Protein AF-0000000083253248 (afdb_homodimer)

Nearest PDB structures (foldseek):
  8pz0-assembly1_A  TM=8.815E-01  e=2.151E-52  Pseudomonas aeruginosa PA14
  3h8g-assembly1_D  TM=8.884E-01  e=4.738E-51  Pseudomonas putida
  1gyt-assembly2_I  TM=8.917E-01  e=1.061E-48  Escherichia coli K-12
  8d1x-assembly1_E  TM=9.395E-01  e=2.081E-44  Neisseria gonorrhoeae NCCP11945
  4zi6-assembly1_D  TM=9.221E-01  e=2.456E-44  Helicobacter pylori 26695

Secondary structure (DSSP, 8-state):
--PPEEEES---TT-TT-SEEEEEE-HHHHT-TT--SS-HHHHHHHHHHHHTTS----TT-EEEEE-TTSSSSSEEEEEE---TT--HHHHHHHHHHHHHHHHHTT-SEEEEEEPHHHHT--SS--HHHHHHHHHHHHHHHT-----S-SS-PPP---EEEEEESSS---HHHHHHHHHHHHHHHHHHHHHHHHHHHHHS-TTT--HHHHHHHHHHHHTTSTTEEEEEE-HHHHHHTT-HHHHHHHTTSSS--EEEEEEEE--TT----EEEEE-EEEEE--TTSPPPSTTGGGGGGGGHHHHHHHHHHHHHHHH--S-EEEEEEEEEEE--STT---TT-EEE-TTS-EEE-S-TT--HHHHHHHHHHHHHHTT-SEEEEEE---SHHHHHHTTT-EEEEES-HHHHHHHHHHHHHHT--EEEPP--HHHHHTT--SSSSEES---STTHHHHHHHHHHTTSTTS-EEEEE-TTTSEESS-BTTBPSEE--TTHHHHHHHHHH-/--PPEEEES---TT-TT-SEEEEEE-HHHHT-TT--SS-HHHHHHHHHHHHTTS----TT-EEEEE-TTSSSSSEEEEEE---TT--HHHHHHHHHHHHHHHHHTT-SEEEEEEPHHHHT--SS--HHHHHHHHHHHHHHHT-----S-SS-PPP---EEEEEESSS---HHHHHHHHHHHHHHHHHHHHHHHHHHHHHS-TTT--HHHHHHHHHHHHTTSTTEEEEEE-HHHHHHTT-HHHHHHHTTSSS--EEEEEEEE--TT----EEEEE-EEEEE--TTSPPPSTTGGGGGGGGHHHHHHHHHHHHHHHH--S-EEEEEEEEEEE--STT---TT-EEE-TTS-EEE-S-TT--HHHHHHHHHHHHHHTT-SEEEEEE---SHHHHHHTTT-EEEEES-HHHHHHHHHHHHHHT--EEEPP--HHHHHTT--SSSSEES---STTHHHHHHHHHHTTSTTS-EEEEE-TTTSEESS-BTTBPSEE--TTHHHHHHHHHH-

Structure (mmCIF, N/CA/C/O backbone):
data_AF-0000000083253248-model_v1
#
loop_
_entity.id
_entity.type
_entity.pdbx_description
1 polymer 'Probable cytosol aminopeptidase'
#
loop_
_atom_site.group_PDB
_atom_site.id
_atom_site.type_symbol
_atom_site.label_atom_id
_atom_site.label_alt_id
_atom_site.label_comp_id
_atom_site.label_asym_id
_atom_site.label_entity_id
_atom_site.label_seq_id
_atom_site.pdbx_PDB_ins_code
_atom_site.Cartn_x
_atom_site.Cartn_y
_atom_site.Cartn_z
_atom_site.occupancy
_atom_site.B_iso_or_equiv
_atom_site.auth_seq_id
_atom_site.auth_comp_id
_atom_site.auth_asym_id
_atom_site.auth_atom_id
_atom_site.pdbx_PDB_model_num
ATOM 1 N N . MET A 1 1 ? -2.938 -33.094 -19.391 1 51.03 1 MET A N 1
ATOM 2 C CA . MET A 1 1 ? -1.479 -33 -19.375 1 51.03 1 MET A CA 1
ATOM 3 C C . MET A 1 1 ? -0.872 -34.188 -18.656 1 51.03 1 MET A C 1
ATOM 5 O O . MET A 1 1 ? -1.477 -34.75 -17.734 1 51.03 1 MET A O 1
ATOM 9 N N . ALA A 1 2 ? 0.111 -34.781 -19.297 1 62.78 2 ALA A N 1
ATOM 10 C CA . ALA A 1 2 ? 0.675 -36 -18.719 1 62.78 2 ALA A CA 1
ATOM 11 C C . ALA A 1 2 ? 1.235 -35.75 -17.328 1 62.78 2 ALA A C 1
ATOM 13 O O . ALA A 1 2 ? 1.902 -34.719 -17.094 1 62.78 2 ALA A O 1
ATOM 14 N N . THR A 1 3 ? 0.663 -36.344 -16.359 1 84.5 3 THR A N 1
ATOM 15 C CA . THR A 1 3 ? 1.091 -36.281 -14.969 1 84.5 3 THR A CA 1
ATOM 16 C C . THR A 1 3 ? 2.502 -36.844 -14.812 1 84.5 3 THR A C 1
ATOM 18 O O . THR A 1 3 ? 2.854 -37.844 -15.445 1 84.5 3 THR A O 1
ATOM 21 N N . ILE A 1 4 ? 3.354 -36.156 -14.227 1 92.94 4 ILE A N 1
ATOM 22 C CA . ILE A 1 4 ? 4.719 -36.594 -13.945 1 92.94 4 ILE A CA 1
ATOM 23 C C . ILE A 1 4 ? 4.719 -37.625 -12.805 1 92.94 4 ILE A C 1
ATOM 25 O O . ILE A 1 4 ? 4.059 -37.406 -11.789 1 92.94 4 ILE A O 1
ATOM 29 N N . GLN A 1 5 ? 5.324 -38.719 -13.047 1 94.94 5 GLN A N 1
ATOM 30 C CA . GLN A 1 5 ? 5.492 -39.719 -11.977 1 94.94 5 GLN A CA 1
ATOM 31 C C . GLN A 1 5 ? 6.703 -39.375 -11.109 1 94.94 5 GLN A C 1
ATOM 33 O O . GLN A 1 5 ? 7.816 -39.25 -11.617 1 94.94 5 GLN A O 1
ATOM 38 N N . PHE A 1 6 ? 6.461 -39.219 -9.828 1 95.75 6 PHE A N 1
ATOM 39 C CA . PHE A 1 6 ? 7.543 -38.938 -8.891 1 95.75 6 PHE A CA 1
ATOM 40 C C . PHE A 1 6 ? 7.832 -40.156 -8.023 1 95.75 6 PHE A C 1
ATOM 42 O O . PHE A 1 6 ? 6.91 -40.781 -7.508 1 95.75 6 PHE A O 1
ATOM 49 N N . THR A 1 7 ? 9.047 -40.5 -7.887 1 93.5 7 THR A N 1
ATOM 50 C CA . THR A 1 7 ? 9.453 -41.594 -7.016 1 93.5 7 THR A CA 1
ATOM 51 C C . THR A 1 7 ? 10.617 -41.188 -6.125 1 93.5 7 THR A C 1
ATOM 53 O O . THR A 1 7 ? 11.258 -40.156 -6.371 1 93.5 7 THR A O 1
ATOM 56 N N . TYR A 1 8 ? 10.773 -41.906 -4.953 1 92.75 8 TYR A N 1
ATOM 57 C CA . TYR A 1 8 ? 11.867 -41.688 -4.016 1 92.75 8 TYR A CA 1
ATOM 58 C C . TYR A 1 8 ? 12.602 -43 -3.729 1 92.75 8 TYR A C 1
ATOM 60 O O . TYR A 1 8 ? 11.977 -44.062 -3.57 1 92.75 8 TYR A O 1
ATOM 68 N N . GLY A 1 9 ? 13.883 -42.969 -3.605 1 85.69 9 GLY A N 1
ATOM 69 C CA . GLY A 1 9 ? 14.617 -44.156 -3.178 1 85.69 9 GLY A CA 1
ATOM 70 C C . GLY A 1 9 ? 16.031 -44.188 -3.697 1 85.69 9 GLY A C 1
ATOM 71 O O . GLY A 1 9 ? 16.5 -43.219 -4.32 1 85.69 9 GLY A O 1
ATOM 72 N N . VAL A 1 10 ? 16.766 -45.25 -3.168 1 67.31 10 VAL A N 1
ATOM 73 C CA . VAL A 1 10 ? 18.172 -45.438 -3.535 1 67.31 10 VAL A CA 1
ATOM 74 C C . VAL A 1 10 ? 18.25 -46.188 -4.859 1 67.31 10 VAL A C 1
ATOM 76 O O . VAL A 1 10 ? 17.656 -47.25 -5.016 1 67.31 10 VAL A O 1
ATOM 79 N N . GLN A 1 11 ? 18.328 -45.469 -5.949 1 62.62 11 GLN A N 1
ATOM 80 C CA . GLN A 1 11 ? 18.484 -46.219 -7.18 1 62.62 11 GLN A CA 1
ATOM 81 C C . GLN A 1 11 ? 19.922 -46.156 -7.684 1 62.62 11 GLN A C 1
ATOM 83 O O . GLN A 1 11 ? 20.672 -45.219 -7.355 1 62.62 11 GLN A O 1
ATOM 88 N N . ASP A 1 12 ? 20.391 -47.188 -8.273 1 57.69 12 ASP A N 1
ATOM 89 C CA . ASP A 1 12 ? 21.688 -47.281 -8.93 1 57.69 12 ASP A CA 1
ATOM 90 C C . ASP A 1 12 ? 21.859 -46.219 -9.992 1 57.69 12 ASP A C 1
ATOM 92 O O . ASP A 1 12 ? 21.078 -46.125 -10.945 1 57.69 12 ASP A O 1
ATOM 96 N N . ARG A 1 13 ? 22.656 -45.188 -9.695 1 57.91 13 ARG A N 1
ATOM 97 C CA . ARG A 1 13 ? 22.969 -44.094 -10.625 1 57.91 13 ARG A CA 1
ATOM 98 C C . ARG A 1 13 ? 23.281 -44.656 -12.016 1 57.91 13 ARG A C 1
ATOM 100 O O . ARG A 1 13 ? 23.141 -43.938 -13.016 1 57.91 13 ARG A O 1
ATOM 107 N N . GLY A 1 14 ? 23.734 -45.875 -12.008 1 53 14 GLY A N 1
ATOM 108 C CA . GLY A 1 14 ? 24.109 -46.531 -13.25 1 53 14 GLY A CA 1
ATOM 109 C C . GLY A 1 14 ? 22.922 -47.125 -13.984 1 53 14 GLY A C 1
ATOM 110 O O . GLY A 1 14 ? 23.094 -47.781 -15.023 1 53 14 GLY A O 1
ATOM 111 N N . ALA A 1 15 ? 21.766 -46.875 -13.422 1 56.09 15 ALA A N 1
ATOM 112 C CA . ALA A 1 15 ? 20.625 -47.562 -14.047 1 56.09 15 ALA A CA 1
ATOM 113 C C . ALA A 1 15 ? 20.203 -46.844 -15.328 1 56.09 15 ALA A C 1
ATOM 115 O O . ALA A 1 15 ? 20.188 -45.625 -15.383 1 56.09 15 ALA A O 1
ATOM 116 N N . ALA A 1 16 ? 20.203 -47.562 -16.438 1 59.34 16 ALA A N 1
ATOM 117 C CA . ALA A 1 16 ? 19.969 -47.188 -17.828 1 59.34 16 ALA A CA 1
ATOM 118 C C . ALA A 1 16 ? 18.578 -46.562 -18 1 59.34 16 ALA A C 1
ATOM 120 O O . ALA A 1 16 ? 18.266 -46.031 -19.078 1 59.34 16 ALA A O 1
ATOM 121 N N . ASP A 1 17 ? 17.938 -46.188 -16.953 1 80.81 17 ASP A N 1
ATOM 122 C CA . ASP A 1 17 ? 16.516 -45.875 -17.156 1 80.81 17 ASP A CA 1
ATOM 123 C C . ASP A 1 17 ? 16.281 -44.375 -17.141 1 80.81 17 ASP A C 1
ATOM 125 O O . ASP A 1 17 ? 15.164 -43.906 -17.391 1 80.81 17 ASP A O 1
ATOM 129 N N . TYR A 1 18 ? 17.422 -43.594 -17.031 1 89.62 18 TYR A N 1
ATOM 130 C CA . TYR A 1 18 ? 17.219 -42.156 -17 1 89.62 18 TYR A CA 1
ATOM 131 C C . TYR A 1 18 ? 17.953 -41.469 -18.141 1 89.62 18 TYR A C 1
ATOM 133 O O . TYR A 1 18 ? 19.062 -41.844 -18.484 1 89.62 18 TYR A O 1
ATOM 141 N N . ASP A 1 19 ? 17.312 -40.469 -18.703 1 91.69 19 ASP A N 1
ATOM 142 C CA . ASP A 1 19 ? 17.891 -39.656 -19.766 1 91.69 19 ASP A CA 1
ATOM 143 C C . ASP A 1 19 ? 18.891 -38.656 -19.219 1 91.69 19 ASP A C 1
ATOM 145 O O . ASP A 1 19 ? 19.891 -38.344 -19.859 1 91.69 19 ASP A O 1
ATOM 149 N N . VAL A 1 20 ? 18.484 -38.156 -18.078 1 95.56 20 VAL A N 1
ATOM 150 C CA . VAL A 1 20 ? 19.312 -37.094 -17.516 1 95.56 20 VAL A CA 1
ATOM 151 C C . VAL A 1 20 ? 19.484 -37.312 -16.016 1 95.56 20 VAL A C 1
ATOM 153 O O . VAL A 1 20 ? 18.578 -37.812 -15.352 1 95.56 20 VAL A O 1
ATOM 156 N N . ILE A 1 21 ? 20.672 -37 -15.531 1 96 21 ILE A N 1
ATOM 157 C CA . ILE A 1 21 ? 20.969 -36.938 -14.102 1 96 21 ILE A CA 1
ATOM 158 C C . ILE A 1 21 ? 21.156 -35.469 -13.672 1 96 21 ILE A C 1
ATOM 160 O O . ILE A 1 21 ? 21.812 -34.688 -14.352 1 96 21 ILE A O 1
ATOM 164 N N . VAL A 1 22 ? 20.484 -35.094 -12.539 1 97.25 22 VAL A N 1
ATOM 165 C CA . VAL A 1 22 ? 20.578 -33.75 -12.047 1 97.25 22 VAL A CA 1
ATOM 166 C C . VAL A 1 22 ? 21.297 -33.719 -10.695 1 97.25 22 VAL A C 1
ATOM 168 O O . VAL A 1 22 ? 20.938 -34.469 -9.789 1 97.25 22 VAL A O 1
ATOM 171 N N . ALA A 1 23 ? 22.266 -32.875 -10.578 1 96.12 23 ALA A N 1
ATOM 172 C CA . ALA A 1 23 ? 22.969 -32.625 -9.312 1 96.12 23 ALA A CA 1
ATOM 173 C C . ALA A 1 23 ? 22.859 -31.172 -8.891 1 96.12 23 ALA A C 1
ATOM 175 O O . ALA A 1 23 ? 23 -30.266 -9.711 1 96.12 23 ALA A O 1
ATOM 176 N N . PHE A 1 24 ? 22.516 -30.969 -7.617 1 95.62 24 PHE A N 1
ATOM 177 C CA . PHE A 1 24 ? 22.484 -29.625 -7.051 1 95.62 24 PHE A CA 1
ATOM 178 C C . PHE A 1 24 ? 23.844 -29.25 -6.484 1 95.62 24 PHE A C 1
ATOM 180 O O . PHE A 1 24 ? 24.469 -30.031 -5.773 1 95.62 24 PHE A O 1
ATOM 187 N N . LEU A 1 25 ? 24.297 -28.031 -6.855 1 93.56 25 LEU A N 1
ATOM 188 C CA . LEU A 1 25 ? 25.562 -27.531 -6.355 1 93.56 25 LEU A CA 1
ATOM 189 C C . LEU A 1 25 ? 25.453 -26.078 -5.902 1 93.56 25 LEU A C 1
ATOM 191 O O . LEU A 1 25 ? 24.625 -25.328 -6.426 1 93.56 25 LEU A O 1
ATOM 195 N N . ASP A 1 26 ? 26.172 -25.703 -4.902 1 91.81 26 ASP A N 1
ATOM 196 C CA . ASP A 1 26 ? 26.312 -24.297 -4.582 1 91.81 26 ASP A CA 1
ATOM 197 C C . ASP A 1 26 ? 27.719 -23.797 -4.867 1 91.81 26 ASP A C 1
ATOM 199 O O . ASP A 1 26 ? 28.578 -24.562 -5.324 1 91.81 26 ASP A O 1
ATOM 203 N N . ARG A 1 27 ? 27.953 -22.531 -4.641 1 90.44 27 ARG A N 1
ATOM 204 C CA . ARG A 1 27 ? 29.234 -21.922 -4.961 1 90.44 27 ARG A CA 1
ATOM 205 C C . ARG A 1 27 ? 30.375 -22.562 -4.164 1 90.44 27 ARG A C 1
ATOM 207 O O . ARG A 1 27 ? 31.5 -22.656 -4.656 1 90.44 27 ARG A O 1
ATOM 214 N N . GLU A 1 28 ? 30.094 -22.969 -2.947 1 89.62 28 GLU A N 1
ATOM 215 C CA . GLU A 1 28 ? 31.109 -23.562 -2.088 1 89.62 28 GLU A CA 1
ATOM 216 C C . GLU A 1 28 ? 31.5 -24.953 -2.576 1 89.62 28 GLU A C 1
ATOM 218 O O . GLU A 1 28 ? 32.656 -25.359 -2.471 1 89.62 28 GLU A O 1
ATOM 223 N N . ASP A 1 29 ? 30.531 -25.703 -3.102 1 90.62 29 ASP A N 1
ATOM 224 C CA . ASP A 1 29 ? 30.812 -27.016 -3.676 1 90.62 29 ASP A CA 1
ATOM 225 C C . ASP A 1 29 ? 31.844 -26.922 -4.805 1 90.62 29 ASP A C 1
ATOM 227 O O . ASP A 1 29 ? 32.781 -27.734 -4.883 1 90.62 29 ASP A O 1
ATOM 231 N N . LEU A 1 30 ? 31.656 -25.906 -5.609 1 90.94 30 LEU A N 1
ATOM 232 C CA . LEU A 1 30 ? 32.5 -25.734 -6.781 1 90.94 30 LEU A CA 1
ATOM 233 C C . LEU A 1 30 ? 33.938 -25.469 -6.367 1 90.94 30 LEU A C 1
ATOM 235 O O . LEU A 1 30 ? 34.875 -25.719 -7.141 1 90.94 30 LEU A O 1
ATOM 239 N N . GLN A 1 31 ? 34.125 -24.969 -5.195 1 88.62 31 GLN A N 1
ATOM 240 C CA . GLN A 1 31 ? 35.469 -24.609 -4.723 1 88.62 31 GLN A CA 1
ATOM 241 C C . GLN A 1 31 ? 36.188 -25.828 -4.133 1 88.62 31 GLN A C 1
ATOM 243 O O . GLN A 1 31 ? 37.375 -25.781 -3.855 1 88.62 31 GLN A O 1
ATOM 248 N N . GLN A 1 32 ? 35.438 -26.906 -3.969 1 87 32 GLN A N 1
ATOM 249 C CA . GLN A 1 32 ? 36.062 -28.109 -3.416 1 87 32 GLN A CA 1
ATOM 250 C C . GLN A 1 32 ? 36.75 -28.922 -4.504 1 87 32 GLN A C 1
ATOM 252 O O . GLN A 1 32 ? 36.094 -29.547 -5.336 1 87 32 GLN A O 1
ATOM 257 N N . ALA A 1 33 ? 38.031 -29 -4.574 1 80.81 33 ALA A N 1
ATOM 258 C CA . ALA A 1 33 ? 38.844 -29.562 -5.648 1 80.81 33 ALA A CA 1
ATOM 259 C C . ALA A 1 33 ? 38.562 -31.062 -5.824 1 80.81 33 ALA A C 1
ATOM 261 O O . ALA A 1 33 ? 38.5 -31.547 -6.953 1 80.81 33 ALA A O 1
ATOM 262 N N . ASP A 1 34 ? 38.344 -31.812 -4.836 1 83.44 34 ASP A N 1
ATOM 263 C CA . ASP A 1 34 ? 38.281 -33.25 -5.012 1 83.44 34 ASP A CA 1
ATOM 264 C C . ASP A 1 34 ? 36.844 -33.781 -4.734 1 83.44 34 ASP A C 1
ATOM 266 O O . ASP A 1 34 ? 36.656 -34.969 -4.531 1 83.44 34 ASP A O 1
ATOM 270 N N . ALA A 1 35 ? 35.938 -32.875 -4.902 1 86.44 35 ALA A N 1
ATOM 271 C CA . ALA A 1 35 ? 34.594 -33.312 -4.645 1 86.44 35 ALA A CA 1
ATOM 272 C C . ALA A 1 35 ? 34.031 -34.094 -5.832 1 86.44 35 ALA A C 1
ATOM 274 O O . ALA A 1 35 ? 34.281 -33.75 -6.984 1 86.44 35 ALA A O 1
ATOM 275 N N . GLU A 1 36 ? 33.375 -35.188 -5.547 1 89.44 36 GLU A N 1
ATOM 276 C CA . GLU A 1 36 ? 32.719 -35.969 -6.57 1 89.44 36 GLU A CA 1
ATOM 277 C C . GLU A 1 36 ? 31.203 -35.844 -6.453 1 89.44 36 GLU A C 1
ATOM 279 O O . GLU A 1 36 ? 30.641 -36.062 -5.375 1 89.44 36 GLU A O 1
ATOM 284 N N . TRP A 1 37 ? 30.594 -35.562 -7.512 1 91.62 37 TRP A N 1
ATOM 285 C CA . TRP A 1 37 ? 29.156 -35.375 -7.492 1 91.62 37 TRP A CA 1
ATOM 286 C C . TRP A 1 37 ? 28.453 -36.406 -8.367 1 91.62 37 TRP A C 1
ATOM 288 O O . TRP A 1 37 ? 27.547 -37.125 -7.918 1 91.62 37 TRP A O 1
ATOM 298 N N . VAL A 1 38 ? 28.875 -36.531 -9.641 1 93.19 38 VAL A N 1
ATOM 299 C CA . VAL A 1 38 ? 28.188 -37.438 -10.547 1 93.19 38 VAL A CA 1
ATOM 300 C C . VAL A 1 38 ? 29.203 -38.406 -11.156 1 93.19 38 VAL A C 1
ATOM 302 O O . VAL A 1 38 ? 29 -39.625 -11.109 1 93.19 38 VAL A O 1
ATOM 305 N N . HIS A 1 39 ? 30.219 -37.875 -11.805 1 93.38 39 HIS A N 1
ATOM 306 C CA . HIS A 1 39 ? 31.297 -38.625 -12.477 1 93.38 39 HIS A CA 1
ATOM 307 C C . HIS A 1 39 ? 32.562 -37.781 -12.539 1 93.38 39 HIS A C 1
ATOM 309 O O . HIS A 1 39 ? 32.531 -36.594 -12.836 1 93.38 39 HIS A O 1
ATOM 315 N N . PRO A 1 40 ? 33.719 -38.375 -12.336 1 94.25 40 PRO A N 1
ATOM 316 C CA . PRO A 1 40 ? 34.969 -37.625 -12.25 1 94.25 40 PRO A CA 1
ATOM 317 C C . PRO A 1 40 ? 35.219 -36.75 -13.484 1 94.25 40 PRO A C 1
ATOM 319 O O . PRO A 1 40 ? 35.562 -35.594 -13.367 1 94.25 40 PRO A O 1
ATOM 322 N N . GLN A 1 41 ? 35 -37.312 -14.664 1 94.81 41 GLN A N 1
ATOM 323 C CA . GLN A 1 41 ? 35.281 -36.594 -15.898 1 94.81 41 GLN A CA 1
ATOM 324 C C . GLN A 1 41 ? 34.281 -35.469 -16.109 1 94.81 41 GLN A C 1
ATOM 326 O O . GLN A 1 41 ? 34.625 -34.375 -16.594 1 94.81 41 GLN A O 1
ATOM 331 N N . LEU A 1 42 ? 33.062 -35.75 -15.836 1 95.56 42 LEU A N 1
ATOM 332 C CA . LEU A 1 42 ? 32 -34.719 -15.961 1 95.56 42 LEU A CA 1
ATOM 333 C C . LEU A 1 42 ? 32.188 -33.625 -14.93 1 95.56 42 LEU A C 1
ATOM 335 O O . LEU A 1 42 ? 32.031 -32.438 -15.234 1 95.56 42 LEU A O 1
ATOM 339 N N . ASP A 1 43 ? 32.594 -34 -13.758 1 95.56 43 ASP A N 1
ATOM 340 C CA . ASP A 1 43 ? 32.844 -33.062 -12.688 1 95.56 43 ASP A CA 1
ATOM 341 C C . ASP A 1 43 ? 34.031 -32.156 -13.031 1 95.56 43 ASP A C 1
ATOM 343 O O . ASP A 1 43 ? 34.031 -30.953 -12.711 1 95.56 43 ASP A O 1
ATOM 347 N N . ALA A 1 44 ? 35 -32.75 -13.664 1 94.25 44 ALA A N 1
ATOM 348 C CA . ALA A 1 44 ? 36.125 -31.969 -14.117 1 94.25 44 ALA A CA 1
ATOM 349 C C . ALA A 1 44 ? 35.719 -30.969 -15.188 1 94.25 44 ALA A C 1
ATOM 351 O O . ALA A 1 44 ? 36.188 -29.828 -15.203 1 94.25 44 ALA A O 1
ATOM 352 N N . ALA A 1 45 ? 34.906 -31.422 -16.094 1 94.94 45 ALA A N 1
ATOM 353 C CA . ALA A 1 45 ? 34.406 -30.531 -17.141 1 94.94 45 ALA A CA 1
ATOM 354 C C . ALA A 1 45 ? 33.594 -29.375 -16.531 1 94.94 45 ALA A C 1
ATOM 356 O O . ALA A 1 45 ? 33.688 -28.234 -16.984 1 94.94 45 ALA A O 1
ATOM 357 N N . LEU A 1 46 ? 32.781 -29.688 -15.57 1 96.06 46 LEU A N 1
ATOM 358 C CA . LEU A 1 46 ? 32.031 -28.656 -14.852 1 96.06 46 LEU A CA 1
ATOM 359 C C . LEU A 1 46 ? 32.969 -27.625 -14.227 1 96.06 46 LEU A C 1
ATOM 361 O O . LEU A 1 46 ? 32.719 -26.422 -14.336 1 96.06 46 LEU A O 1
ATOM 365 N N . ARG A 1 47 ? 34 -28.062 -13.578 1 94.75 47 ARG A N 1
ATOM 366 C CA . ARG A 1 47 ? 34.969 -27.156 -12.953 1 94.75 47 ARG A CA 1
ATOM 367 C C . ARG A 1 47 ? 35.625 -26.266 -13.992 1 94.75 47 ARG A C 1
ATOM 369 O O . ARG A 1 47 ? 35.906 -25.094 -13.719 1 94.75 47 ARG A O 1
ATOM 376 N N . ALA A 1 48 ? 35.875 -26.859 -15.109 1 94 48 ALA A N 1
ATOM 377 C CA . ALA A 1 48 ? 36.469 -26.062 -16.188 1 94 48 ALA A CA 1
ATOM 378 C C . ALA A 1 48 ? 35.531 -24.953 -16.625 1 94 48 ALA A C 1
ATOM 380 O O . ALA A 1 48 ? 35.969 -23.828 -16.891 1 94 48 ALA A O 1
ATOM 381 N N . HIS A 1 49 ? 34.25 -25.297 -16.781 1 94.81 49 HIS A N 1
ATOM 382 C CA . HIS A 1 49 ? 33.25 -24.281 -17.109 1 94.81 49 HIS A CA 1
ATOM 383 C C . HIS A 1 49 ? 33.188 -23.203 -16.031 1 94.81 49 HIS A C 1
ATOM 385 O O . HIS A 1 49 ? 33.062 -22.016 -16.344 1 94.81 49 HIS A O 1
ATOM 391 N N . ALA A 1 50 ? 33.219 -23.641 -14.805 1 94.38 50 ALA A N 1
ATOM 392 C CA . ALA A 1 50 ? 33.156 -22.703 -13.688 1 94.38 50 ALA A CA 1
ATOM 393 C C . ALA A 1 50 ? 34.375 -21.766 -13.688 1 94.38 50 ALA A C 1
ATOM 395 O O . ALA A 1 50 ? 34.25 -20.578 -13.422 1 94.38 50 ALA A O 1
ATOM 396 N N . ALA A 1 51 ? 35.531 -22.312 -13.93 1 92.88 51 ALA A N 1
ATOM 397 C CA . ALA A 1 51 ? 36.75 -21.547 -13.961 1 92.88 51 ALA A CA 1
ATOM 398 C C . ALA A 1 51 ? 36.688 -20.453 -15.023 1 92.88 51 ALA A C 1
ATOM 400 O O . ALA A 1 51 ? 37.281 -19.375 -14.852 1 92.88 51 ALA A O 1
ATOM 401 N N . LYS A 1 52 ? 35.906 -20.703 -16.062 1 94.62 52 LYS A N 1
ATOM 402 C CA . LYS A 1 52 ? 35.75 -19.734 -17.141 1 94.62 52 LYS A CA 1
ATOM 403 C C . LYS A 1 52 ? 34.594 -18.781 -16.875 1 94.62 52 LYS A C 1
ATOM 405 O O . LYS A 1 52 ? 34.281 -17.906 -17.688 1 94.62 52 LYS A O 1
ATOM 410 N N . GLY A 1 53 ? 33.906 -19.031 -15.82 1 92.25 53 GLY A N 1
ATOM 411 C CA . GLY A 1 53 ? 32.812 -18.156 -15.453 1 92.25 53 GLY A CA 1
ATOM 412 C C . GLY A 1 53 ? 31.516 -18.516 -16.156 1 92.25 53 GLY A C 1
ATOM 413 O O . GLY A 1 53 ? 30.562 -17.734 -16.141 1 92.25 53 GLY A O 1
ATOM 414 N N . LEU A 1 54 ? 31.406 -19.641 -16.797 1 92.81 54 LEU A N 1
ATOM 415 C CA . LEU A 1 54 ? 30.25 -20.031 -17.594 1 92.81 54 LEU A CA 1
ATOM 416 C C . LEU A 1 54 ? 29.172 -20.656 -16.703 1 92.81 54 LEU A C 1
ATOM 418 O O . LEU A 1 54 ? 28.031 -20.797 -17.125 1 92.81 54 LEU A O 1
ATOM 422 N N . PHE A 1 55 ? 29.531 -21.047 -15.562 1 94.88 55 PHE A N 1
ATOM 423 C CA . PHE A 1 55 ? 28.625 -21.578 -14.555 1 94.88 55 PHE A CA 1
ATOM 424 C C . PHE A 1 55 ? 29.094 -21.219 -13.156 1 94.88 55 PHE A C 1
ATOM 426 O O . PHE A 1 55 ? 30.234 -21.516 -12.773 1 94.88 55 PHE A O 1
ATOM 433 N N . LYS A 1 56 ? 28.281 -20.641 -12.266 1 93.69 56 LYS A N 1
ATOM 434 C CA . LYS A 1 56 ? 28.688 -20.141 -10.953 1 93.69 56 LYS A CA 1
ATOM 435 C C . LYS A 1 56 ? 27.938 -20.875 -9.844 1 93.69 56 LYS A C 1
ATOM 437 O O . LYS A 1 56 ? 28.188 -20.625 -8.656 1 93.69 56 LYS A O 1
ATOM 442 N N . ALA A 1 57 ? 26.969 -21.719 -10.242 1 94.81 57 ALA A N 1
ATOM 443 C CA . ALA A 1 57 ? 26.125 -22.453 -9.305 1 94.81 57 ALA A CA 1
ATOM 444 C C . ALA A 1 57 ? 25.25 -21.5 -8.492 1 94.81 57 ALA A C 1
ATOM 446 O O . ALA A 1 57 ? 24.953 -21.766 -7.32 1 94.81 57 ALA A O 1
ATOM 447 N N . ASP A 1 58 ? 24.891 -20.391 -9.102 1 91.88 58 ASP A N 1
ATOM 448 C CA . ASP A 1 58 ? 23.938 -19.469 -8.477 1 91.88 58 ASP A CA 1
ATOM 449 C C . ASP A 1 58 ? 22.516 -20 -8.586 1 91.88 58 ASP A C 1
ATOM 451 O O . ASP A 1 58 ? 22.219 -20.859 -9.414 1 91.88 58 ASP A O 1
ATOM 455 N N . ALA A 1 59 ? 21.734 -19.391 -7.664 1 87.88 59 ALA A N 1
ATOM 456 C CA . ALA A 1 59 ? 20.312 -19.734 -7.762 1 87.88 59 ALA A CA 1
ATOM 457 C C . ALA A 1 59 ? 19.781 -19.469 -9.164 1 87.88 59 ALA A C 1
ATOM 459 O O . ALA A 1 59 ? 20.156 -18.484 -9.805 1 87.88 59 ALA A O 1
ATOM 460 N N . LYS A 1 60 ? 19 -20.328 -9.75 1 89 60 LYS A N 1
ATOM 461 C CA . LYS A 1 60 ? 18.281 -20.203 -11.023 1 89 60 LYS A CA 1
ATOM 462 C C . LYS A 1 60 ? 19.219 -20.484 -12.203 1 89 60 LYS A C 1
ATOM 464 O O . LYS A 1 60 ? 18.844 -20.281 -13.359 1 89 60 LYS A O 1
ATOM 469 N N . GLU A 1 61 ? 20.469 -20.922 -11.922 1 94 61 GLU A N 1
ATOM 470 C CA . GLU A 1 61 ? 21.406 -21.297 -12.977 1 94 61 GLU A CA 1
ATOM 471 C C . GLU A 1 61 ? 21.453 -22.812 -13.148 1 94 61 GLU A C 1
ATOM 473 O O . GLU A 1 61 ? 21.375 -23.562 -12.172 1 94 61 GLU A O 1
ATOM 478 N N . ALA A 1 62 ? 21.609 -23.266 -14.359 1 97.06 62 ALA A N 1
ATOM 479 C CA . ALA A 1 62 ? 21.797 -24.688 -14.672 1 97.06 62 ALA A CA 1
ATOM 480 C C . ALA A 1 62 ? 22.766 -24.859 -15.844 1 97.06 62 ALA A C 1
ATOM 482 O O . ALA A 1 62 ? 22.797 -24.031 -16.75 1 97.06 62 ALA A O 1
ATOM 483 N N . LEU A 1 63 ? 23.578 -25.812 -15.766 1 97.25 63 LEU A N 1
ATOM 484 C CA . LEU A 1 63 ? 24.5 -26.203 -16.828 1 97.25 63 LEU A CA 1
ATOM 485 C C . LEU A 1 63 ? 24.281 -27.672 -17.219 1 97.25 63 LEU A C 1
ATOM 487 O O . LEU A 1 63 ? 24.344 -28.562 -16.375 1 97.25 63 LEU A O 1
ATOM 491 N N . ALA A 1 64 ? 23.984 -27.953 -18.469 1 97.38 64 ALA A N 1
ATOM 492 C CA . ALA A 1 64 ? 23.828 -29.312 -19 1 97.38 64 ALA A CA 1
ATOM 493 C C . ALA A 1 64 ? 25.078 -29.75 -19.75 1 97.38 64 ALA A C 1
ATOM 495 O O . ALA A 1 64 ? 25.578 -29.031 -20.625 1 97.38 64 ALA A O 1
ATOM 496 N N . LEU A 1 65 ? 25.594 -30.875 -19.391 1 97.31 65 LEU A N 1
ATOM 497 C CA . LEU A 1 65 ? 26.75 -31.453 -20.078 1 97.31 65 LEU A CA 1
ATOM 498 C C . LEU A 1 65 ? 26.406 -32.812 -20.656 1 97.31 65 LEU A C 1
ATOM 500 O O . LEU A 1 65 ? 25.797 -33.656 -19.969 1 97.31 65 LEU A O 1
ATOM 504 N N . PRO A 1 66 ? 26.797 -33.094 -21.906 1 96.56 66 PRO A N 1
ATOM 505 C CA . PRO A 1 66 ? 26.625 -34.438 -22.422 1 96.56 66 PRO A CA 1
ATOM 506 C C . PRO A 1 66 ? 27.547 -35.469 -21.75 1 96.56 66 PRO A C 1
ATOM 508 O O . PRO A 1 66 ? 28.703 -35.125 -21.438 1 96.56 66 PRO A O 1
ATOM 511 N N . THR A 1 67 ? 27.078 -36.688 -21.516 1 95.12 67 THR A N 1
ATOM 512 C CA . THR A 1 67 ? 27.875 -37.656 -20.812 1 95.12 67 THR A CA 1
ATOM 513 C C . THR A 1 67 ? 28.875 -38.312 -21.75 1 95.12 67 THR A C 1
ATOM 515 O O . THR A 1 67 ? 29.875 -38.906 -21.297 1 95.12 67 THR A O 1
ATOM 518 N N . LEU A 1 68 ? 28.578 -38.312 -23.078 1 94 68 LEU A N 1
ATOM 519 C CA . LEU A 1 68 ? 29.453 -38.875 -24.094 1 94 68 LEU A CA 1
ATOM 520 C C . LEU A 1 68 ? 29.797 -40.344 -23.797 1 94 68 LEU A C 1
ATOM 522 O O . LEU A 1 68 ? 30.953 -40.75 -23.906 1 94 68 LEU A O 1
ATOM 526 N N . GLY A 1 69 ? 28.828 -41.031 -23.25 1 91.25 69 GLY A N 1
ATOM 527 C CA . GLY A 1 69 ? 28.969 -42.469 -23.016 1 91.25 69 GLY A CA 1
ATOM 528 C C . GLY A 1 69 ? 29.562 -42.781 -21.656 1 91.25 69 GLY A C 1
ATOM 529 O O . GLY A 1 69 ? 29.656 -43.969 -21.266 1 91.25 69 GLY A O 1
ATOM 530 N N . LEU A 1 70 ? 29.938 -41.812 -20.812 1 91.38 70 LEU A N 1
ATOM 531 C CA . LEU A 1 70 ? 30.5 -42.062 -19.484 1 91.38 70 LEU A CA 1
ATOM 532 C C . LEU A 1 70 ? 29.453 -42.625 -18.547 1 91.38 70 LEU A C 1
ATOM 534 O O . LEU A 1 70 ? 29.781 -43.312 -17.578 1 91.38 70 LEU A O 1
ATOM 538 N N . LEU A 1 71 ? 28.25 -42.281 -18.812 1 91.94 71 LEU A N 1
ATOM 539 C CA . LEU A 1 71 ? 27.094 -42.781 -18.078 1 91.94 71 LEU A CA 1
ATOM 540 C C . LEU A 1 71 ? 25.984 -43.188 -19.031 1 91.94 71 LEU A C 1
ATOM 542 O O . LEU A 1 71 ? 25.969 -42.781 -20.203 1 91.94 71 LEU A O 1
ATOM 546 N N . PRO A 1 72 ? 25.094 -44 -18.516 1 90.31 72 PRO A N 1
ATOM 547 C CA . PRO A 1 72 ? 23.969 -44.375 -19.375 1 90.31 72 PRO A CA 1
ATOM 548 C C . PRO A 1 72 ? 23.094 -43.188 -19.734 1 90.31 72 PRO A C 1
ATOM 550 O O . PRO A 1 72 ? 22.562 -43.125 -20.844 1 90.31 72 PRO A O 1
ATOM 553 N N . ALA A 1 73 ? 22.969 -42.25 -18.906 1 93.44 73 ALA A N 1
ATOM 554 C CA . ALA A 1 73 ? 22.219 -41.031 -19.172 1 93.44 73 ALA A CA 1
ATOM 555 C C . ALA A 1 73 ? 22.891 -40.188 -20.25 1 93.44 73 ALA A C 1
ATOM 557 O O . ALA A 1 73 ? 24.125 -40.156 -20.344 1 93.44 73 ALA A O 1
ATOM 558 N N . SER A 1 74 ? 22.156 -39.562 -21.062 1 94.25 74 SER A N 1
ATOM 559 C CA . SER A 1 74 ? 22.688 -38.75 -22.172 1 94.25 74 SER A CA 1
ATOM 560 C C . SER A 1 74 ? 23.359 -37.469 -21.656 1 94.25 74 SER A C 1
ATOM 562 O O . SER A 1 74 ? 24.328 -37 -22.25 1 94.25 74 SER A O 1
ATOM 564 N N . HIS A 1 75 ? 22.75 -36.875 -20.641 1 96.44 75 HIS A N 1
ATOM 565 C CA . HIS A 1 75 ? 23.266 -35.625 -20.125 1 96.44 75 HIS A CA 1
ATOM 566 C C . HIS A 1 75 ? 23.25 -35.594 -18.594 1 96.44 75 HIS A C 1
ATOM 568 O O . HIS A 1 75 ? 22.5 -36.344 -17.969 1 96.44 75 HIS A O 1
ATOM 574 N N . VAL A 1 76 ? 24.094 -34.781 -18.062 1 97.25 76 VAL A N 1
ATOM 575 C CA . VAL A 1 76 ? 24.062 -34.375 -16.656 1 97.25 76 VAL A CA 1
ATOM 576 C C . VAL A 1 76 ? 23.766 -32.906 -16.562 1 97.25 76 VAL A C 1
ATOM 578 O O . VAL A 1 76 ? 24.328 -32.094 -17.312 1 97.25 76 VAL A O 1
ATOM 581 N N . ILE A 1 77 ? 22.797 -32.531 -15.688 1 97.88 77 ILE A N 1
ATOM 582 C CA . ILE A 1 77 ? 22.469 -31.141 -15.406 1 97.88 77 ILE A CA 1
ATOM 583 C C . ILE A 1 77 ? 22.969 -30.766 -14.016 1 97.88 77 ILE A C 1
ATOM 585 O O . ILE A 1 77 ? 22.609 -31.406 -13.023 1 97.88 77 ILE A O 1
ATOM 589 N N . TYR A 1 78 ? 23.812 -29.797 -13.984 1 97.69 78 TYR A N 1
ATOM 590 C CA . TYR A 1 78 ? 24.203 -29.172 -12.719 1 97.69 78 TYR A CA 1
ATOM 591 C C . TYR A 1 78 ? 23.391 -27.906 -12.469 1 97.69 78 TYR A C 1
ATOM 593 O O . TYR A 1 78 ? 23.438 -26.953 -13.258 1 97.69 78 TYR A O 1
ATOM 601 N N . ALA A 1 79 ? 22.609 -27.906 -11.398 1 97.12 79 ALA A N 1
ATOM 602 C CA . ALA A 1 79 ? 21.75 -26.766 -11.07 1 97.12 79 ALA A CA 1
ATOM 603 C C . ALA A 1 79 ? 22.188 -26.109 -9.758 1 97.12 79 ALA A C 1
ATOM 605 O O . ALA A 1 79 ? 22.531 -26.812 -8.805 1 97.12 79 ALA A O 1
ATOM 606 N N . GLY A 1 80 ? 22.172 -24.797 -9.766 1 95.12 80 GLY A N 1
ATOM 607 C CA . GLY A 1 80 ? 22.594 -24.047 -8.586 1 95.12 80 GLY A CA 1
ATOM 608 C C . GLY A 1 80 ? 21.594 -24.141 -7.441 1 95.12 80 GLY A C 1
ATOM 609 O O . GLY A 1 80 ? 20.391 -24.125 -7.656 1 95.12 80 GLY A O 1
ATOM 610 N N . ILE A 1 81 ? 22.109 -24.328 -6.168 1 92.31 81 ILE A N 1
ATOM 611 C CA . ILE A 1 81 ? 21.328 -24.281 -4.938 1 92.31 81 ILE A CA 1
ATOM 612 C C . ILE A 1 81 ? 22.094 -23.516 -3.865 1 92.31 81 ILE A C 1
ATOM 614 O O . ILE A 1 81 ? 23.234 -23.094 -4.086 1 92.31 81 ILE A O 1
ATOM 618 N N . THR A 1 82 ? 21.375 -23.047 -2.822 1 85.12 82 THR A N 1
ATOM 619 C CA . THR A 1 82 ? 22.047 -22.484 -1.655 1 85.12 82 THR A CA 1
ATOM 620 C C . THR A 1 82 ? 21.953 -23.422 -0.463 1 85.12 82 THR A C 1
ATOM 622 O O . THR A 1 82 ? 20.844 -23.75 -0.015 1 85.12 82 THR A O 1
ATOM 625 N N . HIS A 1 83 ? 23.141 -23.875 0.017 1 80.44 83 HIS A N 1
ATOM 626 C CA . HIS A 1 83 ? 23.109 -24.766 1.166 1 80.44 83 HIS A CA 1
ATOM 627 C C . HIS A 1 83 ? 22.953 -23.984 2.469 1 80.44 83 HIS A C 1
ATOM 629 O O . HIS A 1 83 ? 22.219 -24.406 3.363 1 80.44 83 HIS A O 1
ATOM 635 N N . LYS A 1 84 ? 23.719 -22.797 2.553 1 75.25 84 LYS A N 1
ATOM 636 C CA . LYS A 1 84 ? 23.609 -21.938 3.732 1 75.25 84 LYS A CA 1
ATOM 637 C C . LYS A 1 84 ? 22.328 -21.125 3.701 1 75.25 84 LYS A C 1
ATOM 639 O O . LYS A 1 84 ? 22.016 -20.484 2.695 1 75.25 84 LYS A O 1
ATOM 644 N N . ASN A 1 85 ? 21.406 -21.312 4.598 1 75.19 85 ASN A N 1
ATOM 645 C CA . ASN A 1 85 ? 20.141 -20.609 4.719 1 75.19 85 ASN A CA 1
ATOM 646 C C . ASN A 1 85 ? 19.141 -21.078 3.672 1 75.19 85 ASN A C 1
ATOM 648 O O . ASN A 1 85 ? 18.422 -20.281 3.076 1 75.19 85 ASN A O 1
ATOM 652 N N . ASP A 1 86 ? 19.25 -22.328 3.436 1 82.06 86 ASP A N 1
ATOM 653 C CA . ASP A 1 86 ? 18.328 -22.953 2.488 1 82.06 86 ASP A CA 1
ATOM 654 C C . ASP A 1 86 ? 16.875 -22.766 2.924 1 82.06 86 ASP A C 1
ATOM 656 O O . ASP A 1 86 ? 16.562 -22.828 4.113 1 82.06 86 ASP A O 1
ATOM 660 N N . THR A 1 87 ? 16.062 -22.328 1.985 1 88.38 87 THR A N 1
ATOM 661 C CA . THR A 1 87 ? 14.633 -22.172 2.211 1 88.38 87 THR A CA 1
ATOM 662 C C . THR A 1 87 ? 13.828 -23.047 1.254 1 88.38 87 THR A C 1
ATOM 664 O O . THR A 1 87 ? 14.375 -23.594 0.291 1 88.38 87 THR A O 1
ATOM 667 N N . LEU A 1 88 ? 12.625 -23.297 1.59 1 93.25 88 LEU A N 1
ATOM 668 C CA . LEU A 1 88 ? 11.727 -24.016 0.69 1 93.25 88 LEU A CA 1
ATOM 669 C C . LEU A 1 88 ? 11.664 -23.328 -0.672 1 93.25 88 LEU A C 1
ATOM 671 O O . LEU A 1 88 ? 11.609 -24 -1.705 1 93.25 88 LEU A O 1
ATOM 675 N N . GLY A 1 89 ? 11.734 -22.047 -0.64 1 92.56 89 GLY A N 1
ATOM 676 C CA . GLY A 1 89 ? 11.742 -21.297 -1.884 1 92.56 89 GLY A CA 1
ATOM 677 C C . GLY A 1 89 ? 12.953 -21.578 -2.746 1 92.56 89 GLY A C 1
ATOM 678 O O . GLY A 1 89 ? 12.836 -21.734 -3.965 1 92.56 89 GLY A O 1
ATOM 679 N N . SER A 1 90 ? 14.102 -21.625 -2.137 1 92.19 90 SER A N 1
ATOM 680 C CA . SER A 1 90 ? 15.32 -21.891 -2.885 1 92.19 90 SER A CA 1
ATOM 681 C C . SER A 1 90 ? 15.32 -23.312 -3.459 1 92.19 90 SER A C 1
ATOM 683 O O . SER A 1 90 ? 15.867 -23.547 -4.539 1 92.19 90 SER A O 1
ATOM 685 N N . LEU A 1 91 ? 14.742 -24.266 -2.707 1 94.44 91 LEU A N 1
ATOM 686 C CA . LEU A 1 91 ? 14.625 -25.625 -3.215 1 94.44 91 LEU A CA 1
ATOM 687 C C . LEU A 1 91 ? 13.719 -25.672 -4.438 1 94.44 91 LEU A C 1
ATOM 689 O O . LEU A 1 91 ? 14.031 -26.344 -5.426 1 94.44 91 LEU A O 1
ATOM 693 N N . ARG A 1 92 ? 12.586 -24.984 -4.363 1 95.75 92 ARG A N 1
ATOM 694 C CA . ARG A 1 92 ? 11.672 -24.922 -5.5 1 95.75 92 ARG A CA 1
ATOM 695 C C . ARG A 1 92 ? 12.352 -24.281 -6.711 1 95.75 92 ARG A C 1
ATOM 697 O O . ARG A 1 92 ? 12.172 -24.75 -7.84 1 95.75 92 ARG A O 1
ATOM 704 N N . ASP A 1 93 ? 13.133 -23.25 -6.457 1 95.19 93 ASP A N 1
ATOM 705 C CA . ASP A 1 93 ? 13.852 -22.562 -7.527 1 95.19 93 ASP A CA 1
ATOM 706 C C . ASP A 1 93 ? 14.867 -23.484 -8.188 1 95.19 93 ASP A C 1
ATOM 708 O O . ASP A 1 93 ? 15.008 -23.5 -9.406 1 95.19 93 ASP A O 1
ATOM 712 N N . ALA A 1 94 ? 15.594 -24.188 -7.359 1 95.81 94 ALA A N 1
ATOM 713 C CA . ALA A 1 94 ? 16.578 -25.125 -7.891 1 95.81 94 ALA A CA 1
ATOM 714 C C . ALA A 1 94 ? 15.906 -26.203 -8.75 1 95.81 94 ALA A C 1
ATOM 716 O O . ALA A 1 94 ? 16.391 -26.531 -9.836 1 95.81 94 ALA A O 1
ATOM 717 N N . ALA A 1 95 ? 14.82 -26.75 -8.227 1 97 95 ALA A N 1
ATOM 718 C CA . ALA A 1 95 ? 14.078 -27.75 -8.992 1 97 95 ALA A CA 1
ATOM 719 C C . ALA A 1 95 ? 13.539 -27.156 -10.289 1 97 95 ALA A C 1
ATOM 721 O O . ALA A 1 95 ? 13.523 -27.828 -11.32 1 97 95 ALA A O 1
ATOM 722 N N . SER A 1 96 ? 13.078 -25.938 -10.219 1 97 96 SER A N 1
ATOM 723 C CA . SER A 1 96 ? 12.586 -25.25 -11.406 1 97 96 SER A CA 1
ATOM 724 C C . SER A 1 96 ? 13.68 -25.125 -12.461 1 97 96 SER A C 1
ATOM 726 O O . SER A 1 96 ? 13.438 -25.391 -13.641 1 97 96 SER A O 1
ATOM 728 N N . SER A 1 97 ? 14.875 -24.734 -12.047 1 96.94 97 SER A N 1
ATOM 729 C CA . SER A 1 97 ? 16 -24.609 -12.969 1 96.94 97 SER A CA 1
ATOM 730 C C . SER A 1 97 ? 16.344 -25.953 -13.609 1 96.94 97 SER A C 1
ATOM 732 O O . SER A 1 97 ? 16.625 -26.031 -14.805 1 96.94 97 SER A O 1
ATOM 734 N N . ALA A 1 98 ? 16.344 -26.969 -12.781 1 97.25 98 ALA A N 1
ATOM 735 C CA . ALA A 1 98 ? 16.594 -28.312 -13.273 1 97.25 98 ALA A CA 1
ATOM 736 C C . ALA A 1 98 ? 15.531 -28.75 -14.273 1 97.25 98 ALA A C 1
ATOM 738 O O . ALA A 1 98 ? 15.852 -29.312 -15.32 1 97.25 98 ALA A O 1
ATOM 739 N N . ALA A 1 99 ? 14.305 -28.516 -13.922 1 97.06 99 ALA A N 1
ATOM 740 C CA . ALA A 1 99 ? 13.18 -28.891 -14.766 1 97.06 99 ALA A CA 1
ATOM 741 C C . ALA A 1 99 ? 13.258 -28.203 -16.125 1 97.06 99 ALA A C 1
ATOM 743 O O . ALA A 1 99 ? 13.023 -28.828 -17.156 1 97.06 99 ALA A O 1
ATOM 744 N N . LYS A 1 100 ? 13.57 -26.922 -16.125 1 96.31 100 LYS A N 1
ATOM 745 C CA . LYS A 1 100 ? 13.703 -26.172 -17.375 1 96.31 100 LYS A CA 1
ATOM 746 C C . LYS A 1 100 ? 14.789 -26.781 -18.266 1 96.31 100 LYS A C 1
ATOM 748 O O . LYS A 1 100 ? 14.578 -26.953 -19.469 1 96.31 100 LYS A O 1
ATOM 753 N N . ALA A 1 101 ? 15.914 -27.047 -17.641 1 96.81 101 ALA A N 1
ATOM 754 C CA . ALA A 1 101 ? 17.031 -27.625 -18.391 1 96.81 101 ALA A CA 1
ATOM 755 C C . ALA A 1 101 ? 16.656 -29 -18.953 1 96.81 101 ALA A C 1
ATOM 757 O O . ALA A 1 101 ? 16.969 -29.312 -20.094 1 96.81 101 ALA A O 1
ATOM 758 N N . ALA A 1 102 ? 16.047 -29.828 -18.141 1 97 102 ALA A N 1
ATOM 759 C CA . ALA A 1 102 ? 15.617 -31.156 -18.578 1 97 102 ALA A CA 1
ATOM 760 C C . ALA A 1 102 ? 14.617 -31.047 -19.734 1 97 102 ALA A C 1
ATOM 762 O O . ALA A 1 102 ? 14.688 -31.828 -20.688 1 97 102 ALA A O 1
ATOM 763 N N . GLY A 1 103 ? 13.695 -30.156 -19.594 1 94.62 103 GLY A N 1
ATOM 764 C CA . GLY A 1 103 ? 12.734 -29.922 -20.656 1 94.62 103 GLY A CA 1
ATOM 765 C C . GLY A 1 103 ? 13.391 -29.531 -21.969 1 94.62 103 GLY A C 1
ATOM 766 O O . GLY A 1 103 ? 13 -30.031 -23.031 1 94.62 103 GLY A O 1
ATOM 767 N N . LYS A 1 104 ? 14.352 -28.625 -21.922 1 94 104 LYS A N 1
ATOM 768 C CA . LYS A 1 104 ? 15.078 -28.188 -23.109 1 94 104 LYS A CA 1
ATOM 769 C C . LYS A 1 104 ? 15.766 -29.375 -23.781 1 94 104 LYS A C 1
ATOM 771 O O . LYS A 1 104 ? 15.883 -29.406 -25.016 1 94 104 LYS A O 1
ATOM 776 N N . LEU A 1 105 ? 16.156 -30.312 -22.969 1 95.56 105 LEU A N 1
ATOM 777 C CA . LEU A 1 105 ? 16.844 -31.5 -23.484 1 95.56 105 LEU A CA 1
ATOM 778 C C . LEU A 1 105 ? 15.836 -32.562 -23.938 1 95.56 105 LEU A C 1
ATOM 780 O O . LEU A 1 105 ? 16.234 -33.625 -24.391 1 95.56 105 LEU A O 1
ATOM 784 N N . LYS A 1 106 ? 14.555 -32.312 -23.734 1 94.12 106 LYS A N 1
ATOM 785 C CA . LYS A 1 106 ? 13.477 -33.219 -24.078 1 94.12 106 LYS A CA 1
ATOM 786 C C . LYS A 1 106 ? 13.641 -34.562 -23.344 1 94.12 106 LYS A C 1
ATOM 788 O O . LYS A 1 106 ? 13.438 -35.625 -23.922 1 94.12 106 LYS A O 1
ATOM 793 N N . ALA A 1 107 ? 14.117 -34.438 -22.125 1 95.19 107 ALA A N 1
ATOM 794 C CA . ALA A 1 107 ? 14.266 -35.625 -21.312 1 95.19 107 ALA A CA 1
ATOM 795 C C . ALA A 1 107 ? 12.906 -36.281 -21.031 1 95.19 107 ALA A C 1
ATOM 797 O O . ALA A 1 107 ? 11.883 -35.594 -21.016 1 95.19 107 ALA A O 1
ATOM 798 N N . THR A 1 108 ? 12.938 -37.594 -20.875 1 94.62 108 THR A N 1
ATOM 799 C CA . THR A 1 108 ? 11.727 -38.312 -20.484 1 94.62 108 THR A CA 1
ATOM 800 C C . THR A 1 108 ? 11.766 -38.688 -19.016 1 94.62 108 THR A C 1
ATOM 802 O O . THR A 1 108 ? 10.75 -38.625 -18.312 1 94.62 108 THR A O 1
ATOM 805 N N . ALA A 1 109 ? 12.961 -39.062 -18.609 1 95 109 ALA A N 1
ATOM 806 C CA . ALA A 1 109 ? 13.148 -39.5 -17.219 1 95 109 ALA A CA 1
ATOM 807 C C . ALA A 1 109 ? 14.344 -38.812 -16.578 1 95 109 ALA A C 1
ATOM 809 O O . ALA A 1 109 ? 15.438 -38.781 -17.156 1 95 109 ALA A O 1
ATOM 810 N N . VAL A 1 110 ? 14.062 -38.219 -15.391 1 96 110 VAL A N 1
ATOM 811 C CA . VAL A 1 110 ? 15.078 -37.438 -14.688 1 96 110 VAL A CA 1
ATOM 812 C C . VAL A 1 110 ? 15.438 -38.125 -13.375 1 96 110 VAL A C 1
ATOM 814 O O . VAL A 1 110 ? 14.555 -38.531 -12.617 1 96 110 VAL A O 1
ATOM 817 N N . GLN A 1 111 ? 16.703 -38.344 -13.172 1 95.81 111 GLN A N 1
ATOM 818 C CA . GLN A 1 111 ? 17.203 -38.719 -11.852 1 95.81 111 GLN A CA 1
ATOM 819 C C . GLN A 1 111 ? 17.75 -37.5 -11.102 1 95.81 111 GLN A C 1
ATOM 821 O O . GLN A 1 111 ? 18.797 -36.969 -11.469 1 95.81 111 GLN A O 1
ATOM 826 N N . GLN A 1 112 ? 17.062 -37.062 -10.086 1 95.94 112 GLN A N 1
ATOM 827 C CA . GLN A 1 112 ? 17.484 -35.938 -9.266 1 95.94 112 GLN A CA 1
ATOM 828 C C . GLN A 1 112 ? 18.234 -36.406 -8.016 1 95.94 112 GLN A C 1
ATOM 830 O O . GLN A 1 112 ? 17.625 -36.969 -7.102 1 95.94 112 GLN A O 1
ATOM 835 N N . LEU A 1 113 ? 19.484 -36.125 -7.973 1 94.25 113 LEU A N 1
ATOM 836 C CA . LEU A 1 113 ? 20.281 -36.438 -6.785 1 94.25 113 LEU A CA 1
ATOM 837 C C . LEU A 1 113 ? 20 -35.438 -5.668 1 94.25 113 LEU A C 1
ATOM 839 O O . LEU A 1 113 ? 20.078 -34.219 -5.875 1 94.25 113 LEU A O 1
ATOM 843 N N . ILE A 1 114 ? 19.625 -35.969 -4.496 1 93.19 114 ILE A N 1
ATOM 844 C CA . ILE A 1 114 ? 19.281 -35.094 -3.359 1 93.19 114 ILE A CA 1
ATOM 845 C C . ILE A 1 114 ? 20.469 -35.031 -2.404 1 93.19 114 ILE A C 1
ATOM 847 O O . ILE A 1 114 ? 20.875 -36.031 -1.812 1 93.19 114 ILE A O 1
ATOM 851 N N . PRO A 1 115 ? 20.969 -33.812 -2.238 1 89.44 115 PRO A N 1
ATOM 852 C CA . PRO A 1 115 ? 22.078 -33.688 -1.297 1 89.44 115 PRO A CA 1
ATOM 853 C C . PRO A 1 115 ? 21.719 -34.156 0.11 1 89.44 115 PRO A C 1
ATOM 855 O O . PRO A 1 115 ? 20.562 -34.062 0.522 1 89.44 115 PRO A O 1
ATOM 858 N N . ALA A 1 116 ? 22.719 -34.531 0.836 1 84.5 116 ALA A N 1
ATOM 859 C CA . ALA A 1 116 ? 22.531 -35.062 2.189 1 84.5 116 ALA A CA 1
ATOM 860 C C . ALA A 1 116 ? 21.828 -34.031 3.08 1 84.5 116 ALA A C 1
ATOM 862 O O . ALA A 1 116 ? 20.969 -34.406 3.883 1 84.5 116 ALA A O 1
ATOM 863 N N . ALA A 1 117 ? 22.188 -32.812 2.91 1 82.25 117 ALA A N 1
ATOM 864 C CA . ALA A 1 117 ? 21.625 -31.766 3.746 1 82.25 117 ALA A CA 1
ATOM 865 C C . ALA A 1 117 ? 20.109 -31.625 3.514 1 82.25 117 ALA A C 1
ATOM 867 O O . ALA A 1 117 ? 19.359 -31.375 4.449 1 82.25 117 ALA A O 1
ATOM 868 N N . VAL A 1 118 ? 19.641 -31.828 2.352 1 88.62 118 VAL A N 1
ATOM 869 C CA . VAL A 1 118 ? 18.219 -31.719 1.994 1 88.62 118 VAL A CA 1
ATOM 870 C C . VAL A 1 118 ? 17.484 -32.969 2.43 1 88.62 118 VAL A C 1
ATOM 872 O O . VAL A 1 118 ? 16.344 -32.906 2.875 1 88.62 118 VAL A O 1
ATOM 875 N N . SER A 1 119 ? 18.141 -34.125 2.367 1 86.69 119 SER A N 1
ATOM 876 C CA . SER A 1 119 ? 17.547 -35.406 2.713 1 86.69 119 SER A CA 1
ATOM 877 C C . SER A 1 119 ? 17.219 -35.5 4.203 1 86.69 119 SER A C 1
ATOM 879 O O . SER A 1 119 ? 16.297 -36.188 4.605 1 86.69 119 SER A O 1
ATOM 881 N N . ALA A 1 120 ? 18.016 -34.781 4.988 1 84.31 120 ALA A N 1
ATOM 882 C CA . ALA A 1 120 ? 17.875 -34.844 6.438 1 84.31 120 ALA A CA 1
ATOM 883 C C . ALA A 1 120 ? 16.953 -33.719 6.941 1 84.31 120 ALA A C 1
ATOM 885 O O . ALA A 1 120 ? 16.516 -33.75 8.102 1 84.31 120 ALA A O 1
ATOM 886 N N . GLY A 1 121 ? 16.484 -32.906 6.059 1 84.56 121 GLY A N 1
ATOM 887 C CA . GLY A 1 121 ? 15.766 -31.703 6.5 1 84.56 121 GLY A CA 1
ATOM 888 C C . GLY A 1 121 ? 16.688 -30.641 7.055 1 84.56 121 GLY A C 1
ATOM 889 O O . GLY A 1 121 ? 17.906 -30.797 7.07 1 84.56 121 GLY A O 1
ATOM 890 N N . ALA A 1 122 ? 16.203 -29.453 7.336 1 85.56 122 ALA A N 1
ATOM 891 C CA . ALA A 1 122 ? 16.938 -28.344 7.926 1 85.56 122 ALA A CA 1
ATOM 892 C C . ALA A 1 122 ? 16.172 -27.734 9.102 1 85.56 122 ALA A C 1
ATOM 894 O O . ALA A 1 122 ? 15.094 -28.234 9.469 1 85.56 122 ALA A O 1
ATOM 895 N N . SER A 1 123 ? 16.828 -26.75 9.805 1 84.94 123 SER A N 1
ATOM 896 C CA . SER A 1 123 ? 16.172 -26.047 10.898 1 84.94 123 SER A CA 1
ATOM 897 C C . SER A 1 123 ? 14.945 -25.281 10.406 1 84.94 123 SER A C 1
ATOM 899 O O . SER A 1 123 ? 14.008 -25.047 11.172 1 84.94 123 SER A O 1
ATOM 901 N N . THR A 1 124 ? 14.867 -25.047 9.102 1 86.31 124 THR A N 1
ATOM 902 C CA . THR A 1 124 ? 13.836 -24.156 8.586 1 86.31 124 THR A CA 1
ATOM 903 C C . THR A 1 124 ? 12.742 -24.953 7.863 1 86.31 124 THR A C 1
ATOM 905 O O . THR A 1 124 ? 11.68 -24.406 7.551 1 86.31 124 THR A O 1
ATOM 908 N N . TYR A 1 125 ? 12.969 -26.234 7.598 1 92 125 TYR A N 1
ATOM 909 C CA . TYR A 1 125 ? 11.938 -27.047 6.953 1 92 125 TYR A CA 1
ATOM 910 C C . TYR A 1 125 ? 12.125 -28.531 7.273 1 92 125 TYR A C 1
ATOM 912 O O . TYR A 1 125 ? 13.242 -28.969 7.547 1 92 125 TYR A O 1
ATOM 920 N N . THR A 1 126 ? 11.094 -29.328 7.199 1 93.75 126 THR A N 1
ATOM 921 C CA . THR A 1 126 ? 11.102 -30.766 7.406 1 93.75 126 THR A CA 1
ATOM 922 C C . THR A 1 126 ? 11.422 -31.5 6.105 1 93.75 126 THR A C 1
ATOM 924 O O . THR A 1 126 ? 11.43 -30.891 5.031 1 93.75 126 THR A O 1
ATOM 927 N N . ILE A 1 127 ? 11.625 -32.781 6.27 1 94.25 127 ILE A N 1
ATOM 928 C CA . ILE A 1 127 ? 11.891 -33.625 5.121 1 94.25 127 ILE A CA 1
ATOM 929 C C . ILE A 1 127 ? 10.688 -33.625 4.18 1 94.25 127 ILE A C 1
ATOM 931 O O . ILE A 1 127 ? 10.844 -33.5 2.963 1 94.25 127 ILE A O 1
ATOM 935 N N . ALA A 1 128 ? 9.523 -33.625 4.695 1 96.19 128 ALA A N 1
ATOM 936 C CA . ALA A 1 128 ? 8.305 -33.625 3.895 1 96.19 128 ALA A CA 1
ATOM 937 C C . ALA A 1 128 ? 8.141 -32.312 3.137 1 96.19 128 ALA A C 1
ATOM 939 O O . ALA A 1 128 ? 7.719 -32.312 1.979 1 96.19 128 ALA A O 1
ATOM 940 N N . GLN A 1 129 ? 8.5 -31.281 3.803 1 95.75 129 GLN A N 1
ATOM 941 C CA . GLN A 1 129 ? 8.391 -29.969 3.172 1 95.75 129 GLN A CA 1
ATOM 942 C C . GLN A 1 129 ? 9.391 -29.828 2.025 1 95.75 129 GLN A C 1
ATOM 944 O O . GLN A 1 129 ? 9.078 -29.234 0.994 1 95.75 129 GLN A O 1
ATOM 949 N N . ALA A 1 130 ? 10.57 -30.328 2.213 1 95.44 130 ALA A N 1
ATOM 950 C CA . ALA A 1 130 ? 11.562 -30.312 1.146 1 95.44 130 ALA A CA 1
ATOM 951 C C . ALA A 1 130 ? 11.086 -31.109 -0.063 1 95.44 130 ALA A C 1
ATOM 953 O O . ALA A 1 130 ? 11.203 -30.656 -1.202 1 95.44 130 ALA A O 1
ATOM 954 N N . ALA A 1 131 ? 10.539 -32.281 0.211 1 96.88 131 ALA A N 1
ATOM 955 C CA . ALA A 1 131 ? 10.008 -33.125 -0.849 1 96.88 131 ALA A CA 1
ATOM 956 C C . ALA A 1 131 ? 8.891 -32.438 -1.611 1 96.88 131 ALA A C 1
ATOM 958 O O . ALA A 1 131 ? 8.828 -32.5 -2.842 1 96.88 131 ALA A O 1
ATOM 959 N N . GLN A 1 132 ? 8.039 -31.781 -0.893 1 97.69 132 GLN A N 1
ATOM 960 C CA . GLN A 1 132 ? 6.957 -31.031 -1.521 1 97.69 132 GLN A CA 1
ATOM 961 C C . GLN A 1 132 ? 7.5 -29.922 -2.42 1 97.69 132 GLN A C 1
ATOM 963 O O . GLN A 1 132 ? 7.062 -29.781 -3.562 1 97.69 132 GLN A O 1
ATOM 968 N N . ALA A 1 133 ? 8.445 -29.141 -1.898 1 96.94 133 ALA A N 1
ATOM 969 C CA . ALA A 1 133 ? 9.008 -28.016 -2.633 1 96.94 133 ALA A CA 1
ATOM 970 C C . ALA A 1 133 ? 9.656 -28.469 -3.936 1 96.94 133 ALA A C 1
ATOM 972 O O . ALA A 1 133 ? 9.453 -27.859 -4.988 1 96.94 133 ALA A O 1
ATOM 973 N N . LEU A 1 134 ? 10.406 -29.516 -3.887 1 97.31 134 LEU A N 1
ATOM 974 C CA . LEU A 1 134 ? 11.086 -30.031 -5.074 1 97.31 134 LEU A CA 1
ATOM 975 C C . LEU A 1 134 ? 10.086 -30.578 -6.082 1 97.31 134 LEU A C 1
ATOM 977 O O . LEU A 1 134 ? 10.211 -30.344 -7.285 1 97.31 134 LEU A O 1
ATOM 981 N N . THR A 1 135 ? 9.109 -31.297 -5.566 1 98.06 135 THR A N 1
ATOM 982 C CA . THR A 1 135 ? 8.062 -31.828 -6.434 1 98.06 135 THR A CA 1
ATOM 983 C C . THR A 1 135 ? 7.32 -30.703 -7.145 1 98.06 135 THR A C 1
ATOM 985 O O . THR A 1 135 ? 7.121 -30.766 -8.359 1 98.06 135 THR A O 1
ATOM 988 N N . GLU A 1 136 ? 6.953 -29.688 -6.391 1 98.25 136 GLU A N 1
ATOM 989 C CA . GLU A 1 136 ? 6.277 -28.516 -6.957 1 98.25 136 GLU A CA 1
ATOM 990 C C . GLU A 1 136 ? 7.148 -27.828 -8 1 98.25 136 GLU A C 1
ATOM 992 O O . GLU A 1 136 ? 6.664 -27.453 -9.07 1 98.25 136 GLU A O 1
ATOM 997 N N . GLY A 1 137 ? 8.43 -27.672 -7.668 1 97.44 137 GLY A N 1
ATOM 998 C CA . GLY A 1 137 ? 9.328 -27.016 -8.609 1 97.44 137 GLY A CA 1
ATOM 999 C C . GLY A 1 137 ? 9.336 -27.688 -9.977 1 97.44 137 GLY A C 1
ATOM 1000 O O . GLY A 1 137 ? 9.242 -27 -11 1 97.44 137 GLY A O 1
ATOM 1001 N N . TYR A 1 138 ? 9.391 -28.984 -9.992 1 97.56 138 TYR A N 1
ATOM 1002 C CA . TYR A 1 138 ? 9.375 -29.719 -11.25 1 97.56 138 TYR A CA 1
ATOM 1003 C C . TYR A 1 138 ? 8.016 -29.609 -11.93 1 97.56 138 TYR A C 1
ATOM 1005 O O . TYR A 1 138 ? 7.922 -29.203 -13.086 1 97.56 138 TYR A O 1
ATOM 1013 N N . ALA A 1 139 ? 6.965 -29.906 -11.172 1 97.69 139 ALA A N 1
ATOM 1014 C CA . ALA A 1 139 ? 5.629 -30.016 -11.75 1 97.69 139 ALA A CA 1
ATOM 1015 C C . ALA A 1 139 ? 5.137 -28.672 -12.281 1 97.69 139 ALA A C 1
ATOM 1017 O O . ALA A 1 139 ? 4.535 -28.609 -13.359 1 97.69 139 ALA A O 1
ATOM 1018 N N . LEU A 1 140 ? 5.348 -27.609 -11.562 1 97.75 140 LEU A N 1
ATOM 1019 C CA . LEU A 1 140 ? 4.887 -26.297 -11.961 1 97.75 140 LEU A CA 1
ATOM 1020 C C . LEU A 1 140 ? 5.664 -25.781 -13.172 1 97.75 140 LEU A C 1
ATOM 1022 O O . LEU A 1 140 ? 5.094 -25.156 -14.062 1 97.75 140 LEU A O 1
ATOM 1026 N N . THR A 1 141 ? 6.945 -26.031 -13.195 1 96.81 141 THR A N 1
ATOM 1027 C CA . THR A 1 141 ? 7.805 -25.516 -14.258 1 96.81 141 THR A CA 1
ATOM 1028 C C . THR A 1 141 ? 7.559 -26.266 -15.562 1 96.81 141 THR A C 1
ATOM 1030 O O . THR A 1 141 ? 7.617 -25.672 -16.641 1 96.81 141 THR A O 1
ATOM 1033 N N . LEU A 1 142 ? 7.262 -27.5 -15.492 1 96.38 142 LEU A N 1
ATOM 1034 C CA . LEU A 1 142 ? 7.137 -28.344 -16.688 1 96.38 142 LEU A CA 1
ATOM 1035 C C . LEU A 1 142 ? 5.742 -28.219 -17.297 1 96.38 142 LEU A C 1
ATOM 1037 O O . LEU A 1 142 ? 5.473 -28.781 -18.359 1 96.38 142 LEU A O 1
ATOM 1041 N N . TYR A 1 143 ? 4.875 -27.438 -16.656 1 94.81 143 TYR A N 1
ATOM 1042 C CA . TYR A 1 143 ? 3.547 -27.141 -17.172 1 94.81 143 TYR A CA 1
ATOM 1043 C C . TYR A 1 143 ? 3.631 -26.547 -18.578 1 94.81 143 TYR A C 1
ATOM 1045 O O . TYR A 1 143 ? 4.465 -25.672 -18.828 1 94.81 143 TYR A O 1
ATOM 1053 N N . LYS A 1 144 ? 2.762 -27 -19.438 1 91.44 144 LYS A N 1
ATOM 1054 C CA . LYS A 1 144 ? 2.596 -26.422 -20.766 1 91.44 144 LYS A CA 1
ATOM 1055 C C . LYS A 1 144 ? 1.15 -25.984 -21 1 91.44 144 LYS A C 1
ATOM 1057 O O . LYS A 1 144 ? 0.228 -26.797 -20.859 1 91.44 144 LYS A O 1
ATOM 1062 N N . ARG A 1 145 ? 1.004 -24.734 -21.344 1 89.38 145 ARG A N 1
ATOM 1063 C CA . ARG A 1 145 ? -0.324 -24.203 -21.625 1 89.38 145 ARG A CA 1
ATOM 1064 C C . ARG A 1 145 ? -0.947 -24.922 -22.828 1 89.38 145 ARG A C 1
ATOM 1066 O O . ARG A 1 145 ? -0.282 -25.125 -23.844 1 89.38 145 ARG A O 1
ATOM 1073 N N . LYS A 1 146 ? -2.143 -25.219 -22.641 1 84.56 146 LYS A N 1
ATOM 1074 C CA . LYS A 1 146 ? -2.885 -25.797 -23.75 1 84.56 146 LYS A CA 1
ATOM 1075 C C . LYS A 1 146 ? -3.375 -24.703 -24.703 1 84.56 146 LYS A C 1
ATOM 1077 O O . LYS A 1 146 ? -4.141 -23.812 -24.297 1 84.56 146 LYS A O 1
ATOM 1082 N N . ALA A 1 147 ? -2.791 -24.641 -25.859 1 82.5 147 ALA A N 1
ATOM 1083 C CA . ALA A 1 147 ? -3.197 -23.656 -26.859 1 82.5 147 ALA A CA 1
ATOM 1084 C C . ALA A 1 147 ? -4.023 -24.297 -27.969 1 82.5 147 ALA A C 1
ATOM 1086 O O . ALA A 1 147 ? -4 -25.516 -28.141 1 82.5 147 ALA A O 1
ATOM 1087 N N . ALA A 1 148 ? -4.832 -23.484 -28.547 1 82.81 148 ALA A N 1
ATOM 1088 C CA . ALA A 1 148 ? -5.617 -23.953 -29.688 1 82.81 148 ALA A CA 1
ATOM 1089 C C . ALA A 1 148 ? -4.789 -23.922 -30.969 1 82.81 148 ALA A C 1
ATOM 1091 O O . ALA A 1 148 ? -5.129 -23.219 -31.922 1 82.81 148 ALA A O 1
ATOM 1092 N N . LYS A 1 149 ? -3.625 -24.547 -30.906 1 81.19 149 LYS A N 1
ATOM 1093 C CA . LYS A 1 149 ? -2.754 -24.641 -32.062 1 81.19 149 LYS A CA 1
ATOM 1094 C C . LYS A 1 149 ? -2.77 -26.047 -32.656 1 81.19 149 LYS A C 1
ATOM 1096 O O . LYS A 1 149 ? -3.051 -27.016 -31.953 1 81.19 149 LYS A O 1
ATOM 1101 N N . LYS A 1 150 ? -2.412 -26.109 -33.969 1 83.31 150 LYS A N 1
ATOM 1102 C CA . LYS A 1 150 ? -2.342 -27.406 -34.656 1 83.31 150 LYS A CA 1
ATOM 1103 C C . LYS A 1 150 ? -1.267 -28.297 -34.031 1 83.31 150 LYS A C 1
ATOM 1105 O O . LYS A 1 150 ? -1.522 -29.453 -33.719 1 83.31 150 LYS A O 1
ATOM 1110 N N . GLU A 1 151 ? -0.105 -27.766 -33.781 1 74.19 151 GLU A N 1
ATOM 1111 C CA . GLU A 1 151 ? 1.002 -28.453 -33.125 1 74.19 151 GLU A CA 1
ATOM 1112 C C . GLU A 1 151 ? 1.223 -27.906 -31.703 1 74.19 151 GLU A C 1
ATOM 1114 O O . GLU A 1 151 ? 1.335 -26.703 -31.516 1 74.19 151 GLU A O 1
ATOM 1119 N N . GLN A 1 152 ? 1.09 -28.891 -30.781 1 75.19 152 GLN A N 1
ATOM 1120 C CA . GLN A 1 152 ? 1.27 -28.484 -29.391 1 75.19 152 GLN A CA 1
ATOM 1121 C C . GLN A 1 152 ? 2.613 -28.969 -28.844 1 75.19 152 GLN A C 1
ATOM 1123 O O . GLN A 1 152 ? 3.053 -30.078 -29.156 1 75.19 152 GLN A O 1
ATOM 1128 N N . ALA A 1 153 ? 3.318 -27.984 -28.281 1 71.56 153 ALA A N 1
ATOM 1129 C CA . ALA A 1 153 ? 4.512 -28.406 -27.562 1 71.56 153 ALA A CA 1
ATOM 1130 C C . ALA A 1 153 ? 4.164 -29.422 -26.469 1 71.56 153 ALA A C 1
ATOM 1132 O O . ALA A 1 153 ? 3.205 -29.234 -25.719 1 71.56 153 ALA A O 1
ATOM 1133 N N . ALA A 1 154 ? 4.844 -30.609 -26.531 1 77.5 154 ALA A N 1
ATOM 1134 C CA . ALA A 1 154 ? 4.539 -31.641 -25.547 1 77.5 154 ALA A CA 1
ATOM 1135 C C . ALA A 1 154 ? 5.539 -31.609 -24.406 1 77.5 154 ALA A C 1
ATOM 1137 O O . ALA A 1 154 ? 6.715 -31.297 -24.594 1 77.5 154 ALA A O 1
ATOM 1138 N N . GLN A 1 155 ? 4.965 -31.734 -23.188 1 82 155 GLN A N 1
ATOM 1139 C CA . GLN A 1 155 ? 5.824 -32.031 -22.047 1 82 155 GLN A CA 1
ATOM 1140 C C . GLN A 1 155 ? 6.527 -33.375 -22.219 1 82 155 GLN A C 1
ATOM 1142 O O . GLN A 1 155 ? 5.879 -34.406 -22.422 1 82 155 GLN A O 1
ATOM 1147 N N . THR A 1 156 ? 7.863 -33.344 -22.078 1 87.25 156 THR A N 1
ATOM 1148 C CA . THR A 1 156 ? 8.625 -34.531 -22.391 1 87.25 156 THR A CA 1
ATOM 1149 C C . THR A 1 156 ? 8.969 -35.281 -21.109 1 87.25 156 THR A C 1
ATOM 1151 O O . THR A 1 156 ? 8.984 -36.531 -21.094 1 87.25 156 THR A O 1
ATOM 1154 N N . VAL A 1 157 ? 9.188 -34.562 -20.078 1 93.56 157 VAL A N 1
ATOM 1155 C CA . VAL A 1 157 ? 9.547 -35.219 -18.828 1 93.56 157 VAL A CA 1
ATOM 1156 C C . VAL A 1 157 ? 8.328 -35.938 -18.266 1 93.56 157 VAL A C 1
ATOM 1158 O O . VAL A 1 157 ? 7.312 -35.312 -17.953 1 93.56 157 VAL A O 1
ATOM 1161 N N . ARG A 1 158 ? 8.461 -37.219 -18.016 1 93.81 158 ARG A N 1
ATOM 1162 C CA . ARG A 1 158 ? 7.332 -38.031 -17.547 1 93.81 158 ARG A CA 1
ATOM 1163 C C . ARG A 1 158 ? 7.605 -38.594 -16.156 1 93.81 158 ARG A C 1
ATOM 1165 O O . ARG A 1 158 ? 6.68 -39 -15.453 1 93.81 158 ARG A O 1
ATOM 1172 N N . ALA A 1 159 ? 8.891 -38.656 -15.891 1 94.69 159 ALA A N 1
ATOM 1173 C CA . ALA A 1 159 ? 9.25 -39.219 -14.602 1 94.69 159 ALA A CA 1
ATOM 1174 C C . ALA A 1 159 ? 10.414 -38.469 -13.961 1 94.69 159 ALA A C 1
ATOM 1176 O O . ALA A 1 159 ? 11.344 -38.062 -14.656 1 94.69 159 ALA A O 1
ATOM 1177 N N . VAL A 1 160 ? 10.328 -38.25 -12.664 1 96 160 VAL A N 1
ATOM 1178 C CA . VAL A 1 160 ? 11.406 -37.688 -11.852 1 96 160 VAL A CA 1
ATOM 1179 C C . VAL A 1 160 ? 11.648 -38.594 -10.633 1 96 160 VAL A C 1
ATOM 1181 O O . VAL A 1 160 ? 10.734 -38.844 -9.844 1 96 160 VAL A O 1
ATOM 1184 N N . SER A 1 161 ? 12.844 -39.094 -10.516 1 95.12 161 SER A N 1
ATOM 1185 C CA . SER A 1 161 ? 13.234 -39.906 -9.375 1 95.12 161 SER A CA 1
ATOM 1186 C C . SER A 1 161 ? 14.18 -39.156 -8.445 1 95.12 161 SER A C 1
ATOM 1188 O O . SER A 1 161 ? 15.289 -38.812 -8.844 1 95.12 161 SER A O 1
ATOM 1190 N N . PHE A 1 162 ? 13.68 -38.938 -7.215 1 95 162 PHE A N 1
ATOM 1191 C CA . PHE A 1 162 ? 14.539 -38.344 -6.191 1 95 162 PHE A CA 1
ATOM 1192 C C . PHE A 1 162 ? 15.406 -39.406 -5.539 1 95 162 PHE A C 1
ATOM 1194 O O . PHE A 1 162 ? 14.891 -40.375 -4.953 1 95 162 PHE A O 1
ATOM 1201 N N . VAL A 1 163 ? 16.703 -39.188 -5.598 1 93.06 163 VAL A N 1
ATOM 1202 C CA . VAL A 1 163 ? 17.641 -40.188 -5.109 1 93.06 163 VAL A CA 1
ATOM 1203 C C . VAL A 1 163 ? 18.562 -39.562 -4.07 1 93.06 163 VAL A C 1
ATOM 1205 O O . VAL A 1 163 ? 19.438 -38.75 -4.406 1 93.06 163 VAL A O 1
ATOM 1208 N N . PRO A 1 164 ? 18.438 -40 -2.791 1 90.62 164 PRO A N 1
ATOM 1209 C CA . PRO A 1 164 ? 19.375 -39.5 -1.787 1 90.62 164 PRO A CA 1
ATOM 1210 C C . PRO A 1 164 ? 20.812 -39.906 -2.059 1 90.62 164 PRO A C 1
ATOM 1212 O O . PRO A 1 164 ? 21.062 -41.031 -2.496 1 90.62 164 PRO A O 1
ATOM 1215 N N . THR A 1 165 ? 21.703 -38.969 -1.866 1 85.38 165 THR A N 1
ATOM 1216 C CA . THR A 1 165 ? 23.109 -39.281 -2.074 1 85.38 165 THR A CA 1
ATOM 1217 C C . THR A 1 165 ? 23.688 -40.031 -0.864 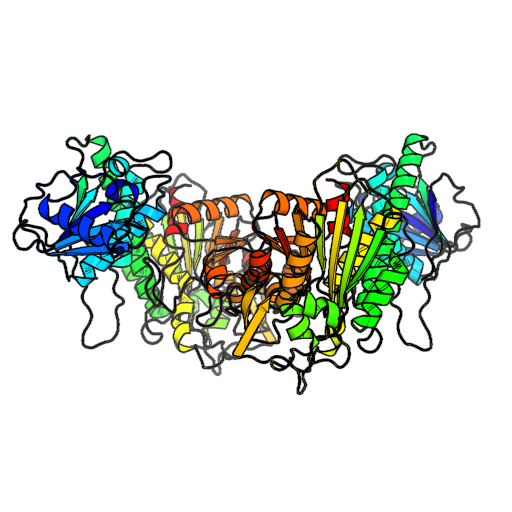1 85.38 165 THR A C 1
ATOM 1219 O O . THR A 1 165 ? 24.75 -40.625 -0.951 1 85.38 165 THR A O 1
ATOM 1222 N N . LEU A 1 166 ? 22.906 -39.844 0.226 1 75.38 166 LEU A N 1
ATOM 1223 C CA . LEU A 1 166 ? 23.328 -40.594 1.405 1 75.38 166 LEU A CA 1
ATOM 1224 C C . LEU A 1 166 ? 22.922 -42.062 1.299 1 75.38 166 LEU A C 1
ATOM 1226 O O . LEU A 1 166 ? 21.875 -42.375 0.728 1 75.38 166 LEU A O 1
ATOM 1230 N N . ALA A 1 167 ? 23.812 -43.062 1.826 1 62.16 167 ALA A N 1
ATOM 1231 C CA . ALA A 1 167 ? 23.656 -44.5 1.688 1 62.16 167 ALA A CA 1
ATOM 1232 C C . ALA A 1 167 ? 22.359 -44.969 2.342 1 62.16 167 ALA A C 1
ATOM 1234 O O . ALA A 1 167 ? 21.656 -45.844 1.801 1 62.16 167 ALA A O 1
ATOM 1235 N N . ALA A 1 168 ? 22.094 -44.656 3.613 1 63 168 ALA A N 1
ATOM 1236 C CA . ALA A 1 168 ? 20.938 -45.25 4.293 1 63 168 ALA A CA 1
ATOM 1237 C C . ALA A 1 168 ? 19.906 -44.156 4.645 1 63 168 ALA A C 1
ATOM 1239 O O . ALA A 1 168 ? 20.25 -43.156 5.277 1 63 168 ALA A O 1
ATOM 1240 N N . VAL A 1 169 ? 18.734 -44.281 3.914 1 71.69 169 VAL A N 1
ATOM 1241 C CA . VAL A 1 169 ? 17.594 -43.438 4.316 1 71.69 169 VAL A CA 1
ATOM 1242 C C . VAL A 1 169 ? 16.672 -44.25 5.223 1 71.69 169 VAL A C 1
ATOM 1244 O O . VAL A 1 169 ? 16.297 -45.375 4.902 1 71.69 169 VAL A O 1
ATOM 1247 N N . GLY A 1 170 ? 16.562 -43.812 6.484 1 78.81 170 GLY A N 1
ATOM 1248 C CA . GLY A 1 170 ? 15.656 -44.531 7.387 1 78.81 170 GLY A CA 1
ATOM 1249 C C . GLY A 1 170 ? 14.219 -44.562 6.906 1 78.81 170 GLY A C 1
ATOM 1250 O O . GLY A 1 170 ? 13.82 -43.719 6.086 1 78.81 170 GLY A O 1
ATOM 1251 N N . ASP A 1 171 ? 13.5 -45.562 7.277 1 85.38 171 ASP A N 1
ATOM 1252 C CA . ASP A 1 171 ? 12.102 -45.75 6.902 1 85.38 171 ASP A CA 1
ATOM 1253 C C . ASP A 1 171 ? 11.273 -44.5 7.191 1 85.38 171 ASP A C 1
ATOM 1255 O O . ASP A 1 171 ? 10.375 -44.156 6.422 1 85.38 171 ASP A O 1
ATOM 1259 N N . GLU A 1 172 ? 11.617 -43.844 8.227 1 89.25 172 GLU A N 1
ATOM 1260 C CA . GLU A 1 172 ? 10.867 -42.656 8.594 1 89.25 172 GLU A CA 1
ATOM 1261 C C . GLU A 1 172 ? 11.094 -41.531 7.598 1 89.25 172 GLU A C 1
ATOM 1263 O O . GLU A 1 172 ? 10.156 -40.844 7.211 1 89.25 172 GLU A O 1
ATOM 1268 N N . ALA A 1 173 ? 12.273 -41.375 7.203 1 88.5 173 ALA A N 1
ATOM 1269 C CA . ALA A 1 173 ? 12.609 -40.344 6.223 1 88.5 173 ALA A CA 1
ATOM 1270 C C . ALA A 1 173 ? 11.961 -40.625 4.875 1 88.5 173 ALA A C 1
ATOM 1272 O O . ALA A 1 173 ? 11.461 -39.719 4.207 1 88.5 173 ALA A O 1
ATOM 1273 N N . ALA A 1 174 ? 11.938 -41.875 4.512 1 90.62 174 ALA A N 1
ATOM 1274 C CA . ALA A 1 174 ? 11.32 -42.281 3.254 1 90.62 174 ALA A CA 1
ATOM 1275 C C . ALA A 1 174 ? 9.82 -42 3.262 1 90.62 174 ALA A C 1
ATOM 1277 O O . ALA A 1 174 ? 9.258 -41.562 2.26 1 90.62 174 ALA A O 1
ATOM 1278 N N . SER A 1 175 ? 9.266 -42.281 4.402 1 94.62 175 SER A N 1
ATOM 1279 C CA . SER A 1 175 ? 7.832 -42.031 4.535 1 94.62 175 SER A CA 1
ATOM 1280 C C . SER A 1 175 ? 7.523 -40.562 4.453 1 94.62 175 SER A C 1
ATOM 1282 O O . SER A 1 175 ? 6.535 -40.156 3.832 1 94.62 175 SER A O 1
ATOM 1284 N N . GLN A 1 176 ? 8.328 -39.719 5.059 1 95 176 GLN A N 1
ATOM 1285 C CA . GLN A 1 176 ? 8.148 -38.281 5.004 1 95 176 GLN A CA 1
ATOM 1286 C C . GLN A 1 176 ? 8.336 -37.75 3.584 1 95 176 GLN A C 1
ATOM 1288 O O . GLN A 1 176 ? 7.609 -36.875 3.143 1 95 176 GLN A O 1
ATOM 1293 N N . TRP A 1 177 ? 9.273 -38.312 2.908 1 94 177 TRP A N 1
ATOM 1294 C CA . TRP A 1 177 ? 9.516 -37.938 1.521 1 94 177 TRP A CA 1
ATOM 1295 C C . TRP A 1 177 ? 8.312 -38.281 0.646 1 94 177 TRP A C 1
ATOM 1297 O O . TRP A 1 177 ? 7.883 -37.438 -0.167 1 94 177 TRP A O 1
ATOM 1307 N N . GLU A 1 178 ? 7.805 -39.438 0.835 1 94.94 178 GLU A N 1
ATOM 1308 C CA . GLU A 1 178 ? 6.645 -39.875 0.059 1 94.94 178 GLU A CA 1
ATOM 1309 C C . GLU A 1 178 ? 5.434 -39 0.34 1 94.94 178 GLU A C 1
ATOM 1311 O O . GLU A 1 178 ? 4.719 -38.594 -0.583 1 94.94 178 GLU A O 1
ATOM 1316 N N . ALA A 1 179 ? 5.273 -38.688 1.576 1 96.44 179 ALA A N 1
ATOM 1317 C CA . ALA A 1 179 ? 4.168 -37.812 1.956 1 96.44 179 ALA A CA 1
ATOM 1318 C C . ALA A 1 179 ? 4.328 -36.438 1.338 1 96.44 179 ALA A C 1
ATOM 1320 O O . ALA A 1 179 ? 3.354 -35.844 0.866 1 96.44 179 ALA A O 1
ATOM 1321 N N . GLY A 1 180 ? 5.539 -35.906 1.382 1 97.25 180 GLY A N 1
ATOM 1322 C CA . GLY A 1 180 ? 5.82 -34.625 0.791 1 97.25 180 GLY A CA 1
ATOM 1323 C C . GLY A 1 180 ? 5.633 -34.594 -0.714 1 97.25 180 GLY A C 1
ATOM 1324 O O . GLY A 1 180 ? 5.121 -33.625 -1.266 1 97.25 180 GLY A O 1
ATOM 1325 N N . MET A 1 181 ? 5.996 -35.656 -1.372 1 97.12 181 MET A N 1
ATOM 1326 C CA . MET A 1 181 ? 5.828 -35.781 -2.818 1 97.12 181 MET A CA 1
ATOM 1327 C C . MET A 1 181 ? 4.348 -35.781 -3.191 1 97.12 181 MET A C 1
ATOM 1329 O O . MET A 1 181 ? 3.939 -35.156 -4.164 1 97.12 181 MET A O 1
ATOM 1333 N N . GLU A 1 182 ? 3.611 -36.531 -2.414 1 97.31 182 GLU A N 1
ATOM 1334 C CA . GLU A 1 182 ? 2.174 -36.594 -2.668 1 97.31 182 GLU A CA 1
ATOM 1335 C C . GLU A 1 182 ? 1.52 -35.219 -2.512 1 97.31 182 GLU A C 1
ATOM 1337 O O . GLU A 1 182 ? 0.726 -34.812 -3.359 1 97.31 182 GLU A O 1
ATOM 1342 N N . ARG A 1 183 ? 1.862 -34.562 -1.479 1 97.69 183 ARG A N 1
ATOM 1343 C CA . ARG A 1 183 ? 1.341 -33.219 -1.248 1 97.69 183 ARG A CA 1
ATOM 1344 C C . ARG A 1 183 ? 1.78 -32.281 -2.352 1 97.69 183 ARG A C 1
ATOM 1346 O O . ARG A 1 183 ? 0.968 -31.516 -2.879 1 97.69 183 ARG A O 1
ATOM 1353 N N . GLY A 1 184 ? 3.072 -32.312 -2.674 1 98.12 184 GLY A N 1
ATOM 1354 C CA . GLY A 1 184 ? 3.6 -31.469 -3.736 1 98.12 184 GLY A CA 1
ATOM 1355 C C . GLY A 1 184 ? 2.91 -31.688 -5.07 1 98.12 184 GLY A C 1
ATOM 1356 O O . GLY A 1 184 ? 2.617 -30.734 -5.789 1 98.12 184 GLY A O 1
ATOM 1357 N N . ARG A 1 185 ? 2.676 -32.938 -5.367 1 97.75 185 ARG A N 1
ATOM 1358 C CA . ARG A 1 185 ? 1.97 -33.281 -6.594 1 97.75 185 ARG A CA 1
ATOM 1359 C C . ARG A 1 185 ? 0.555 -32.719 -6.59 1 97.75 185 ARG A C 1
ATOM 1361 O O . ARG A 1 185 ? 0.127 -32.094 -7.566 1 97.75 185 ARG A O 1
ATOM 1368 N N . ALA A 1 186 ? -0.187 -32.906 -5.5 1 98 186 ALA A N 1
ATOM 1369 C CA . ALA A 1 186 ? -1.562 -32.438 -5.391 1 98 186 ALA A CA 1
ATOM 1370 C C . ALA A 1 186 ? -1.625 -30.906 -5.535 1 98 186 ALA A C 1
ATOM 1372 O O . ALA A 1 186 ? -2.469 -30.375 -6.266 1 98 186 ALA A O 1
ATOM 1373 N N . PHE A 1 187 ? -0.691 -30.234 -4.887 1 98.56 187 PHE A N 1
ATOM 1374 C CA . PHE A 1 187 ? -0.638 -28.766 -4.949 1 98.56 187 PHE A CA 1
ATOM 1375 C C . PHE A 1 187 ? -0.324 -28.297 -6.363 1 98.56 187 PHE A C 1
ATOM 1377 O O . PHE A 1 187 ? -1.017 -27.438 -6.902 1 98.56 187 PHE A O 1
ATOM 1384 N N . ALA A 1 188 ? 0.67 -28.875 -6.957 1 98.44 188 ALA A N 1
ATOM 1385 C CA . ALA A 1 188 ? 1.124 -28.438 -8.273 1 98.44 188 ALA A CA 1
ATOM 1386 C C . ALA A 1 188 ? 0.067 -28.719 -9.344 1 98.44 188 ALA A C 1
ATOM 1388 O O . ALA A 1 188 ? -0.179 -27.875 -10.211 1 98.44 188 ALA A O 1
ATOM 1389 N N . GLU A 1 189 ? -0.505 -29.859 -9.273 1 97.75 189 GLU A N 1
ATOM 1390 C CA . GLU A 1 189 ? -1.537 -30.203 -10.25 1 97.75 189 GLU A CA 1
ATOM 1391 C C . GLU A 1 189 ? -2.754 -29.297 -10.109 1 97.75 189 GLU A C 1
ATOM 1393 O O . GLU A 1 189 ? -3.395 -28.953 -11.109 1 97.75 189 GLU A O 1
ATOM 1398 N N . ALA A 1 190 ? -3.09 -28.906 -8.891 1 98.56 190 ALA A N 1
ATOM 1399 C CA . ALA A 1 190 ? -4.188 -27.969 -8.648 1 98.56 190 ALA A CA 1
ATOM 1400 C C . ALA A 1 190 ? -3.871 -26.594 -9.219 1 98.56 190 ALA A C 1
ATOM 1402 O O . ALA A 1 190 ? -4.746 -25.938 -9.781 1 98.56 190 ALA A O 1
ATOM 1403 N N . VAL A 1 191 ? -2.639 -26.172 -9.031 1 98.69 191 VAL A N 1
ATOM 1404 C CA . VAL A 1 191 ? -2.203 -24.906 -9.617 1 98.69 191 VAL A CA 1
ATOM 1405 C C . VAL A 1 191 ? -2.305 -24.969 -11.141 1 98.69 191 VAL A C 1
ATOM 1407 O O . VAL A 1 191 ? -2.811 -24.047 -11.773 1 98.69 191 VAL A O 1
ATOM 1410 N N . ASN A 1 192 ? -1.807 -26.031 -11.711 1 98 192 ASN A N 1
ATOM 1411 C CA . ASN A 1 192 ? -1.854 -26.188 -13.156 1 98 192 ASN A CA 1
ATOM 1412 C C . ASN A 1 192 ? -3.289 -26.234 -13.672 1 98 192 ASN A C 1
ATOM 1414 O O . ASN A 1 192 ? -3.584 -25.703 -14.742 1 98 192 ASN A O 1
ATOM 1418 N N . TYR A 1 193 ? -4.168 -26.875 -12.914 1 97.56 193 TYR A N 1
ATOM 1419 C CA . TYR A 1 193 ? -5.59 -26.859 -13.227 1 97.56 193 TYR A CA 1
ATOM 1420 C C . TYR A 1 193 ? -6.129 -25.438 -13.273 1 97.56 193 TYR A C 1
ATOM 1422 O O . TYR A 1 193 ? -6.824 -25.047 -14.211 1 97.56 193 TYR A O 1
ATOM 1430 N N . ALA A 1 194 ? -5.812 -24.625 -12.242 1 98.69 194 ALA A N 1
ATOM 1431 C CA . ALA A 1 194 ? -6.223 -23.234 -12.188 1 98.69 194 ALA A CA 1
ATOM 1432 C C . ALA A 1 194 ? -5.668 -22.453 -13.375 1 98.69 194 ALA A C 1
ATOM 1434 O O . ALA A 1 194 ? -6.359 -21.609 -13.953 1 98.69 194 ALA A O 1
ATOM 1435 N N . ARG A 1 195 ? -4.379 -22.703 -13.742 1 98.38 195 ARG A N 1
ATOM 1436 C CA . ARG A 1 195 ? -3.768 -22.078 -14.914 1 98.38 195 ARG A CA 1
ATOM 1437 C C . ARG A 1 195 ? -4.566 -22.391 -16.172 1 98.38 195 ARG A C 1
ATOM 1439 O O . ARG A 1 195 ? -4.855 -21.484 -16.969 1 98.38 195 ARG A O 1
ATOM 1446 N N . ASP A 1 196 ? -4.91 -23.641 -16.328 1 97.19 196 ASP A N 1
ATOM 1447 C CA . ASP A 1 196 ? -5.66 -24.062 -17.5 1 97.19 196 ASP A CA 1
ATOM 1448 C C . ASP A 1 196 ? -6.996 -23.328 -17.594 1 97.19 196 ASP A C 1
ATOM 1450 O O . ASP A 1 196 ? -7.375 -22.844 -18.656 1 97.19 196 ASP A O 1
ATOM 1454 N N . LEU A 1 197 ? -7.723 -23.25 -16.484 1 98 197 LEU A N 1
ATOM 1455 C CA . LEU A 1 197 ? -9.008 -22.562 -16.469 1 98 197 LEU A CA 1
ATOM 1456 C C . LEU A 1 197 ? -8.852 -21.109 -16.844 1 98 197 LEU A C 1
ATOM 1458 O O . LEU A 1 197 ? -9.594 -20.594 -17.688 1 98 197 LEU A O 1
ATOM 1462 N N . THR A 1 198 ? -7.902 -20.422 -16.281 1 98 198 THR A N 1
ATOM 1463 C CA . THR A 1 198 ? -7.695 -18.984 -16.484 1 98 198 THR A CA 1
ATOM 1464 C C . THR A 1 198 ? -7.309 -18.703 -17.938 1 98 198 THR A C 1
ATOM 1466 O O . THR A 1 198 ? -7.629 -17.641 -18.469 1 98 198 THR A O 1
ATOM 1469 N N . ASN A 1 199 ? -6.641 -19.672 -18.562 1 96.81 199 ASN A N 1
ATOM 1470 C CA . ASN A 1 199 ? -6.129 -19.5 -19.922 1 96.81 199 ASN A CA 1
ATOM 1471 C C . ASN A 1 199 ? -7.191 -19.828 -20.969 1 96.81 199 ASN A C 1
ATOM 1473 O O . ASN A 1 199 ? -6.984 -19.594 -22.156 1 96.81 199 ASN A O 1
ATOM 1477 N N . MET A 1 200 ? -8.305 -20.344 -20.594 1 96.19 200 MET A N 1
ATOM 1478 C CA . MET A 1 200 ? -9.328 -20.734 -21.562 1 96.19 200 MET A CA 1
ATOM 1479 C C . MET A 1 200 ? -9.922 -19.516 -22.25 1 96.19 200 MET A C 1
ATOM 1481 O O . MET A 1 200 ? -10.234 -18.516 -21.594 1 96.19 200 MET A O 1
ATOM 1485 N N . PRO A 1 201 ? -10.102 -19.578 -23.578 1 94.5 201 PRO A N 1
ATOM 1486 C CA . PRO A 1 201 ? -10.734 -18.469 -24.297 1 94.5 201 PRO A CA 1
ATOM 1487 C C . PRO A 1 201 ? -12.164 -18.219 -23.828 1 94.5 201 PRO A C 1
ATOM 1489 O O . PRO A 1 201 ? -12.883 -19.156 -23.469 1 94.5 201 PRO A O 1
ATOM 1492 N N . GLY A 1 202 ? -12.555 -16.984 -23.906 1 92.56 202 GLY A N 1
ATOM 1493 C CA . GLY A 1 202 ? -13.859 -16.578 -23.422 1 92.56 202 GLY A CA 1
ATOM 1494 C C . GLY A 1 202 ? -15.008 -17.297 -24.109 1 92.56 202 GLY A C 1
ATOM 1495 O O . GLY A 1 202 ? -16.078 -17.484 -23.516 1 92.56 202 GLY A O 1
ATOM 1496 N N . ASN A 1 203 ? -14.828 -17.656 -25.344 1 94.94 203 ASN A N 1
ATOM 1497 C CA . ASN A 1 203 ? -15.883 -18.344 -26.078 1 94.94 203 ASN A CA 1
ATOM 1498 C C . ASN A 1 203 ? -15.938 -19.828 -25.719 1 94.94 203 ASN A C 1
ATOM 1500 O O . ASN A 1 203 ? -16.891 -20.531 -26.078 1 94.94 203 ASN A O 1
ATOM 1504 N N . LYS A 1 204 ? -14.953 -20.344 -24.984 1 95.06 204 LYS A N 1
ATOM 1505 C CA . LYS A 1 204 ? -14.898 -21.75 -24.578 1 95.06 204 LYS A CA 1
ATOM 1506 C C . LYS A 1 204 ? -15.133 -21.906 -23.078 1 95.06 204 LYS A C 1
ATOM 1508 O O . LYS A 1 204 ? -15.273 -23.016 -22.578 1 95.06 204 LYS A O 1
ATOM 1513 N N . LEU A 1 205 ? -15.188 -20.844 -22.406 1 97.5 205 LEU A N 1
ATOM 1514 C CA . LEU A 1 205 ? -15.469 -20.875 -20.984 1 97.5 205 LEU A CA 1
ATOM 1515 C C . LEU A 1 205 ? -16.359 -19.703 -20.578 1 97.5 205 LEU A C 1
ATOM 1517 O O . LEU A 1 205 ? -15.867 -18.609 -20.297 1 97.5 205 LEU A O 1
ATOM 1521 N N . TYR A 1 206 ? -17.547 -19.844 -20.594 1 97.75 206 TYR A N 1
ATOM 1522 C CA . TYR A 1 206 ? -18.531 -18.922 -20.062 1 97.75 206 TYR A CA 1
ATOM 1523 C C . TYR A 1 206 ? -19.219 -19.5 -18.828 1 97.75 206 TYR A C 1
ATOM 1525 O O . TYR A 1 206 ? -18.906 -20.594 -18.391 1 97.75 206 TYR A O 1
ATOM 1533 N N . PRO A 1 207 ? -20.125 -18.781 -18.141 1 98.56 207 PRO A N 1
ATOM 1534 C CA . PRO A 1 207 ? -20.562 -19.156 -16.797 1 98.56 207 PRO A CA 1
ATOM 1535 C C . PRO A 1 207 ? -21.125 -20.578 -16.734 1 98.56 207 PRO A C 1
ATOM 1537 O O . PRO A 1 207 ? -20.75 -21.359 -15.836 1 98.56 207 PRO A O 1
ATOM 1540 N N . GLU A 1 208 ? -21.906 -20.969 -17.688 1 98.38 208 GLU A N 1
ATOM 1541 C CA . GLU A 1 208 ? -22.469 -22.312 -17.719 1 98.38 208 GLU A CA 1
ATOM 1542 C C . GLU A 1 208 ? -21.375 -23.375 -17.828 1 98.38 208 GLU A C 1
ATOM 1544 O O . GLU A 1 208 ? -21.406 -24.375 -17.125 1 98.38 208 GLU A O 1
ATOM 1549 N N . LEU A 1 209 ? -20.453 -23.172 -18.672 1 98.44 209 LEU A N 1
ATOM 1550 C CA . LEU A 1 209 ? -19.375 -24.141 -18.906 1 98.44 209 LEU A CA 1
ATOM 1551 C C . LEU A 1 209 ? -18.438 -24.188 -17.703 1 98.44 209 LEU A C 1
ATOM 1553 O O . LEU A 1 209 ? -17.891 -25.25 -17.375 1 98.44 209 LEU A O 1
ATOM 1557 N N . LEU A 1 210 ? -18.219 -23.062 -17.016 1 98.69 210 LEU A N 1
ATOM 1558 C CA . LEU A 1 210 ? -17.438 -23.078 -15.789 1 98.69 210 LEU A CA 1
ATOM 1559 C C . LEU A 1 210 ? -18.109 -23.922 -14.719 1 98.69 210 LEU A C 1
ATOM 1561 O O . LEU A 1 210 ? -17.453 -24.656 -13.992 1 98.69 210 LEU A O 1
ATOM 1565 N N . ALA A 1 211 ? -19.422 -23.781 -14.602 1 98.69 211 ALA A N 1
ATOM 1566 C CA . ALA A 1 211 ? -20.172 -24.594 -13.648 1 98.69 211 ALA A CA 1
ATOM 1567 C C . ALA A 1 211 ? -20.047 -26.078 -13.977 1 98.69 211 ALA A C 1
ATOM 1569 O O . ALA A 1 211 ? -19.859 -26.906 -13.078 1 98.69 211 ALA A O 1
ATOM 1570 N N . MET A 1 212 ? -20.172 -26.391 -15.227 1 98.38 212 MET A N 1
ATOM 1571 C CA . MET A 1 212 ? -20.031 -27.781 -15.664 1 98.38 212 MET A CA 1
ATOM 1572 C C . MET A 1 212 ? -18.641 -28.312 -15.344 1 98.38 212 MET A C 1
ATOM 1574 O O . MET A 1 212 ? -18.5 -29.453 -14.898 1 98.38 212 MET A O 1
ATOM 1578 N N . GLU A 1 213 ? -17.703 -27.5 -15.688 1 97.75 213 GLU A N 1
ATOM 1579 C CA . GLU A 1 213 ? -16.328 -27.859 -15.367 1 97.75 213 GLU A CA 1
ATOM 1580 C C . GLU A 1 213 ? -16.172 -28.172 -13.875 1 97.75 213 GLU A C 1
ATOM 1582 O O . GLU A 1 213 ? -15.492 -29.141 -13.508 1 97.75 213 GLU A O 1
ATOM 1587 N N . ALA A 1 214 ? -16.703 -27.344 -12.984 1 98.31 214 ALA A N 1
ATOM 1588 C CA . ALA A 1 214 ? -16.641 -27.562 -11.539 1 98.31 214 ALA A CA 1
ATOM 1589 C C . ALA A 1 214 ? -17.297 -28.891 -11.156 1 98.31 214 ALA A C 1
ATOM 1591 O O . ALA A 1 214 ? -16.75 -29.656 -10.367 1 98.31 214 ALA A O 1
ATOM 1592 N N . GLU A 1 215 ? -18.453 -29.156 -11.742 1 97.94 215 GLU A N 1
ATOM 1593 C CA . GLU A 1 215 ? -19.156 -30.391 -11.477 1 97.94 215 GLU A CA 1
ATOM 1594 C C . GLU A 1 215 ? -18.359 -31.609 -11.938 1 97.94 215 GLU A C 1
ATOM 1596 O O . GLU A 1 215 ? -18.234 -32.594 -11.203 1 97.94 215 GLU A O 1
ATOM 1601 N N . ASP A 1 216 ? -17.844 -31.531 -13.141 1 97.06 216 ASP A N 1
ATOM 1602 C CA . ASP A 1 216 ? -17.109 -32.656 -13.742 1 97.06 216 ASP A CA 1
ATOM 1603 C C . ASP A 1 216 ? -15.828 -32.938 -12.961 1 97.06 216 ASP A C 1
ATOM 1605 O O . ASP A 1 216 ? -15.469 -34.094 -12.773 1 97.06 216 ASP A O 1
ATOM 1609 N N . THR A 1 217 ? -15.172 -31.922 -12.555 1 96.44 217 THR A N 1
ATOM 1610 C CA . THR A 1 217 ? -13.875 -32.062 -11.922 1 96.44 217 THR A CA 1
ATOM 1611 C C . THR A 1 217 ? -14.031 -32.438 -10.445 1 96.44 217 THR A C 1
ATOM 1613 O O . THR A 1 217 ? -13.289 -33.281 -9.93 1 96.44 217 THR A O 1
ATOM 1616 N N . LEU A 1 218 ? -14.961 -31.781 -9.75 1 97.25 218 LEU A N 1
ATOM 1617 C CA . LEU A 1 218 ? -15.008 -31.891 -8.297 1 97.25 218 LEU A CA 1
ATOM 1618 C C . LEU A 1 218 ? -16.109 -32.844 -7.855 1 97.25 218 LEU A C 1
ATOM 1620 O O . LEU A 1 218 ? -16.078 -33.344 -6.727 1 97.25 218 LEU A O 1
ATOM 1624 N N . GLY A 1 219 ? -17.016 -33.156 -8.695 1 94.31 219 GLY A N 1
ATOM 1625 C CA . GLY A 1 219 ? -18.188 -33.938 -8.344 1 94.31 219 GLY A CA 1
ATOM 1626 C C . GLY A 1 219 ? -17.844 -35.406 -8.055 1 94.31 219 GLY A C 1
ATOM 1627 O O . GLY A 1 219 ? -18.641 -36.125 -7.426 1 94.31 219 GLY A O 1
ATOM 1628 N N . HIS A 1 220 ? -16.703 -35.906 -8.438 1 93 220 HIS A N 1
ATOM 1629 C CA . HIS A 1 220 ? -16.375 -37.312 -8.258 1 93 220 HIS A CA 1
ATOM 1630 C C . HIS A 1 220 ? -15.773 -37.562 -6.871 1 93 220 HIS A C 1
ATOM 1632 O O . HIS A 1 220 ? -15.68 -38.719 -6.438 1 93 220 HIS A O 1
ATOM 1638 N N . TYR A 1 221 ? -15.391 -36.469 -6.211 1 93.69 221 TYR A N 1
ATOM 1639 C CA . TYR A 1 221 ? -14.836 -36.656 -4.871 1 93.69 221 TYR A CA 1
ATOM 1640 C C . TYR A 1 221 ? -15.945 -36.938 -3.863 1 93.69 221 TYR A C 1
ATOM 1642 O O . TYR A 1 221 ? -16.938 -36.219 -3.789 1 93.69 221 TYR A O 1
ATOM 1650 N N . GLU A 1 222 ? -15.867 -37.969 -3.025 1 90.5 222 GLU A N 1
ATOM 1651 C CA . GLU A 1 222 ? -16.906 -38.5 -2.119 1 90.5 222 GLU A CA 1
ATOM 1652 C C . GLU A 1 222 ? -17.281 -37.438 -1.085 1 90.5 222 GLU A C 1
ATOM 1654 O O . GLU A 1 222 ? -18.453 -37.344 -0.695 1 90.5 222 GLU A O 1
ATOM 1659 N N . ASP A 1 223 ? -16.391 -36.625 -0.667 1 92.5 223 ASP A N 1
ATOM 1660 C CA . ASP A 1 223 ? -16.641 -35.688 0.43 1 92.5 223 ASP A CA 1
ATOM 1661 C C . ASP A 1 223 ? -17.016 -34.312 -0.098 1 92.5 223 ASP A C 1
ATOM 1663 O O . ASP A 1 223 ? -17.062 -33.344 0.661 1 92.5 223 ASP A O 1
ATOM 1667 N N . MET A 1 224 ? -17.297 -34.25 -1.431 1 96.31 224 MET A N 1
ATOM 1668 C CA . MET A 1 224 ? -17.625 -32.938 -2.02 1 96.31 224 MET A CA 1
ATOM 1669 C C . MET A 1 224 ? -19.016 -32.969 -2.645 1 96.31 224 MET A C 1
ATOM 1671 O O . MET A 1 224 ? -19.422 -33.969 -3.227 1 96.31 224 MET A O 1
ATOM 1675 N N . GLU A 1 225 ? -19.719 -31.938 -2.387 1 97.5 225 GLU A N 1
ATOM 1676 C CA . GLU A 1 225 ? -21 -31.703 -3.025 1 97.5 225 GLU A CA 1
ATOM 1677 C C . GLU A 1 225 ? -21 -30.406 -3.826 1 97.5 225 GLU A C 1
ATOM 1679 O O . GLU A 1 225 ? -20.688 -29.344 -3.291 1 97.5 225 GLU A O 1
ATOM 1684 N N . VAL A 1 226 ? -21.312 -30.5 -5.109 1 98.19 226 VAL A N 1
ATOM 1685 C CA . VAL A 1 226 ? -21.375 -29.328 -5.977 1 98.19 226 VAL A CA 1
ATOM 1686 C C . VAL A 1 226 ? -22.828 -28.953 -6.254 1 98.19 226 VAL A C 1
ATOM 1688 O O . VAL A 1 226 ? -23.594 -29.781 -6.742 1 98.19 226 VAL A O 1
ATOM 1691 N N . GLU A 1 227 ? -23.109 -27.719 -5.883 1 97.75 227 GLU A N 1
ATOM 1692 C CA . GLU A 1 227 ? -24.422 -27.109 -6.121 1 97.75 227 GLU A CA 1
ATOM 1693 C C . GLU A 1 227 ? -24.297 -25.938 -7.09 1 97.75 227 GLU A C 1
ATOM 1695 O O . GLU A 1 227 ? -23.484 -25.031 -6.891 1 97.75 227 GLU A O 1
ATOM 1700 N N . VAL A 1 228 ? -25.109 -26.031 -8.164 1 98.44 228 VAL A N 1
ATOM 1701 C CA . VAL A 1 228 ? -25.094 -24.922 -9.125 1 98.44 228 VAL A CA 1
ATOM 1702 C C . VAL A 1 228 ? -26.469 -24.25 -9.172 1 98.44 228 VAL A C 1
ATOM 1704 O O . VAL A 1 228 ? -27.484 -24.922 -9.422 1 98.44 228 VAL A O 1
ATOM 1707 N N . LEU A 1 229 ? -26.516 -22.984 -8.883 1 98.69 229 LEU A N 1
ATOM 1708 C CA . LEU A 1 229 ? -27.734 -22.172 -9.016 1 98.69 229 LEU A CA 1
ATOM 1709 C C . LEU A 1 229 ? -27.734 -21.438 -10.352 1 98.69 229 LEU A C 1
ATOM 1711 O O . LEU A 1 229 ? -26.812 -20.688 -10.656 1 98.69 229 LEU A O 1
ATOM 1715 N N . ASP A 1 230 ? -28.797 -21.703 -11.109 1 98.19 230 ASP A N 1
ATOM 1716 C CA . ASP A 1 230 ? -28.922 -20.984 -12.383 1 98.19 230 ASP A CA 1
ATOM 1717 C C . ASP A 1 230 ? -29.547 -19.609 -12.188 1 98.19 230 ASP A C 1
ATOM 1719 O O . ASP A 1 230 ? -29.719 -19.156 -11.055 1 98.19 230 ASP A O 1
ATOM 1723 N N . GLU A 1 231 ? -29.781 -18.922 -13.297 1 97.88 231 GLU A N 1
ATOM 1724 C CA . GLU A 1 231 ? -30.25 -17.531 -13.227 1 97.88 231 GLU A CA 1
ATOM 1725 C C . GLU A 1 231 ? -31.625 -17.453 -12.547 1 97.88 231 GLU A C 1
ATOM 1727 O O . GLU A 1 231 ? -31.938 -16.469 -11.891 1 97.88 231 GLU A O 1
ATOM 1732 N N . PHE A 1 232 ? -32.438 -18.453 -12.664 1 98 232 PHE A N 1
ATOM 1733 C CA . PHE A 1 232 ? -33.781 -18.438 -12.07 1 98 232 PHE A CA 1
ATOM 1734 C C . PHE A 1 232 ? -33.688 -18.594 -10.555 1 98 232 PHE A C 1
ATOM 1736 O O . PHE A 1 232 ? -34.344 -17.844 -9.812 1 98 232 PHE A O 1
ATOM 1743 N N . THR A 1 233 ? -32.969 -19.594 -10.141 1 98.38 233 THR A N 1
ATOM 1744 C CA . THR A 1 233 ? -32.781 -19.812 -8.711 1 98.38 233 THR A CA 1
ATOM 1745 C C . THR A 1 233 ? -32.062 -18.625 -8.062 1 98.38 233 THR A C 1
ATOM 1747 O O . THR A 1 233 ? -32.406 -18.25 -6.938 1 98.38 233 THR A O 1
ATOM 1750 N N . ALA A 1 234 ? -31.062 -18.094 -8.734 1 98.38 234 ALA A N 1
ATOM 1751 C CA . ALA A 1 234 ? -30.359 -16.922 -8.227 1 98.38 234 ALA A CA 1
ATOM 1752 C C . ALA A 1 234 ? -31.312 -15.75 -8.031 1 98.38 234 ALA A C 1
ATOM 1754 O O . ALA A 1 234 ? -31.234 -15.047 -7.023 1 98.38 234 ALA A O 1
ATOM 1755 N N . ALA A 1 235 ? -32.188 -15.531 -9.023 1 98.06 235 ALA A N 1
ATOM 1756 C CA . ALA A 1 235 ? -33.188 -14.477 -8.922 1 98.06 235 ALA A CA 1
ATOM 1757 C C . ALA A 1 235 ? -34.125 -14.727 -7.742 1 98.06 235 ALA A C 1
ATOM 1759 O O . ALA A 1 235 ? -34.469 -13.797 -7.004 1 98.06 235 ALA A O 1
ATOM 1760 N N . GLU A 1 236 ? -34.531 -15.93 -7.559 1 98.25 236 GLU A N 1
ATOM 1761 C CA . GLU A 1 236 ? -35.406 -16.312 -6.469 1 98.25 236 GLU A CA 1
ATOM 1762 C C . GLU A 1 236 ? -34.781 -16.062 -5.109 1 98.25 236 GLU A C 1
ATOM 1764 O O . GLU A 1 236 ? -35.438 -15.672 -4.156 1 98.25 236 GLU A O 1
ATOM 1769 N N . GLN A 1 237 ? -33.5 -16.25 -5.055 1 98.31 237 GLN A N 1
ATOM 1770 C CA . GLN A 1 237 ? -32.781 -16.094 -3.793 1 98.31 237 GLN A CA 1
ATOM 1771 C C . GLN A 1 237 ? -32.344 -14.648 -3.596 1 98.31 237 GLN A C 1
ATOM 1773 O O . GLN A 1 237 ? -31.656 -14.336 -2.617 1 98.31 237 GLN A O 1
ATOM 1778 N N . GLY A 1 238 ? -32.625 -13.805 -4.523 1 98.44 238 GLY A N 1
ATOM 1779 C CA . GLY A 1 238 ? -32.406 -12.375 -4.367 1 98.44 238 GLY A CA 1
ATOM 1780 C C . GLY A 1 238 ? -30.953 -11.977 -4.625 1 98.44 238 GLY A C 1
ATOM 1781 O O . GLY A 1 238 ? -30.469 -11.008 -4.047 1 98.44 238 GLY A O 1
ATOM 1782 N N . MET A 1 239 ? -30.281 -12.727 -5.465 1 98.75 239 MET A N 1
ATOM 1783 C CA . MET A 1 239 ? -28.875 -12.414 -5.766 1 98.75 239 MET A CA 1
ATOM 1784 C C . MET A 1 239 ? -28.781 -11.266 -6.762 1 98.75 239 MET A C 1
ATOM 1786 O O . MET A 1 239 ? -28.297 -11.453 -7.879 1 98.75 239 MET A O 1
ATOM 1790 N N . GLY A 1 240 ? -29.094 -10.07 -6.258 1 98.81 240 GLY A N 1
ATOM 1791 C CA . GLY A 1 240 ? -29.234 -8.906 -7.113 1 98.81 240 GLY A CA 1
ATOM 1792 C C . GLY A 1 240 ? -27.922 -8.492 -7.773 1 98.81 240 GLY A C 1
ATOM 1793 O O . GLY A 1 240 ? -27.922 -8 -8.898 1 98.81 240 GLY A O 1
ATOM 1794 N N . GLY A 1 241 ? -26.797 -8.625 -7.062 1 98.81 241 GLY A N 1
ATOM 1795 C CA . GLY A 1 241 ? -25.516 -8.312 -7.648 1 98.81 241 GLY A CA 1
ATOM 1796 C C . GLY A 1 241 ? -25.125 -9.234 -8.789 1 98.81 241 GLY A C 1
ATOM 1797 O O . GLY A 1 241 ? -24.766 -8.773 -9.875 1 98.81 241 GLY A O 1
ATOM 1798 N N . LEU A 1 242 ? -25.25 -10.547 -8.586 1 98.94 242 LEU A N 1
ATOM 1799 C CA . LEU A 1 242 ? -24.953 -11.539 -9.609 1 98.94 242 LEU A CA 1
ATOM 1800 C C . LEU A 1 242 ? -25.844 -11.344 -10.828 1 98.94 242 LEU A C 1
ATOM 1802 O O . LEU A 1 242 ? -25.359 -11.367 -11.969 1 98.94 242 LEU A O 1
ATOM 1806 N N . MET A 1 243 ? -27.125 -11.117 -10.602 1 98.69 243 MET A N 1
ATOM 1807 C CA . MET A 1 243 ? -28.094 -10.953 -11.688 1 98.69 243 MET A CA 1
ATOM 1808 C C . MET A 1 243 ? -27.812 -9.68 -12.484 1 98.69 243 MET A C 1
ATOM 1810 O O . MET A 1 243 ? -27.844 -9.695 -13.711 1 98.69 243 MET A O 1
ATOM 1814 N N . ALA A 1 244 ? -27.547 -8.586 -11.789 1 98.75 244 ALA A N 1
ATOM 1815 C CA . ALA A 1 244 ? -27.281 -7.316 -12.453 1 98.75 244 ALA A CA 1
ATOM 1816 C C . ALA A 1 244 ? -26.078 -7.43 -13.391 1 98.75 244 ALA A C 1
ATOM 1818 O O . ALA A 1 244 ? -26.141 -6.977 -14.539 1 98.75 244 ALA A O 1
ATOM 1819 N N . VAL A 1 245 ? -25.047 -8.07 -12.953 1 98.75 245 VAL A N 1
ATOM 1820 C CA . VAL A 1 245 ? -23.812 -8.172 -13.742 1 98.75 245 VAL A CA 1
ATOM 1821 C C . VAL A 1 245 ? -24.031 -9.109 -14.922 1 98.75 245 VAL A C 1
ATOM 1823 O O . VAL A 1 245 ? -23.594 -8.82 -16.047 1 98.75 245 VAL A O 1
ATOM 1826 N N . GLY A 1 246 ? -24.734 -10.188 -14.711 1 98.5 246 GLY A N 1
ATOM 1827 C CA . GLY A 1 246 ? -24.812 -11.258 -15.695 1 98.5 246 GLY A CA 1
ATOM 1828 C C . GLY A 1 246 ? -25.922 -11.039 -16.719 1 98.5 246 GLY A C 1
ATOM 1829 O O . GLY A 1 246 ? -25.922 -11.68 -17.781 1 98.5 246 GLY A O 1
ATOM 1830 N N . GLN A 1 247 ? -26.859 -10.133 -16.453 1 97.69 247 GLN A N 1
ATOM 1831 C CA . GLN A 1 247 ? -28.062 -10.039 -17.281 1 97.69 247 GLN A CA 1
ATOM 1832 C C . GLN A 1 247 ? -27.75 -9.438 -18.641 1 97.69 247 GLN A C 1
ATOM 1834 O O . GLN A 1 247 ? -28.547 -9.562 -19.578 1 97.69 247 GLN A O 1
ATOM 1839 N N . GLY A 1 248 ? -26.594 -8.836 -18.781 1 97.31 248 GLY A N 1
ATOM 1840 C CA . GLY A 1 248 ? -26.234 -8.242 -20.062 1 97.31 248 GLY A CA 1
ATOM 1841 C C . GLY A 1 248 ? -25.703 -9.25 -21.047 1 97.31 248 GLY A C 1
ATOM 1842 O O . GLY A 1 248 ? -25.609 -8.961 -22.25 1 97.31 248 GLY A O 1
ATOM 1843 N N . SER A 1 249 ? -25.391 -10.43 -20.641 1 97.56 249 SER A N 1
ATOM 1844 C CA . SER A 1 249 ? -24.75 -11.438 -21.5 1 97.56 249 SER A CA 1
ATOM 1845 C C . SER A 1 249 ? -25.781 -12.445 -22 1 97.56 249 SER A C 1
ATOM 1847 O O . SER A 1 249 ? -26.797 -12.68 -21.359 1 97.56 249 SER A O 1
ATOM 1849 N N . ALA A 1 250 ? -25.5 -13.047 -23.156 1 97.19 250 ALA A N 1
ATOM 1850 C CA . ALA A 1 250 ? -26.281 -14.164 -23.688 1 97.19 250 ALA A CA 1
ATOM 1851 C C . ALA A 1 250 ? -26.047 -15.43 -22.875 1 97.19 250 ALA A C 1
ATOM 1853 O O . ALA A 1 250 ? -26.812 -16.391 -22.984 1 97.19 250 ALA A O 1
ATOM 1854 N N . HIS A 1 251 ? -25.031 -15.477 -22.156 1 98.12 251 HIS A N 1
ATOM 1855 C CA . HIS A 1 251 ? -24.719 -16.578 -21.234 1 98.12 251 HIS A CA 1
ATOM 1856 C C . HIS A 1 251 ? -25.125 -16.234 -19.812 1 98.12 251 HIS A C 1
ATOM 1858 O O . HIS A 1 251 ? -24.391 -15.555 -19.094 1 98.12 251 HIS A O 1
ATOM 1864 N N . PRO A 1 252 ? -26.219 -16.75 -19.312 1 98.12 252 PRO A N 1
ATOM 1865 C CA . PRO A 1 252 ? -26.719 -16.391 -17.984 1 98.12 252 PRO A CA 1
ATOM 1866 C C . PRO A 1 252 ? -25.734 -16.719 -16.859 1 98.12 252 PRO A C 1
ATOM 1868 O O . PRO A 1 252 ? -24.938 -17.656 -17 1 98.12 252 PRO A O 1
ATOM 1871 N N . PRO A 1 253 ? -25.812 -15.977 -15.766 1 98.75 253 PRO A N 1
ATOM 1872 C CA . PRO A 1 253 ? -24.906 -16.219 -14.633 1 98.75 253 PRO A CA 1
ATOM 1873 C C . PRO A 1 253 ? -25.188 -17.531 -13.922 1 98.75 253 PRO A C 1
ATOM 1875 O O . PRO A 1 253 ? -26.234 -18.125 -14.125 1 98.75 253 PRO A O 1
ATOM 1878 N N . ARG A 1 254 ? -24.219 -18.031 -13.195 1 98.88 254 ARG A N 1
ATOM 1879 C CA . ARG A 1 254 ? -24.312 -19.203 -12.336 1 98.88 254 ARG A CA 1
ATOM 1880 C C . ARG A 1 254 ? -23.672 -18.938 -10.969 1 98.88 254 ARG A C 1
ATOM 1882 O O . ARG A 1 254 ? -22.625 -18.281 -10.883 1 98.88 254 ARG A O 1
ATOM 1889 N N . MET A 1 255 ? -24.359 -19.312 -9.938 1 98.94 255 MET A N 1
ATOM 1890 C CA . MET A 1 255 ? -23.703 -19.422 -8.625 1 98.94 255 MET A CA 1
ATOM 1891 C C . MET A 1 255 ? -23.266 -20.859 -8.352 1 98.94 255 MET A C 1
ATOM 1893 O O . MET 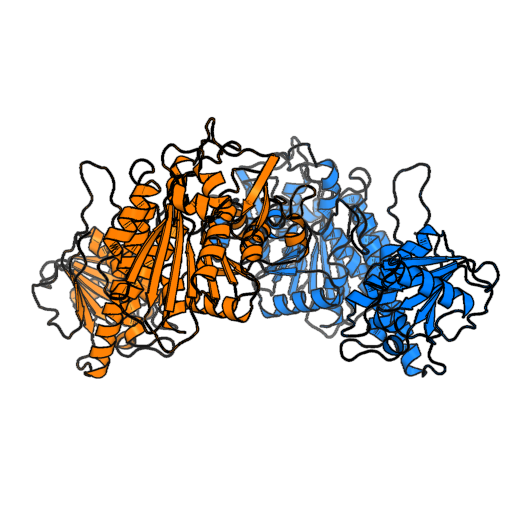A 1 255 ? -24.109 -21.75 -8.203 1 98.94 255 MET A O 1
ATOM 1897 N N . ILE A 1 256 ? -21.953 -21.109 -8.32 1 98.94 256 ILE A N 1
ATOM 1898 C CA . ILE A 1 256 ? -21.406 -22.438 -8.055 1 98.94 256 ILE A CA 1
ATOM 1899 C C . ILE A 1 256 ? -21.047 -22.562 -6.578 1 98.94 256 ILE A C 1
ATOM 1901 O O . ILE A 1 256 ? -20.266 -21.75 -6.059 1 98.94 256 ILE A O 1
ATOM 1905 N N . VAL A 1 257 ? -21.578 -23.469 -5.863 1 98.88 257 VAL A N 1
ATOM 1906 C CA . VAL A 1 257 ? -21.312 -23.703 -4.449 1 98.88 257 VAL A CA 1
ATOM 1907 C C . VAL A 1 257 ? -20.797 -25.125 -4.246 1 98.88 257 VAL A C 1
ATOM 1909 O O . VAL A 1 257 ? -21.406 -26.094 -4.695 1 98.88 257 VAL A O 1
ATOM 1912 N N . ILE A 1 258 ? -19.656 -25.266 -3.615 1 98.81 258 ILE A N 1
ATOM 1913 C CA . ILE A 1 258 ? -19.047 -26.562 -3.355 1 98.81 258 ILE A CA 1
ATOM 1914 C C . ILE A 1 258 ? -18.859 -26.75 -1.851 1 98.81 258 ILE A C 1
ATOM 1916 O O . ILE A 1 258 ? -18.219 -25.938 -1.188 1 98.81 258 ILE A O 1
ATOM 1920 N N . HIS A 1 259 ? -19.422 -27.797 -1.34 1 98.19 259 HIS A N 1
ATOM 1921 C CA . HIS A 1 259 ? -19.297 -28.125 0.073 1 98.19 259 HIS A CA 1
ATOM 1922 C C . HIS A 1 259 ? -18.25 -29.219 0.285 1 98.19 259 HIS A C 1
ATOM 1924 O O . HIS A 1 259 ? -18.266 -30.25 -0.411 1 98.19 259 HIS A O 1
ATOM 1930 N N . TYR A 1 260 ? -17.312 -29 1.139 1 98.31 260 TYR A N 1
ATOM 1931 C CA . TYR A 1 260 ? -16.375 -30 1.625 1 98.31 260 TYR A CA 1
ATOM 1932 C C . TYR A 1 260 ? -16.5 -30.188 3.133 1 98.31 260 TYR A C 1
ATOM 1934 O O . TYR A 1 260 ? -16.25 -29.25 3.898 1 98.31 260 TYR A O 1
ATOM 1942 N N . ARG A 1 261 ? -16.922 -31.344 3.553 1 94.75 261 ARG A N 1
ATOM 1943 C CA . ARG A 1 261 ? -17.109 -31.672 4.961 1 94.75 261 ARG A CA 1
ATOM 1944 C C . ARG A 1 261 ? -16.094 -32.688 5.441 1 94.75 261 ARG A C 1
ATOM 1946 O O . ARG A 1 261 ? -16.375 -33.906 5.477 1 94.75 261 ARG A O 1
ATOM 1953 N N . GLY A 1 262 ? -14.984 -32.156 5.934 1 94.81 262 GLY A N 1
ATOM 1954 C CA . GLY A 1 262 ? -13.914 -33.062 6.32 1 94.81 262 GLY A CA 1
ATOM 1955 C C . GLY A 1 262 ? -13.797 -33.25 7.824 1 94.81 262 GLY A C 1
ATOM 1956 O O . GLY A 1 262 ? -13.078 -34.125 8.297 1 94.81 262 GLY A O 1
ATOM 1957 N N . ASP A 1 263 ? -14.555 -32.406 8.555 1 94.19 263 ASP A N 1
ATOM 1958 C CA . ASP A 1 263 ? -14.461 -32.438 10.016 1 94.19 263 ASP A CA 1
ATOM 1959 C C . ASP A 1 263 ? -15.828 -32.25 10.664 1 94.19 263 ASP A C 1
ATOM 1961 O O . ASP A 1 263 ? -16.141 -31.141 11.117 1 94.19 263 ASP A O 1
ATOM 1965 N N . GLU A 1 264 ? -16.547 -33.219 10.898 1 90.31 264 GLU A N 1
ATOM 1966 C CA . GLU A 1 264 ? -17.922 -33.156 11.367 1 90.31 264 GLU A CA 1
ATOM 1967 C C . GLU A 1 264 ? -18 -32.594 12.781 1 90.31 264 GLU A C 1
ATOM 1969 O O . GLU A 1 264 ? -19 -31.984 13.164 1 90.31 264 GLU A O 1
ATOM 1974 N N . GLU A 1 265 ? -16.938 -32.656 13.484 1 92.75 265 GLU A N 1
ATOM 1975 C CA . GLU A 1 265 ? -16.969 -32.25 14.883 1 92.75 265 GLU A CA 1
ATOM 1976 C C . GLU A 1 265 ? -16.516 -30.797 15.055 1 92.75 265 GLU A C 1
ATOM 1978 O O . GLU A 1 265 ? -16.594 -30.25 16.156 1 92.75 265 GLU A O 1
ATOM 1983 N N . ASN A 1 266 ? -16.109 -30.234 14.062 1 92.88 266 ASN A N 1
ATOM 1984 C CA . ASN A 1 266 ? -15.609 -28.859 14.125 1 92.88 266 ASN A CA 1
ATOM 1985 C C . ASN A 1 266 ? -16.641 -27.859 13.609 1 92.88 266 ASN A C 1
ATOM 1987 O O . ASN A 1 266 ? -17.188 -28.031 12.523 1 92.88 266 ASN A O 1
ATOM 1991 N N . ASP A 1 267 ? -16.906 -26.812 14.375 1 94.31 267 ASP A N 1
ATOM 1992 C CA . ASP A 1 267 ? -17.922 -25.812 14.055 1 94.31 267 ASP A CA 1
ATOM 1993 C C . ASP A 1 267 ? -17.359 -24.75 13.109 1 94.31 267 ASP A C 1
ATOM 1995 O O . ASP A 1 267 ? -18.109 -23.969 12.523 1 94.31 267 ASP A O 1
ATOM 1999 N N . THR A 1 268 ? -16.062 -24.75 12.984 1 96.31 268 THR A N 1
ATOM 2000 C CA . THR A 1 268 ? -15.461 -23.797 12.07 1 96.31 268 THR A CA 1
ATOM 2001 C C . THR A 1 268 ? -15.664 -24.219 10.617 1 96.31 268 THR A C 1
ATOM 2003 O O . THR A 1 268 ? -15.305 -25.344 10.234 1 96.31 268 THR A O 1
ATOM 2006 N N . VAL A 1 269 ? -16.297 -23.391 9.766 1 98.25 269 VAL A N 1
ATOM 2007 C CA . VAL A 1 269 ? -16.484 -23.594 8.336 1 98.25 269 VAL A CA 1
ATOM 2008 C C . VAL A 1 269 ? -15.852 -22.453 7.559 1 98.25 269 VAL A C 1
ATOM 2010 O O . VAL A 1 269 ? -16.266 -21.297 7.699 1 98.25 269 VAL A O 1
ATOM 2013 N N . TRP A 1 270 ? -14.859 -22.75 6.773 1 98.69 270 TRP A N 1
ATOM 2014 C CA . TRP A 1 270 ? -14.211 -21.75 5.934 1 98.69 270 TRP A CA 1
ATOM 2015 C C . TRP A 1 270 ? -15.07 -21.406 4.719 1 98.69 270 TRP A C 1
ATOM 2017 O O . TRP A 1 270 ? -15.555 -22.312 4.027 1 98.69 270 TRP A O 1
ATOM 2027 N N . GLY A 1 271 ? -15.367 -20.141 4.539 1 98.88 271 GLY A N 1
ATOM 2028 C CA . GLY A 1 271 ? -15.922 -19.656 3.281 1 98.88 271 GLY A CA 1
ATOM 2029 C C . GLY A 1 271 ? -14.875 -19.141 2.316 1 98.88 271 GLY A C 1
ATOM 2030 O O . GLY A 1 271 ? -14.219 -18.141 2.58 1 98.88 271 GLY A O 1
ATOM 2031 N N . LEU A 1 272 ? -14.633 -19.844 1.203 1 98.94 272 LEU A N 1
ATOM 2032 C CA . LEU A 1 272 ? -13.758 -19.391 0.124 1 98.94 272 LEU A CA 1
ATOM 2033 C C . LEU A 1 272 ? -14.578 -18.875 -1.058 1 98.94 272 LEU A C 1
ATOM 2035 O O . LEU A 1 272 ? -15.352 -19.641 -1.654 1 98.94 272 LEU A O 1
ATOM 2039 N N . VAL A 1 273 ? -14.43 -17.609 -1.347 1 98.94 273 VAL A N 1
ATOM 2040 C CA . VAL A 1 273 ? -15.227 -17.031 -2.422 1 98.94 273 VAL A CA 1
ATOM 2041 C C . VAL A 1 273 ? -14.312 -16.531 -3.539 1 98.94 273 VAL A C 1
ATOM 2043 O O . VAL A 1 273 ? -13.391 -15.75 -3.299 1 98.94 273 VAL A O 1
ATOM 2046 N N . GLY A 1 274 ? -14.445 -17.047 -4.746 1 98.94 274 GLY A N 1
ATOM 2047 C CA . GLY A 1 274 ? -13.617 -16.672 -5.883 1 98.94 274 GLY A CA 1
ATOM 2048 C C . GLY A 1 274 ? -14.398 -15.977 -6.984 1 98.94 274 GLY A C 1
ATOM 2049 O O . GLY A 1 274 ? -15.445 -16.453 -7.414 1 98.94 274 GLY A O 1
ATOM 2050 N N . LYS A 1 275 ? -13.922 -14.781 -7.418 1 98.94 275 LYS A N 1
ATOM 2051 C CA . LYS A 1 275 ? -14.539 -14.047 -8.516 1 98.94 275 LYS A CA 1
ATOM 2052 C C . LYS A 1 275 ? -14.555 -14.891 -9.797 1 98.94 275 LYS A C 1
ATOM 2054 O O . LYS A 1 275 ? -13.5 -15.336 -10.258 1 98.94 275 LYS A O 1
ATOM 2059 N N . GLY A 1 276 ? -15.758 -15.109 -10.367 1 98.81 276 GLY A N 1
ATOM 2060 C CA . GLY A 1 276 ? -15.891 -15.953 -11.539 1 98.81 276 GLY A CA 1
ATOM 2061 C C . GLY A 1 276 ? -16.375 -15.203 -12.766 1 98.81 276 GLY A C 1
ATOM 2062 O O . GLY A 1 276 ? -17.234 -15.695 -13.508 1 98.81 276 GLY A O 1
ATOM 2063 N N . ILE A 1 277 ? -15.914 -13.977 -13.008 1 98.81 277 ILE A N 1
ATOM 2064 C CA . ILE A 1 277 ? -16.234 -13.25 -14.234 1 98.81 277 ILE A CA 1
ATOM 2065 C C . ILE A 1 277 ? -15.453 -13.852 -15.406 1 98.81 277 ILE A C 1
ATOM 2067 O O . ILE A 1 277 ? -14.242 -13.641 -15.523 1 98.81 277 ILE A O 1
ATOM 2071 N N . THR A 1 278 ? -16.141 -14.539 -16.266 1 98.5 278 THR A N 1
ATOM 2072 C CA . THR A 1 278 ? -15.477 -15.305 -17.312 1 98.5 278 THR A CA 1
ATOM 2073 C C . THR A 1 278 ? -14.984 -14.391 -18.422 1 98.5 278 THR A C 1
ATOM 2075 O O . THR A 1 278 ? -14.094 -14.758 -19.188 1 98.5 278 THR A O 1
ATOM 2078 N N . PHE A 1 279 ? -15.578 -13.227 -18.562 1 97.5 279 PHE A N 1
ATOM 2079 C CA . PHE A 1 279 ? -15.102 -12.164 -19.438 1 97.5 279 PHE A CA 1
ATOM 2080 C C . PHE A 1 279 ? -15.664 -10.812 -19 1 97.5 279 PHE A C 1
ATOM 2082 O O . PHE A 1 279 ? -16.844 -10.703 -18.672 1 97.5 279 PHE A O 1
ATOM 2089 N N . ASP A 1 280 ? -14.836 -9.828 -19.016 1 97.38 280 ASP A N 1
ATOM 2090 C CA . ASP A 1 280 ? -15.25 -8.508 -18.547 1 97.38 280 ASP A CA 1
ATOM 2091 C C . ASP A 1 280 ? -14.992 -7.438 -19.594 1 97.38 280 ASP A C 1
ATOM 2093 O O . ASP A 1 280 ? -13.844 -7.09 -19.875 1 97.38 280 ASP A O 1
ATOM 2097 N N . THR A 1 281 ? -16.031 -6.871 -20.125 1 96.06 281 THR A N 1
ATOM 2098 C CA . THR A 1 281 ? -15.914 -5.77 -21.078 1 96.06 281 THR A CA 1
ATOM 2099 C C . THR A 1 281 ? -16.016 -4.426 -20.359 1 96.06 281 THR A C 1
ATOM 2101 O O . THR A 1 281 ? -15.711 -3.381 -20.938 1 96.06 281 THR A O 1
ATOM 2104 N N . GLY A 1 282 ? -16.422 -4.477 -19.125 1 96.75 282 GLY A N 1
ATOM 2105 C CA . GLY A 1 282 ? -16.766 -3.268 -18.391 1 96.75 282 GLY A CA 1
ATOM 2106 C C . GLY A 1 282 ? -18.25 -2.953 -18.438 1 96.75 282 GLY A C 1
ATOM 2107 O O . GLY A 1 282 ? -18.719 -2.051 -17.75 1 96.75 282 GLY A O 1
ATOM 2108 N N . GLY A 1 283 ? -19.016 -3.723 -19.188 1 96.31 283 GLY A N 1
ATOM 2109 C CA . GLY A 1 283 ? -20.438 -3.418 -19.375 1 96.31 283 GLY A CA 1
ATOM 2110 C C . GLY A 1 283 ? -20.672 -2.127 -20.141 1 96.31 283 GLY A C 1
ATOM 2111 O O . GLY A 1 283 ? -20.078 -1.911 -21.203 1 96.31 283 GLY A O 1
ATOM 2112 N N . ILE A 1 284 ? -21.594 -1.322 -19.547 1 94.81 284 ILE A N 1
ATOM 2113 C CA . ILE A 1 284 ? -21.906 -0.046 -20.188 1 94.81 284 ILE A CA 1
ATOM 2114 C C . ILE A 1 284 ? -20.734 0.922 -20 1 94.81 284 ILE A C 1
ATOM 2116 O O . ILE A 1 284 ? -20.453 1.729 -20.891 1 94.81 284 ILE A O 1
ATOM 2120 N N . SER A 1 285 ? -20.125 0.881 -18.828 1 94.94 285 SER A N 1
ATOM 2121 C CA . SER A 1 285 ? -18.844 1.557 -18.641 1 94.94 285 SER A CA 1
ATOM 2122 C C . SER A 1 285 ? -17.703 0.778 -19.312 1 94.94 285 SER A C 1
ATOM 2124 O O . SER A 1 285 ? -16.828 0.25 -18.625 1 94.94 285 SER A O 1
ATOM 2126 N N . LEU A 1 286 ? -17.594 0.855 -20.578 1 93.94 286 LEU A N 1
ATOM 2127 C CA . LEU A 1 286 ? -16.797 -0.035 -21.422 1 93.94 286 LEU A CA 1
ATOM 2128 C C . LEU A 1 286 ? -15.305 0.21 -21.219 1 93.94 286 LEU A C 1
ATOM 2130 O O . LEU A 1 286 ? -14.859 1.359 -21.188 1 93.94 286 LEU A O 1
ATOM 2134 N N . LYS A 1 287 ? -14.516 -0.914 -21.078 1 93.75 287 LYS A N 1
ATOM 2135 C CA . LYS A 1 287 ? -13.062 -0.82 -21.031 1 93.75 287 LYS A CA 1
ATOM 2136 C C . LYS A 1 287 ? -12.492 -0.366 -22.375 1 93.75 287 LYS A C 1
ATOM 2138 O O . LYS A 1 287 ? -13.117 -0.554 -23.406 1 93.75 287 LYS A O 1
ATOM 2143 N N . ARG A 1 288 ? -11.273 0.182 -22.422 1 89.69 288 ARG A N 1
ATOM 2144 C CA . ARG A 1 288 ? -10.539 0.468 -23.656 1 89.69 288 ARG A CA 1
ATOM 2145 C C . ARG A 1 288 ? -10.141 -0.821 -24.359 1 89.69 288 ARG A C 1
ATOM 2147 O O . ARG A 1 288 ? -9.961 -1.859 -23.719 1 89.69 288 ARG A O 1
ATOM 2154 N N . ALA A 1 289 ? -9.883 -0.837 -25.516 1 89.12 289 ALA A N 1
ATOM 2155 C CA . ALA A 1 289 ? -9.648 -2.014 -26.344 1 89.12 289 ALA A CA 1
ATOM 2156 C C . ALA A 1 289 ? -8.312 -2.666 -26 1 89.12 289 ALA A C 1
ATOM 2158 O O . ALA A 1 289 ? -8.234 -3.887 -25.828 1 89.12 289 ALA A O 1
ATOM 2159 N N . PRO A 1 290 ? -7.23 -1.863 -25.922 1 89.25 290 PRO A N 1
ATOM 2160 C CA . PRO A 1 290 ? -5.941 -2.512 -25.672 1 89.25 290 PRO A CA 1
ATOM 2161 C C . PRO A 1 290 ? -5.922 -3.307 -24.375 1 89.25 290 PRO A C 1
ATOM 2163 O O . PRO A 1 290 ? -6.246 -2.766 -23.312 1 89.25 290 PRO A O 1
ATOM 2166 N N . GLY A 1 291 ? -5.637 -4.598 -24.5 1 88 291 GLY A N 1
ATOM 2167 C CA . GLY A 1 291 ? -5.5 -5.434 -23.328 1 88 291 GLY A CA 1
ATOM 2168 C C . GLY A 1 291 ? -6.781 -6.152 -22.953 1 88 291 GLY A C 1
ATOM 2169 O O . GLY A 1 291 ? -6.777 -7.027 -22.078 1 88 291 GLY A O 1
ATOM 2170 N N . MET A 1 292 ? -7.863 -5.812 -23.656 1 89.56 292 MET A N 1
ATOM 2171 C CA . MET A 1 292 ? -9.148 -6.426 -23.328 1 89.56 292 MET A CA 1
ATOM 2172 C C . MET A 1 292 ? -9.102 -7.934 -23.547 1 89.56 292 MET A C 1
ATOM 2174 O O . MET A 1 292 ? -9.797 -8.688 -22.859 1 89.56 292 MET A O 1
ATOM 2178 N N . GLU A 1 293 ? -8.289 -8.375 -24.469 1 89.44 293 GLU A N 1
ATOM 2179 C CA . GLU A 1 293 ? -8.156 -9.805 -24.75 1 89.44 293 GLU A CA 1
ATOM 2180 C C . GLU A 1 293 ? -7.695 -10.57 -23.516 1 89.44 293 GLU A C 1
ATOM 2182 O O . GLU A 1 293 ? -7.949 -11.773 -23.406 1 89.44 293 GLU A O 1
ATOM 2187 N N . GLU A 1 294 ? -7.062 -9.898 -22.578 1 90.88 294 GLU A N 1
ATOM 2188 C CA . GLU A 1 294 ? -6.543 -10.555 -21.375 1 90.88 294 GLU A CA 1
ATOM 2189 C C . GLU A 1 294 ? -7.609 -10.648 -20.297 1 90.88 294 GLU A C 1
ATOM 2191 O O . GLU A 1 294 ? -7.375 -11.242 -19.234 1 90.88 294 GLU A O 1
ATOM 2196 N N . MET A 1 295 ? -8.828 -10.156 -20.594 1 94 295 MET A N 1
ATOM 2197 C CA . MET A 1 295 ? -9.891 -10.156 -19.594 1 94 295 MET A CA 1
ATOM 2198 C C . MET A 1 295 ? -10.461 -11.562 -19.406 1 94 295 MET A C 1
ATOM 2200 O O . MET A 1 295 ? -11.289 -11.789 -18.531 1 94 295 MET A O 1
ATOM 2204 N N . ILE A 1 296 ? -9.977 -12.586 -20.141 1 93.38 296 ILE A N 1
ATOM 2205 C CA . ILE A 1 296 ? -10.266 -13.977 -19.828 1 93.38 296 ILE A CA 1
ATOM 2206 C C . ILE A 1 296 ? -9.734 -14.312 -18.438 1 93.38 296 ILE A C 1
ATOM 2208 O O . ILE A 1 296 ? -10.203 -15.266 -17.797 1 93.38 296 ILE A O 1
ATOM 2212 N N . SER A 1 297 ? -8.75 -13.508 -17.969 1 95.88 297 SER A N 1
ATOM 2213 C CA . SER A 1 297 ? -8.109 -13.758 -16.688 1 95.88 297 SER A CA 1
ATOM 2214 C C . SER A 1 297 ? -8.969 -13.25 -15.531 1 95.88 297 SER A C 1
ATOM 2216 O O . SER A 1 297 ? -8.648 -13.477 -14.367 1 95.88 297 SER A O 1
ATOM 2218 N N . ASP A 1 298 ? -10.125 -12.617 -15.859 1 97.75 298 ASP A N 1
ATOM 2219 C CA . ASP A 1 298 ? -10.945 -11.984 -14.836 1 97.75 298 ASP A CA 1
ATOM 2220 C C . ASP A 1 298 ? -11.672 -13.023 -13.992 1 97.75 298 ASP A C 1
ATOM 2222 O O . ASP A 1 298 ? -12.383 -12.68 -13.039 1 97.75 298 ASP A O 1
ATOM 2226 N N . MET A 1 299 ? -11.508 -14.312 -14.25 1 98.44 299 MET A N 1
ATOM 2227 C CA . MET A 1 299 ? -12.031 -15.414 -13.453 1 98.44 299 MET A CA 1
ATOM 2228 C C . MET A 1 299 ? -10.922 -16.094 -12.664 1 98.44 299 MET A C 1
ATOM 2230 O O . MET A 1 299 ? -11.109 -17.203 -12.148 1 98.44 299 MET A O 1
ATOM 2234 N N . GLY A 1 300 ? -9.727 -15.43 -12.531 1 98.62 300 GLY A N 1
ATOM 2235 C CA . GLY A 1 300 ? -8.602 -15.992 -11.812 1 98.62 300 GLY A CA 1
ATOM 2236 C C . GLY A 1 300 ? -8.938 -16.375 -10.383 1 98.62 300 GLY A C 1
ATOM 2237 O O . GLY A 1 300 ? -8.391 -17.344 -9.844 1 98.62 300 GLY A O 1
ATOM 2238 N N . GLY A 1 301 ? -9.836 -15.586 -9.695 1 98.88 301 GLY A N 1
ATOM 2239 C CA . GLY A 1 301 ? -10.281 -15.922 -8.359 1 98.88 301 GLY A CA 1
ATOM 2240 C C . GLY A 1 301 ? -11.023 -17.25 -8.289 1 98.88 301 GLY A C 1
ATOM 2241 O O . GLY A 1 301 ? -10.789 -18.047 -7.391 1 98.88 301 GLY A O 1
ATOM 2242 N N . ALA A 1 302 ? -11.93 -17.438 -9.219 1 98.88 302 ALA A N 1
ATOM 2243 C CA . ALA A 1 302 ? -12.648 -18.703 -9.32 1 98.88 302 ALA A CA 1
ATOM 2244 C C . ALA A 1 302 ? -11.688 -19.875 -9.531 1 98.88 302 ALA A C 1
ATOM 2246 O O . ALA A 1 302 ? -11.82 -20.922 -8.898 1 98.88 302 ALA A O 1
ATOM 2247 N N . ALA A 1 303 ? -10.727 -19.672 -10.453 1 98.88 303 ALA A N 1
ATOM 2248 C CA . ALA A 1 303 ? -9.734 -20.703 -10.727 1 98.88 303 ALA A CA 1
ATOM 2249 C C . ALA A 1 303 ? -8.969 -21.078 -9.461 1 98.88 303 ALA A C 1
ATOM 2251 O O . ALA A 1 303 ? -8.734 -22.266 -9.195 1 98.88 303 ALA A O 1
ATOM 2252 N N . ALA A 1 304 ? -8.578 -20.078 -8.695 1 98.88 304 ALA A N 1
ATOM 2253 C CA . ALA A 1 304 ? -7.848 -20.328 -7.449 1 98.88 304 ALA A CA 1
ATOM 2254 C C . ALA A 1 304 ? -8.688 -21.156 -6.48 1 98.88 304 ALA A C 1
ATOM 2256 O O . ALA A 1 304 ? -8.211 -22.156 -5.945 1 98.88 304 ALA A O 1
ATOM 2257 N N . VAL A 1 305 ? -9.906 -20.781 -6.297 1 98.88 305 VAL A N 1
ATOM 2258 C CA . VAL A 1 305 ? -10.789 -21.438 -5.336 1 98.88 305 VAL A CA 1
ATOM 2259 C C . VAL A 1 305 ? -11.062 -22.875 -5.785 1 98.88 305 VAL A C 1
ATOM 2261 O O . VAL A 1 305 ? -11.023 -23.797 -4.977 1 98.88 305 VAL A O 1
ATOM 2264 N N . LEU A 1 306 ? -11.352 -23.062 -7.062 1 98.88 306 LEU A N 1
ATOM 2265 C CA . LEU A 1 306 ? -11.586 -24.406 -7.582 1 98.88 306 LEU A CA 1
ATOM 2266 C C . LEU A 1 306 ? -10.328 -25.266 -7.441 1 98.88 306 LEU A C 1
ATOM 2268 O O . LEU A 1 306 ? -10.422 -26.453 -7.152 1 98.88 306 LEU A O 1
ATOM 2272 N N . GLY A 1 307 ? -9.172 -24.656 -7.68 1 98.88 307 GLY A N 1
ATOM 2273 C CA . GLY A 1 307 ? -7.918 -25.359 -7.449 1 98.88 307 GLY A CA 1
ATOM 2274 C C . GLY A 1 307 ? -7.75 -25.812 -6.012 1 98.88 307 GLY A C 1
ATOM 2275 O O . GLY A 1 307 ? -7.332 -26.953 -5.766 1 98.88 307 GLY A O 1
ATOM 2276 N N . VAL A 1 308 ? -8.094 -24.969 -5.066 1 98.88 308 VAL A N 1
ATOM 2277 C CA . VAL A 1 308 ? -8.016 -25.328 -3.654 1 98.88 308 VAL A CA 1
ATOM 2278 C C . VAL A 1 308 ? -8.922 -26.531 -3.373 1 98.88 308 VAL A C 1
ATOM 2280 O O . VAL A 1 308 ? -8.523 -27.469 -2.672 1 98.88 308 VAL A O 1
ATOM 2283 N N . MET A 1 309 ? -10.109 -26.516 -3.912 1 98.81 309 MET A N 1
ATOM 2284 C CA . MET A 1 309 ? -11.055 -27.594 -3.662 1 98.81 309 MET A CA 1
ATOM 2285 C C . MET A 1 309 ? -10.531 -28.906 -4.223 1 98.81 309 MET A C 1
ATOM 2287 O O . MET A 1 309 ? -10.781 -29.969 -3.646 1 98.81 309 MET A O 1
ATOM 2291 N N . ARG A 1 310 ? -9.828 -28.859 -5.355 1 98.19 310 ARG A N 1
ATOM 2292 C CA . ARG A 1 310 ? -9.211 -30.078 -5.887 1 98.19 310 ARG A CA 1
ATOM 2293 C C . ARG A 1 310 ? -8.195 -30.641 -4.898 1 98.19 310 ARG A C 1
ATOM 2295 O O . ARG A 1 310 ? -8.133 -31.859 -4.695 1 98.19 310 ARG A O 1
ATOM 2302 N N . ILE A 1 311 ? -7.398 -29.781 -4.285 1 98.5 311 ILE A N 1
ATOM 2303 C CA . ILE A 1 311 ? -6.426 -30.219 -3.289 1 98.5 311 ILE A CA 1
ATOM 2304 C C . ILE A 1 311 ? -7.145 -30.891 -2.127 1 98.5 311 ILE A C 1
ATOM 2306 O O . ILE A 1 311 ? -6.719 -31.953 -1.663 1 98.5 311 ILE A O 1
ATOM 2310 N N . LEU A 1 312 ? -8.25 -30.328 -1.685 1 98.31 312 LEU A N 1
ATOM 2311 C CA . LEU A 1 312 ? -9.008 -30.906 -0.574 1 98.31 312 LEU A CA 1
ATOM 2312 C C . LEU A 1 312 ? -9.562 -32.281 -0.944 1 98.31 312 LEU A C 1
ATOM 2314 O O . LEU A 1 312 ? -9.562 -33.188 -0.119 1 98.31 312 LEU A O 1
ATOM 2318 N N . GLY A 1 313 ? -10.102 -32.375 -2.174 1 97.38 313 GLY A N 1
ATOM 2319 C CA . GLY A 1 313 ? -10.602 -33.656 -2.631 1 97.38 313 GLY A CA 1
ATOM 2320 C C . GLY A 1 313 ? -9.539 -34.75 -2.643 1 97.38 313 GLY A C 1
ATOM 2321 O O . GLY A 1 313 ? -9.82 -35.875 -2.307 1 97.38 313 GLY A O 1
ATOM 2322 N N . GLU A 1 314 ? -8.312 -34.375 -2.994 1 96.12 314 GLU A N 1
ATOM 2323 C CA . GLU A 1 314 ? -7.219 -35.344 -3.143 1 96.12 314 GLU A CA 1
ATOM 2324 C C . GLU A 1 314 ? -6.621 -35.719 -1.789 1 96.12 314 GLU A C 1
ATOM 2326 O O . GLU A 1 314 ? -6.348 -36.875 -1.522 1 96.12 314 GLU A O 1
ATOM 2331 N N . LEU A 1 315 ? -6.441 -34.688 -0.891 1 96.81 315 LEU A N 1
ATOM 2332 C CA . LEU A 1 315 ? -5.695 -34.906 0.342 1 96.81 315 LEU A CA 1
ATOM 2333 C C . LEU A 1 315 ? -6.637 -35.188 1.509 1 96.81 315 LEU A C 1
ATOM 2335 O O . LEU A 1 315 ? -6.207 -35.688 2.559 1 96.81 315 LEU A O 1
ATOM 2339 N N . LYS A 1 316 ? -7.855 -34.844 1.45 1 96.69 316 LYS A N 1
ATOM 2340 C CA . LYS A 1 316 ? -8.93 -35.125 2.396 1 96.69 316 LYS A CA 1
ATOM 2341 C C . LYS A 1 316 ? -8.555 -34.656 3.805 1 96.69 316 LYS A C 1
ATOM 2343 O O . LYS A 1 316 ? -8.648 -35.438 4.758 1 96.69 316 LYS A O 1
ATOM 2348 N N . PRO A 1 317 ? -8.156 -33.406 3.943 1 96.75 317 PRO A N 1
ATOM 2349 C CA . PRO A 1 317 ? -7.832 -32.906 5.285 1 96.75 317 PRO A CA 1
ATOM 2350 C C . PRO A 1 317 ? -9.07 -32.781 6.172 1 96.75 317 PRO A C 1
ATOM 2352 O O . PRO A 1 317 ? -10.195 -32.75 5.668 1 96.75 317 PRO A O 1
ATOM 2355 N N . LYS A 1 318 ? -8.844 -32.688 7.508 1 96.56 318 LYS A N 1
ATOM 2356 C CA . LYS A 1 318 ? -9.914 -32.469 8.484 1 96.56 318 LYS A CA 1
ATOM 2357 C C . LYS A 1 318 ? -10.266 -31 8.625 1 96.56 318 LYS A C 1
ATOM 2359 O O . LYS A 1 318 ? -9.922 -30.375 9.625 1 96.56 318 LYS A O 1
ATOM 2364 N N . VAL A 1 319 ? -11.055 -30.484 7.656 1 97.56 319 VAL A N 1
ATOM 2365 C CA . VAL A 1 319 ? -11.523 -29.094 7.668 1 97.56 319 VAL A CA 1
ATOM 2366 C C . VAL A 1 319 ? -12.883 -29.016 6.98 1 97.56 319 VAL A C 1
ATOM 2368 O O . VAL A 1 319 ? -13.273 -29.922 6.242 1 97.56 319 VAL A O 1
ATOM 2371 N N . ASN A 1 320 ? -13.641 -28.078 7.328 1 98 320 ASN A N 1
ATOM 2372 C CA . ASN A 1 320 ? -14.898 -27.781 6.645 1 98 320 ASN A CA 1
ATOM 2373 C C . ASN A 1 320 ? -14.797 -26.531 5.793 1 98 320 ASN A C 1
ATOM 2375 O O . ASN A 1 320 ? -14.328 -25.484 6.266 1 98 320 ASN A O 1
ATOM 2379 N N . VAL A 1 321 ? -15.18 -26.656 4.508 1 98.69 321 VAL A N 1
ATOM 2380 C CA . VAL A 1 321 ? -15.07 -25.531 3.586 1 98.69 321 VAL A CA 1
ATOM 2381 C C . VAL A 1 321 ? -16.344 -25.422 2.748 1 98.69 321 VAL A C 1
ATOM 2383 O O . VAL A 1 321 ? -16.891 -26.438 2.309 1 98.69 321 VAL A O 1
ATOM 2386 N N . VAL A 1 322 ? -16.875 -24.25 2.613 1 98.81 322 VAL A N 1
ATOM 2387 C CA . VAL A 1 322 ? -17.828 -23.922 1.562 1 98.81 322 VAL A CA 1
ATOM 2388 C C . VAL A 1 322 ? -17.172 -22.969 0.555 1 98.81 322 VAL A C 1
ATOM 2390 O O . VAL A 1 322 ? -16.844 -21.828 0.892 1 98.81 322 VAL A O 1
ATOM 2393 N N . ALA A 1 323 ? -16.922 -23.453 -0.614 1 98.94 323 ALA A N 1
ATOM 2394 C CA . ALA A 1 323 ? -16.391 -22.641 -1.7 1 98.94 323 ALA A CA 1
ATOM 2395 C C . ALA A 1 323 ? -17.516 -22.094 -2.574 1 98.94 323 ALA A C 1
ATOM 2397 O O . ALA A 1 323 ? -18.469 -22.797 -2.889 1 98.94 323 ALA A O 1
ATOM 2398 N N . VAL A 1 324 ? -17.453 -20.797 -2.848 1 98.94 324 VAL A N 1
ATOM 2399 C CA . VAL A 1 324 ? -18.5 -20.141 -3.629 1 98.94 324 VAL A CA 1
ATOM 2400 C C . VAL A 1 324 ? -17.859 -19.391 -4.801 1 98.94 324 VAL A C 1
ATOM 2402 O O . VAL A 1 324 ? -16.906 -18.656 -4.621 1 98.94 324 VAL A O 1
ATOM 2405 N N . VAL A 1 325 ? -18.375 -19.625 -6.023 1 98.94 325 VAL A N 1
ATOM 2406 C CA . VAL A 1 325 ? -17.922 -18.953 -7.238 1 98.94 325 VAL A CA 1
ATOM 2407 C C . VAL A 1 325 ? -19.109 -18.281 -7.922 1 98.94 325 VAL A C 1
ATOM 2409 O O . VAL A 1 325 ? -19.859 -18.922 -8.672 1 98.94 325 VAL A O 1
ATOM 2412 N N . PRO A 1 326 ? -19.297 -17 -7.645 1 98.94 326 PRO A N 1
ATOM 2413 C CA . PRO A 1 326 ? -20.266 -16.266 -8.469 1 98.94 326 PRO A CA 1
ATOM 2414 C C . PRO A 1 326 ? -19.75 -16 -9.883 1 98.94 326 PRO A C 1
ATOM 2416 O O . PRO A 1 326 ? -18.812 -15.211 -10.07 1 98.94 326 PRO A O 1
ATOM 2419 N N . SER A 1 327 ? -20.359 -16.672 -10.859 1 98.88 327 SER A N 1
ATOM 2420 C CA . SER A 1 327 ? -19.844 -16.625 -12.227 1 98.88 327 SER A CA 1
ATOM 2421 C C . SER A 1 327 ? -20.797 -15.844 -13.141 1 98.88 327 SER A C 1
ATOM 2423 O O . SER A 1 327 ? -22 -16.078 -13.141 1 98.88 327 SER A O 1
ATOM 2425 N N . ALA A 1 328 ? -20.297 -14.906 -13.859 1 98.81 328 ALA A N 1
ATOM 2426 C CA . ALA A 1 328 ? -21.031 -14.086 -14.812 1 98.81 328 ALA A CA 1
ATOM 2427 C C . ALA A 1 328 ? -20.125 -13.602 -15.938 1 98.81 328 ALA A C 1
ATOM 2429 O O . ALA A 1 328 ? -18.906 -13.82 -15.898 1 98.81 328 ALA A O 1
ATOM 2430 N N . GLU A 1 329 ? -20.703 -13.18 -16.938 1 98.12 329 GLU A N 1
ATOM 2431 C CA . GLU A 1 329 ? -20.047 -12.461 -18.031 1 98.12 329 GLU A CA 1
ATOM 2432 C C . GLU A 1 329 ? -20.562 -11.023 -18.125 1 98.12 329 GLU A C 1
ATOM 2434 O O . GLU A 1 329 ? -21.766 -10.797 -18.297 1 98.12 329 GLU A O 1
ATOM 2439 N N . ASN A 1 330 ? -19.641 -10.047 -17.969 1 98.38 330 ASN A N 1
ATOM 2440 C CA . ASN A 1 330 ? -20.016 -8.641 -17.984 1 98.38 330 ASN A CA 1
ATOM 2441 C C . ASN A 1 330 ? -19.969 -8.062 -19.406 1 98.38 330 ASN A C 1
ATOM 2443 O O . ASN A 1 330 ? -18.906 -7.664 -19.875 1 98.38 330 ASN A O 1
ATOM 2447 N N . MET A 1 331 ? -21.141 -7.941 -20 1 97.56 331 MET A N 1
ATOM 2448 C CA . MET A 1 331 ? -21.234 -7.555 -21.391 1 97.56 331 MET A CA 1
ATOM 2449 C C . MET A 1 331 ? -22.156 -6.352 -21.562 1 97.56 331 MET A C 1
ATOM 2451 O O . MET A 1 331 ? -23.125 -6.203 -20.828 1 97.56 331 MET A O 1
ATOM 2455 N N . PRO A 1 332 ? -21.844 -5.492 -22.5 1 96.62 332 PRO A N 1
ATOM 2456 C CA . PRO A 1 332 ? -22.828 -4.477 -22.875 1 96.62 332 PRO A CA 1
ATOM 2457 C C . PRO A 1 332 ? -23.969 -5.047 -23.734 1 96.62 332 PRO A C 1
ATOM 2459 O O . PRO A 1 332 ? -23.734 -5.938 -24.547 1 96.62 332 PRO A O 1
ATOM 2462 N N . SER A 1 333 ? -25.141 -4.656 -23.453 1 97.19 333 SER A N 1
ATOM 2463 C CA . SER A 1 333 ? -26.312 -5.004 -24.25 1 97.19 333 SER A CA 1
ATOM 2464 C C . SER A 1 333 ? -27.516 -4.156 -23.844 1 97.19 333 SER A C 1
ATOM 2466 O O . SER A 1 333 ? -27.406 -3.266 -23 1 97.19 333 SER A O 1
ATOM 2468 N N . ASP A 1 334 ? -28.656 -4.527 -24.5 1 94.94 334 ASP A N 1
ATOM 2469 C CA . ASP A 1 334 ? -29.891 -3.814 -24.188 1 94.94 334 ASP A CA 1
ATOM 2470 C C . ASP A 1 334 ? -30.438 -4.223 -22.828 1 94.94 334 ASP A C 1
ATOM 2472 O O . ASP A 1 334 ? -31.297 -3.541 -22.266 1 94.94 334 ASP A O 1
ATOM 2476 N N . ARG A 1 335 ? -29.844 -5.262 -22.188 1 96.81 335 ARG A N 1
ATOM 2477 C CA . ARG A 1 335 ? -30.328 -5.762 -20.906 1 96.81 335 ARG A CA 1
ATOM 2478 C C . ARG A 1 335 ? -29.344 -5.441 -19.781 1 96.81 335 ARG A C 1
ATOM 2480 O O . ARG A 1 335 ? -29.625 -5.695 -18.609 1 96.81 335 ARG A O 1
ATOM 2487 N N . ALA A 1 336 ? -28.203 -4.863 -20.188 1 97.69 336 ALA A N 1
ATOM 2488 C CA . ALA A 1 336 ? -27.125 -4.637 -19.219 1 97.69 336 ALA A CA 1
ATOM 2489 C C . ALA A 1 336 ? -27.547 -3.619 -18.156 1 97.69 336 ALA A C 1
ATOM 2491 O O . ALA A 1 336 ? -28.328 -2.707 -18.453 1 97.69 336 ALA A O 1
ATOM 2492 N N . PHE A 1 337 ? -27.094 -3.82 -16.906 1 97.12 337 PHE A N 1
ATOM 2493 C CA . PHE A 1 337 ? -27.281 -2.785 -15.898 1 97.12 337 PHE A CA 1
ATOM 2494 C C . PHE A 1 337 ? -26.469 -1.54 -16.234 1 97.12 337 PHE A C 1
ATOM 2496 O O . PHE A 1 337 ? -25.547 -1.596 -17.062 1 97.12 337 PHE A O 1
ATOM 2503 N N . LYS A 1 338 ? -26.891 -0.365 -15.695 1 97.19 338 LYS A N 1
ATOM 2504 C CA . LYS A 1 338 ? -26.312 0.921 -16.078 1 97.19 338 LYS A CA 1
ATOM 2505 C C . LYS A 1 338 ? -25.984 1.762 -14.844 1 97.19 338 LYS A C 1
ATOM 2507 O O . LYS A 1 338 ? -26.594 1.59 -13.789 1 97.19 338 LYS A O 1
ATOM 2512 N N . PRO A 1 339 ? -25.031 2.66 -15.055 1 96.25 339 PRO A N 1
ATOM 2513 C CA . PRO A 1 339 ? -24.844 3.643 -13.984 1 96.25 339 PRO A CA 1
ATOM 2514 C C . PRO A 1 339 ? -26.141 4.379 -13.633 1 96.25 339 PRO A C 1
ATOM 2516 O O . PRO A 1 339 ? -26.906 4.75 -14.523 1 96.25 339 PRO A O 1
ATOM 2519 N N . GLY A 1 340 ? -26.359 4.504 -12.367 1 95.94 340 GLY A N 1
ATOM 2520 C CA . GLY A 1 340 ? -27.578 5.148 -11.914 1 95.94 340 GLY A CA 1
ATOM 2521 C C . GLY A 1 340 ? -28.625 4.164 -11.398 1 95.94 340 GLY A C 1
ATOM 2522 O O . GLY A 1 340 ? -29.547 4.547 -10.68 1 95.94 340 GLY A O 1
ATOM 2523 N N . ASP A 1 341 ? -28.5 2.914 -11.789 1 97.62 341 ASP A N 1
ATOM 2524 C CA . ASP A 1 341 ? -29.391 1.883 -11.266 1 97.62 341 ASP A CA 1
ATOM 2525 C C . ASP A 1 341 ? -29.188 1.704 -9.758 1 97.62 341 ASP A C 1
ATOM 2527 O O . ASP A 1 341 ? -28.141 2.037 -9.219 1 97.62 341 ASP A O 1
ATOM 2531 N N . VAL A 1 342 ? -30.188 1.347 -9.086 1 98.5 342 VAL A N 1
ATOM 2532 C CA . VAL A 1 342 ? -30.109 0.856 -7.711 1 98.5 342 VAL A CA 1
ATOM 2533 C C . VAL A 1 342 ? -30.562 -0.604 -7.66 1 98.5 342 VAL A C 1
ATOM 2535 O O . VAL A 1 342 ? -31.656 -0.941 -8.109 1 98.5 342 VAL A O 1
ATOM 2538 N N . ILE A 1 343 ? -29.719 -1.448 -7.164 1 98.62 343 ILE A N 1
ATOM 2539 C CA . ILE A 1 343 ? -30.047 -2.869 -7.094 1 98.62 343 ILE A CA 1
ATOM 2540 C C . ILE A 1 343 ? -30.125 -3.305 -5.633 1 98.62 343 ILE A C 1
ATOM 2542 O O . ILE A 1 343 ? -29.672 -2.594 -4.738 1 98.62 343 ILE A O 1
ATOM 2546 N N . THR A 1 344 ? -30.75 -4.414 -5.383 1 98.81 344 THR A N 1
ATOM 2547 C CA . THR A 1 344 ? -30.828 -5.016 -4.055 1 98.81 344 THR A CA 1
ATOM 2548 C C . THR A 1 344 ? -30.031 -6.316 -3.998 1 98.81 344 THR A C 1
ATOM 2550 O O . THR A 1 344 ? -30.297 -7.25 -4.758 1 98.81 344 THR A O 1
ATOM 2553 N N . MET A 1 345 ? -29.062 -6.355 -3.111 1 98.81 345 MET A N 1
ATOM 2554 C CA . MET A 1 345 ? -28.188 -7.508 -2.953 1 98.81 345 MET A CA 1
ATOM 2555 C C . MET A 1 345 ? -28.891 -8.641 -2.225 1 98.81 345 MET A C 1
ATOM 2557 O O . MET A 1 345 ? -29.969 -8.453 -1.669 1 98.81 345 MET A O 1
ATOM 2561 N N . MET A 1 346 ? -28.266 -9.727 -2.184 1 98.75 346 MET A N 1
ATOM 2562 C CA . MET A 1 346 ? -28.844 -10.93 -1.601 1 98.75 346 MET A CA 1
ATOM 2563 C C . MET A 1 346 ? -29.172 -10.719 -0.129 1 98.75 346 MET A C 1
ATOM 2565 O O . MET A 1 346 ? -30.156 -11.258 0.371 1 98.75 346 MET A O 1
ATOM 2569 N N . ASN A 1 347 ? -28.406 -9.945 0.572 1 98.38 347 ASN A N 1
ATOM 2570 C CA . ASN A 1 347 ? -28.625 -9.75 2 1 98.38 347 ASN A CA 1
ATOM 2571 C C . ASN A 1 347 ? -29.578 -8.586 2.266 1 98.38 347 ASN A C 1
ATOM 2573 O O . ASN A 1 347 ? -29.734 -8.156 3.41 1 98.38 347 ASN A O 1
ATOM 2577 N N . GLY A 1 348 ? -30.062 -7.965 1.238 1 98.5 348 GLY A N 1
ATOM 2578 C CA . GLY A 1 348 ? -31.047 -6.898 1.387 1 98.5 348 GLY A CA 1
ATOM 2579 C C . GLY A 1 348 ? -30.438 -5.512 1.237 1 98.5 348 GLY A C 1
ATOM 2580 O O . GLY A 1 348 ? -31.156 -4.531 1.062 1 98.5 348 GLY A O 1
ATOM 2581 N N . THR A 1 349 ? -29.156 -5.367 1.213 1 98.56 349 THR A N 1
ATOM 2582 C CA . THR A 1 349 ? -28.484 -4.082 1.063 1 98.56 349 THR A CA 1
ATOM 2583 C C . THR A 1 349 ? -28.719 -3.502 -0.328 1 98.56 349 THR A C 1
ATOM 2585 O O . THR A 1 349 ? -28.578 -4.211 -1.33 1 98.56 349 THR A O 1
ATOM 2588 N N . THR A 1 350 ? -29.109 -2.279 -0.399 1 98.75 350 THR A N 1
ATOM 2589 C CA . THR A 1 350 ? -29.266 -1.631 -1.696 1 98.75 350 THR A CA 1
ATOM 2590 C C . THR A 1 350 ? -27.969 -0.956 -2.125 1 98.75 350 THR A C 1
ATOM 2592 O O . THR A 1 350 ? -27.25 -0.402 -1.292 1 98.75 350 THR A O 1
ATOM 2595 N N . VAL A 1 351 ? -27.703 -1.081 -3.424 1 98.81 351 VAL A N 1
ATOM 2596 C CA . VAL A 1 351 ? -26.453 -0.541 -3.941 1 98.81 351 VAL A CA 1
ATOM 2597 C C . VAL A 1 351 ? -26.719 0.318 -5.172 1 98.81 351 VAL A C 1
ATOM 2599 O O . VAL A 1 351 ? -27.344 -0.146 -6.137 1 98.81 351 VAL A O 1
ATOM 2602 N N . GLU A 1 352 ? -26.281 1.579 -5.137 1 98.69 352 GLU A N 1
ATOM 2603 C CA . GLU A 1 352 ? -26.266 2.455 -6.305 1 98.69 352 GLU A CA 1
ATOM 2604 C C . GLU A 1 352 ? -25.094 2.105 -7.23 1 98.69 352 GLU A C 1
ATOM 2606 O O . GLU A 1 352 ? -23.953 2.059 -6.797 1 98.69 352 GLU A O 1
ATOM 2611 N N . ILE A 1 353 ? -25.438 1.86 -8.5 1 98.44 353 ILE A N 1
ATOM 2612 C CA . ILE A 1 353 ? -24.406 1.574 -9.484 1 98.44 353 ILE A CA 1
ATOM 2613 C C . ILE A 1 353 ? -23.844 2.883 -10.047 1 98.44 353 ILE A C 1
ATOM 2615 O O . ILE A 1 353 ? -24.562 3.635 -10.703 1 98.44 353 ILE A O 1
ATOM 2619 N N . THR A 1 354 ? -22.578 3.078 -9.812 1 97.94 354 THR A N 1
ATOM 2620 C CA . THR A 1 354 ? -21.953 4.281 -10.359 1 97.94 354 THR A CA 1
ATOM 2621 C C . THR A 1 354 ? -20.984 3.926 -11.492 1 97.94 354 THR A C 1
ATOM 2623 O O . THR A 1 354 ? -20.609 4.793 -12.281 1 97.94 354 THR A O 1
ATOM 2626 N N . ASN A 1 355 ? -20.547 2.705 -11.609 1 98 355 ASN A N 1
ATOM 2627 C CA . ASN A 1 355 ? -19.609 2.207 -12.625 1 98 355 ASN A CA 1
ATOM 2628 C C . ASN A 1 355 ? -19.812 0.715 -12.883 1 98 355 ASN A C 1
ATOM 2630 O O . ASN A 1 355 ? -19.625 -0.104 -11.977 1 98 355 ASN A O 1
ATOM 2634 N N . THR A 1 356 ? -20.188 0.308 -14.062 1 98 356 THR A N 1
ATOM 2635 C CA . THR A 1 356 ? -20.516 -1.08 -14.375 1 98 356 THR A CA 1
ATOM 2636 C C . THR A 1 356 ? -19.234 -1.896 -14.578 1 98 356 THR A C 1
ATOM 2638 O O . THR A 1 356 ? -19.297 -3.121 -14.711 1 98 356 THR A O 1
ATOM 2641 N N . ASP A 1 357 ? -18.016 -1.213 -14.633 1 97.12 357 ASP A N 1
ATOM 2642 C CA . ASP A 1 357 ? -16.734 -1.894 -14.664 1 97.12 357 ASP A CA 1
ATOM 2643 C C . ASP A 1 357 ? -16.281 -2.285 -13.266 1 97.12 357 ASP A C 1
ATOM 2645 O O . ASP A 1 357 ? -15.227 -2.916 -13.094 1 97.12 357 ASP A O 1
ATOM 2649 N N . ALA A 1 358 ? -17.016 -1.895 -12.273 1 97.88 358 ALA A N 1
ATOM 2650 C CA . ALA A 1 358 ? -16.828 -2.375 -10.906 1 97.88 358 ALA A CA 1
ATOM 2651 C C . ALA A 1 358 ? -17.781 -3.525 -10.602 1 97.88 358 ALA A C 1
ATOM 2653 O O . ALA A 1 358 ? -18.484 -3.508 -9.578 1 97.88 358 ALA A O 1
ATOM 2654 N N . GLU A 1 359 ? -17.844 -4.488 -11.469 1 97.75 359 GLU A N 1
ATOM 2655 C CA . GLU A 1 359 ? -18.797 -5.586 -11.43 1 97.75 359 GLU A CA 1
ATOM 2656 C C . GLU A 1 359 ? -18.359 -6.676 -10.461 1 97.75 359 GLU A C 1
ATOM 2658 O O . GLU A 1 359 ? -19.188 -7.348 -9.852 1 97.75 359 GLU A O 1
ATOM 2663 N N . GLY A 1 360 ? -17.031 -6.965 -10.297 1 98.44 360 GLY A N 1
ATOM 2664 C CA . GLY A 1 360 ? -16.5 -8.062 -9.5 1 98.44 360 GLY A CA 1
ATOM 2665 C C . GLY A 1 360 ? -16.938 -8.016 -8.047 1 98.44 360 GLY A C 1
ATOM 2666 O O . GLY A 1 360 ? -17.297 -9.047 -7.477 1 98.44 360 GLY A O 1
ATOM 2667 N N . ARG A 1 361 ? -16.844 -6.785 -7.465 1 98.62 361 ARG A N 1
ATOM 2668 C CA . ARG A 1 361 ? -17.203 -6.672 -6.055 1 98.62 361 ARG A CA 1
ATOM 2669 C C . ARG A 1 361 ? -18.688 -6.945 -5.832 1 98.62 361 ARG A C 1
ATOM 2671 O O . ARG A 1 361 ? -19.078 -7.418 -4.766 1 98.62 361 ARG A O 1
ATOM 2678 N N . LEU A 1 362 ? -19.562 -6.723 -6.836 1 98.81 362 LEU A N 1
ATOM 2679 C CA . LEU A 1 362 ? -21 -6.992 -6.727 1 98.81 362 LEU A CA 1
ATOM 2680 C C . LEU A 1 362 ? -21.266 -8.492 -6.676 1 98.81 362 LEU A C 1
ATOM 2682 O O . LEU A 1 362 ? -22.016 -8.969 -5.812 1 98.81 362 LEU A O 1
ATOM 2686 N N . VAL A 1 363 ? -20.672 -9.25 -7.613 1 98.94 363 VAL A N 1
ATOM 2687 C CA . VAL A 1 363 ? -20.906 -10.688 -7.617 1 98.94 363 VAL A CA 1
ATOM 2688 C C . VAL A 1 363 ? -20.281 -11.32 -6.375 1 98.94 363 VAL A C 1
ATOM 2690 O O . VAL A 1 363 ? -20.844 -12.266 -5.805 1 98.94 363 VAL A O 1
ATOM 2693 N N . LEU A 1 364 ? -19.141 -10.828 -5.914 1 98.94 364 LEU A N 1
ATOM 2694 C CA . LEU A 1 364 ? -18.484 -11.352 -4.723 1 98.94 364 LEU A CA 1
ATOM 2695 C C . LEU A 1 364 ? -19.328 -11.094 -3.48 1 98.94 364 LEU A C 1
ATOM 2697 O O . LEU A 1 364 ? -19.359 -11.93 -2.568 1 98.94 364 LEU A O 1
ATOM 2701 N N . ALA A 1 365 ? -19.969 -9.906 -3.422 1 98.88 365 ALA A N 1
ATOM 2702 C CA . ALA A 1 365 ? -20.828 -9.617 -2.285 1 98.88 365 ALA A CA 1
ATOM 2703 C C . ALA A 1 365 ? -21.922 -10.672 -2.139 1 98.88 365 ALA A C 1
ATOM 2705 O O . ALA A 1 365 ? -22.141 -11.203 -1.046 1 98.88 365 ALA A O 1
ATOM 2706 N N . ASP A 1 366 ? -22.609 -10.977 -3.215 1 98.88 366 ASP A N 1
ATOM 2707 C CA . ASP A 1 366 ? -23.594 -12.047 -3.191 1 98.88 366 ASP A CA 1
ATOM 2708 C C . ASP A 1 366 ? -22.938 -13.391 -2.863 1 98.88 366 ASP A C 1
ATOM 2710 O O . ASP A 1 366 ? -23.547 -14.234 -2.201 1 98.88 366 ASP A O 1
ATOM 2714 N N . GLY A 1 367 ? -21.719 -13.625 -3.398 1 98.94 367 GLY A N 1
ATOM 2715 C CA . GLY A 1 367 ? -20.969 -14.828 -3.066 1 98.94 367 GLY A CA 1
ATOM 2716 C C . GLY A 1 367 ? -20.688 -14.961 -1.583 1 98.94 367 GLY A C 1
ATOM 2717 O O . GLY A 1 367 ? -20.844 -16.047 -1.008 1 98.94 367 GLY A O 1
ATOM 2718 N N . VAL A 1 368 ? -20.234 -13.867 -0.958 1 98.94 368 VAL A N 1
ATOM 2719 C CA . VAL A 1 368 ? -19.938 -13.852 0.471 1 98.94 368 VAL A CA 1
ATOM 2720 C C . VAL A 1 368 ? -21.219 -14.164 1.26 1 98.94 368 VAL A C 1
ATOM 2722 O O . VAL A 1 368 ? -21.203 -14.992 2.172 1 98.94 368 VAL A O 1
ATOM 2725 N N . THR A 1 369 ? -22.297 -13.516 0.918 1 98.94 369 THR A N 1
ATOM 2726 C CA . THR A 1 369 ? -23.578 -13.789 1.575 1 98.94 369 THR A CA 1
ATOM 2727 C C . THR A 1 369 ? -23.969 -15.25 1.404 1 98.94 369 THR A C 1
ATOM 2729 O O . THR A 1 369 ? -24.453 -15.875 2.348 1 98.94 369 THR A O 1
ATOM 2732 N N . THR A 1 370 ? -23.812 -15.766 0.196 1 98.94 370 THR A N 1
ATOM 2733 C CA . THR A 1 370 ? -24.109 -17.156 -0.069 1 98.94 370 THR A CA 1
ATOM 2734 C C . THR A 1 370 ? -23.312 -18.078 0.852 1 98.94 370 THR A C 1
ATOM 2736 O O . THR A 1 370 ? -23.844 -19.031 1.423 1 98.94 370 THR A O 1
ATOM 2739 N N . ALA A 1 371 ? -22 -17.844 0.987 1 98.88 371 ALA A N 1
ATOM 2740 C CA . ALA A 1 371 ? -21.141 -18.625 1.879 1 98.88 371 ALA A CA 1
ATOM 2741 C C . ALA A 1 371 ? -21.672 -18.578 3.312 1 98.88 371 ALA A C 1
ATOM 2743 O O . ALA A 1 371 ? -21.734 -19.609 3.988 1 98.88 371 ALA A O 1
ATOM 2744 N N . ILE A 1 372 ? -22.062 -17.406 3.771 1 98.88 372 ILE A N 1
ATOM 2745 C CA . ILE A 1 372 ? -22.547 -17.203 5.133 1 98.88 372 ILE A CA 1
ATOM 2746 C C . ILE A 1 372 ? -23.828 -18 5.336 1 98.88 372 ILE A C 1
ATOM 2748 O O . ILE A 1 372 ? -23.984 -18.703 6.344 1 98.88 372 ILE A O 1
ATOM 2752 N N . ARG A 1 373 ? -24.734 -17.922 4.402 1 98.44 373 ARG A N 1
ATOM 2753 C CA . ARG A 1 373 ? -26 -18.641 4.492 1 98.44 373 ARG A CA 1
ATOM 2754 C C . ARG A 1 373 ? -25.781 -20.156 4.484 1 98.44 373 ARG A C 1
ATOM 2756 O O . ARG A 1 373 ? -26.641 -20.906 4.938 1 98.44 373 ARG A O 1
ATOM 2763 N N . ARG A 1 374 ? -24.672 -20.562 3.961 1 98 374 ARG A N 1
ATOM 2764 C CA . ARG A 1 374 ? -24.344 -21.984 3.943 1 98 374 ARG A CA 1
ATOM 2765 C C . ARG A 1 374 ? -23.469 -22.359 5.133 1 98 374 ARG A C 1
ATOM 2767 O O . ARG A 1 374 ? -22.891 -23.453 5.16 1 98 374 ARG A O 1
ATOM 2774 N N . GLY A 1 375 ? -23.266 -21.453 6.051 1 97.69 375 GLY A N 1
ATOM 2775 C CA . GLY A 1 375 ? -22.703 -21.812 7.348 1 97.69 375 GLY A CA 1
ATOM 2776 C C . GLY A 1 375 ? -21.281 -21.344 7.539 1 97.69 375 GLY A C 1
ATOM 2777 O O . GLY A 1 375 ? -20.672 -21.609 8.578 1 97.69 375 GLY A O 1
ATOM 2778 N N . ALA A 1 376 ? -20.672 -20.594 6.66 1 98.62 376 ALA A N 1
ATOM 2779 C CA . ALA A 1 376 ? -19.281 -20.125 6.793 1 98.62 376 ALA A CA 1
ATOM 2780 C C . ALA A 1 376 ? -19.109 -19.266 8.039 1 98.62 376 ALA A C 1
ATOM 2782 O O . ALA A 1 376 ? -19.953 -18.406 8.328 1 98.62 376 ALA A O 1
ATOM 2783 N N . THR A 1 377 ? -18.016 -19.484 8.797 1 98.44 377 THR A N 1
ATOM 2784 C CA . THR A 1 377 ? -17.734 -18.75 10.023 1 98.44 377 THR A CA 1
ATOM 2785 C C . THR A 1 377 ? -16.516 -17.844 9.859 1 98.44 377 THR A C 1
ATOM 2787 O O . THR A 1 377 ? -16.281 -16.938 10.656 1 98.44 377 THR A O 1
ATOM 2790 N N . LYS A 1 378 ? -15.656 -18.125 8.867 1 98.12 378 LYS A N 1
ATOM 2791 C CA . LYS A 1 378 ? -14.523 -17.328 8.414 1 98.12 378 LYS A CA 1
ATOM 2792 C C . LYS A 1 378 ? -14.523 -17.203 6.891 1 98.12 378 LYS A C 1
ATOM 2794 O O . LYS A 1 378 ? -14.914 -18.125 6.184 1 98.12 378 LYS A O 1
ATOM 2799 N N . LEU A 1 379 ? -14.078 -16.047 6.465 1 98.88 379 LEU A N 1
ATOM 2800 C CA . LEU A 1 379 ? -14.219 -15.797 5.035 1 98.88 379 LEU A CA 1
ATOM 2801 C C . LEU A 1 379 ? -12.898 -15.336 4.43 1 98.88 379 LEU A C 1
ATOM 2803 O O . LEU A 1 379 ? -12.18 -14.539 5.035 1 98.88 379 LEU A O 1
ATOM 2807 N N . VAL A 1 380 ? -12.516 -15.875 3.27 1 98.94 380 VAL A N 1
ATOM 2808 C CA . VAL A 1 380 ? -11.477 -15.336 2.389 1 98.94 380 VAL A CA 1
ATOM 2809 C C . VAL A 1 380 ? -12.008 -15.25 0.961 1 98.94 380 VAL A C 1
ATOM 2811 O O . VAL A 1 380 ? -12.555 -16.219 0.433 1 98.94 380 VAL A O 1
ATOM 2814 N N . ASP A 1 381 ? -11.969 -14.117 0.401 1 98.94 381 ASP A N 1
ATOM 2815 C CA . ASP A 1 381 ? -12.305 -14.031 -1.016 1 98.94 381 ASP A CA 1
ATOM 2816 C C . ASP A 1 381 ? -11.086 -13.617 -1.844 1 98.94 381 ASP A C 1
ATOM 2818 O O . ASP A 1 381 ? -10.18 -12.953 -1.338 1 98.94 381 ASP A O 1
ATOM 2822 N N . VAL A 1 382 ? -11.039 -14.102 -3.055 1 98.88 382 VAL A N 1
ATOM 2823 C CA . VAL A 1 382 ? -9.938 -13.891 -3.988 1 98.88 382 VAL A CA 1
ATOM 2824 C C . VAL A 1 382 ? -10.484 -13.414 -5.332 1 98.88 382 VAL A C 1
ATOM 2826 O O . VAL A 1 382 ? -11.422 -14 -5.871 1 98.88 382 VAL A O 1
ATOM 2829 N N . ALA A 1 383 ? -9.875 -12.297 -5.816 1 98.88 383 ALA A N 1
ATOM 2830 C CA . ALA A 1 383 ? -10.453 -11.734 -7.035 1 98.88 383 ALA A CA 1
ATOM 2831 C C . ALA A 1 383 ? -9.422 -10.914 -7.801 1 98.88 383 ALA A C 1
ATOM 2833 O O . ALA A 1 383 ? -8.609 -10.211 -7.199 1 98.88 383 ALA A O 1
ATOM 2834 N N . THR A 1 384 ? -9.406 -11.062 -9.117 1 98.44 384 THR A N 1
ATOM 2835 C CA . THR A 1 384 ? -8.859 -10 -9.945 1 98.44 384 THR A CA 1
ATOM 2836 C C . THR A 1 384 ? -9.742 -8.758 -9.883 1 98.44 384 THR A C 1
ATOM 2838 O O . THR A 1 384 ? -10.656 -8.594 -10.688 1 98.44 384 THR A O 1
ATOM 2841 N N . LEU A 1 385 ? -9.43 -7.852 -8.953 1 98.12 385 LEU A N 1
ATOM 2842 C CA . LEU A 1 385 ? -10.461 -6.883 -8.578 1 98.12 385 LEU A CA 1
ATOM 2843 C C . LEU A 1 385 ? -10.117 -5.496 -9.109 1 98.12 385 LEU A C 1
ATOM 2845 O O . LEU A 1 385 ? -10.969 -4.816 -9.68 1 98.12 385 LEU A O 1
ATOM 2849 N N . THR A 1 386 ? -8.883 -5.059 -8.898 1 97.31 386 THR A N 1
ATOM 2850 C CA . THR A 1 386 ? -8.656 -3.648 -9.203 1 97.31 386 THR A CA 1
ATOM 2851 C C . THR A 1 386 ? -7.336 -3.459 -9.945 1 97.31 386 THR A C 1
ATOM 2853 O O . THR A 1 386 ? -6.344 -4.117 -9.625 1 97.31 386 THR A O 1
ATOM 2856 N N . GLY A 1 387 ? -7.379 -2.566 -10.977 1 95.94 387 GLY A N 1
ATOM 2857 C CA . GLY A 1 387 ? -6.125 -2.088 -11.539 1 95.94 387 GLY A CA 1
ATOM 2858 C C . GLY A 1 387 ? -5.285 -1.302 -10.547 1 95.94 387 GLY A C 1
ATOM 2859 O O . GLY A 1 387 ? -4.059 -1.259 -10.664 1 95.94 387 GLY A O 1
ATOM 2860 N N . ALA A 1 388 ? -5.871 -0.738 -9.57 1 97.56 388 ALA A N 1
ATOM 2861 C CA . ALA A 1 388 ? -5.211 0.112 -8.586 1 97.56 388 ALA A CA 1
ATOM 2862 C C . ALA A 1 388 ? -4.156 -0.669 -7.805 1 97.56 388 ALA A C 1
ATOM 2864 O O . ALA A 1 388 ? -3.119 -0.117 -7.426 1 97.56 388 ALA A O 1
ATOM 2865 N N . VAL A 1 389 ? -4.414 -1.963 -7.531 1 98.25 389 VAL A N 1
ATOM 2866 C CA . VAL A 1 389 ? -3.451 -2.754 -6.77 1 98.25 389 VAL A CA 1
ATOM 2867 C C . VAL A 1 389 ? -2.166 -2.916 -7.578 1 98.25 389 VAL A C 1
ATOM 2869 O O . VAL A 1 389 ? -1.074 -2.994 -7.012 1 98.25 389 VAL A O 1
ATOM 2872 N N . LEU A 1 390 ? -2.24 -2.955 -8.93 1 97.69 390 LEU A N 1
ATOM 2873 C CA . LEU A 1 390 ? -1.058 -3.016 -9.781 1 97.69 390 LEU A CA 1
ATOM 2874 C C . LEU A 1 390 ? -0.215 -1.753 -9.633 1 97.69 390 LEU A C 1
ATOM 2876 O O . LEU A 1 390 ? 1.017 -1.822 -9.617 1 97.69 390 LEU A O 1
ATOM 2880 N N . VAL A 1 391 ? -0.889 -0.648 -9.57 1 97.75 391 VAL A N 1
ATOM 2881 C CA . VAL A 1 391 ? -0.186 0.62 -9.414 1 97.75 391 VAL A CA 1
ATOM 2882 C C . VAL A 1 391 ? 0.607 0.61 -8.109 1 97.75 391 VAL A C 1
ATOM 2884 O O . VAL A 1 391 ? 1.7 1.177 -8.031 1 97.75 391 VAL A O 1
ATOM 2887 N N . ALA A 1 392 ? 0.086 -0.042 -7.105 1 97.75 392 ALA A N 1
ATOM 2888 C CA . ALA A 1 392 ? 0.728 -0.074 -5.793 1 97.75 392 ALA A CA 1
ATOM 2889 C C . ALA A 1 392 ? 1.787 -1.171 -5.727 1 97.75 392 ALA A C 1
ATOM 2891 O O . ALA A 1 392 ? 2.867 -0.967 -5.168 1 97.75 392 ALA A O 1
ATOM 2892 N N . LEU A 1 393 ? 1.464 -2.404 -6.34 1 98.38 393 LEU A N 1
ATOM 2893 C CA . LEU A 1 393 ? 2.252 -3.58 -5.988 1 98.38 393 LEU A CA 1
ATOM 2894 C C . LEU A 1 393 ? 2.771 -4.277 -7.238 1 98.38 393 LEU A C 1
ATOM 2896 O O . LEU A 1 393 ? 3.527 -5.25 -7.145 1 98.38 393 LEU A O 1
ATOM 2900 N N . GLY A 1 394 ? 2.387 -3.785 -8.43 1 97.5 394 GLY A N 1
ATOM 2901 C CA . GLY A 1 394 ? 2.773 -4.465 -9.656 1 97.5 394 GLY A CA 1
ATOM 2902 C C . GLY A 1 394 ? 2.283 -5.898 -9.719 1 97.5 394 GLY A C 1
ATOM 2903 O O . GLY A 1 394 ? 1.19 -6.211 -9.242 1 97.5 394 GLY A O 1
ATOM 2904 N N . ASP A 1 395 ? 3.006 -6.734 -10.438 1 97.12 395 ASP A N 1
ATOM 2905 C CA . ASP A 1 395 ? 2.693 -8.156 -10.523 1 97.12 395 ASP A CA 1
ATOM 2906 C C . ASP A 1 395 ? 3.514 -8.961 -9.516 1 97.12 395 ASP A C 1
ATOM 2908 O O . ASP A 1 395 ? 3.695 -10.172 -9.68 1 97.12 395 ASP A O 1
ATOM 2912 N N . VAL A 1 396 ? 3.988 -8.273 -8.461 1 96.5 396 VAL A N 1
ATOM 2913 C CA . VAL A 1 396 ? 4.988 -8.852 -7.566 1 96.5 396 VAL A CA 1
ATOM 2914 C C . VAL A 1 396 ? 4.309 -9.375 -6.305 1 96.5 396 VAL A C 1
ATOM 2916 O O . VAL A 1 396 ? 4.793 -10.32 -5.676 1 96.5 396 VAL A O 1
ATOM 2919 N N . ALA A 1 397 ? 3.201 -8.711 -5.938 1 98.31 397 ALA A N 1
ATOM 2920 C CA . ALA A 1 397 ? 2.535 -9.125 -4.703 1 98.31 397 ALA A CA 1
ATOM 2921 C C . ALA A 1 397 ? 1.02 -8.984 -4.824 1 98.31 397 ALA A C 1
ATOM 2923 O O . ALA A 1 397 ? 0.527 -8.125 -5.559 1 98.31 397 ALA A O 1
ATOM 2924 N N . THR A 1 398 ? 0.347 -9.875 -4.066 1 98.75 398 THR A N 1
ATOM 2925 C CA . THR A 1 398 ? -1.103 -9.805 -3.912 1 98.75 398 THR A CA 1
ATOM 2926 C C . THR A 1 398 ? -1.485 -8.82 -2.812 1 98.75 398 THR A C 1
ATOM 2928 O O . THR A 1 398 ? -0.855 -8.789 -1.753 1 98.75 398 THR A O 1
ATOM 2931 N N . GLY A 1 399 ? -2.439 -7.934 -3.162 1 98.81 399 GLY A N 1
ATOM 2932 C CA . GLY A 1 399 ? -2.949 -7.047 -2.129 1 98.81 399 GLY A CA 1
ATOM 2933 C C . GLY A 1 399 ? -3.965 -7.715 -1.22 1 98.81 399 GLY A C 1
ATOM 2934 O O . GLY A 1 399 ? -4.793 -8.508 -1.678 1 98.81 399 GLY A O 1
ATOM 2935 N N . ALA A 1 400 ? -3.963 -7.352 0.114 1 98.81 400 ALA A N 1
ATOM 2936 C CA . ALA A 1 400 ? -4.902 -7.941 1.065 1 98.81 400 ALA A CA 1
ATOM 2937 C C . ALA A 1 400 ? -5.562 -6.867 1.925 1 98.81 400 ALA A C 1
ATOM 2939 O O . ALA A 1 400 ? -4.906 -5.906 2.34 1 98.81 400 ALA A O 1
ATOM 2940 N N . ILE A 1 401 ? -6.832 -6.984 2.066 1 98.5 401 ILE A N 1
ATOM 2941 C CA . ILE A 1 401 ? -7.613 -6.133 2.955 1 98.5 401 ILE A CA 1
ATOM 2942 C C . ILE A 1 401 ? -8.508 -7 3.844 1 98.5 401 ILE A C 1
ATOM 2944 O O . ILE A 1 401 ? -9.031 -8.023 3.398 1 98.5 401 ILE A O 1
ATOM 2948 N N . GLY A 1 402 ? -8.641 -6.672 5.129 1 98.19 402 GLY A N 1
ATOM 2949 C CA . GLY A 1 402 ? -9.477 -7.484 6 1 98.19 402 GLY A CA 1
ATOM 2950 C C . GLY A 1 402 ? -9.938 -6.742 7.242 1 98.19 402 GLY A C 1
ATOM 2951 O O . GLY A 1 402 ? -9.602 -5.57 7.434 1 98.19 402 GLY A O 1
ATOM 2952 N N . ASN A 1 403 ? -10.734 -7.402 8.055 1 98 403 ASN A N 1
ATOM 2953 C CA . ASN A 1 403 ? -11.289 -6.809 9.266 1 98 403 ASN A CA 1
ATOM 2954 C C . ASN A 1 403 ? -10.82 -7.543 10.516 1 98 403 ASN A C 1
ATOM 2956 O O . ASN A 1 403 ? -11.336 -7.297 11.609 1 98 403 ASN A O 1
ATOM 2960 N N . ASP A 1 404 ? -9.891 -8.484 10.328 1 98 404 ASP A N 1
ATOM 2961 C CA . ASP A 1 404 ? -9.438 -9.328 11.438 1 98 404 ASP A CA 1
ATOM 2962 C C . ASP A 1 404 ? -7.926 -9.531 11.391 1 98 404 ASP A C 1
ATOM 2964 O O . ASP A 1 404 ? -7.414 -10.234 10.516 1 98 404 ASP A O 1
ATOM 2968 N N . ASP A 1 405 ? -7.234 -9.008 12.383 1 96.94 405 ASP A N 1
ATOM 2969 C CA . ASP A 1 405 ? -5.773 -9.008 12.391 1 96.94 405 ASP A CA 1
ATOM 2970 C C . ASP A 1 405 ? -5.223 -10.43 12.484 1 96.94 405 ASP A C 1
ATOM 2972 O O . ASP A 1 405 ? -4.207 -10.75 11.859 1 96.94 405 ASP A O 1
ATOM 2976 N N . GLN A 1 406 ? -5.863 -11.203 13.297 1 97.88 406 GLN A N 1
ATOM 2977 C CA . GLN A 1 406 ? -5.387 -12.578 13.453 1 97.88 406 GLN A CA 1
ATOM 2978 C C . GLN A 1 406 ? -5.512 -13.352 12.148 1 97.88 406 GLN A C 1
ATOM 2980 O O . GLN A 1 406 ? -4.578 -14.039 11.734 1 97.88 406 GLN A O 1
ATOM 2985 N N . LEU A 1 407 ? -6.66 -13.273 11.5 1 98.31 407 LEU A N 1
ATOM 2986 C CA . LEU A 1 407 ? -6.844 -13.969 10.227 1 98.31 407 LEU A CA 1
ATOM 2987 C C . LEU A 1 407 ? -5.859 -13.453 9.18 1 98.31 407 LEU A C 1
ATOM 2989 O O . LEU A 1 407 ? -5.309 -14.242 8.406 1 98.31 407 LEU A O 1
ATOM 2993 N N . MET A 1 408 ? -5.641 -12.148 9.141 1 98.5 408 MET A N 1
ATOM 2994 C CA . MET A 1 408 ? -4.676 -11.57 8.219 1 98.5 408 MET A CA 1
ATOM 2995 C C . MET A 1 408 ? -3.291 -12.172 8.422 1 98.5 408 MET A C 1
ATOM 2997 O O . MET A 1 408 ? -2.623 -12.539 7.453 1 98.5 408 MET A O 1
ATOM 3001 N N . GLN A 1 409 ? -2.898 -12.281 9.641 1 98.06 409 GLN A N 1
ATOM 3002 C CA . GLN A 1 409 ? -1.591 -12.852 9.945 1 98.06 409 GLN A CA 1
ATOM 3003 C C . GLN A 1 409 ? -1.52 -14.32 9.523 1 98.06 409 GLN A C 1
ATOM 3005 O O . GLN A 1 409 ? -0.49 -14.773 9.023 1 98.06 409 GLN A O 1
ATOM 3010 N N . ASP A 1 410 ? -2.604 -15.047 9.75 1 98.19 410 ASP A N 1
ATOM 3011 C CA . ASP A 1 410 ? -2.652 -16.453 9.328 1 98.19 410 ASP A CA 1
ATOM 3012 C C . ASP A 1 410 ? -2.488 -16.562 7.816 1 98.19 410 ASP A C 1
ATOM 3014 O O . ASP A 1 410 ? -1.775 -17.453 7.332 1 98.19 410 ASP A O 1
ATOM 3018 N N . VAL A 1 411 ? -3.164 -15.672 7.098 1 98.62 411 VAL A N 1
ATOM 3019 C CA . VAL A 1 411 ? -3.092 -15.688 5.641 1 98.62 411 VAL A CA 1
ATOM 3020 C C . VAL A 1 411 ? -1.676 -15.336 5.188 1 98.62 411 VAL A C 1
ATOM 3022 O O . VAL A 1 411 ? -1.129 -15.969 4.285 1 98.62 411 VAL A O 1
ATOM 3025 N N . ILE A 1 412 ? -1.061 -14.352 5.801 1 98.06 412 ILE A N 1
ATOM 3026 C CA . ILE A 1 412 ? 0.294 -13.93 5.457 1 98.06 412 ILE A CA 1
ATOM 3027 C C . ILE A 1 412 ? 1.272 -15.07 5.73 1 98.06 412 ILE A C 1
ATOM 3029 O O . ILE A 1 412 ? 2.152 -15.352 4.91 1 98.06 412 ILE A O 1
ATOM 3033 N N . LEU A 1 413 ? 1.121 -15.75 6.867 1 96.94 413 LEU A N 1
ATOM 3034 C CA . LEU A 1 413 ? 1.994 -16.875 7.207 1 96.94 413 LEU A CA 1
ATOM 3035 C C . LEU A 1 413 ? 1.863 -17.984 6.18 1 96.94 413 LEU A C 1
ATOM 3037 O O . LEU A 1 413 ? 2.865 -18.562 5.75 1 96.94 413 LEU A O 1
ATOM 3041 N N . ALA A 1 414 ? 0.641 -18.297 5.812 1 97.88 414 ALA A N 1
ATOM 3042 C CA . ALA A 1 414 ? 0.401 -19.312 4.785 1 97.88 414 ALA A CA 1
ATOM 3043 C C . ALA A 1 414 ? 1.063 -18.922 3.467 1 97.88 414 ALA A C 1
ATOM 3045 O O . ALA A 1 414 ? 1.625 -19.781 2.773 1 97.88 414 ALA A O 1
ATOM 3046 N N . SER A 1 415 ? 0.982 -17.656 3.115 1 97.88 415 SER A N 1
ATOM 3047 C CA . SER A 1 415 ? 1.558 -17.156 1.868 1 97.88 415 SER A CA 1
ATOM 3048 C C . SER A 1 415 ? 3.076 -17.312 1.865 1 97.88 415 SER A C 1
ATOM 3050 O O . SER A 1 415 ? 3.676 -17.578 0.825 1 97.88 415 SER A O 1
ATOM 3052 N N . LYS A 1 416 ? 3.713 -17.156 3.029 1 94.75 416 LYS A N 1
ATOM 3053 C CA . LYS A 1 416 ? 5.16 -17.344 3.139 1 94.75 416 LYS A CA 1
ATOM 3054 C C . LYS A 1 416 ? 5.551 -18.797 2.881 1 94.75 416 LYS A C 1
ATOM 3056 O O . LYS A 1 416 ? 6.551 -19.062 2.211 1 94.75 416 LYS A O 1
ATOM 3061 N N . HIS A 1 417 ? 4.727 -19.672 3.318 1 92.5 417 HIS A N 1
ATOM 3062 C CA . HIS A 1 417 ? 4.992 -21.094 3.088 1 92.5 417 HIS A CA 1
ATOM 3063 C C . HIS A 1 417 ? 4.824 -21.453 1.614 1 92.5 417 HIS A C 1
ATOM 3065 O O . HIS A 1 417 ? 5.555 -22.297 1.09 1 92.5 417 HIS A O 1
ATOM 3071 N N . ALA A 1 418 ? 3.891 -20.812 1.028 1 95.81 418 ALA A N 1
ATOM 3072 C CA . ALA A 1 418 ? 3.59 -21.109 -0.37 1 95.81 418 ALA A CA 1
ATOM 3073 C C . ALA A 1 418 ? 4.508 -20.312 -1.305 1 95.81 418 ALA A C 1
ATOM 3075 O O . ALA A 1 418 ? 4.555 -20.594 -2.508 1 95.81 418 ALA A O 1
ATOM 3076 N N . ASP A 1 419 ? 5.277 -19.375 -0.76 1 95.06 419 ASP A N 1
ATOM 3077 C CA . ASP A 1 419 ? 6.129 -18.5 -1.562 1 95.06 419 ASP A CA 1
ATOM 3078 C C . ASP A 1 419 ? 5.301 -17.688 -2.557 1 95.06 419 ASP A C 1
ATOM 3080 O O . ASP A 1 419 ? 5.617 -17.641 -3.746 1 95.06 419 ASP A O 1
ATOM 3084 N N . GLU A 1 420 ? 4.176 -17.141 -2.137 1 97.12 420 GLU A N 1
ATOM 3085 C CA . GLU A 1 420 ? 3.291 -16.219 -2.852 1 97.12 420 GLU A CA 1
ATOM 3086 C C . GLU A 1 420 ? 3.068 -14.938 -2.057 1 97.12 420 GLU A C 1
ATOM 3088 O O . GLU A 1 420 ? 2.203 -14.883 -1.181 1 97.12 420 GLU A O 1
ATOM 3093 N N . ARG A 1 421 ? 3.719 -13.867 -2.418 1 97.12 421 ARG A N 1
ATOM 3094 C CA . ARG A 1 421 ? 3.811 -12.656 -1.606 1 97.12 421 ARG A CA 1
ATOM 3095 C C . ARG A 1 421 ? 2.449 -11.984 -1.47 1 97.12 421 ARG A C 1
ATOM 3097 O O . ARG A 1 421 ? 1.72 -11.844 -2.453 1 97.12 421 ARG A O 1
ATOM 3104 N N . ILE A 1 422 ? 2.102 -11.633 -0.275 1 98.5 422 ILE A N 1
ATOM 3105 C CA . ILE A 1 422 ? 0.925 -10.836 0.059 1 98.5 422 ILE A CA 1
ATOM 3106 C C . ILE A 1 422 ? 1.355 -9.547 0.751 1 98.5 422 ILE A C 1
ATOM 3108 O O . ILE A 1 422 ? 2.283 -9.547 1.563 1 98.5 422 ILE A O 1
ATOM 3112 N N . TRP A 1 423 ? 0.758 -8.43 0.39 1 98.5 423 TRP A N 1
ATOM 3113 C CA . TRP A 1 423 ? 0.996 -7.152 1.062 1 98.5 423 TRP A CA 1
ATOM 3114 C C . TRP A 1 423 ? -0.312 -6.551 1.564 1 98.5 423 TRP A C 1
ATOM 3116 O O . TRP A 1 423 ? -1.229 -6.301 0.78 1 98.5 423 TRP A O 1
ATOM 3126 N N . PRO A 1 424 ? -0.453 -6.285 2.902 1 98.06 424 PRO A N 1
ATOM 3127 C CA . PRO A 1 424 ? -1.677 -5.676 3.428 1 98.06 424 PRO A CA 1
ATOM 3128 C C . PRO A 1 424 ? -1.866 -4.234 2.957 1 98.06 424 PRO A C 1
ATOM 3130 O O . PRO A 1 424 ? -0.894 -3.484 2.85 1 98.06 424 PRO A O 1
ATOM 3133 N N . MET A 1 425 ? -3.064 -3.895 2.604 1 98.19 425 MET A N 1
ATOM 3134 C CA . MET A 1 425 ? -3.508 -2.533 2.318 1 98.19 425 MET A CA 1
ATOM 3135 C C . MET A 1 425 ? -4.32 -1.971 3.48 1 98.19 425 MET A C 1
ATOM 3137 O O . MET A 1 425 ? -4.914 -2.727 4.25 1 98.19 425 MET A O 1
ATOM 3141 N N . PRO A 1 426 ? -4.367 -0.658 3.633 1 96.62 426 PRO A N 1
ATOM 3142 C CA . PRO A 1 426 ? -5.047 -0.098 4.805 1 96.62 426 PRO A CA 1
ATOM 3143 C C . PRO A 1 426 ? -6.57 -0.172 4.691 1 96.62 426 PRO A C 1
ATOM 3145 O O . PRO A 1 426 ? -7.121 -0.022 3.6 1 96.62 426 PRO A O 1
ATOM 3148 N N . ASN A 1 427 ? -7.242 -0.322 5.793 1 97.5 427 ASN A N 1
ATOM 3149 C CA . ASN A 1 427 ? -8.695 -0.321 5.883 1 97.5 427 ASN A CA 1
ATOM 3150 C C . ASN A 1 427 ? -9.211 0.891 6.656 1 97.5 427 ASN A C 1
ATOM 3152 O O . ASN A 1 427 ? -10.062 0.757 7.539 1 97.5 427 ASN A O 1
ATOM 3156 N N . TYR A 1 428 ? -8.797 2.059 6.34 1 96.25 428 TYR A N 1
ATOM 3157 C CA . TYR A 1 428 ? -9.141 3.293 7.035 1 96.25 428 TYR A CA 1
ATOM 3158 C C . TYR A 1 428 ? -10.633 3.602 6.887 1 96.25 428 TYR A C 1
ATOM 3160 O O . TYR A 1 428 ? -11.211 3.391 5.816 1 96.25 428 TYR A O 1
ATOM 3168 N N . PRO A 1 429 ? -11.25 4.195 7.957 1 95.44 429 PRO A N 1
ATOM 3169 C CA . PRO A 1 429 ? -12.672 4.539 7.891 1 95.44 429 PRO A CA 1
ATOM 3170 C C . PRO A 1 429 ? -12.992 5.512 6.758 1 95.44 429 PRO A C 1
ATOM 3172 O O . PRO A 1 429 ? -14.086 5.469 6.195 1 95.44 429 PRO A O 1
ATOM 3175 N N . GLU A 1 430 ? -12.039 6.344 6.391 1 95.94 430 GLU A N 1
ATOM 3176 C CA . GLU A 1 430 ? -12.227 7.309 5.309 1 95.94 430 GLU A CA 1
ATOM 3177 C C . GLU A 1 430 ? -12.492 6.602 3.98 1 95.94 430 GLU A C 1
ATOM 3179 O O . GLU A 1 430 ? -13.242 7.105 3.143 1 95.94 430 GLU A O 1
ATOM 3184 N N . PHE A 1 431 ? -11.883 5.414 3.779 1 97.25 431 PHE A N 1
ATOM 3185 C CA . PHE A 1 431 ? -12.094 4.648 2.557 1 97.25 431 PHE A CA 1
ATOM 3186 C C . PHE A 1 431 ? -13.5 4.066 2.523 1 97.25 431 PHE A C 1
ATOM 3188 O O . PHE A 1 431 ? -14.172 4.105 1.488 1 97.25 431 PHE A O 1
ATOM 3195 N N . ARG A 1 432 ? -13.969 3.549 3.654 1 96.38 432 ARG A N 1
ATOM 3196 C CA . ARG A 1 432 ? -15.328 3.031 3.738 1 96.38 432 ARG A CA 1
ATOM 3197 C C . ARG A 1 432 ? -16.344 4.125 3.449 1 96.38 432 ARG A C 1
ATOM 3199 O O . ARG A 1 432 ? -17.375 3.875 2.803 1 96.38 432 ARG A O 1
ATOM 3206 N N . LYS A 1 433 ? -16.109 5.332 3.92 1 96.12 433 LYS A N 1
ATOM 3207 C CA . LYS A 1 433 ? -17.031 6.465 3.766 1 96.12 433 LYS A CA 1
ATOM 3208 C C . LYS A 1 433 ? -17.234 6.797 2.293 1 96.12 433 LYS A C 1
ATOM 3210 O O . LYS A 1 433 ? -18.312 7.285 1.912 1 96.12 433 LYS A O 1
ATOM 3215 N N . GLN A 1 434 ? -16.266 6.453 1.473 1 96.44 434 GLN A N 1
ATOM 3216 C CA . GLN A 1 434 ? -16.375 6.727 0.044 1 96.44 434 GLN A CA 1
ATOM 3217 C C . GLN A 1 434 ? -17.469 5.879 -0.6 1 96.44 434 GLN A C 1
ATOM 3219 O O . GLN A 1 434 ? -17.906 6.16 -1.718 1 96.44 434 GLN A O 1
ATOM 3224 N N . LEU A 1 435 ? -17.969 4.891 0.109 1 98 435 LEU A N 1
ATOM 3225 C CA . LEU A 1 435 ? -19 3.986 -0.42 1 98 435 LEU A CA 1
ATOM 3226 C C . LEU A 1 435 ? -20.391 4.438 -0.007 1 98 435 LEU A C 1
ATOM 3228 O O . LEU A 1 435 ? -21.391 3.803 -0.363 1 98 435 LEU A O 1
ATOM 3232 N N . ASP A 1 436 ? -20.484 5.535 0.703 1 96.88 436 ASP A N 1
ATOM 3233 C CA . ASP A 1 436 ? -21.797 6.074 1.067 1 96.88 436 ASP A CA 1
ATOM 3234 C C . ASP A 1 436 ? -22.547 6.574 -0.164 1 96.88 436 ASP A C 1
ATOM 3236 O O . ASP A 1 436 ? -21.922 7.016 -1.138 1 96.88 436 ASP A O 1
ATOM 3240 N N . SER A 1 437 ? -23.844 6.398 -0.113 1 96.38 437 SER A N 1
ATOM 3241 C CA . SER A 1 437 ? -24.719 6.809 -1.206 1 96.38 437 SER A CA 1
ATOM 3242 C C . SER A 1 437 ? -25.906 7.598 -0.689 1 96.38 437 SER A C 1
ATOM 3244 O O . SER A 1 437 ? -26.422 7.324 0.4 1 96.38 437 SER A O 1
ATOM 3246 N N . ASP A 1 438 ? -26.344 8.594 -1.451 1 94.56 438 ASP A N 1
ATOM 3247 C CA . ASP A 1 438 ? -27.547 9.344 -1.119 1 94.56 438 ASP A CA 1
ATOM 3248 C C . ASP A 1 438 ? -28.797 8.609 -1.596 1 94.56 438 ASP A C 1
ATOM 3250 O O . ASP A 1 438 ? -29.922 8.914 -1.154 1 94.56 438 ASP A O 1
ATOM 3254 N N . GLN A 1 439 ? -28.625 7.66 -2.449 1 95.81 439 GLN A N 1
ATOM 3255 C CA . GLN A 1 439 ? -29.766 7.031 -3.123 1 95.81 439 GLN A CA 1
ATOM 3256 C C . GLN A 1 439 ? -29.984 5.609 -2.613 1 95.81 439 GLN A C 1
ATOM 3258 O O . GLN A 1 439 ? -31.062 5.047 -2.785 1 95.81 439 GLN A O 1
ATOM 3263 N N . ALA A 1 440 ? -28.969 4.973 -2.139 1 98.12 440 ALA A N 1
ATOM 3264 C CA . ALA A 1 440 ? -28.984 3.588 -1.675 1 98.12 440 ALA A CA 1
ATOM 3265 C C . ALA A 1 440 ? -28.188 3.434 -0.376 1 98.12 440 ALA A C 1
ATOM 3267 O O . ALA A 1 440 ? -27.703 4.418 0.177 1 98.12 440 ALA A O 1
ATOM 3268 N N . ASP A 1 441 ? -28.156 2.201 0.159 1 98.19 441 ASP A N 1
ATOM 3269 C CA . ASP A 1 441 ? -27.344 1.955 1.348 1 98.19 441 ASP A CA 1
ATOM 3270 C C . ASP A 1 441 ? -25.875 2.18 1.059 1 98.19 441 ASP A C 1
ATOM 3272 O O . ASP A 1 441 ? -25.109 2.607 1.938 1 98.19 441 ASP A O 1
ATOM 3276 N N . MET A 1 442 ? -25.438 1.829 -0.151 1 98.25 442 MET A N 1
ATOM 3277 C CA . MET A 1 442 ? -24.047 2.004 -0.583 1 98.25 442 MET A CA 1
ATOM 3278 C C . MET A 1 442 ? -23.984 2.279 -2.082 1 98.25 442 MET A C 1
ATOM 3280 O O . MET A 1 442 ? -24.969 2.104 -2.797 1 98.25 442 MET A O 1
ATOM 3284 N N . ARG A 1 443 ? -22.859 2.756 -2.566 1 98.44 443 ARG A N 1
ATOM 3285 C CA . ARG A 1 443 ? -22.531 2.764 -3.988 1 98.44 443 ARG A CA 1
ATOM 3286 C C . ARG A 1 443 ? -21.406 1.792 -4.297 1 98.44 443 ARG A C 1
ATOM 3288 O O . ARG A 1 443 ? -20.609 1.46 -3.414 1 98.44 443 ARG A O 1
ATOM 3295 N N . ASN A 1 444 ? -21.281 1.347 -5.535 1 98.06 444 ASN A N 1
ATOM 3296 C CA . ASN A 1 444 ? -20.391 0.223 -5.805 1 98.06 444 ASN A CA 1
ATOM 3297 C C . ASN A 1 444 ? -18.969 0.695 -6.117 1 98.06 444 ASN A C 1
ATOM 3299 O O . ASN A 1 444 ? -18.062 -0.119 -6.25 1 98.06 444 ASN A O 1
ATOM 3303 N N . LYS A 1 445 ? -18.766 1.95 -6.258 1 96.56 445 LYS A N 1
ATOM 3304 C CA . LYS A 1 445 ? -17.422 2.471 -6.523 1 96.56 445 LYS A CA 1
ATOM 3305 C C . LYS A 1 445 ? -17.219 3.828 -5.859 1 96.56 445 LYS A C 1
ATOM 3307 O O . LYS A 1 445 ? -18.141 4.656 -5.836 1 96.56 445 LYS A O 1
ATOM 3312 N N . GLY A 1 446 ? -16.047 3.949 -5.246 1 95.5 446 GLY A N 1
ATOM 3313 C CA . GLY A 1 446 ? -15.656 5.227 -4.672 1 95.5 446 GLY A CA 1
ATOM 3314 C C . GLY A 1 446 ? -14.602 5.949 -5.492 1 95.5 446 GLY A C 1
ATOM 3315 O O . GLY A 1 446 ? -14.641 5.918 -6.723 1 95.5 446 GLY A O 1
ATOM 3316 N N . SER A 1 447 ? -13.758 6.652 -4.859 1 94.31 447 SER A N 1
ATOM 3317 C CA . SER A 1 447 ? -12.688 7.445 -5.453 1 94.31 447 SER A CA 1
ATOM 3318 C C . SER A 1 447 ? -11.625 6.555 -6.09 1 94.31 447 SER A C 1
ATOM 3320 O O . SER A 1 447 ? -11.516 5.375 -5.75 1 94.31 447 SER A O 1
ATOM 3322 N N . GLN A 1 448 ? -10.938 7.18 -7.129 1 95.12 448 GLN A N 1
ATOM 3323 C CA . GLN A 1 448 ? -9.773 6.496 -7.684 1 95.12 448 GLN A CA 1
ATOM 3324 C C . GLN A 1 448 ? -8.617 6.477 -6.684 1 95.12 448 GLN A C 1
ATOM 3326 O O . GLN A 1 448 ? -7.684 5.684 -6.82 1 95.12 448 GLN A O 1
ATOM 3331 N N . TYR A 1 449 ? -8.609 7.355 -5.777 1 96.38 449 TYR A N 1
ATOM 3332 C CA . TYR A 1 449 ? -7.59 7.414 -4.738 1 96.38 449 TYR A CA 1
ATOM 3333 C C . TYR A 1 449 ? -7.945 6.492 -3.576 1 96.38 449 TYR A C 1
ATOM 3335 O O . TYR A 1 449 ? -8.977 6.672 -2.928 1 96.38 449 TYR A O 1
ATOM 3343 N N . GLY A 1 450 ? -7.023 5.539 -3.266 1 97.44 450 GLY A N 1
ATOM 3344 C CA . GLY A 1 450 ? -7.32 4.488 -2.309 1 97.44 450 GLY A CA 1
ATOM 3345 C C . GLY A 1 450 ? -8.211 3.4 -2.875 1 97.44 450 GLY A C 1
ATOM 3346 O O . GLY A 1 450 ? -8.914 2.715 -2.129 1 97.44 450 GLY A O 1
ATOM 3347 N N . ALA A 1 451 ? -8.18 3.213 -4.148 1 97.88 451 ALA A N 1
ATOM 3348 C CA . ALA A 1 451 ? -9.211 2.463 -4.867 1 97.88 451 ALA A CA 1
ATOM 3349 C C . ALA A 1 451 ? -9.195 0.989 -4.473 1 97.88 451 ALA A C 1
ATOM 3351 O O . ALA A 1 451 ? -10.242 0.365 -4.332 1 97.88 451 ALA A O 1
ATOM 3352 N N . ALA A 1 452 ? -8 0.378 -4.336 1 98.38 452 ALA A N 1
ATOM 3353 C CA . ALA A 1 452 ? -7.93 -1.038 -3.988 1 98.38 452 ALA A CA 1
ATOM 3354 C C . ALA A 1 452 ? -8.555 -1.3 -2.621 1 98.38 452 ALA A C 1
ATOM 3356 O O . ALA A 1 452 ? -9.32 -2.252 -2.453 1 98.38 452 ALA A O 1
ATOM 3357 N N . SER A 1 453 ? -8.242 -0.419 -1.662 1 98.62 453 SER A N 1
ATOM 3358 C CA . SER A 1 453 ? -8.805 -0.542 -0.321 1 98.62 453 SER A CA 1
ATOM 3359 C C . SER A 1 453 ? -10.32 -0.371 -0.34 1 98.62 453 SER A C 1
ATOM 3361 O O . SER A 1 453 ? -11.047 -1.156 0.274 1 98.62 453 SER A O 1
ATOM 3363 N N . ILE A 1 454 ? -10.789 0.633 -1.055 1 98.56 454 ILE A N 1
ATOM 3364 C CA . ILE A 1 454 ? -12.211 0.93 -1.135 1 98.56 454 ILE A CA 1
ATOM 3365 C C . ILE A 1 454 ? -12.953 -0.267 -1.722 1 98.56 454 ILE A C 1
ATOM 3367 O O . ILE A 1 454 ? -13.992 -0.676 -1.2 1 98.56 454 ILE A O 1
ATOM 3371 N N . ALA A 1 455 ? -12.383 -0.851 -2.768 1 98.62 455 ALA A N 1
ATOM 3372 C CA . ALA A 1 455 ? -13.016 -1.995 -3.424 1 98.62 455 ALA A CA 1
ATOM 3373 C C . ALA A 1 455 ? -13.117 -3.184 -2.473 1 98.62 455 ALA A C 1
ATOM 3375 O O . ALA A 1 455 ? -14.164 -3.834 -2.395 1 98.62 455 ALA A O 1
ATOM 3376 N N . GLY A 1 456 ? -12.055 -3.504 -1.783 1 98.69 456 GLY A N 1
ATOM 3377 C CA . GLY A 1 456 ? -12.094 -4.574 -0.797 1 98.69 456 GLY A CA 1
ATOM 3378 C C . GLY A 1 456 ? -13.109 -4.332 0.303 1 98.69 456 GLY A C 1
ATOM 3379 O O . GLY A 1 456 ? -13.836 -5.246 0.696 1 98.69 456 GLY A O 1
ATOM 3380 N N . LEU A 1 457 ? -13.18 -3.096 0.755 1 98.5 457 LEU A N 1
ATOM 3381 C CA . LEU A 1 457 ? -14.07 -2.766 1.863 1 98.5 457 LEU A CA 1
ATOM 3382 C C . LEU A 1 457 ? -15.531 -2.879 1.44 1 98.5 457 LEU A C 1
ATOM 3384 O O . LEU A 1 457 ? -16.406 -3.139 2.271 1 98.5 457 LEU A O 1
ATOM 3388 N N . PHE A 1 458 ? -15.82 -2.654 0.181 1 98.75 458 PHE A N 1
ATOM 3389 C CA . PHE A 1 458 ? -17.172 -2.926 -0.308 1 98.75 458 PHE A CA 1
ATOM 3390 C C . PHE A 1 458 ? -17.562 -4.367 -0.021 1 98.75 458 PHE A C 1
ATOM 3392 O O . PHE A 1 458 ? -18.641 -4.621 0.524 1 98.75 458 PHE A O 1
ATOM 3399 N N . ILE A 1 459 ? -16.672 -5.344 -0.383 1 98.88 459 ILE A N 1
ATOM 3400 C CA . ILE A 1 459 ? -16.953 -6.758 -0.153 1 98.88 459 ILE A CA 1
ATOM 3401 C C . ILE A 1 459 ? -17.078 -7.023 1.346 1 98.88 459 ILE A C 1
ATOM 3403 O O . ILE A 1 459 ? -17.969 -7.754 1.783 1 98.88 459 ILE A O 1
ATOM 3407 N N . GLY A 1 460 ? -16.188 -6.398 2.109 1 98.56 460 GLY A N 1
ATOM 3408 C CA . GLY A 1 460 ? -16.172 -6.578 3.553 1 98.56 460 GLY A CA 1
ATOM 3409 C C . GLY A 1 460 ? -17.484 -6.199 4.215 1 98.56 460 GLY A C 1
ATOM 3410 O O . GLY A 1 460 ? -17.828 -6.75 5.258 1 98.56 460 GLY A O 1
ATOM 3411 N N . ALA A 1 461 ? -18.188 -5.262 3.609 1 98.19 461 ALA A N 1
ATOM 3412 C CA . ALA A 1 461 ? -19.469 -4.82 4.16 1 98.19 461 ALA A CA 1
ATOM 3413 C C . ALA A 1 461 ? -20.469 -5.969 4.199 1 98.19 461 ALA A C 1
ATOM 3415 O O . ALA A 1 461 ? -21.453 -5.914 4.938 1 98.19 461 ALA A O 1
ATOM 3416 N N . PHE A 1 462 ? -20.219 -7.012 3.477 1 98.69 462 PHE A N 1
ATOM 3417 C CA . PHE A 1 462 ? -21.172 -8.117 3.381 1 98.69 462 PHE A CA 1
ATOM 3418 C C . PHE A 1 462 ? -20.703 -9.305 4.211 1 98.69 462 PHE A C 1
ATOM 3420 O O . PHE A 1 462 ? -21.328 -10.367 4.203 1 98.69 462 PHE A O 1
ATOM 3427 N N . ALA A 1 463 ? -19.578 -9.195 4.957 1 98.5 463 ALA A N 1
ATOM 3428 C CA . ALA A 1 463 ? -19.016 -10.281 5.754 1 98.5 463 ALA A CA 1
ATOM 3429 C C . ALA A 1 463 ? -19.766 -10.453 7.07 1 98.5 463 ALA A C 1
ATOM 3431 O O . ALA A 1 463 ? -19.562 -11.43 7.793 1 98.5 463 ALA A O 1
ATOM 3432 N N . GLU A 1 464 ? -20.719 -9.5 7.445 1 96.56 464 GLU A N 1
ATOM 3433 C CA . GLU A 1 464 ? -21.578 -9.555 8.625 1 96.56 464 GLU A CA 1
ATOM 3434 C C . GLU A 1 464 ? -20.75 -9.805 9.891 1 96.56 464 GLU A C 1
ATOM 3436 O O . GLU A 1 464 ? -21.062 -10.719 10.664 1 96.56 464 GLU A O 1
ATOM 3441 N N . GLU A 1 465 ? -19.672 -9.125 10.117 1 93.88 465 GLU A N 1
ATOM 3442 C CA . GLU A 1 465 ? -18.828 -9.055 11.297 1 93.88 465 GLU A CA 1
ATOM 3443 C C . GLU A 1 465 ? -17.984 -10.312 11.445 1 93.88 465 GLU A C 1
ATOM 3445 O O . GLU A 1 465 ? -17.25 -10.469 12.43 1 93.88 465 GLU A O 1
ATOM 3450 N N . ARG A 1 466 ? -18.094 -11.305 10.523 1 98.06 466 ARG A N 1
ATOM 3451 C CA . ARG A 1 466 ? -17.219 -12.469 10.539 1 98.06 466 ARG A CA 1
ATOM 3452 C C . ARG A 1 466 ? -15.789 -12.078 10.18 1 98.06 466 ARG A C 1
ATOM 3454 O O . ARG A 1 466 ? -15.57 -11.109 9.438 1 98.06 466 ARG A O 1
ATOM 3461 N N . PRO A 1 467 ? -14.773 -12.82 10.742 1 98.69 467 PRO A N 1
ATOM 3462 C CA . PRO A 1 467 ? -13.414 -12.602 10.242 1 98.69 467 PRO A CA 1
ATOM 3463 C C . PRO A 1 467 ? -13.305 -12.758 8.727 1 98.69 467 PRO A C 1
ATOM 3465 O O . PRO A 1 467 ? -13.82 -13.734 8.172 1 98.69 467 PRO A O 1
ATOM 3468 N N . TRP A 1 468 ? -12.719 -11.789 8.117 1 98.75 468 TRP A N 1
ATOM 3469 C CA . TRP A 1 468 ? -12.734 -11.719 6.664 1 98.75 468 TRP A CA 1
ATOM 3470 C C . TRP A 1 468 ? -11.43 -11.133 6.133 1 98.75 468 TRP A C 1
ATOM 3472 O O . TRP A 1 468 ? -10.875 -10.195 6.715 1 98.75 468 TRP A O 1
ATOM 3482 N N . VAL A 1 469 ? -10.844 -11.727 5.016 1 98.88 469 VAL A N 1
ATOM 3483 C CA . VAL A 1 469 ? -9.719 -11.188 4.266 1 98.88 469 VAL A CA 1
ATOM 3484 C C . VAL A 1 469 ? -10.016 -11.25 2.77 1 98.88 469 VAL A C 1
ATOM 3486 O O . VAL A 1 469 ? -10.477 -12.273 2.26 1 98.88 469 VAL A O 1
ATOM 3489 N N . HIS A 1 470 ? -9.891 -10.141 2.082 1 98.94 470 HIS A N 1
ATOM 3490 C CA . HIS A 1 470 ? -9.945 -10.047 0.627 1 98.94 470 HIS A CA 1
ATOM 3491 C C . HIS A 1 470 ? -8.547 -10.062 0.019 1 98.94 470 HIS A C 1
ATOM 3493 O O . HIS A 1 470 ? -7.66 -9.336 0.467 1 98.94 470 HIS A O 1
ATOM 3499 N N . LEU A 1 471 ? -8.367 -10.906 -0.945 1 98.94 471 LEU A N 1
ATOM 3500 C CA . LEU A 1 471 ? -7.117 -10.984 -1.692 1 98.94 471 LEU A CA 1
ATOM 3501 C C . LEU A 1 471 ? -7.305 -10.477 -3.119 1 98.94 471 LEU A C 1
ATOM 3503 O O . LEU A 1 471 ? -8 -11.109 -3.918 1 98.94 471 LEU A O 1
ATOM 3507 N N . ASP A 1 472 ? -6.715 -9.344 -3.443 1 98.88 472 ASP A N 1
ATOM 3508 C CA . ASP A 1 472 ? -6.727 -8.781 -4.793 1 98.88 472 ASP A CA 1
ATOM 3509 C C . ASP A 1 472 ? -5.547 -9.312 -5.609 1 98.88 472 ASP A C 1
ATOM 3511 O O . ASP A 1 472 ? -4.414 -8.859 -5.434 1 98.88 472 ASP A O 1
ATOM 3515 N N . ILE A 1 473 ? -5.855 -10.188 -6.57 1 98.81 473 ILE A N 1
ATOM 3516 C CA . ILE A 1 473 ? -4.801 -10.867 -7.312 1 98.81 473 ILE A CA 1
ATOM 3517 C C . ILE A 1 473 ? -4.719 -10.305 -8.727 1 98.81 473 ILE A C 1
ATOM 3519 O O . ILE A 1 473 ? -4.203 -10.961 -9.633 1 98.81 473 ILE A O 1
ATOM 3523 N N . ALA A 1 474 ? -5.23 -9.102 -8.961 1 98.25 474 ALA A N 1
ATOM 3524 C CA . ALA A 1 474 ? -5.266 -8.523 -10.305 1 98.25 474 ALA A CA 1
ATOM 3525 C C . ALA A 1 474 ? -3.867 -8.477 -10.914 1 98.25 474 ALA A C 1
ATOM 3527 O O . ALA A 1 474 ? -3.699 -8.703 -12.117 1 98.25 474 ALA A O 1
ATOM 3528 N N . GLY A 1 475 ? -2.893 -8.188 -10.148 1 97.31 475 GLY A N 1
ATOM 3529 C CA . GLY A 1 475 ? -1.532 -8.094 -10.656 1 97.31 475 GLY A CA 1
ATOM 3530 C C . GLY A 1 475 ? -0.834 -9.438 -10.734 1 97.31 475 GLY A C 1
ATOM 3531 O O . GLY A 1 475 ? 0.065 -9.633 -11.555 1 97.31 475 GLY A O 1
ATOM 3532 N N . THR A 1 476 ? -1.271 -10.422 -9.969 1 98.19 476 THR A N 1
ATOM 3533 C CA . THR A 1 476 ? -0.482 -11.633 -9.789 1 98.19 476 THR A CA 1
ATOM 3534 C C . THR A 1 476 ? -1.146 -12.812 -10.492 1 98.19 476 THR A C 1
ATOM 3536 O O . THR A 1 476 ? -0.52 -13.859 -10.68 1 98.19 476 THR A O 1
ATOM 3539 N N . ALA A 1 477 ? -2.363 -12.688 -10.961 1 98.25 477 ALA A N 1
ATOM 3540 C CA . ALA A 1 477 ? -3.104 -13.805 -11.539 1 98.25 477 ALA A CA 1
ATOM 3541 C C . ALA A 1 477 ? -2.717 -14.023 -12.992 1 98.25 477 ALA A C 1
ATOM 3543 O O . ALA A 1 477 ? -3.023 -15.07 -13.578 1 98.25 477 ALA A O 1
ATOM 3544 N N . TRP A 1 478 ? -2.027 -13.086 -13.648 1 97.56 478 TRP A N 1
ATOM 3545 C CA . TRP A 1 478 ? -1.65 -13.141 -15.055 1 97.56 478 TRP A CA 1
ATOM 3546 C C . TRP A 1 478 ? -0.281 -12.508 -15.273 1 97.56 478 TRP A C 1
ATOM 3548 O O . TRP A 1 478 ? -0.031 -11.383 -14.828 1 97.56 478 TRP A O 1
ATOM 3558 N N . LEU A 1 479 ? 0.575 -13.234 -15.961 1 96.81 479 LEU A N 1
ATOM 3559 C CA . LEU A 1 479 ? 1.906 -12.703 -16.234 1 96.81 479 LEU A CA 1
ATOM 3560 C C . LEU A 1 479 ? 2.109 -12.492 -17.734 1 96.81 479 LEU A C 1
ATOM 3562 O O . LEU A 1 479 ? 1.675 -13.312 -18.547 1 96.81 479 LEU A O 1
ATOM 3566 N N . GLU A 1 480 ? 2.822 -11.414 -18.078 1 94.19 480 GLU A N 1
ATOM 3567 C CA . GLU A 1 480 ? 3.131 -11.109 -19.484 1 94.19 480 GLU A CA 1
ATOM 3568 C C . GLU A 1 480 ? 4.375 -11.859 -19.938 1 94.19 480 GLU A C 1
ATOM 3570 O O . GLU A 1 480 ? 4.602 -12.008 -21.141 1 94.19 480 GLU A O 1
ATOM 3575 N N . ARG A 1 481 ? 5.227 -12.273 -19 1 93.06 481 ARG A N 1
ATOM 3576 C CA . ARG A 1 481 ? 6.43 -13.055 -19.234 1 93.06 481 ARG A CA 1
ATOM 3577 C C . ARG A 1 481 ? 6.637 -14.102 -18.141 1 93.06 481 ARG A C 1
ATOM 3579 O O . ARG A 1 481 ? 6.223 -13.898 -17 1 93.06 481 ARG A O 1
ATOM 3586 N N . GLU A 1 482 ? 7.266 -15.148 -18.562 1 93.75 482 GLU A N 1
ATOM 3587 C CA . GLU A 1 482 ? 7.555 -16.203 -17.609 1 93.75 482 GLU A CA 1
ATOM 3588 C C . GLU A 1 482 ? 8.445 -15.695 -16.469 1 93.75 482 GLU A C 1
ATOM 3590 O O . GLU A 1 482 ? 9.312 -14.844 -16.688 1 93.75 482 GLU A O 1
ATOM 3595 N N . ARG A 1 483 ? 8.234 -16.203 -15.32 1 91.88 483 ARG A N 1
ATOM 3596 C CA . ARG A 1 483 ? 9.023 -15.875 -14.133 1 91.88 483 ARG A CA 1
ATOM 3597 C C . ARG A 1 483 ? 9.133 -17.078 -13.203 1 91.88 483 ARG A C 1
ATOM 3599 O O . ARG A 1 483 ? 8.117 -17.578 -12.711 1 91.88 483 ARG A O 1
ATOM 3606 N N . ARG A 1 484 ? 10.398 -17.594 -12.875 1 89.56 484 ARG A N 1
ATOM 3607 C CA . ARG A 1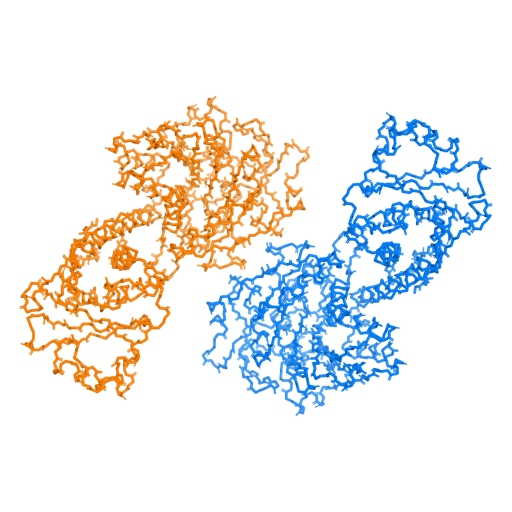 484 ? 10.625 -18.75 -12.016 1 89.56 484 ARG A CA 1
ATOM 3608 C C . ARG A 1 484 ? 9.875 -19.969 -12.539 1 89.56 484 ARG A C 1
ATOM 3610 O O . ARG A 1 484 ? 10.125 -20.438 -13.648 1 89.56 484 ARG A O 1
ATOM 3617 N N . TRP A 1 485 ? 8.891 -20.375 -11.766 1 94.62 485 TRP A N 1
ATOM 3618 C CA . TRP A 1 485 ? 8.125 -21.547 -12.18 1 94.62 485 TRP A CA 1
ATOM 3619 C C . TRP A 1 485 ? 6.781 -21.141 -12.773 1 94.62 485 TRP A C 1
ATOM 3621 O O . TRP A 1 485 ? 5.977 -22 -13.148 1 94.62 485 TRP A O 1
ATOM 3631 N N . GLU A 1 486 ? 6.492 -19.844 -12.867 1 95.5 486 GLU A N 1
ATOM 3632 C CA . GLU A 1 486 ? 5.227 -19.359 -13.391 1 95.5 486 GLU A CA 1
ATOM 3633 C C . GLU A 1 486 ? 5.332 -19.031 -14.883 1 95.5 486 GLU A C 1
ATOM 3635 O O . GLU A 1 486 ? 6.199 -18.266 -15.289 1 95.5 486 GLU A O 1
ATOM 3640 N N . PRO A 1 487 ? 4.469 -19.562 -15.703 1 93.44 487 PRO A N 1
ATOM 3641 C CA . PRO A 1 487 ? 4.504 -19.297 -17.141 1 93.44 487 PRO A CA 1
ATOM 3642 C C . PRO A 1 487 ? 3.84 -17.969 -17.516 1 93.44 487 PRO A C 1
ATOM 3644 O O . PRO A 1 487 ? 3.209 -17.328 -16.656 1 93.44 487 PRO A O 1
ATOM 3647 N N . LYS A 1 488 ? 4.082 -17.547 -18.797 1 95.12 488 LYS A N 1
ATOM 3648 C CA . LYS A 1 488 ? 3.217 -16.5 -19.328 1 95.12 488 LYS A CA 1
ATOM 3649 C C . LYS A 1 488 ? 1.753 -16.938 -19.312 1 95.12 488 LYS A C 1
ATOM 3651 O O . LYS A 1 488 ? 1.437 -18.078 -19.609 1 95.12 488 LYS A O 1
ATOM 3656 N N . GLY A 1 489 ? 0.83 -16 -18.938 1 96.69 489 GLY A N 1
ATOM 3657 C CA . GLY A 1 489 ? -0.584 -16.328 -18.828 1 96.69 489 GLY A CA 1
ATOM 3658 C C . GLY A 1 489 ? -1.035 -16.531 -17.391 1 96.69 489 GLY A C 1
ATOM 3659 O O . GLY A 1 489 ? -0.562 -15.852 -16.484 1 96.69 489 GLY A O 1
ATOM 3660 N N . GLY A 1 490 ? -2.041 -17.391 -17.25 1 97.88 490 GLY A N 1
ATOM 3661 C CA . GLY A 1 490 ? -2.568 -17.656 -15.914 1 97.88 490 GLY A CA 1
ATOM 3662 C C . GLY A 1 490 ? -1.54 -18.25 -14.977 1 97.88 490 GLY A C 1
ATOM 3663 O O . GLY A 1 490 ? -0.792 -19.156 -15.367 1 97.88 490 GLY A O 1
ATOM 3664 N N . THR A 1 491 ? -1.514 -17.797 -13.695 1 98.19 491 THR A N 1
ATOM 3665 C CA . THR A 1 491 ? -0.453 -18.203 -12.781 1 98.19 491 THR A CA 1
ATOM 3666 C C . THR A 1 491 ? -0.963 -19.25 -11.789 1 98.19 491 THR A C 1
ATOM 3668 O O . THR A 1 491 ? -0.175 -20 -11.211 1 98.19 491 THR A O 1
ATOM 3671 N N . GLY A 1 492 ? -2.305 -19.203 -11.547 1 98.56 492 GLY A N 1
ATOM 3672 C CA . GLY A 1 492 ? -2.857 -20.047 -10.492 1 98.56 492 GLY A CA 1
ATOM 3673 C C . GLY A 1 492 ? -2.512 -19.547 -9.102 1 98.56 492 GLY A C 1
ATOM 3674 O O . GLY A 1 492 ? -2.58 -20.312 -8.133 1 98.56 492 GLY A O 1
ATOM 3675 N N . VAL A 1 493 ? -2.172 -18.25 -8.969 1 98.62 493 VAL A N 1
ATOM 3676 C CA . VAL A 1 493 ? -1.74 -17.672 -7.703 1 98.62 493 VAL A CA 1
ATOM 3677 C C . VAL A 1 493 ? -2.82 -17.875 -6.645 1 98.62 493 VAL A C 1
ATOM 3679 O O . VAL A 1 493 ? -4.012 -17.891 -6.961 1 98.62 493 VAL A O 1
ATOM 3682 N N . MET A 1 494 ? -2.375 -18.062 -5.344 1 98.81 494 MET A N 1
ATOM 3683 C CA . MET A 1 494 ? -3.18 -18.156 -4.129 1 98.81 494 MET A CA 1
ATOM 3684 C C . MET A 1 494 ? -3.76 -19.562 -3.973 1 98.81 494 MET A C 1
ATOM 3686 O O . MET A 1 494 ? -4.277 -19.906 -2.908 1 98.81 494 MET A O 1
ATOM 3690 N N . VAL A 1 495 ? -3.727 -20.484 -4.988 1 98.88 495 VAL A N 1
ATOM 3691 C CA . VAL A 1 495 ? -4.121 -21.875 -4.781 1 98.88 495 VAL A CA 1
ATOM 3692 C C . VAL A 1 495 ? -3.326 -22.469 -3.617 1 98.88 495 VAL A C 1
ATOM 3694 O O . VAL A 1 495 ? -3.906 -22.984 -2.666 1 98.88 495 VAL A O 1
ATOM 3697 N N . ARG A 1 496 ? -2.02 -22.375 -3.701 1 98.62 496 ARG A N 1
ATOM 3698 C CA . ARG A 1 496 ? -1.156 -22.984 -2.693 1 98.62 496 ARG A CA 1
ATOM 3699 C C . ARG A 1 496 ? -1.296 -22.266 -1.352 1 98.62 496 ARG A C 1
ATOM 3701 O O . ARG A 1 496 ? -1.345 -22.922 -0.302 1 98.62 496 ARG A O 1
ATOM 3708 N N . THR A 1 497 ? -1.384 -20.938 -1.391 1 98.69 497 THR A N 1
ATOM 3709 C CA . THR A 1 497 ? -1.522 -20.156 -0.162 1 98.69 497 THR A CA 1
ATOM 3710 C C . THR A 1 497 ? -2.791 -20.562 0.587 1 98.69 497 THR A C 1
ATOM 3712 O O . THR A 1 497 ? -2.75 -20.828 1.788 1 98.69 497 THR A O 1
ATOM 3715 N N . LEU A 1 498 ? -3.887 -20.594 -0.104 1 98.88 498 LEU A N 1
ATOM 3716 C CA . LEU A 1 498 ? -5.16 -20.922 0.536 1 98.88 498 LEU A CA 1
ATOM 3717 C C . LEU A 1 498 ? -5.184 -22.359 1.019 1 98.88 498 LEU A C 1
ATOM 3719 O O . LEU A 1 498 ? -5.734 -22.656 2.082 1 98.88 498 LEU A O 1
ATOM 3723 N N . ALA A 1 499 ? -4.629 -23.234 0.256 1 98.75 499 ALA A N 1
ATOM 3724 C CA . ALA A 1 499 ? -4.531 -24.625 0.709 1 98.75 499 ALA A CA 1
ATOM 3725 C C . ALA A 1 499 ? -3.697 -24.734 1.981 1 98.75 499 ALA A C 1
ATOM 3727 O O . ALA A 1 499 ? -4.078 -25.422 2.928 1 98.75 499 ALA A O 1
ATOM 3728 N N . GLU A 1 500 ? -2.508 -24.016 1.988 1 97.94 500 GLU A N 1
ATOM 3729 C CA . GLU A 1 500 ? -1.68 -24 3.191 1 97.94 500 GLU A CA 1
ATOM 3730 C C . GLU A 1 500 ? -2.463 -23.484 4.391 1 97.94 500 GLU A C 1
ATOM 3732 O O . GLU A 1 500 ? -2.332 -24 5.5 1 97.94 500 GLU A O 1
ATOM 3737 N N . LEU A 1 501 ? -3.242 -22.438 4.172 1 98.25 501 LEU A N 1
ATOM 3738 C CA . LEU A 1 501 ? -4.051 -21.844 5.23 1 98.25 501 LEU A CA 1
ATOM 3739 C C . LEU A 1 501 ? -5.008 -22.875 5.828 1 98.25 501 LEU A C 1
ATOM 3741 O O . LEU A 1 501 ? -5.113 -22.984 7.051 1 98.25 501 LEU A O 1
ATOM 3745 N N . LEU A 1 502 ? -5.652 -23.672 4.996 1 97.94 502 LEU A N 1
ATOM 3746 C CA . LEU A 1 502 ? -6.684 -24.609 5.41 1 97.94 502 LEU A CA 1
ATOM 3747 C C . LEU A 1 502 ? -6.066 -25.844 6.062 1 97.94 502 LEU A C 1
ATOM 3749 O O . LEU A 1 502 ? -6.656 -26.438 6.965 1 97.94 502 LEU A O 1
ATOM 3753 N N . LEU A 1 503 ? -4.91 -26.266 5.602 1 95.56 503 LEU A N 1
ATOM 3754 C CA . LEU A 1 503 ? -4.305 -27.5 6.07 1 95.56 503 LEU A CA 1
ATOM 3755 C C . LEU A 1 503 ? -3.533 -27.266 7.363 1 95.56 503 LEU A C 1
ATOM 3757 O O . LEU A 1 503 ? -3.223 -28.219 8.078 1 95.56 503 LEU A O 1
ATOM 3761 N N . ARG A 1 504 ? -3.031 -26.016 7.68 1 83.56 504 ARG A N 1
ATOM 3762 C CA . ARG A 1 504 ? -2.32 -25.703 8.914 1 83.56 504 ARG A CA 1
ATOM 3763 C C . ARG A 1 504 ? -3.295 -25.422 10.055 1 83.56 504 ARG A C 1
ATOM 3765 O O . ARG A 1 504 ? -2.93 -25.516 11.227 1 83.56 504 ARG A O 1
ATOM 3772 N N . GLY A 1 505 ? -4.473 -24.953 9.812 1 64.25 505 GLY A N 1
ATOM 3773 C CA . GLY A 1 505 ? -5.457 -24.641 10.836 1 64.25 505 GLY A CA 1
ATOM 3774 C C . GLY A 1 505 ? -6.102 -25.875 11.438 1 64.25 505 GLY A C 1
ATOM 3775 O O . GLY A 1 505 ? -6.016 -26.969 10.883 1 64.25 505 GLY A O 1
ATOM 3776 N N . MET B 1 1 ? 1.031 36.438 10.836 1 50.94 1 MET B N 1
ATOM 3777 C CA . MET B 1 1 ? -0.21 36.031 11.492 1 50.94 1 MET B CA 1
ATOM 3778 C C . MET B 1 1 ? -0.107 36.188 13.008 1 50.94 1 MET B C 1
ATOM 3780 O O . MET B 1 1 ? 0.976 36.062 13.578 1 50.94 1 MET B O 1
ATOM 3784 N N . ALA B 1 2 ? -1.128 36.812 13.539 1 62.62 2 ALA B N 1
ATOM 3785 C CA . ALA B 1 2 ? -1.056 37.125 14.969 1 62.62 2 ALA B CA 1
ATOM 3786 C C . ALA B 1 2 ? -0.916 35.844 15.805 1 62.62 2 ALA B C 1
ATOM 3788 O O . ALA B 1 2 ? -1.596 34.844 15.547 1 62.62 2 ALA B O 1
ATOM 3789 N N . THR B 1 3 ? 0.162 35.719 16.453 1 84.44 3 THR B N 1
ATOM 3790 C CA . THR B 1 3 ? 0.464 34.625 17.375 1 84.44 3 THR B CA 1
ATOM 3791 C C . THR B 1 3 ? -0.539 34.594 18.531 1 84.44 3 THR B C 1
ATOM 3793 O O . THR B 1 3 ? -0.918 35.625 19.062 1 84.44 3 THR B O 1
ATOM 3796 N N . ILE B 1 4 ? -1.136 33.531 18.781 1 92.88 4 ILE B N 1
ATOM 3797 C CA . ILE B 1 4 ? -2.068 33.344 19.891 1 92.88 4 ILE B CA 1
ATOM 3798 C C . ILE B 1 4 ? -1.299 33.25 21.203 1 92.88 4 ILE B C 1
ATOM 3800 O O . ILE B 1 4 ? -0.29 32.531 21.281 1 92.88 4 ILE B O 1
ATOM 3804 N N . GLN B 1 5 ? -1.69 34.031 22.141 1 94.94 5 GLN B N 1
ATOM 3805 C CA . GLN B 1 5 ? -1.104 33.938 23.484 1 94.94 5 GLN B CA 1
ATOM 3806 C C . GLN B 1 5 ? -1.785 32.812 24.297 1 94.94 5 GLN B C 1
ATOM 3808 O O . GLN B 1 5 ? -3.008 32.844 24.453 1 94.94 5 GLN B O 1
ATOM 3813 N N . PHE B 1 6 ? -1.002 31.859 24.734 1 95.75 6 PHE B N 1
ATOM 3814 C CA . PHE B 1 6 ? -1.525 30.781 25.562 1 95.75 6 PHE B CA 1
ATOM 3815 C C . PHE B 1 6 ? -1.089 30.953 27.016 1 95.75 6 PHE B C 1
ATOM 3817 O O . PHE B 1 6 ? 0.081 31.219 27.281 1 95.75 6 PHE B O 1
ATOM 3824 N N . THR B 1 7 ? -1.979 30.828 27.906 1 93.56 7 THR B N 1
ATOM 3825 C CA . THR B 1 7 ? -1.661 30.875 29.328 1 93.56 7 THR B CA 1
ATOM 3826 C C . THR B 1 7 ? -2.312 29.719 30.062 1 93.56 7 THR B C 1
ATOM 3828 O O . THR B 1 7 ? -3.201 29.047 29.531 1 93.56 7 THR B O 1
ATOM 3831 N N . TYR B 1 8 ? -1.729 29.375 31.281 1 92.81 8 TYR B N 1
ATOM 3832 C CA . TYR B 1 8 ? -2.258 28.328 32.156 1 92.81 8 TYR B CA 1
ATOM 3833 C C . TYR B 1 8 ? -2.461 28.875 33.562 1 92.81 8 TYR B C 1
ATOM 3835 O O . TYR B 1 8 ? -1.625 29.609 34.094 1 92.81 8 TYR B O 1
ATOM 3843 N N . GLY B 1 9 ? -3.502 28.469 34.25 1 85.81 9 GLY B N 1
ATOM 3844 C CA . GLY B 1 9 ? -3.656 28.812 35.656 1 85.81 9 GLY B CA 1
ATOM 3845 C C . GLY B 1 9 ? -5.105 28.906 36.094 1 85.81 9 GLY B C 1
ATOM 3846 O O . GLY B 1 9 ? -6.012 28.594 35.312 1 85.81 9 GLY B O 1
ATOM 3847 N N . VAL B 1 10 ? -5.258 29.094 37.438 1 67.25 10 VAL B N 1
ATOM 3848 C CA . VAL B 1 10 ? -6.574 29.188 38.062 1 67.25 10 VAL B CA 1
ATOM 3849 C C . VAL B 1 10 ? -7.113 30.609 37.938 1 67.25 10 VAL B C 1
ATOM 3851 O O . VAL B 1 10 ? -6.449 31.578 38.312 1 67.25 10 VAL B O 1
ATOM 3854 N N . GLN B 1 11 ? -7.859 30.844 36.875 1 62.84 11 GLN B N 1
ATOM 3855 C CA . GLN B 1 11 ? -8.414 32.188 36.781 1 62.84 11 GLN B CA 1
ATOM 3856 C C . GLN B 1 11 ? -9.898 32.188 37.156 1 62.84 11 GLN B C 1
ATOM 3858 O O . GLN B 1 11 ? -10.57 31.172 37.031 1 62.84 11 GLN B O 1
ATOM 3863 N N . ASP B 1 12 ? -10.336 33.188 37.75 1 57.97 12 ASP B N 1
ATOM 3864 C CA . ASP B 1 12 ? -11.734 33.469 38.094 1 57.97 12 ASP B CA 1
ATOM 3865 C C . ASP B 1 12 ? -12.625 33.406 36.844 1 57.97 12 ASP B C 1
ATOM 3867 O O . ASP B 1 12 ? -12.414 34.188 35.906 1 57.97 12 ASP B O 1
ATOM 3871 N N . ARG B 1 13 ? -13.414 32.375 36.719 1 57.72 13 ARG B N 1
ATOM 3872 C CA . ARG B 1 13 ? -14.359 32.219 35.594 1 57.72 13 ARG B CA 1
ATOM 3873 C C . ARG B 1 13 ? -15.164 33.469 35.406 1 57.72 13 ARG B C 1
ATOM 3875 O O . ARG B 1 13 ? -15.695 33.719 34.312 1 57.72 13 ARG B O 1
ATOM 3882 N N . GLY B 1 14 ? -15.258 34.219 36.469 1 53.44 14 GLY B N 1
ATOM 3883 C CA . GLY B 1 14 ? -16.031 35.438 36.438 1 53.44 14 GLY B CA 1
ATOM 3884 C C . GLY B 1 14 ? -15.258 36.625 35.906 1 53.44 14 GLY B C 1
ATOM 3885 O O . GLY B 1 14 ? -15.773 37.75 35.875 1 53.44 14 GLY B O 1
ATOM 3886 N N . ALA B 1 15 ? -14.07 36.312 35.5 1 56.62 15 ALA B N 1
ATOM 3887 C CA . ALA B 1 15 ? -13.266 37.469 35.062 1 56.62 15 ALA B CA 1
ATOM 3888 C C . ALA B 1 15 ? -13.68 37.938 33.688 1 56.62 15 ALA B C 1
ATOM 3890 O O . ALA B 1 15 ? -13.945 37.125 32.781 1 56.62 15 ALA B O 1
ATOM 3891 N N . ALA B 1 16 ? -14.047 39.188 33.562 1 59.78 16 ALA B N 1
ATOM 3892 C CA . ALA B 1 16 ? -14.594 39.938 32.438 1 59.78 16 ALA B CA 1
ATOM 3893 C C . ALA B 1 16 ? -13.641 39.906 31.234 1 59.78 16 ALA B C 1
ATOM 3895 O O . ALA B 1 16 ? -13.992 40.344 30.141 1 59.78 16 ALA B O 1
ATOM 3896 N N . ASP B 1 17 ? -12.672 39.062 31.266 1 81 17 ASP B N 1
ATOM 3897 C CA . ASP B 1 17 ? -11.625 39.281 30.266 1 81 17 ASP B CA 1
ATOM 3898 C C . ASP B 1 17 ? -11.742 38.312 29.109 1 81 17 ASP B C 1
ATOM 3900 O O . ASP B 1 17 ? -10.992 38.375 28.141 1 81 17 ASP B O 1
ATOM 3904 N N . TYR B 1 18 ? -12.844 37.469 29.188 1 89.56 18 TYR B N 1
ATOM 3905 C CA . TYR B 1 18 ? -12.961 36.469 28.109 1 89.56 18 TYR B CA 1
ATOM 3906 C C . TYR B 1 18 ? -14.281 36.656 27.375 1 89.56 18 TYR B C 1
ATOM 3908 O O . TYR B 1 18 ? -15.32 36.906 27.984 1 89.56 18 TYR B O 1
ATOM 3916 N N . ASP B 1 19 ? -14.227 36.5 26.078 1 91.62 19 ASP B N 1
ATOM 3917 C CA . ASP B 1 19 ? -15.406 36.562 25.234 1 91.62 19 ASP B CA 1
ATOM 3918 C C . ASP B 1 19 ? -16.203 35.281 25.297 1 91.62 19 ASP B C 1
ATOM 3920 O O . ASP B 1 19 ? -17.438 35.281 25.234 1 91.62 19 ASP B O 1
ATOM 3924 N N . VAL B 1 20 ? -15.422 34.219 25.391 1 95.56 20 VAL B N 1
ATOM 3925 C CA . VAL B 1 20 ? -16.078 32.906 25.328 1 95.56 20 VAL B CA 1
ATOM 3926 C C . VAL B 1 20 ? -15.453 31.984 26.359 1 95.56 20 VAL B C 1
ATOM 3928 O O . VAL B 1 20 ? -14.258 32.062 26.641 1 95.56 20 VAL B O 1
ATOM 3931 N N . ILE B 1 21 ? -16.297 31.156 26.984 1 96 21 ILE B N 1
ATOM 3932 C CA . ILE B 1 21 ? -15.875 30.062 27.844 1 96 21 ILE B CA 1
ATOM 3933 C C . ILE B 1 21 ? -16.125 28.734 27.156 1 96 21 ILE B C 1
ATOM 3935 O O . ILE B 1 21 ? -17.188 28.516 26.562 1 96 21 ILE B O 1
ATOM 3939 N N . VAL B 1 22 ? -15.102 27.844 27.188 1 97.19 22 VAL B N 1
ATOM 3940 C CA . VAL B 1 22 ? -15.242 26.547 26.531 1 97.19 22 VAL B CA 1
ATOM 3941 C C . VAL B 1 22 ? -15.203 25.438 27.578 1 97.19 22 VAL B C 1
ATOM 3943 O O . VAL B 1 22 ? -14.297 25.391 28.422 1 97.19 22 VAL B O 1
ATOM 3946 N N . ALA B 1 23 ? -16.156 24.562 27.531 1 96.12 23 ALA B N 1
ATOM 3947 C CA . ALA B 1 23 ? -16.172 23.375 28.375 1 96.12 23 ALA B CA 1
ATOM 3948 C C . ALA B 1 23 ? -16.188 22.109 27.516 1 96.12 23 ALA B C 1
ATOM 3950 O O . ALA B 1 23 ? -16.906 22.016 26.516 1 96.12 23 ALA B O 1
ATOM 3951 N N . PHE B 1 24 ? -15.336 21.141 27.891 1 95.56 24 PHE B N 1
ATOM 3952 C CA . PHE B 1 24 ? -15.328 19.828 27.234 1 95.56 24 PHE B CA 1
ATOM 3953 C C . PHE B 1 24 ? -16.297 18.875 27.938 1 95.56 24 PHE B C 1
ATOM 3955 O O . PHE B 1 24 ? -16.328 18.797 29.156 1 95.56 24 PHE B O 1
ATOM 3962 N N . LEU B 1 25 ? -17.125 18.219 27.094 1 93.38 25 LEU B N 1
ATOM 3963 C CA . LEU B 1 25 ? -18.078 17.25 27.641 1 93.38 25 LEU B CA 1
ATOM 3964 C C . LEU B 1 25 ? -18.062 15.969 26.812 1 93.38 25 LEU B C 1
ATOM 3966 O O . LEU B 1 25 ? -17.781 15.992 25.625 1 93.38 25 LEU B O 1
ATOM 3970 N N . ASP B 1 26 ? -18.281 14.859 27.453 1 91.75 26 ASP B N 1
ATOM 3971 C CA . ASP B 1 26 ? -18.531 13.625 26.719 1 91.75 26 ASP B CA 1
ATOM 3972 C C . ASP B 1 26 ? -19.984 13.172 26.891 1 91.75 26 ASP B C 1
ATOM 3974 O O . ASP B 1 26 ? -20.75 13.82 27.594 1 91.75 26 ASP B O 1
ATOM 3978 N N . ARG B 1 27 ? -20.344 12.109 26.25 1 90.31 27 ARG B N 1
ATOM 3979 C CA . ARG B 1 27 ? -21.719 11.625 26.25 1 90.31 27 ARG B CA 1
ATOM 3980 C C . ARG B 1 27 ? -22.156 11.25 27.672 1 90.31 27 ARG B C 1
ATOM 3982 O O . ARG B 1 27 ? -23.328 11.406 28.016 1 90.31 27 ARG B O 1
ATOM 3989 N N . GLU B 1 28 ? -21.234 10.75 28.453 1 89.44 28 GLU B N 1
ATOM 3990 C CA . GLU B 1 28 ? -21.562 10.328 29.812 1 89.44 28 GLU B CA 1
ATOM 3991 C C . GLU B 1 28 ? -21.828 11.531 30.719 1 89.44 28 GLU B C 1
ATOM 3993 O O . GLU B 1 28 ? -22.688 11.461 31.609 1 89.44 28 GLU B O 1
ATOM 3998 N N . ASP B 1 29 ? -21.094 12.625 30.5 1 90.5 29 ASP B N 1
ATOM 3999 C CA . ASP B 1 29 ? -21.328 13.852 31.25 1 90.5 29 ASP B CA 1
ATOM 4000 C C . ASP B 1 29 ? -22.766 14.344 31.062 1 90.5 29 ASP B C 1
ATOM 4002 O O . ASP B 1 29 ? -23.406 14.75 32.031 1 90.5 29 ASP B O 1
ATOM 4006 N N . LEU B 1 30 ? -23.219 14.25 29.844 1 90.81 30 LEU B N 1
ATOM 4007 C CA . LEU B 1 30 ? -24.531 14.758 29.516 1 90.81 30 LEU B CA 1
ATOM 4008 C C . LEU B 1 30 ? -25.625 13.969 30.234 1 90.81 30 LEU B C 1
ATOM 4010 O O . LEU B 1 30 ? -26.734 14.477 30.453 1 90.81 30 LEU B O 1
ATOM 4014 N N . GLN B 1 31 ? -25.312 12.766 30.609 1 88.44 31 GLN B N 1
ATOM 4015 C CA . GLN B 1 31 ? -26.281 11.898 31.25 1 88.44 31 GLN B CA 1
ATOM 4016 C C . GLN B 1 31 ? -26.344 12.156 32.75 1 88.44 31 GLN B C 1
ATOM 4018 O O . GLN B 1 31 ? -27.25 11.664 33.438 1 88.44 31 GLN B O 1
ATOM 4023 N N . GLN B 1 32 ? -25.438 12.938 33.25 1 86.69 32 GLN B N 1
ATOM 4024 C CA . GLN B 1 32 ? -25.422 13.234 34.688 1 86.69 32 GLN B CA 1
ATOM 4025 C C . GLN B 1 32 ? -26.359 14.398 35 1 86.69 32 GLN B C 1
ATOM 4027 O O . GLN B 1 32 ? -26.062 15.547 34.656 1 86.69 32 GLN B O 1
ATOM 4032 N N . ALA B 1 33 ? -27.453 14.227 35.656 1 81.06 33 ALA B N 1
ATOM 4033 C CA . ALA B 1 33 ? -28.547 15.172 35.875 1 81.06 33 ALA B CA 1
ATOM 4034 C C . ALA B 1 33 ? -28.078 16.375 36.656 1 81.06 33 ALA B C 1
ATOM 4036 O O . ALA B 1 33 ? -28.484 17.516 36.406 1 81.06 33 ALA B O 1
ATOM 4037 N N . ASP B 1 34 ? -27.203 16.281 37.594 1 83.38 34 ASP B N 1
ATOM 4038 C CA . ASP B 1 34 ? -26.906 17.406 38.469 1 83.38 34 ASP B CA 1
ATOM 4039 C C . ASP B 1 34 ? -25.469 17.891 38.281 1 83.38 34 ASP B C 1
ATOM 4041 O O . ASP B 1 34 ? -24.938 18.609 39.156 1 83.38 34 ASP B O 1
ATOM 4045 N N . ALA B 1 35 ? -24.984 17.578 37.094 1 86.06 35 ALA B N 1
ATOM 4046 C CA . ALA B 1 35 ? -23.609 18 36.906 1 86.06 35 ALA B CA 1
ATOM 4047 C C . ALA B 1 35 ? -23.547 19.484 36.562 1 86.06 35 ALA B C 1
ATOM 4049 O O . ALA B 1 35 ? -24.391 20 35.812 1 86.06 35 ALA B O 1
ATOM 4050 N N . GLU B 1 36 ? -22.625 20.188 37.125 1 89.31 36 GLU B N 1
ATOM 4051 C CA . GLU B 1 36 ? -22.375 21.594 36.812 1 89.31 36 GLU B CA 1
ATOM 4052 C C . GLU B 1 36 ? -21.062 21.766 36.062 1 89.31 36 GLU B C 1
ATOM 4054 O O . GLU B 1 36 ? -20.016 21.25 36.5 1 89.31 36 GLU B O 1
ATOM 4059 N N . TRP B 1 37 ? -21.141 22.422 35 1 91.56 37 TRP B N 1
ATOM 4060 C CA . TRP B 1 37 ? -19.938 22.609 34.188 1 91.56 37 TRP B CA 1
ATOM 4061 C C . TRP B 1 37 ? -19.562 24.078 34.125 1 91.56 37 TRP B C 1
ATOM 4063 O O . TRP B 1 37 ? -18.422 24.453 34.406 1 91.56 37 TRP B O 1
ATOM 4073 N N . VAL B 1 38 ? -20.516 24.953 33.719 1 93.19 38 VAL B N 1
ATOM 4074 C CA . VAL B 1 38 ? -20.172 26.359 33.562 1 93.19 38 VAL B CA 1
ATOM 4075 C C . VAL B 1 38 ? -21.109 27.219 34.406 1 93.19 38 VAL B C 1
ATOM 4077 O O . VAL B 1 38 ? -20.656 28.062 35.156 1 93.19 38 VAL B O 1
ATOM 4080 N N . HIS B 1 39 ? -22.391 27.078 34.156 1 93.31 39 HIS B N 1
ATOM 4081 C CA . HIS B 1 39 ? -23.469 27.812 34.844 1 93.31 39 HIS B CA 1
ATOM 4082 C C . HIS B 1 39 ? -24.766 27.016 34.844 1 93.31 39 HIS B C 1
ATOM 4084 O O . HIS B 1 39 ? -25.125 26.406 33.844 1 93.31 39 HIS B O 1
ATOM 4090 N N . PRO B 1 40 ? -25.516 27.031 35.906 1 94.25 40 PRO B N 1
ATOM 4091 C CA . PRO B 1 40 ? -26.688 26.156 36.031 1 94.25 40 PRO B CA 1
ATOM 4092 C C . PRO B 1 40 ? -27.688 26.375 34.906 1 94.25 40 PRO B C 1
ATOM 4094 O O . PRO B 1 40 ? -28.188 25.422 34.312 1 94.25 40 PRO B O 1
ATOM 4097 N N . GLN B 1 41 ? -27.969 27.641 34.562 1 94.75 41 GLN B N 1
ATOM 4098 C CA . GLN B 1 41 ? -28.953 27.922 33.531 1 94.75 41 GLN B CA 1
ATOM 4099 C C . GLN B 1 41 ? -28.438 27.531 32.156 1 94.75 41 GLN B C 1
ATOM 4101 O O . GLN B 1 41 ? -29.203 27.047 31.312 1 94.75 41 GLN B O 1
ATOM 4106 N N . LEU B 1 42 ? -27.219 27.781 31.891 1 95.56 42 LEU B N 1
ATOM 4107 C CA . LEU B 1 42 ? -26.625 27.406 30.625 1 95.56 42 LEU B CA 1
ATOM 4108 C C . LEU B 1 42 ? -26.516 25.891 30.484 1 95.56 42 LEU B C 1
ATOM 4110 O O . LEU B 1 42 ? -26.766 25.344 29.422 1 95.56 42 LEU B O 1
ATOM 4114 N N . ASP B 1 43 ? -26.203 25.266 31.578 1 95.62 43 ASP B N 1
ATOM 4115 C CA . ASP B 1 43 ? -26.109 23.812 31.609 1 95.62 43 ASP B CA 1
ATOM 4116 C C . ASP B 1 43 ? -27.469 23.172 31.359 1 95.62 43 ASP B C 1
ATOM 4118 O O . ASP B 1 43 ? -27.578 22.125 30.703 1 95.62 43 ASP B O 1
ATOM 4122 N N . ALA B 1 44 ? -28.469 23.812 31.906 1 94.25 44 ALA B N 1
ATOM 4123 C CA . ALA B 1 44 ? -29.828 23.344 31.672 1 94.25 44 ALA B CA 1
ATOM 4124 C C . ALA B 1 44 ? -30.203 23.5 30.203 1 94.25 44 ALA B C 1
ATOM 4126 O O . ALA B 1 44 ? -30.859 22.625 29.625 1 94.25 44 ALA B O 1
ATOM 4127 N N . ALA B 1 45 ? -29.859 24.609 29.625 1 94.88 45 ALA B N 1
ATOM 4128 C CA . ALA B 1 45 ? -30.125 24.828 28.203 1 94.88 45 ALA B CA 1
ATOM 4129 C C . ALA B 1 45 ? -29.406 23.797 27.344 1 94.88 45 ALA B C 1
ATOM 4131 O O . ALA B 1 45 ? -29.953 23.328 26.344 1 94.88 45 ALA B O 1
ATOM 4132 N N . LEU B 1 46 ? -28.172 23.531 27.672 1 96 46 LEU B N 1
ATOM 4133 C CA . LEU B 1 46 ? -27.406 22.5 26.984 1 96 46 LEU B CA 1
ATOM 4134 C C . LEU B 1 46 ? -28.125 21.156 27.047 1 96 46 LEU B C 1
ATOM 4136 O O . LEU B 1 46 ? -28.234 20.453 26.047 1 96 46 LEU B O 1
ATOM 4140 N N . ARG B 1 47 ? -28.609 20.766 28.203 1 94.75 47 ARG B N 1
ATOM 4141 C CA . ARG B 1 47 ? -29.328 19.5 28.375 1 94.75 47 ARG B CA 1
ATOM 4142 C C . ARG B 1 47 ? -30.578 19.469 27.516 1 94.75 47 ARG B C 1
ATOM 4144 O O . ARG B 1 47 ? -30.953 18.422 26.984 1 94.75 47 ARG B O 1
ATOM 4151 N N . ALA B 1 48 ? -31.219 20.594 27.469 1 93.88 48 ALA B N 1
ATOM 4152 C CA . ALA B 1 48 ? -32.406 20.672 26.609 1 93.88 48 ALA B CA 1
ATOM 4153 C C . ALA B 1 48 ? -32.062 20.422 25.156 1 93.88 48 ALA B C 1
ATOM 4155 O O . ALA B 1 48 ? -32.781 19.75 24.438 1 93.88 48 ALA B O 1
ATOM 4156 N N . HIS B 1 49 ? -30.969 21.031 24.688 1 94.75 49 HIS B N 1
ATOM 4157 C CA . HIS B 1 49 ? -30.5 20.797 23.328 1 94.75 49 HIS B CA 1
ATOM 4158 C C . HIS B 1 49 ? -30.156 19.328 23.125 1 94.75 49 HIS B C 1
ATOM 4160 O O . HIS B 1 49 ? -30.484 18.75 22.078 1 94.75 49 HIS B O 1
ATOM 4166 N N . ALA B 1 50 ? -29.5 18.766 24.094 1 94.38 50 ALA B N 1
ATOM 4167 C CA . ALA B 1 50 ? -29.125 17.359 24.016 1 94.38 50 ALA B CA 1
ATOM 4168 C C . ALA B 1 50 ? -30.359 16.453 23.953 1 94.38 50 ALA B C 1
ATOM 4170 O O . ALA B 1 50 ? -30.375 15.477 23.203 1 94.38 50 ALA B O 1
ATOM 4171 N N . ALA B 1 51 ? -31.328 16.75 24.75 1 92.81 51 ALA B N 1
ATOM 4172 C CA . ALA B 1 51 ? -32.562 15.969 24.797 1 92.81 51 ALA B CA 1
ATOM 4173 C C . ALA B 1 51 ? -33.25 15.969 23.438 1 92.81 51 ALA B C 1
ATOM 4175 O O . ALA B 1 51 ? -33.906 14.992 23.062 1 92.81 51 ALA B O 1
ATOM 4176 N N . LYS B 1 52 ? -33.062 17.047 22.672 1 94.62 52 LYS B N 1
ATOM 4177 C CA . LYS B 1 52 ? -33.656 17.172 21.344 1 94.62 52 LYS B CA 1
ATOM 4178 C C . LYS B 1 52 ? -32.75 16.578 20.266 1 94.62 52 LYS B C 1
ATOM 4180 O O . LYS B 1 52 ? -33.062 16.641 19.078 1 94.62 52 LYS B O 1
ATOM 4185 N N . GLY B 1 53 ? -31.609 16.156 20.672 1 92.19 53 GLY B N 1
ATOM 4186 C CA . GLY B 1 53 ? -30.672 15.547 19.734 1 92.19 53 GLY B CA 1
ATOM 4187 C C . GLY B 1 53 ? -29.844 16.562 18.969 1 92.19 53 GLY B C 1
ATOM 4188 O O . GLY B 1 53 ? -29.188 16.219 17.984 1 92.19 53 GLY B O 1
ATOM 4189 N N . LEU B 1 54 ? -29.797 17.812 19.375 1 92.69 54 LEU B N 1
ATOM 4190 C CA . LEU B 1 54 ? -29.109 18.891 18.672 1 92.69 54 LEU B CA 1
ATOM 4191 C C . LEU B 1 54 ? -27.641 18.938 19.062 1 92.69 54 LEU B C 1
ATOM 4193 O O . LEU B 1 54 ? -26.828 19.578 18.391 1 92.69 54 LEU B O 1
ATOM 4197 N N . PHE B 1 55 ? -27.297 18.328 20.125 1 94.75 55 PHE B N 1
ATOM 4198 C CA . PHE B 1 55 ? -25.938 18.188 20.594 1 94.75 55 PHE B CA 1
ATOM 4199 C C . PHE B 1 55 ? -25.734 16.859 21.312 1 94.75 55 PHE B C 1
ATOM 4201 O O . PHE B 1 55 ? -26.438 16.562 22.281 1 94.75 55 PHE B O 1
ATOM 4208 N N . LYS B 1 56 ? -24.719 16.031 20.984 1 93.5 56 LYS B N 1
ATOM 4209 C CA . LYS B 1 56 ? -24.547 14.695 21.547 1 93.5 56 LYS B CA 1
ATOM 4210 C C . LYS B 1 56 ? -23.219 14.586 22.297 1 93.5 56 LYS B C 1
ATOM 4212 O O . LYS B 1 56 ? -22.906 13.547 22.875 1 93.5 56 LYS B O 1
ATOM 4217 N N . ALA B 1 57 ? -22.406 15.664 22.203 1 94.81 57 ALA B N 1
ATOM 4218 C CA . ALA B 1 57 ? -21.078 15.703 22.797 1 94.81 57 ALA B CA 1
ATOM 4219 C C . ALA B 1 57 ? -20.156 14.68 22.156 1 94.81 57 ALA B C 1
ATOM 4221 O O . ALA B 1 57 ? -19.281 14.109 22.828 1 94.81 57 ALA B O 1
ATOM 4222 N N . ASP B 1 58 ? -20.391 14.414 20.891 1 91.88 58 ASP B N 1
ATOM 4223 C CA . ASP B 1 58 ? -19.484 13.555 20.125 1 91.88 58 ASP B CA 1
ATOM 4224 C C . ASP B 1 58 ? -18.203 14.305 19.75 1 91.88 58 ASP B C 1
ATOM 4226 O O . ASP B 1 58 ? -18.172 15.531 19.766 1 91.88 58 ASP B O 1
ATOM 4230 N N . ALA B 1 59 ? -17.219 13.43 19.453 1 88.06 59 ALA B N 1
ATOM 4231 C CA . ALA B 1 59 ? -15.984 14.039 18.953 1 88.06 59 ALA B CA 1
ATOM 4232 C C . ALA B 1 59 ? -16.266 14.953 17.766 1 88.06 59 ALA B C 1
ATOM 4234 O O . ALA B 1 59 ? -17.109 14.641 16.922 1 88.06 59 ALA B O 1
ATOM 4235 N N . LYS B 1 60 ? -15.688 16.109 17.672 1 88.88 60 LYS B N 1
ATOM 4236 C CA . LYS B 1 60 ? -15.719 17.062 16.578 1 88.88 60 LYS B CA 1
ATOM 4237 C C . LYS B 1 60 ? -17.016 17.891 16.594 1 88.88 60 LYS B C 1
ATOM 4239 O O . LYS B 1 60 ? -17.281 18.625 15.648 1 88.88 60 LYS B O 1
ATOM 4244 N N . GLU B 1 61 ? -17.859 17.719 17.641 1 94 61 GLU B N 1
ATOM 4245 C CA . GLU B 1 61 ? -19.078 18.5 17.781 1 94 61 GLU B CA 1
ATOM 4246 C C . GLU B 1 61 ? -18.875 19.656 18.766 1 94 61 GLU B C 1
ATOM 4248 O O . GLU B 1 61 ? -18.156 19.516 19.766 1 94 61 GLU B O 1
ATOM 4253 N N . ALA B 1 62 ? -19.5 20.766 18.5 1 97 62 ALA B N 1
ATOM 4254 C CA . ALA B 1 62 ? -19.5 21.906 19.422 1 97 62 ALA B CA 1
ATOM 4255 C C . ALA B 1 62 ? -20.844 22.641 19.375 1 97 62 ALA B C 1
ATOM 4257 O O . ALA B 1 62 ? -21.5 22.688 18.328 1 97 62 ALA B O 1
ATOM 4258 N N . LEU B 1 63 ? -21.281 23.062 20.469 1 97.19 63 LEU B N 1
ATOM 4259 C CA . LEU B 1 63 ? -22.5 23.859 20.625 1 97.19 63 LEU B CA 1
ATOM 4260 C C . LEU B 1 63 ? -22.188 25.188 21.328 1 97.19 63 LEU B C 1
ATOM 4262 O O . LEU B 1 63 ? -21.641 25.188 22.422 1 97.19 63 LEU B O 1
ATOM 4266 N N . ALA B 1 64 ? -22.469 26.297 20.719 1 97.38 64 ALA B N 1
ATOM 4267 C CA . ALA B 1 64 ? -22.297 27.625 21.312 1 97.38 64 ALA B CA 1
ATOM 4268 C C . ALA B 1 64 ? -23.625 28.188 21.812 1 97.38 64 ALA B C 1
ATOM 4270 O O . ALA B 1 64 ? -24.625 28.172 21.078 1 97.38 64 ALA B O 1
ATOM 4271 N N . LEU B 1 65 ? -23.656 28.594 23.031 1 97.25 65 LEU B N 1
ATOM 4272 C CA . LEU B 1 65 ? -24.844 29.203 23.625 1 97.25 65 LEU B CA 1
ATOM 4273 C C . LEU B 1 65 ? -24.531 30.625 24.094 1 97.25 65 LEU B C 1
ATOM 4275 O O . LEU B 1 65 ? -23.5 30.859 24.75 1 97.25 65 LEU B O 1
ATOM 4279 N N . PRO B 1 66 ? -25.406 31.578 23.797 1 96.44 66 PRO B N 1
ATOM 4280 C CA . PRO B 1 66 ? -25.219 32.906 24.391 1 96.44 66 PRO B CA 1
ATOM 4281 C C . PRO B 1 66 ? -25.453 32.938 25.906 1 96.44 66 PRO B C 1
ATOM 4283 O O . PRO B 1 66 ? -26.344 32.219 26.391 1 96.44 66 PRO B O 1
ATOM 4286 N N . THR B 1 67 ? -24.688 33.688 26.641 1 95 67 THR B N 1
ATOM 4287 C CA . THR B 1 67 ? -24.797 33.719 28.094 1 95 67 THR B CA 1
ATOM 4288 C C . THR B 1 67 ? -25.969 34.594 28.547 1 95 67 THR B C 1
ATOM 4290 O O . THR B 1 67 ? -26.453 34.438 29.656 1 95 67 THR B O 1
ATOM 4293 N N . LEU B 1 68 ? -26.359 35.594 27.688 1 93.94 68 LEU B N 1
ATOM 4294 C CA . LEU B 1 68 ? -27.469 36.469 27.953 1 93.94 68 LEU B CA 1
ATOM 4295 C C . LEU B 1 68 ? -27.312 37.188 29.297 1 93.94 68 LEU B C 1
ATOM 4297 O O . LEU B 1 68 ? -28.266 37.281 30.078 1 93.94 68 LEU B O 1
ATOM 4301 N N . GLY B 1 69 ? -26.062 37.5 29.641 1 91.19 69 GLY B N 1
ATOM 4302 C CA . GLY B 1 69 ? -25.781 38.281 30.828 1 91.19 69 GLY B CA 1
ATOM 4303 C C . GLY B 1 69 ? -25.547 37.406 32.062 1 91.19 69 GLY B C 1
ATOM 4304 O O . GLY B 1 69 ? -25.188 37.938 33.125 1 91.19 69 GLY B O 1
ATOM 4305 N N . LEU B 1 70 ? -25.672 36.094 32 1 91.31 70 LEU B N 1
ATOM 4306 C CA . LEU B 1 70 ? -25.453 35.188 33.125 1 91.31 70 LEU B CA 1
ATOM 4307 C C . LEU B 1 70 ? -23.984 35.156 33.531 1 91.31 70 LEU B C 1
ATOM 4309 O O . LEU B 1 70 ? -23.641 34.875 34.688 1 91.31 70 LEU B O 1
ATOM 4313 N N . LEU B 1 71 ? -23.172 35.375 32.594 1 91.88 71 LEU B N 1
ATOM 4314 C CA . LEU B 1 71 ? -21.719 35.469 32.75 1 91.88 71 LEU B CA 1
ATOM 4315 C C . LEU B 1 71 ? -21.156 36.656 32 1 91.88 71 LEU B C 1
ATOM 4317 O O . LEU B 1 71 ? -21.797 37.188 31.094 1 91.88 71 LEU B O 1
ATOM 4321 N N . PRO B 1 72 ? -19.984 37.062 32.406 1 90.25 72 PRO B N 1
ATOM 4322 C CA . PRO B 1 72 ? -19.359 38.188 31.672 1 90.25 72 PRO B CA 1
ATOM 4323 C C . PRO B 1 72 ? -19.047 37.812 30.219 1 90.25 72 PRO B C 1
ATOM 4325 O O . PRO B 1 72 ? -19.141 38.656 29.328 1 90.25 72 PRO B O 1
ATOM 4328 N N . ALA B 1 73 ? -18.75 36.594 29.953 1 93.44 73 ALA B N 1
ATOM 4329 C CA . ALA B 1 73 ? -18.5 36.125 28.594 1 93.44 73 ALA B CA 1
ATOM 4330 C C . ALA B 1 73 ? -19.781 36.156 27.766 1 93.44 73 ALA B C 1
ATOM 4332 O O . ALA B 1 73 ? -20.875 35.938 28.297 1 93.44 73 ALA B O 1
ATOM 4333 N N . SER B 1 74 ? -19.688 36.438 26.531 1 94.12 74 SER B N 1
ATOM 4334 C CA . SER B 1 74 ? -20.844 36.562 25.656 1 94.12 74 SER B CA 1
ATOM 4335 C C . SER B 1 74 ? -21.438 35.188 25.344 1 94.12 74 SER B C 1
ATOM 4337 O O . SER B 1 74 ? -22.656 35.062 25.172 1 94.12 74 SER B O 1
ATOM 4339 N N . HIS B 1 75 ? -20.547 34.188 25.172 1 96.38 75 HIS B N 1
ATOM 4340 C CA . HIS B 1 75 ? -21 32.844 24.812 1 96.38 75 HIS B CA 1
ATOM 4341 C C . HIS B 1 75 ? -20.266 31.781 25.609 1 96.38 75 HIS B C 1
ATOM 4343 O O . HIS B 1 75 ? -19.172 32.031 26.109 1 96.38 75 HIS B O 1
ATOM 4349 N N . VAL B 1 76 ? -20.906 30.656 25.734 1 97.19 76 VAL B N 1
ATOM 4350 C CA . VAL B 1 76 ? -20.281 29.422 26.188 1 97.19 76 VAL B CA 1
ATOM 4351 C C . VAL B 1 76 ? -20.312 28.391 25.062 1 97.19 76 VAL B C 1
ATOM 4353 O O . VAL B 1 76 ? -21.312 28.234 24.359 1 97.19 76 VAL B O 1
ATOM 4356 N N . ILE B 1 77 ? -19.141 27.766 24.828 1 97.81 77 ILE B N 1
ATOM 4357 C CA . ILE B 1 77 ? -19.031 26.688 23.844 1 97.81 77 ILE B CA 1
ATOM 4358 C C . ILE B 1 77 ? -18.859 25.344 24.562 1 97.81 77 ILE B C 1
ATOM 4360 O O . ILE B 1 77 ? -17.953 25.172 25.375 1 97.81 77 ILE B O 1
ATOM 4364 N N . TYR B 1 78 ? -19.781 24.469 24.312 1 97.62 78 TYR B N 1
ATOM 4365 C CA . TYR B 1 78 ? -19.625 23.078 24.734 1 97.62 78 TYR B CA 1
ATOM 4366 C C . TYR B 1 78 ? -19.078 22.219 23.594 1 97.62 78 TYR B C 1
ATOM 4368 O O . TYR B 1 78 ? -19.719 22.109 22.531 1 97.62 78 TYR B O 1
ATOM 4376 N N . ALA B 1 79 ? -17.906 21.641 23.781 1 97.06 79 ALA B N 1
ATOM 4377 C CA . ALA B 1 79 ? -17.266 20.828 22.766 1 97.06 79 ALA B CA 1
ATOM 4378 C C . ALA B 1 79 ? -17.156 19.375 23.219 1 97.06 79 ALA B C 1
ATOM 4380 O O . ALA B 1 79 ? -16.844 19.109 24.375 1 97.06 79 ALA B O 1
ATOM 4381 N N . GLY B 1 80 ? -17.438 18.484 22.281 1 95 80 GLY B N 1
ATOM 4382 C CA . GLY B 1 80 ? -17.391 17.062 22.594 1 95 80 GLY B CA 1
ATOM 4383 C C . GLY B 1 80 ? -15.977 16.547 22.797 1 95 80 GLY B C 1
ATOM 4384 O O . GLY B 1 80 ? -15.055 16.938 22.094 1 95 80 GLY B O 1
ATOM 4385 N N . ILE B 1 81 ? -15.758 15.672 23.859 1 92.19 81 ILE B N 1
ATOM 4386 C CA . ILE B 1 81 ? -14.516 14.945 24.109 1 92.19 81 ILE B CA 1
ATOM 4387 C C . ILE B 1 81 ? -14.828 13.508 24.516 1 92.19 81 ILE B C 1
ATOM 4389 O O . ILE B 1 81 ? -15.992 13.148 24.688 1 92.19 81 ILE B O 1
ATOM 4393 N N . THR B 1 82 ? -13.836 12.609 24.375 1 85.25 82 THR B N 1
ATOM 4394 C CA . THR B 1 82 ? -13.984 11.266 24.938 1 85.25 82 THR B CA 1
ATOM 4395 C C . THR B 1 82 ? -13.102 11.086 26.156 1 85.25 82 THR B C 1
ATOM 4397 O O . THR B 1 82 ? -11.875 11.211 26.078 1 85.25 82 THR B O 1
ATOM 4400 N N . HIS B 1 83 ? -13.781 10.797 27.312 1 80.62 83 HIS B N 1
ATOM 4401 C CA . HIS B 1 83 ? -13 10.609 28.531 1 80.62 83 HIS B CA 1
ATOM 4402 C C . HIS B 1 83 ? -12.414 9.203 28.594 1 80.62 83 HIS B C 1
ATOM 4404 O O . HIS B 1 83 ? -11.258 9.031 28.984 1 80.62 83 HIS B O 1
ATOM 4410 N N . LYS B 1 84 ? -13.297 8.18 28.188 1 77.19 84 LYS B N 1
ATOM 4411 C CA . LYS B 1 84 ? -12.82 6.801 28.156 1 77.19 84 LYS B CA 1
ATOM 4412 C C . LYS B 1 84 ? -11.898 6.562 26.969 1 77.19 84 LYS B C 1
ATOM 4414 O O . LYS B 1 84 ? -12.25 6.898 25.828 1 77.19 84 LYS B O 1
ATOM 4419 N N . ASN B 1 85 ? -10.625 6.23 27.125 1 75.94 85 ASN B N 1
ATOM 4420 C CA . ASN B 1 85 ? -9.633 5.957 26.094 1 75.94 85 ASN B CA 1
ATOM 4421 C C . ASN B 1 85 ? -9.188 7.234 25.391 1 75.94 85 ASN B C 1
ATOM 4423 O O . ASN B 1 85 ? -9.039 7.258 24.172 1 75.94 85 ASN B O 1
ATOM 4427 N N . ASP B 1 86 ? -9.125 8.258 26.188 1 82.06 86 ASP B N 1
ATOM 4428 C CA . ASP B 1 86 ? -8.672 9.547 25.688 1 82.06 86 ASP B CA 1
ATOM 4429 C C . ASP B 1 86 ? -7.27 9.438 25.078 1 82.06 86 ASP B C 1
ATOM 4431 O O . ASP B 1 86 ? -6.414 8.727 25.609 1 82.06 86 ASP B O 1
ATOM 4435 N N . THR B 1 87 ? -7.117 9.977 23.906 1 88.38 87 THR B N 1
ATOM 4436 C CA . THR B 1 87 ? -5.828 10.023 23.219 1 88.38 87 THR B CA 1
ATOM 4437 C C . THR B 1 87 ? -5.418 11.469 22.938 1 88.38 87 THR B C 1
ATOM 4439 O O . THR B 1 87 ? -6.234 12.383 23.047 1 88.38 87 THR B O 1
ATOM 4442 N N . LEU B 1 88 ? -4.18 11.68 22.719 1 93.25 88 LEU B N 1
ATOM 4443 C CA . LEU B 1 88 ? -3.699 12.992 22.297 1 93.25 88 LEU B CA 1
ATOM 4444 C C . LEU B 1 88 ? -4.449 13.484 21.062 1 93.25 88 LEU B C 1
ATOM 4446 O O . LEU B 1 88 ? -4.754 14.68 20.953 1 93.25 88 LEU B O 1
ATOM 4450 N N . GLY B 1 89 ? -4.777 12.562 20.234 1 92.56 89 GLY B N 1
ATOM 4451 C CA . GLY B 1 89 ? -5.547 12.906 19.047 1 92.56 89 GLY B CA 1
ATOM 4452 C C . GLY B 1 89 ? -6.93 13.438 19.375 1 92.56 89 GLY B C 1
ATOM 4453 O O . GLY B 1 89 ? -7.387 14.414 18.766 1 92.56 89 GLY B O 1
ATOM 4454 N N . SER B 1 90 ? -7.594 12.797 20.281 1 92.19 90 SER B N 1
ATOM 4455 C CA . SER B 1 90 ? -8.938 13.234 20.656 1 92.19 90 SER B CA 1
ATOM 4456 C C . SER B 1 90 ? -8.906 14.602 21.328 1 92.19 90 SER B C 1
ATOM 4458 O O . SER B 1 90 ? -9.836 15.391 21.188 1 92.19 90 SER B O 1
ATOM 4460 N N . LEU B 1 91 ? -7.855 14.867 22.125 1 94.44 91 LEU B N 1
ATOM 4461 C CA . LEU B 1 91 ? -7.703 16.172 22.734 1 94.44 91 LEU B CA 1
ATOM 4462 C C . LEU B 1 91 ? -7.508 17.25 21.688 1 94.44 91 LEU B C 1
ATOM 4464 O O . LEU B 1 91 ? -8.109 18.328 21.766 1 94.44 91 LEU B O 1
ATOM 4468 N N . ARG B 1 92 ? -6.664 16.984 20.703 1 95.69 92 ARG B N 1
ATOM 4469 C CA . ARG B 1 92 ? -6.449 17.922 19.609 1 95.69 92 ARG B CA 1
ATOM 4470 C C . ARG B 1 92 ? -7.742 18.188 18.844 1 95.69 92 ARG B C 1
ATOM 4472 O O . ARG B 1 92 ? -8.031 19.328 18.484 1 95.69 92 ARG B O 1
ATOM 4479 N N . ASP B 1 93 ? -8.5 17.125 18.625 1 95.06 93 ASP B N 1
ATOM 4480 C CA . ASP B 1 93 ? -9.773 17.25 17.922 1 95.06 93 ASP B CA 1
ATOM 4481 C C . ASP B 1 93 ? -10.758 18.125 18.719 1 95.06 93 ASP B C 1
ATOM 4483 O O . ASP B 1 93 ? -11.461 18.953 18.141 1 95.06 93 ASP B O 1
ATOM 4487 N N . ALA B 1 94 ? -10.828 17.875 19.984 1 95.69 94 ALA B N 1
ATOM 4488 C CA . ALA B 1 94 ? -11.719 18.656 20.828 1 95.69 94 ALA B CA 1
ATOM 4489 C C . ALA B 1 94 ? -11.336 20.141 20.797 1 95.69 94 ALA B C 1
ATOM 4491 O O . ALA B 1 94 ? -12.195 21.016 20.688 1 95.69 94 ALA B O 1
ATOM 4492 N N . ALA B 1 95 ? -10.039 20.391 20.938 1 97 95 ALA B N 1
ATOM 4493 C CA . ALA B 1 95 ? -9.555 21.766 20.859 1 97 95 ALA B CA 1
ATOM 4494 C C . ALA B 1 95 ? -9.852 22.391 19.5 1 97 95 ALA B C 1
ATOM 4496 O O . ALA B 1 95 ? -10.188 23.562 19.422 1 97 95 ALA B O 1
ATOM 4497 N N . SER B 1 96 ? -9.695 21.594 18.484 1 96.94 96 SER B N 1
ATOM 4498 C CA . SER B 1 96 ? -10 22.047 17.125 1 96.94 96 SER B CA 1
ATOM 4499 C C . SER B 1 96 ? -11.461 22.469 17 1 96.94 96 SER B C 1
ATOM 4501 O O . SER B 1 96 ? -11.766 23.516 16.438 1 96.94 96 SER B O 1
ATOM 4503 N N . SER B 1 97 ? -12.359 21.656 17.531 1 96.88 97 SER B N 1
ATOM 4504 C CA . SER B 1 97 ? -13.781 21.969 17.484 1 96.88 97 SER B CA 1
ATOM 4505 C C . SER B 1 97 ? -14.094 23.25 18.25 1 96.88 97 SER B C 1
ATOM 4507 O O . SER B 1 97 ? -14.891 24.078 17.797 1 96.88 97 SER B O 1
ATOM 4509 N N . ALA B 1 98 ? -13.477 23.359 19.375 1 97.25 98 ALA B N 1
ATOM 4510 C CA . ALA B 1 98 ? -13.641 24.562 20.188 1 97.25 98 ALA B CA 1
ATOM 4511 C C . ALA B 1 98 ? -13.117 25.797 19.438 1 97.25 98 ALA B C 1
ATOM 4513 O O . ALA B 1 98 ? -13.773 26.844 19.422 1 97.25 98 ALA B O 1
ATOM 4514 N N . ALA B 1 99 ? -11.961 25.656 18.891 1 97.06 99 ALA B N 1
ATOM 4515 C CA . ALA B 1 99 ? -11.328 26.75 18.156 1 97.06 99 ALA B CA 1
ATOM 4516 C C . ALA B 1 99 ? -12.203 27.203 16.984 1 97.06 99 ALA B C 1
ATOM 4518 O O . ALA B 1 99 ? -12.359 28.406 16.75 1 97.06 99 ALA B O 1
ATOM 4519 N N . LYS B 1 100 ? -12.742 26.266 16.234 1 96.25 100 LYS B N 1
ATOM 4520 C CA . LYS B 1 100 ? -13.625 26.594 15.117 1 96.25 100 LYS B CA 1
ATOM 4521 C C . LYS B 1 100 ? -14.844 27.391 15.586 1 96.25 100 LYS B C 1
ATOM 4523 O O . LYS B 1 100 ? -15.211 28.391 14.977 1 96.25 100 LYS B O 1
ATOM 4528 N N . ALA B 1 101 ? -15.438 26.891 16.656 1 96.75 101 ALA B N 1
ATOM 4529 C CA . ALA B 1 101 ? -16.625 27.578 17.188 1 96.75 101 ALA B CA 1
ATOM 4530 C C . ALA B 1 101 ? -16.281 28.984 17.672 1 96.75 101 ALA B C 1
ATOM 4532 O O . ALA B 1 101 ? -17.031 29.922 17.422 1 96.75 101 ALA B O 1
ATOM 4533 N N . ALA B 1 102 ? -15.18 29.109 18.391 1 96.94 102 ALA B N 1
ATOM 4534 C CA . ALA B 1 102 ? -14.742 30.422 18.859 1 96.94 102 ALA B CA 1
ATOM 4535 C C . ALA B 1 102 ? -14.477 31.375 17.703 1 96.94 102 ALA B C 1
ATOM 4537 O O . ALA B 1 102 ? -14.82 32.562 17.766 1 96.94 102 ALA B O 1
ATOM 4538 N N . GLY B 1 103 ? -13.82 30.859 16.719 1 94.5 103 GLY B N 1
ATOM 4539 C CA . GLY B 1 103 ? -13.578 31.656 15.523 1 94.5 103 GLY B CA 1
ATOM 4540 C C . GLY B 1 103 ? -14.852 32.156 14.867 1 94.5 103 GLY B C 1
ATOM 4541 O O . GLY B 1 103 ? -14.922 33.312 14.445 1 94.5 103 GLY B O 1
ATOM 4542 N N . LYS B 1 104 ? -15.828 31.281 14.727 1 93.81 104 LYS B N 1
ATOM 4543 C CA . LYS B 1 104 ? -17.109 31.656 14.141 1 93.81 104 LYS B CA 1
ATOM 4544 C C . LYS B 1 104 ? -17.781 32.781 14.93 1 93.81 104 LYS B C 1
ATOM 4546 O O . LYS B 1 104 ? -18.453 33.625 14.359 1 93.81 104 LYS B O 1
ATOM 4551 N N . LEU B 1 105 ? -17.516 32.781 16.203 1 95.5 105 LEU B N 1
ATOM 4552 C CA . LEU B 1 105 ? -18.078 33.781 17.094 1 95.5 105 LEU B CA 1
ATOM 4553 C C . LEU B 1 105 ? -17.219 35.062 17.109 1 95.5 105 LEU B C 1
ATOM 4555 O O . LEU B 1 105 ? -17.531 36.031 17.797 1 95.5 105 LEU B O 1
ATOM 4559 N N . LYS B 1 106 ? -16.078 35.031 16.422 1 94.06 106 LYS B N 1
ATOM 4560 C CA . LYS B 1 106 ? -15.125 36.125 16.359 1 94.06 106 LYS B CA 1
ATOM 4561 C C . LYS B 1 106 ? -14.625 36.469 17.75 1 94.06 106 LYS B C 1
ATOM 4563 O O . LYS B 1 106 ? -14.492 37.656 18.094 1 94.06 106 LYS B O 1
ATOM 4568 N N . ALA B 1 107 ? -14.477 35.469 18.547 1 95.06 107 ALA B N 1
ATOM 4569 C CA . ALA B 1 107 ? -13.945 35.688 19.891 1 95.06 107 ALA B CA 1
ATOM 4570 C C . ALA B 1 107 ? -12.523 36.219 19.828 1 95.06 107 ALA B C 1
ATOM 4572 O O . ALA B 1 107 ? -11.781 35.938 18.891 1 95.06 107 ALA B O 1
ATOM 4573 N N . THR B 1 108 ? -12.172 37 20.844 1 94.56 108 THR B N 1
ATOM 4574 C CA . THR B 1 108 ? -10.805 37.5 20.953 1 94.56 108 THR B CA 1
ATOM 4575 C C . THR B 1 108 ? -10.047 36.719 22.031 1 94.56 108 THR B C 1
ATOM 4577 O O . THR B 1 108 ? -8.859 36.438 21.859 1 94.56 108 THR B O 1
ATOM 4580 N N . ALA B 1 109 ? -10.781 36.438 23.094 1 95.06 109 ALA B N 1
ATOM 4581 C CA . ALA B 1 109 ? -10.188 35.719 24.219 1 95.06 109 ALA B CA 1
ATOM 4582 C C . ALA B 1 109 ? -11.047 34.531 24.641 1 95.06 109 ALA B C 1
ATOM 4584 O O . ALA B 1 109 ? -12.258 34.688 24.844 1 95.06 109 ALA B O 1
ATOM 4585 N N . VAL B 1 110 ? -10.367 33.375 24.734 1 96.06 110 VAL B N 1
ATOM 4586 C CA . VAL B 1 110 ? -11.055 32.125 25.062 1 96.06 110 VAL B CA 1
ATOM 4587 C C . VAL B 1 110 ? -10.578 31.609 26.406 1 96.06 110 VAL B C 1
ATOM 4589 O O . VAL B 1 110 ? -9.375 31.562 26.672 1 96.06 110 VAL B O 1
ATOM 4592 N N . GLN B 1 111 ? -11.492 31.328 27.266 1 95.88 111 GLN B N 1
ATOM 4593 C CA . GLN B 1 111 ? -11.195 30.562 28.469 1 95.88 111 GLN B CA 1
ATOM 4594 C C . GLN B 1 111 ? -11.562 29.094 28.297 1 95.88 111 GLN B C 1
ATOM 4596 O O . GLN B 1 111 ? -12.742 28.75 28.234 1 95.88 111 GLN B O 1
ATOM 4601 N N . GLN B 1 112 ? -10.594 28.234 28.188 1 95.94 112 GLN B N 1
ATOM 4602 C CA . GLN B 1 112 ? -10.797 26.797 28.047 1 95.94 112 GLN B CA 1
ATOM 4603 C C . GLN B 1 112 ? -10.727 26.094 29.391 1 95.94 112 GLN B C 1
ATOM 4605 O O . GLN B 1 112 ? -9.648 25.969 29.984 1 95.94 112 GLN B O 1
ATOM 4610 N N . LEU B 1 113 ? -11.836 25.578 29.844 1 94.25 113 LEU B N 1
ATOM 4611 C CA . LEU B 1 113 ? -11.867 24.797 31.078 1 94.25 113 LEU B CA 1
ATOM 4612 C C . LEU B 1 113 ? -11.312 23.391 30.828 1 94.25 113 LEU B C 1
ATOM 4614 O O . LEU B 1 113 ? -11.758 22.688 29.938 1 94.25 113 LEU B O 1
ATOM 4618 N N . ILE B 1 114 ? -10.305 23.016 31.641 1 93.12 114 ILE B N 1
ATOM 4619 C CA . ILE B 1 114 ? -9.656 21.719 31.484 1 93.12 114 ILE B CA 1
ATOM 4620 C C . ILE B 1 114 ? -10.227 20.734 32.5 1 93.12 114 ILE B C 1
ATOM 4622 O O . ILE B 1 114 ? -10.062 20.922 33.719 1 93.12 114 ILE B O 1
ATOM 4626 N N . PRO B 1 115 ? -10.828 19.672 31.984 1 89.25 115 PRO B N 1
ATOM 4627 C CA . PRO B 1 115 ? -11.352 18.688 32.938 1 89.25 115 PRO B CA 1
ATOM 4628 C C . PRO B 1 115 ? -10.266 18.109 33.844 1 89.25 115 PRO B C 1
ATOM 4630 O O . PRO B 1 115 ? -9.102 18.016 33.438 1 89.25 115 PRO B O 1
ATOM 4633 N N . ALA B 1 116 ? -10.68 17.641 34.969 1 84.38 116 ALA B N 1
ATOM 4634 C CA . ALA B 1 116 ? -9.773 17.109 35.969 1 84.38 116 ALA B CA 1
ATOM 4635 C C . ALA B 1 116 ? -8.953 15.945 35.406 1 84.38 116 ALA B C 1
ATOM 4637 O O . ALA B 1 116 ? -7.758 15.828 35.656 1 84.38 116 ALA B O 1
ATOM 4638 N N . ALA B 1 117 ? -9.594 15.148 34.625 1 82 117 ALA B N 1
ATOM 4639 C CA . ALA B 1 117 ? -8.93 13.977 34.062 1 82 117 ALA B CA 1
ATOM 4640 C C . ALA B 1 117 ? -7.789 14.383 33.125 1 82 117 ALA B C 1
ATOM 4642 O O . ALA B 1 117 ? -6.75 13.727 33.094 1 82 117 ALA B O 1
ATOM 4643 N N . VAL B 1 118 ? -7.898 15.43 32.406 1 88.5 118 VAL B N 1
ATOM 4644 C CA . VAL B 1 118 ? -6.895 15.922 31.484 1 88.5 118 VAL B CA 1
ATOM 4645 C C . VAL B 1 118 ? -5.789 16.641 32.25 1 88.5 118 VAL B C 1
ATOM 4647 O O . VAL B 1 118 ? -4.613 16.547 31.891 1 88.5 118 VAL B O 1
ATOM 4650 N N . SER B 1 119 ? -6.133 17.328 33.312 1 86.81 119 SER B N 1
ATOM 4651 C CA . SER B 1 119 ? -5.188 18.109 34.125 1 86.81 119 SER B CA 1
ATOM 4652 C C . SER B 1 119 ? -4.18 17.203 34.812 1 86.81 119 SER B C 1
ATOM 4654 O O . SER B 1 119 ? -3.047 17.609 35.094 1 86.81 119 SER B O 1
ATOM 4656 N N . ALA B 1 120 ? -4.625 15.984 35.125 1 84.5 120 ALA B N 1
ATOM 4657 C CA . ALA B 1 120 ? -3.781 15.055 35.844 1 84.5 120 ALA B CA 1
ATOM 4658 C C . ALA B 1 120 ? -2.996 14.148 34.906 1 84.5 120 ALA B C 1
ATOM 4660 O O . ALA B 1 120 ? -2.072 13.453 35.344 1 84.5 120 ALA B O 1
ATOM 4661 N N . GLY B 1 121 ? -3.221 14.281 33.625 1 84.62 121 GLY B N 1
ATOM 4662 C CA . GLY B 1 121 ? -2.662 13.32 32.719 1 84.62 121 GLY B CA 1
ATOM 4663 C C . GLY B 1 121 ? -3.412 12 32.688 1 84.62 121 GLY B C 1
ATOM 4664 O O . GLY B 1 121 ? -4.406 11.836 33.406 1 84.62 121 GLY B O 1
ATOM 4665 N N . ALA B 1 122 ? -3.127 11.117 31.797 1 85.56 122 ALA B N 1
ATOM 4666 C CA . ALA B 1 122 ? -3.711 9.781 31.688 1 85.56 122 ALA B CA 1
ATOM 4667 C C . ALA B 1 122 ? -2.627 8.719 31.531 1 85.56 122 ALA B C 1
ATOM 4669 O O . ALA B 1 122 ? -1.434 9.031 31.562 1 85.56 122 ALA B O 1
ATOM 4670 N N . SER B 1 123 ? -3.066 7.406 31.516 1 84.88 123 SER B N 1
ATOM 4671 C CA . SER B 1 123 ? -2.131 6.305 31.297 1 84.88 123 SER B CA 1
ATOM 4672 C C . SER B 1 123 ? -1.493 6.387 29.922 1 84.88 123 SER B C 1
ATOM 4674 O O . SER B 1 123 ? -0.375 5.91 29.719 1 84.88 123 SER B O 1
ATOM 4676 N N . THR B 1 124 ? -2.092 7.164 29.031 1 86.19 124 THR B N 1
ATOM 4677 C CA . THR B 1 124 ? -1.656 7.133 27.641 1 86.19 124 THR B CA 1
ATOM 4678 C C . THR B 1 124 ? -0.907 8.414 27.281 1 86.19 124 THR B C 1
ATOM 4680 O O . THR B 1 124 ? -0.275 8.492 26.219 1 86.19 124 THR B O 1
ATOM 4683 N N . TYR B 1 125 ? -0.948 9.453 28.141 1 91.94 125 TYR B N 1
ATOM 4684 C CA . TYR B 1 125 ? -0.212 10.68 27.859 1 91.94 125 TYR B CA 1
ATOM 4685 C C . TYR B 1 125 ? 0.108 11.43 29.156 1 91.94 125 TYR B C 1
ATOM 4687 O O . TYR B 1 125 ? -0.612 11.305 30.141 1 91.94 125 TYR B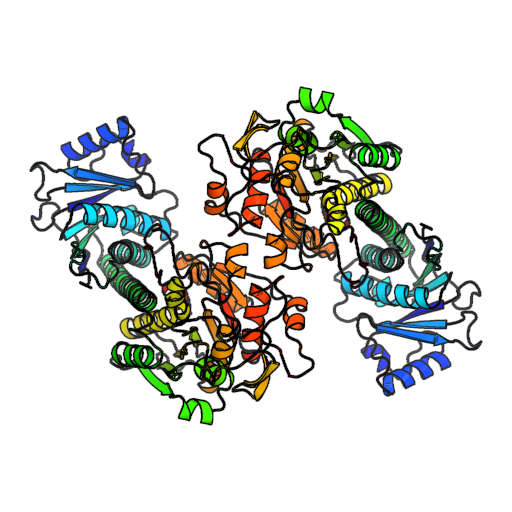 O 1
ATOM 4695 N N . THR B 1 126 ? 1.126 12.242 29.172 1 93.81 126 THR B N 1
ATOM 4696 C CA . THR B 1 126 ? 1.536 13.086 30.281 1 93.81 126 THR B CA 1
ATOM 4697 C C . THR B 1 126 ? 0.8 14.422 30.25 1 93.81 126 THR B C 1
ATOM 4699 O O . THR B 1 126 ? 0.138 14.75 29.266 1 93.81 126 THR B O 1
ATOM 4702 N N . ILE B 1 127 ? 0.969 15.141 31.328 1 94.25 127 ILE B N 1
ATOM 4703 C CA . ILE B 1 127 ? 0.381 16.469 31.422 1 94.25 127 ILE B CA 1
ATOM 4704 C C . ILE B 1 127 ? 0.943 17.375 30.328 1 94.25 127 ILE B C 1
ATOM 4706 O O . ILE B 1 127 ? 0.195 18.094 29.672 1 94.25 127 ILE B O 1
ATOM 4710 N N . ALA B 1 128 ? 2.189 17.281 30.062 1 96.19 128 ALA B N 1
ATOM 4711 C CA . ALA B 1 128 ? 2.84 18.094 29.047 1 96.19 128 ALA B CA 1
ATOM 4712 C C . ALA B 1 128 ? 2.324 17.766 27.656 1 96.19 128 ALA B C 1
ATOM 4714 O O . ALA B 1 128 ? 2.125 18.656 26.828 1 96.19 128 ALA B O 1
ATOM 4715 N N . GLN B 1 129 ? 2.115 16.5 27.469 1 95.81 129 GLN B N 1
ATOM 4716 C CA . GLN B 1 129 ? 1.614 16.062 26.172 1 95.81 129 GLN B CA 1
ATOM 4717 C C . GLN B 1 129 ? 0.185 16.547 25.938 1 95.81 129 GLN B C 1
ATOM 4719 O O . GLN B 1 129 ? -0.177 16.922 24.812 1 95.81 129 GLN B O 1
ATOM 4724 N N . ALA B 1 130 ? -0.616 16.516 26.938 1 95.44 130 ALA B N 1
ATOM 4725 C CA . ALA B 1 130 ? -1.979 17.031 26.844 1 95.44 130 ALA B CA 1
ATOM 4726 C C . ALA B 1 130 ? -1.979 18.516 26.516 1 95.44 130 ALA B C 1
ATOM 4728 O O . ALA B 1 130 ? -2.727 18.969 25.656 1 95.44 130 ALA B O 1
ATOM 4729 N N . ALA B 1 131 ? -1.128 19.25 27.219 1 96.88 131 ALA B N 1
ATOM 4730 C CA . ALA B 1 131 ? -0.998 20.688 27 1 96.88 131 ALA B CA 1
ATOM 4731 C C . ALA B 1 131 ? -0.575 20.969 25.562 1 96.88 131 ALA B C 1
ATOM 4733 O O . ALA B 1 131 ? -1.106 21.891 24.922 1 96.88 131 ALA B O 1
ATOM 4734 N N . GLN B 1 132 ? 0.352 20.203 25.078 1 97.69 132 GLN B N 1
ATOM 4735 C CA . GLN B 1 132 ? 0.804 20.375 23.688 1 97.69 132 GLN B CA 1
ATOM 4736 C C . GLN B 1 132 ? -0.333 20.125 22.703 1 97.69 132 GLN B C 1
ATOM 4738 O O . GLN B 1 132 ? -0.543 20.906 21.781 1 97.69 132 GLN B O 1
ATOM 4743 N N . ALA B 1 133 ? -1.049 19.031 22.906 1 96.94 133 ALA B N 1
ATOM 4744 C CA . ALA B 1 133 ? -2.129 18.641 22 1 96.94 133 ALA B CA 1
ATOM 4745 C C . ALA B 1 133 ? -3.205 19.719 21.938 1 96.94 133 ALA B C 1
ATOM 4747 O O . ALA B 1 133 ? -3.674 20.078 20.859 1 96.94 133 ALA B O 1
ATOM 4748 N N . LEU B 1 134 ? -3.596 20.234 23.047 1 97.31 134 LEU B N 1
ATOM 4749 C CA . LEU B 1 134 ? -4.633 21.266 23.109 1 97.31 134 LEU B CA 1
ATOM 4750 C C . LEU B 1 134 ? -4.148 22.562 22.469 1 97.31 134 LEU B C 1
ATOM 4752 O O . LEU B 1 134 ? -4.891 23.203 21.719 1 97.31 134 LEU B O 1
ATOM 4756 N N . THR B 1 135 ? -2.91 22.906 22.766 1 98.06 135 THR B N 1
ATOM 4757 C CA . THR B 1 135 ? -2.322 24.109 22.172 1 98.06 135 THR B CA 1
ATOM 4758 C C . THR B 1 135 ? -2.279 23.984 20.656 1 98.06 135 THR B C 1
ATOM 4760 O O . THR B 1 135 ? -2.682 24.922 19.938 1 98.06 135 THR B O 1
ATOM 4763 N N . GLU B 1 136 ? -1.831 22.844 20.172 1 98.19 136 GLU B N 1
ATOM 4764 C CA . GLU B 1 136 ? -1.785 22.578 18.734 1 98.19 136 GLU B CA 1
ATOM 4765 C C . GLU B 1 136 ? -3.18 22.641 18.109 1 98.19 136 GLU B C 1
ATOM 4767 O O . GLU B 1 136 ? -3.363 23.234 17.047 1 98.19 136 GLU B O 1
ATOM 4772 N N . GLY B 1 137 ? -4.137 22.031 18.797 1 97.38 137 GLY B N 1
ATOM 4773 C CA . GLY B 1 137 ? -5.5 22.047 18.281 1 97.38 137 GLY B CA 1
ATOM 4774 C C . GLY B 1 137 ? -6.02 23.438 18 1 97.38 137 GLY B C 1
ATOM 4775 O O . GLY B 1 137 ? -6.586 23.703 16.938 1 97.38 137 GLY B O 1
ATOM 4776 N N . TYR B 1 138 ? -5.789 24.328 18.938 1 97.56 138 TYR B N 1
ATOM 4777 C CA . TYR B 1 138 ? -6.223 25.719 18.766 1 97.56 138 TYR B CA 1
ATOM 4778 C C . TYR B 1 138 ? -5.418 26.406 17.672 1 97.56 138 TYR B C 1
ATOM 4780 O O . TYR B 1 138 ? -5.988 26.953 16.719 1 97.56 138 TYR B O 1
ATOM 4788 N N . ALA B 1 139 ? -4.098 26.312 17.781 1 97.69 139 ALA B N 1
ATOM 4789 C CA . ALA B 1 139 ? -3.213 27.094 16.906 1 97.69 139 ALA B CA 1
ATOM 4790 C C . ALA B 1 139 ? -3.346 26.641 15.453 1 97.69 139 ALA B C 1
ATOM 4792 O O . ALA B 1 139 ? -3.367 27.484 14.547 1 97.69 139 ALA B O 1
ATOM 4793 N N . LEU B 1 140 ? -3.414 25.359 15.203 1 97.75 140 LEU B N 1
ATOM 4794 C CA . LEU B 1 140 ? -3.502 24.844 13.844 1 97.75 140 LEU B CA 1
ATOM 4795 C C . LEU B 1 140 ? -4.855 25.172 13.227 1 97.75 140 LEU B C 1
ATOM 4797 O O . LEU B 1 140 ? -4.941 25.484 12.039 1 97.75 140 LEU B O 1
ATOM 4801 N N . THR B 1 141 ? -5.898 25.078 14.008 1 96.75 141 THR B N 1
ATOM 4802 C CA . THR B 1 141 ? -7.25 25.266 13.492 1 96.75 141 THR B CA 1
ATOM 4803 C C . THR B 1 141 ? -7.508 26.75 13.203 1 96.75 141 THR B C 1
ATOM 4805 O O . THR B 1 141 ? -8.203 27.078 12.242 1 96.75 141 THR B O 1
ATOM 4808 N N . LEU B 1 142 ? -6.953 27.625 13.953 1 96.31 142 LEU B N 1
ATOM 4809 C CA . LEU B 1 142 ? -7.234 29.047 13.844 1 96.31 142 LEU B CA 1
ATOM 4810 C C . LEU B 1 142 ? -6.375 29.703 12.766 1 96.31 142 LEU B C 1
ATOM 4812 O O . LEU B 1 142 ? -6.535 30.875 12.453 1 96.31 142 LEU B O 1
ATOM 4816 N N . TYR B 1 143 ? -5.496 28.891 12.141 1 94.69 143 TYR B N 1
ATOM 4817 C CA . TYR B 1 143 ? -4.684 29.359 11.023 1 94.69 143 TYR B CA 1
ATOM 4818 C C . TYR B 1 143 ? -5.559 29.891 9.898 1 94.69 143 TYR B C 1
ATOM 4820 O O . TYR B 1 143 ? -6.578 29.297 9.555 1 94.69 143 TYR B O 1
ATOM 4828 N N . LYS B 1 144 ? -5.129 31 9.344 1 91.31 144 LYS B N 1
ATOM 4829 C CA . LYS B 1 144 ? -5.754 31.562 8.148 1 91.31 144 LYS B CA 1
ATOM 4830 C C . LYS B 1 144 ? -4.734 31.75 7.027 1 91.31 144 LYS B C 1
ATOM 4832 O O . LYS B 1 144 ? -3.699 32.375 7.219 1 91.31 144 LYS B O 1
ATOM 4837 N N . ARG B 1 145 ? -5.055 31.156 5.906 1 89.12 145 ARG B N 1
ATOM 4838 C CA . ARG B 1 145 ? -4.18 31.281 4.746 1 89.12 145 ARG B CA 1
ATOM 4839 C C . ARG B 1 145 ? -4.066 32.719 4.293 1 89.12 145 ARG B C 1
ATOM 4841 O O . ARG B 1 145 ? -5.07 33.438 4.219 1 89.12 145 ARG B O 1
ATOM 4848 N N . LYS B 1 146 ? -2.883 33.062 4.031 1 84.44 146 LYS B N 1
ATOM 4849 C CA . LYS B 1 146 ? -2.664 34.375 3.465 1 84.44 146 LYS B CA 1
ATOM 4850 C C . LYS B 1 146 ? -2.945 34.406 1.966 1 84.44 146 LYS B C 1
ATOM 4852 O O . LYS B 1 146 ? -2.301 33.688 1.203 1 84.44 146 LYS B O 1
ATOM 4857 N N . ALA B 1 147 ? -4.012 35.031 1.59 1 82.31 147 ALA B N 1
ATOM 4858 C CA . ALA B 1 147 ? -4.367 35.125 0.176 1 82.31 147 ALA B CA 1
ATOM 4859 C C . ALA B 1 147 ? -4.062 36.531 -0.375 1 82.31 147 ALA B C 1
ATOM 4861 O O . ALA B 1 147 ? -3.898 37.469 0.388 1 82.31 147 ALA B O 1
ATOM 4862 N N . ALA B 1 148 ? -3.812 36.562 -1.628 1 82.44 148 ALA B N 1
ATOM 4863 C CA . ALA B 1 148 ? -3.6 37.844 -2.295 1 82.44 148 ALA B CA 1
ATOM 4864 C C . ALA B 1 148 ? -4.926 38.531 -2.6 1 82.44 148 ALA B C 1
ATOM 4866 O O . ALA B 1 148 ? -5.258 38.781 -3.764 1 82.44 148 ALA B O 1
ATOM 4867 N N . LYS B 1 149 ? -5.754 38.688 -1.562 1 80 149 LYS B N 1
ATOM 4868 C CA . LYS B 1 149 ? -7.035 39.375 -1.701 1 80 149 LYS B CA 1
ATOM 4869 C C . LYS B 1 149 ? -7 40.75 -1.046 1 80 149 LYS B C 1
ATOM 4871 O O . LYS B 1 149 ? -6.211 41 -0.127 1 80 149 LYS B O 1
ATOM 4876 N N . LYS B 1 150 ? -7.918 41.594 -1.542 1 82.31 150 LYS B N 1
ATOM 4877 C CA . LYS B 1 150 ? -8.031 42.938 -0.979 1 82.31 150 LYS B CA 1
ATOM 4878 C C . LYS B 1 150 ? -8.453 42.906 0.486 1 82.31 150 LYS B C 1
ATOM 4880 O O . LYS B 1 150 ? -7.832 43.531 1.341 1 82.31 150 LYS B O 1
ATOM 4885 N N . GLU B 1 151 ? -9.391 42.125 0.841 1 72.81 151 GLU B N 1
ATOM 4886 C CA . GLU B 1 151 ? -9.867 41.875 2.201 1 72.81 151 GLU B CA 1
ATOM 4887 C C . GLU B 1 151 ? -9.5 40.5 2.693 1 72.81 151 GLU B C 1
ATOM 4889 O O . GLU B 1 151 ? -9.773 39.5 2.016 1 72.81 151 GLU B O 1
ATOM 4894 N N . GLN B 1 152 ? -8.719 40.531 3.818 1 74.81 152 GLN B N 1
ATOM 4895 C CA . GLN B 1 152 ? -8.289 39.25 4.375 1 74.81 152 GLN B CA 1
ATOM 4896 C C . GLN B 1 152 ? -9.078 38.906 5.641 1 74.81 152 GLN B C 1
ATOM 4898 O O . GLN B 1 152 ? -9.352 39.781 6.457 1 74.81 152 GLN B O 1
ATOM 4903 N N . ALA B 1 153 ? -9.633 37.688 5.598 1 71.06 153 ALA B N 1
ATOM 4904 C CA . ALA B 1 153 ? -10.211 37.219 6.855 1 71.06 153 ALA B CA 1
ATOM 4905 C C . ALA B 1 153 ? -9.188 37.25 7.98 1 71.06 153 ALA B C 1
ATOM 4907 O O . ALA B 1 153 ? -8.047 36.812 7.805 1 71.06 153 ALA B O 1
ATOM 4908 N N . ALA B 1 154 ? -9.555 37.969 9.086 1 77.38 154 ALA B N 1
ATOM 4909 C CA . ALA B 1 154 ? -8.609 38.062 10.188 1 77.38 154 ALA B CA 1
ATOM 4910 C C . ALA B 1 154 ? -8.906 37 11.266 1 77.38 154 ALA B C 1
ATOM 4912 O O . ALA B 1 154 ? -10.062 36.656 11.5 1 77.38 154 ALA B O 1
ATOM 4913 N N . GLN B 1 155 ? -7.801 36.406 11.711 1 82 155 GLN B N 1
ATOM 4914 C CA . GLN B 1 155 ? -7.906 35.594 12.93 1 82 155 GLN B CA 1
ATOM 4915 C C . GLN B 1 155 ? -8.297 36.469 14.117 1 82 155 GLN B C 1
ATOM 4917 O O . GLN B 1 155 ? -7.637 37.469 14.406 1 82 155 GLN B O 1
ATOM 4922 N N . THR B 1 156 ? -9.367 36.062 14.789 1 87 156 THR B N 1
ATOM 4923 C CA . THR B 1 156 ? -9.898 36.938 15.836 1 87 156 THR B CA 1
ATOM 4924 C C . THR B 1 156 ? -9.406 36.469 17.203 1 87 156 THR B C 1
ATOM 4926 O O . THR B 1 156 ? -9.133 37.312 18.078 1 87 156 THR B O 1
ATOM 4929 N N . VAL B 1 157 ? -9.273 35.219 17.344 1 93.5 157 VAL B N 1
ATOM 4930 C CA . VAL B 1 157 ? -8.828 34.719 18.641 1 93.5 157 VAL B CA 1
ATOM 4931 C C . VAL B 1 157 ? -7.363 35.094 18.859 1 93.5 157 VAL B C 1
ATOM 4933 O O . VAL B 1 157 ? -6.496 34.688 18.094 1 93.5 157 VAL B O 1
ATOM 4936 N N . ARG B 1 158 ? -7.086 35.781 19.969 1 93.81 158 ARG B N 1
ATOM 4937 C CA . ARG B 1 158 ? -5.73 36.25 20.234 1 93.81 158 ARG B CA 1
ATOM 4938 C C . ARG B 1 158 ? -5.168 35.594 21.5 1 93.81 158 ARG B C 1
ATOM 4940 O O . ARG B 1 158 ? -3.955 35.594 21.703 1 93.81 158 ARG B O 1
ATOM 4947 N N . ALA B 1 159 ? -6.117 35.156 22.281 1 94.69 159 ALA B N 1
ATOM 4948 C CA . ALA B 1 159 ? -5.676 34.594 23.547 1 94.69 159 ALA B CA 1
ATOM 4949 C C . ALA B 1 159 ? -6.52 33.375 23.922 1 94.69 159 ALA B C 1
ATOM 4951 O O . ALA B 1 159 ? -7.734 33.344 23.703 1 94.69 159 ALA B O 1
ATOM 4952 N N . VAL B 1 160 ? -5.867 32.344 24.422 1 96 160 VAL B N 1
ATOM 4953 C CA . VAL B 1 160 ? -6.508 31.156 24.984 1 96 160 VAL B CA 1
ATOM 4954 C C . VAL B 1 160 ? -5.934 30.859 26.375 1 96 160 VAL B C 1
ATOM 4956 O O . VAL B 1 160 ? -4.723 30.688 26.531 1 96 160 VAL B O 1
ATOM 4959 N N . SER B 1 161 ? -6.785 30.859 27.359 1 95.06 161 SER B N 1
ATOM 4960 C CA . SER B 1 161 ? -6.379 30.531 28.719 1 95.06 161 SER B CA 1
ATOM 4961 C C . SER B 1 161 ? -6.902 29.172 29.141 1 95.06 161 SER B C 1
ATOM 4963 O O . SER B 1 161 ? -8.117 28.953 29.219 1 95.06 161 SER B O 1
ATOM 4965 N N . PHE B 1 162 ? -5.934 28.266 29.406 1 95 162 PHE B N 1
ATOM 4966 C CA . PHE B 1 162 ? -6.293 26.969 29.953 1 95 162 PHE B CA 1
ATOM 4967 C C . PHE B 1 162 ? -6.484 27.047 31.469 1 95 162 PHE B C 1
ATOM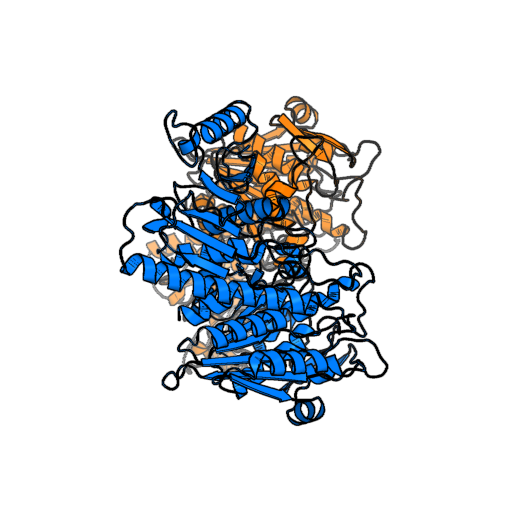 4969 O O . PHE B 1 162 ? -5.559 27.406 32.188 1 95 162 PHE B O 1
ATOM 4976 N N . VAL B 1 163 ? -7.66 26.656 31.906 1 93 163 VAL B N 1
ATOM 4977 C CA . VAL B 1 163 ? -8 26.797 33.312 1 93 163 VAL B CA 1
ATOM 4978 C C . VAL B 1 163 ? -8.43 25.438 33.875 1 93 163 VAL B C 1
ATOM 4980 O O . VAL B 1 163 ? -9.5 24.938 33.531 1 93 163 VAL B O 1
ATOM 4983 N N . PRO B 1 164 ? -7.609 24.859 34.781 1 90.5 164 PRO B N 1
ATOM 4984 C CA . PRO B 1 164 ? -8.031 23.609 35.406 1 90.5 164 PRO B CA 1
ATOM 4985 C C . PRO B 1 164 ? -9.305 23.766 36.25 1 90.5 164 PRO B C 1
ATOM 4987 O O . PRO B 1 164 ? -9.477 24.797 36.938 1 90.5 164 PRO B O 1
ATOM 4990 N N . THR B 1 165 ? -10.164 22.812 36.156 1 85.38 165 THR B N 1
ATOM 4991 C CA . THR B 1 165 ? -11.398 22.859 36.938 1 85.38 165 THR B CA 1
ATOM 4992 C C . THR B 1 165 ? -11.156 22.391 38.375 1 85.38 165 THR B C 1
ATOM 4994 O O . THR B 1 165 ? -11.969 22.641 39.25 1 85.38 165 THR B O 1
ATOM 4997 N N . LEU B 1 166 ? -9.992 21.688 38.469 1 75.69 166 LEU B N 1
ATOM 4998 C CA . LEU B 1 166 ? -9.625 21.297 39.812 1 75.69 166 LEU B CA 1
ATOM 4999 C C . LEU B 1 166 ? -9.016 22.469 40.594 1 75.69 166 LEU B C 1
ATOM 5001 O O . LEU B 1 166 ? -8.336 23.312 40 1 75.69 166 LEU B O 1
ATOM 5005 N N . ALA B 1 167 ? -9.328 22.578 41.938 1 62.5 167 ALA B N 1
ATOM 5006 C CA . ALA B 1 167 ? -8.938 23.703 42.781 1 62.5 167 ALA B CA 1
ATOM 5007 C C . ALA B 1 167 ? -7.422 23.844 42.844 1 62.5 167 ALA B C 1
ATOM 5009 O O . ALA B 1 167 ? -6.891 24.953 42.812 1 62.5 167 ALA B O 1
ATOM 5010 N N . ALA B 1 168 ? -6.656 22.766 43.188 1 62.34 168 ALA B N 1
ATOM 5011 C CA . ALA B 1 168 ? -5.223 22.938 43.406 1 62.34 168 ALA B CA 1
ATOM 5012 C C . ALA B 1 168 ? -4.418 22.203 42.344 1 62.34 168 ALA B C 1
ATOM 5014 O O . ALA B 1 168 ? -4.621 21 42.125 1 62.34 168 ALA B O 1
ATOM 5015 N N . VAL B 1 169 ? -3.73 23.078 41.5 1 71.38 169 VAL B N 1
ATOM 5016 C CA . VAL B 1 169 ? -2.752 22.484 40.594 1 71.38 169 VAL B CA 1
ATOM 5017 C C . VAL B 1 169 ? -1.353 22.609 41.188 1 71.38 169 VAL B C 1
ATOM 5019 O O . VAL B 1 169 ? -0.951 23.688 41.625 1 71.38 169 VAL B O 1
ATOM 5022 N N . GLY B 1 170 ? -0.733 21.469 41.469 1 78.94 170 GLY B N 1
ATOM 5023 C CA . GLY B 1 170 ? 0.617 21.516 42.031 1 78.94 170 GLY B CA 1
ATOM 5024 C C . GLY B 1 170 ? 1.609 22.188 41.094 1 78.94 170 GLY B C 1
ATOM 5025 O O . GLY B 1 170 ? 1.367 22.281 39.875 1 78.94 170 GLY B O 1
ATOM 5026 N N . ASP B 1 171 ? 2.635 22.766 41.625 1 85.31 171 ASP B N 1
ATOM 5027 C CA . ASP B 1 171 ? 3.686 23.469 40.906 1 85.31 171 ASP B CA 1
ATOM 5028 C C . ASP B 1 171 ? 4.258 22.594 39.781 1 85.31 171 ASP B C 1
ATOM 5030 O O . ASP B 1 171 ? 4.574 23.078 38.688 1 85.31 171 ASP B O 1
ATOM 5034 N N . GLU B 1 172 ? 4.312 21.344 40.062 1 89.12 172 GLU B N 1
ATOM 5035 C CA . GLU B 1 172 ? 4.875 20.438 39.062 1 89.12 172 GLU B CA 1
ATOM 5036 C C . GLU B 1 172 ? 3.953 20.312 37.844 1 89.12 172 GLU B C 1
ATOM 5038 O O . GLU B 1 172 ? 4.418 20.312 36.719 1 89.12 172 GLU B O 1
ATOM 5043 N N . ALA B 1 173 ? 2.729 20.219 38.094 1 88.56 173 ALA B N 1
ATOM 5044 C CA . ALA B 1 173 ? 1.745 20.125 37.031 1 88.56 173 ALA B CA 1
ATOM 5045 C C . ALA B 1 173 ? 1.715 21.406 36.188 1 88.56 173 ALA B C 1
ATOM 5047 O O . ALA B 1 173 ? 1.62 21.344 34.969 1 88.56 173 ALA B O 1
ATOM 5048 N N . ALA B 1 174 ? 1.833 22.516 36.875 1 90.75 174 ALA B N 1
ATOM 5049 C CA . ALA B 1 174 ? 1.843 23.797 36.188 1 90.75 174 ALA B CA 1
ATOM 5050 C C . ALA B 1 174 ? 3.061 23.938 35.25 1 90.75 174 ALA B C 1
ATOM 5052 O O . ALA B 1 174 ? 2.957 24.438 34.156 1 90.75 174 ALA B O 1
ATOM 5053 N N . SER B 1 175 ? 4.145 23.469 35.812 1 94.62 175 SER B N 1
ATOM 5054 C CA . SER B 1 175 ? 5.371 23.516 35 1 94.62 175 SER B CA 1
ATOM 5055 C C . SER B 1 175 ? 5.273 22.609 33.781 1 94.62 175 SER B C 1
ATOM 5057 O O . SER B 1 175 ? 5.727 22.984 32.688 1 94.62 175 SER B O 1
ATOM 5059 N N . GLN B 1 176 ? 4.703 21.453 33.906 1 95 176 GLN B N 1
ATOM 5060 C CA . GLN B 1 176 ? 4.516 20.531 32.812 1 95 176 GLN B CA 1
ATOM 5061 C C . GLN B 1 176 ? 3.557 21.125 31.766 1 95 176 GLN B C 1
ATOM 5063 O O . GLN B 1 176 ? 3.771 20.984 30.562 1 95 176 GLN B O 1
ATOM 5068 N N . TRP B 1 177 ? 2.555 21.781 32.25 1 94.06 177 TRP B N 1
ATOM 5069 C CA . TRP B 1 177 ? 1.599 22.422 31.359 1 94.06 177 TRP B CA 1
ATOM 5070 C C . TRP B 1 177 ? 2.27 23.516 30.547 1 94.06 177 TRP B C 1
ATOM 5072 O O . TRP B 1 177 ? 2.068 23.609 29.328 1 94.06 177 TRP B O 1
ATOM 5082 N N . GLU B 1 178 ? 3.051 24.312 31.219 1 95 178 GLU B N 1
ATOM 5083 C CA . GLU B 1 178 ? 3.754 25.391 30.547 1 95 178 GLU B CA 1
ATOM 5084 C C . GLU B 1 178 ? 4.727 24.859 29.5 1 95 178 GLU B C 1
ATOM 5086 O O . GLU B 1 178 ? 4.805 25.391 28.391 1 95 178 GLU B O 1
ATOM 5091 N N . ALA B 1 179 ? 5.395 23.828 29.875 1 96.44 179 ALA B N 1
ATOM 5092 C CA . ALA B 1 179 ? 6.328 23.219 28.938 1 96.44 179 ALA B CA 1
ATOM 5093 C C . ALA B 1 179 ? 5.594 22.656 27.719 1 96.44 179 ALA B C 1
ATOM 5095 O O . ALA B 1 179 ? 6.066 22.797 26.594 1 96.44 179 ALA B O 1
ATOM 5096 N N . GLY B 1 180 ? 4.473 22.016 27.969 1 97.25 180 GLY B N 1
ATOM 5097 C CA . GLY B 1 180 ? 3.668 21.469 26.875 1 97.25 180 GLY B CA 1
ATOM 5098 C C . GLY B 1 180 ? 3.098 22.547 25.969 1 97.25 180 GLY B C 1
ATOM 5099 O O . GLY B 1 180 ? 3.049 22.359 24.75 1 97.25 180 GLY B O 1
ATOM 5100 N N . MET B 1 181 ? 2.701 23.641 26.531 1 97.12 181 MET B N 1
ATOM 5101 C CA . MET B 1 181 ? 2.172 24.766 25.766 1 97.12 181 MET B CA 1
ATOM 5102 C C . MET B 1 181 ? 3.252 25.359 24.859 1 97.12 181 MET B C 1
ATOM 5104 O O . MET B 1 181 ? 2.992 25.688 23.703 1 97.12 181 MET B O 1
ATOM 5108 N N . GLU B 1 182 ? 4.426 25.5 25.438 1 97.31 182 GLU B N 1
ATOM 5109 C CA . GLU B 1 182 ? 5.539 26.031 24.672 1 97.31 182 GLU B CA 1
ATOM 5110 C C . GLU B 1 182 ? 5.871 25.125 23.484 1 97.31 182 GLU B C 1
ATOM 5112 O O . GLU B 1 182 ? 6.047 25.609 22.359 1 97.31 182 GLU B O 1
ATOM 5117 N N . ARG B 1 183 ? 5.926 23.891 23.734 1 97.69 183 ARG B N 1
ATOM 5118 C CA . ARG B 1 183 ? 6.188 22.922 22.672 1 97.69 183 ARG B CA 1
ATOM 5119 C C . ARG B 1 183 ? 5.07 22.938 21.641 1 97.69 183 ARG B C 1
ATOM 5121 O O . ARG B 1 183 ? 5.34 22.969 20.438 1 97.69 183 ARG B O 1
ATOM 5128 N N . GLY B 1 184 ? 3.828 22.906 22.109 1 98.12 184 GLY B N 1
ATOM 5129 C CA . GLY B 1 184 ? 2.686 22.953 21.219 1 98.12 184 GLY B CA 1
ATOM 5130 C C . GLY B 1 184 ? 2.678 24.188 20.328 1 98.12 184 GLY B C 1
ATOM 5131 O O . GLY B 1 184 ? 2.371 24.094 19.141 1 98.12 184 GLY B O 1
ATOM 5132 N N . ARG B 1 185 ? 3.01 25.297 20.922 1 97.75 185 ARG B N 1
ATOM 5133 C CA . ARG B 1 185 ? 3.092 26.547 20.172 1 97.75 185 ARG B CA 1
ATOM 5134 C C . ARG B 1 185 ? 4.172 26.453 19.094 1 97.75 185 ARG B C 1
ATOM 5136 O O . ARG B 1 185 ? 3.928 26.812 17.938 1 97.75 185 ARG B O 1
ATOM 5143 N N . ALA B 1 186 ? 5.367 25.984 19.453 1 98.06 186 ALA B N 1
ATOM 5144 C CA . ALA B 1 186 ? 6.48 25.891 18.516 1 98.06 186 ALA B CA 1
ATOM 5145 C C . ALA B 1 186 ? 6.133 24.953 17.344 1 98.06 186 ALA B C 1
ATOM 5147 O O . ALA B 1 186 ? 6.387 25.281 16.188 1 98.06 186 ALA B O 1
ATOM 5148 N N . PHE B 1 187 ? 5.508 23.828 17.672 1 98.56 187 PHE B N 1
ATOM 5149 C CA . PHE B 1 187 ? 5.113 22.875 16.656 1 98.56 187 PHE B CA 1
ATOM 5150 C C . PHE B 1 187 ? 4.062 23.469 15.727 1 98.56 187 PHE B C 1
ATOM 5152 O O . PHE B 1 187 ? 4.203 23.406 14.5 1 98.56 187 PHE B O 1
ATOM 5159 N N . ALA B 1 188 ? 3.053 24.062 16.281 1 98.44 188 ALA B N 1
ATOM 5160 C CA . ALA B 1 188 ? 1.938 24.578 15.5 1 98.44 188 ALA B CA 1
ATOM 5161 C C . ALA B 1 188 ? 2.385 25.734 14.617 1 98.44 188 ALA B C 1
ATOM 5163 O O . ALA B 1 188 ? 1.989 25.828 13.453 1 98.44 188 ALA B O 1
ATOM 5164 N N . GLU B 1 189 ? 3.156 26.609 15.172 1 97.75 189 GLU B N 1
ATOM 5165 C CA . GLU B 1 189 ? 3.641 27.734 14.398 1 97.75 189 GLU B CA 1
ATOM 5166 C C . GLU B 1 189 ? 4.539 27.281 13.25 1 97.75 189 GLU B C 1
ATOM 5168 O O . GLU B 1 189 ? 4.527 27.875 12.172 1 97.75 189 GLU B O 1
ATOM 5173 N N . ALA B 1 190 ? 5.332 26.25 13.461 1 98.56 190 ALA B N 1
ATOM 5174 C CA . ALA B 1 190 ? 6.176 25.688 12.414 1 98.56 190 ALA B CA 1
ATOM 5175 C C . ALA B 1 190 ? 5.328 25.062 11.305 1 98.56 190 ALA B C 1
ATOM 5177 O O . ALA B 1 190 ? 5.652 25.188 10.125 1 98.56 190 ALA B O 1
ATOM 5178 N N . VAL B 1 191 ? 4.273 24.375 11.703 1 98.69 191 VAL B N 1
ATOM 5179 C CA . VAL B 1 191 ? 3.348 23.812 10.719 1 98.69 191 VAL B CA 1
ATOM 5180 C C . VAL B 1 191 ? 2.715 24.938 9.906 1 98.69 191 VAL B C 1
ATOM 5182 O O . VAL B 1 191 ? 2.633 24.859 8.68 1 98.69 191 VAL B O 1
ATOM 5185 N N . ASN B 1 192 ? 2.25 25.953 10.578 1 98 192 ASN B N 1
ATOM 5186 C CA . ASN B 1 192 ? 1.63 27.094 9.906 1 98 192 ASN B CA 1
ATOM 5187 C C . ASN B 1 192 ? 2.611 27.781 8.969 1 98 192 ASN B C 1
ATOM 5189 O O . ASN B 1 192 ? 2.229 28.234 7.887 1 98 192 ASN B O 1
ATOM 5193 N N . TYR B 1 193 ? 3.859 27.891 9.391 1 97.56 193 TYR B N 1
ATOM 5194 C CA . TYR B 1 193 ? 4.91 28.406 8.523 1 97.56 193 TYR B CA 1
ATOM 5195 C C . TYR B 1 193 ? 5.035 27.578 7.254 1 97.56 193 TYR B C 1
ATOM 5197 O O . TYR B 1 193 ? 5.09 28.125 6.148 1 97.56 193 TYR B O 1
ATOM 5205 N N . ALA B 1 194 ? 5.086 26.25 7.398 1 98.69 194 ALA B N 1
ATOM 5206 C CA . ALA B 1 194 ? 5.156 25.344 6.254 1 98.69 194 ALA B CA 1
ATOM 5207 C C . ALA B 1 194 ? 3.939 25.516 5.348 1 98.69 194 ALA B C 1
ATOM 5209 O O . ALA B 1 194 ? 4.066 25.484 4.121 1 98.69 194 ALA B O 1
ATOM 5210 N N . ARG B 1 195 ? 2.729 25.656 5.941 1 98.38 195 ARG B N 1
ATOM 5211 C CA . ARG B 1 195 ? 1.51 25.906 5.18 1 98.38 195 ARG B CA 1
ATOM 5212 C C . ARG B 1 195 ? 1.646 27.172 4.336 1 98.38 195 ARG B C 1
ATOM 5214 O O . ARG B 1 195 ? 1.316 27.172 3.15 1 98.38 195 ARG B O 1
ATOM 5221 N N . ASP B 1 196 ? 2.131 28.203 4.965 1 97.19 196 ASP B N 1
ATOM 5222 C CA . ASP B 1 196 ? 2.289 29.484 4.266 1 97.19 196 ASP B CA 1
ATOM 5223 C C . ASP B 1 196 ? 3.223 29.328 3.066 1 97.19 196 ASP B C 1
ATOM 5225 O O . ASP B 1 196 ? 2.924 29.828 1.978 1 97.19 196 ASP B O 1
ATOM 5229 N N . LEU B 1 197 ? 4.363 28.672 3.254 1 98 197 LEU B N 1
ATOM 5230 C CA . LEU B 1 197 ? 5.312 28.469 2.166 1 98 197 LEU B CA 1
ATOM 5231 C C . LEU B 1 197 ? 4.668 27.688 1.02 1 98 197 LEU B C 1
ATOM 5233 O O . LEU B 1 197 ? 4.789 28.094 -0.143 1 98 197 LEU B O 1
ATOM 5237 N N . THR B 1 198 ? 3.99 26.625 1.306 1 98 198 THR B N 1
ATOM 5238 C CA . THR B 1 198 ? 3.402 25.734 0.306 1 98 198 THR B CA 1
ATOM 5239 C C . THR B 1 198 ? 2.312 26.469 -0.482 1 98 198 THR B C 1
ATOM 5241 O O . THR B 1 198 ? 2.094 26.172 -1.659 1 98 198 THR B O 1
ATOM 5244 N N . ASN B 1 199 ? 1.653 27.422 0.179 1 96.88 199 ASN B N 1
ATOM 5245 C CA . ASN B 1 199 ? 0.525 28.125 -0.422 1 96.88 199 ASN B CA 1
ATOM 5246 C C . ASN B 1 199 ? 0.989 29.312 -1.269 1 96.88 199 ASN B C 1
ATOM 5248 O O . ASN B 1 199 ? 0.185 29.938 -1.962 1 96.88 199 ASN B O 1
ATOM 5252 N N . MET B 1 200 ? 2.236 29.656 -1.24 1 96.19 200 MET B N 1
ATOM 5253 C CA . MET B 1 200 ? 2.725 30.812 -1.978 1 96.19 200 MET B CA 1
ATOM 5254 C C . MET B 1 200 ? 2.619 30.594 -3.482 1 96.19 200 MET B C 1
ATOM 5256 O O . MET B 1 200 ? 2.982 29.531 -3.98 1 96.19 200 MET B O 1
ATOM 5260 N N . PRO B 1 201 ? 2.133 31.609 -4.219 1 94.56 201 PRO B N 1
ATOM 5261 C CA . PRO B 1 201 ? 2.086 31.484 -5.68 1 94.56 201 PRO B CA 1
ATOM 5262 C C . PRO B 1 201 ? 3.469 31.297 -6.301 1 94.56 201 PRO B C 1
ATOM 5264 O O . PRO B 1 201 ? 4.453 31.844 -5.805 1 94.56 201 PRO B O 1
ATOM 5267 N N . GLY B 1 202 ? 3.488 30.609 -7.387 1 92.56 202 GLY B N 1
ATOM 5268 C CA . GLY B 1 202 ? 4.734 30.266 -8.055 1 92.56 202 GLY B CA 1
ATOM 5269 C C . GLY B 1 202 ? 5.539 31.484 -8.469 1 92.56 202 GLY B C 1
ATOM 5270 O O . GLY B 1 202 ? 6.77 31.438 -8.531 1 92.56 202 GLY B O 1
ATOM 5271 N N . ASN B 1 203 ? 4.883 32.562 -8.797 1 94.94 203 ASN B N 1
ATOM 5272 C CA . ASN B 1 203 ? 5.582 33.781 -9.211 1 94.94 203 ASN B CA 1
ATOM 5273 C C . ASN B 1 203 ? 6.121 34.531 -8.008 1 94.94 203 ASN B C 1
ATOM 5275 O O . ASN B 1 203 ? 6.902 35.469 -8.172 1 94.94 203 ASN B O 1
ATOM 5279 N N . LYS B 1 204 ? 5.754 34.156 -6.777 1 95.12 204 LYS B N 1
ATOM 5280 C CA . LYS B 1 204 ? 6.207 34.844 -5.562 1 95.12 204 LYS B CA 1
ATOM 5281 C C . LYS B 1 204 ? 7.164 33.969 -4.77 1 95.12 204 LYS B C 1
ATOM 5283 O O . LYS B 1 204 ? 7.77 34.406 -3.795 1 95.12 204 LYS B O 1
ATOM 5288 N N . LEU B 1 205 ? 7.301 32.781 -5.172 1 97.5 205 LEU B N 1
ATOM 5289 C CA . LEU B 1 205 ? 8.242 31.859 -4.523 1 97.5 205 LEU B CA 1
ATOM 5290 C C . LEU B 1 205 ? 8.938 30.969 -5.551 1 97.5 205 LEU B C 1
ATOM 5292 O O . LEU B 1 205 ? 8.406 29.922 -5.93 1 97.5 205 LEU B O 1
ATOM 5296 N N . TYR B 1 206 ? 9.969 31.344 -6.031 1 97.75 206 TYR B N 1
ATOM 5297 C CA . TYR B 1 206 ? 10.859 30.562 -6.875 1 97.75 206 TYR B CA 1
ATOM 5298 C C . TYR B 1 206 ? 12.164 30.25 -6.152 1 97.75 206 TYR B C 1
ATOM 5300 O O . TYR B 1 206 ? 12.344 30.641 -4.992 1 97.75 206 TYR B O 1
ATOM 5308 N N . PRO B 1 207 ? 13.102 29.484 -6.707 1 98.56 207 PRO B N 1
ATOM 5309 C CA . PRO B 1 207 ? 14.203 28.906 -5.938 1 98.56 207 PRO B CA 1
ATOM 5310 C C . PRO B 1 207 ? 15.016 29.953 -5.184 1 98.56 207 PRO B C 1
ATOM 5312 O O . PRO B 1 207 ? 15.312 29.781 -3.998 1 98.56 207 PRO B O 1
ATOM 5315 N N . GLU B 1 208 ? 15.312 31.047 -5.805 1 98.38 208 GLU B N 1
ATOM 5316 C CA . GLU B 1 208 ? 16.078 32.125 -5.164 1 98.38 208 GLU B CA 1
ATOM 5317 C C . GLU B 1 208 ? 15.32 32.688 -3.965 1 98.38 208 GLU B C 1
ATOM 5319 O O . GLU B 1 208 ? 15.906 32.906 -2.9 1 98.38 208 GLU B O 1
ATOM 5324 N N . LEU B 1 209 ? 14.07 32.938 -4.105 1 98.38 209 LEU B N 1
ATOM 5325 C CA . LEU B 1 209 ? 13.266 33.5 -3.039 1 98.38 209 LEU B CA 1
ATOM 5326 C C . LEU B 1 209 ? 13.062 32.5 -1.904 1 98.38 209 LEU B C 1
ATOM 5328 O O . LEU B 1 209 ? 12.984 32.906 -0.736 1 98.38 209 LEU B O 1
ATOM 5332 N N . LEU B 1 210 ? 12.961 31.219 -2.219 1 98.69 210 LEU B N 1
ATOM 5333 C CA . LEU B 1 210 ? 12.891 30.188 -1.178 1 98.69 210 LEU B CA 1
ATOM 5334 C C . LEU B 1 210 ? 14.172 30.172 -0.345 1 98.69 210 LEU B C 1
ATOM 5336 O O . LEU B 1 210 ? 14.117 30.047 0.879 1 98.69 210 LEU B O 1
ATOM 5340 N N . ALA B 1 211 ? 15.305 30.281 -1.007 1 98.69 211 ALA B N 1
ATOM 5341 C CA . ALA B 1 211 ? 16.578 30.344 -0.305 1 98.69 211 ALA B CA 1
ATOM 5342 C C . ALA B 1 211 ? 16.641 31.562 0.616 1 98.69 211 ALA B C 1
ATOM 5344 O O . ALA B 1 211 ? 17.094 31.453 1.76 1 98.69 211 ALA B O 1
ATOM 5345 N N . MET B 1 212 ? 16.203 32.688 0.109 1 98.38 212 MET B N 1
ATOM 5346 C CA . MET B 1 212 ? 16.188 33.906 0.905 1 98.38 212 MET B CA 1
ATOM 5347 C C . MET B 1 212 ? 15.273 33.75 2.119 1 98.38 212 MET B C 1
ATOM 5349 O O . MET B 1 212 ? 15.617 34.188 3.219 1 98.38 212 MET B O 1
ATOM 5353 N N . GLU B 1 213 ? 14.125 33.219 1.827 1 97.75 213 GLU B N 1
ATOM 5354 C CA . GLU B 1 213 ? 13.195 32.938 2.918 1 97.75 213 GLU B CA 1
ATOM 5355 C C . GLU B 1 213 ? 13.844 32.062 4 1 97.75 213 GLU B C 1
ATOM 5357 O O . GLU B 1 213 ? 13.664 32.344 5.191 1 97.75 213 GLU B O 1
ATOM 5362 N N . ALA B 1 214 ? 14.547 31 3.633 1 98.31 214 ALA B N 1
ATOM 5363 C CA . ALA B 1 214 ? 15.234 30.141 4.59 1 98.31 214 ALA B CA 1
ATOM 5364 C C . ALA B 1 214 ? 16.266 30.922 5.391 1 98.31 214 ALA B C 1
ATOM 5366 O O . ALA B 1 214 ? 16.359 30.781 6.613 1 98.31 214 ALA B O 1
ATOM 5367 N N . GLU B 1 215 ? 17.016 31.766 4.719 1 97.94 215 GLU B N 1
ATOM 5368 C CA . GLU B 1 215 ? 18.031 32.594 5.379 1 97.94 215 GLU B CA 1
ATOM 5369 C C . GLU B 1 215 ? 17.391 33.562 6.359 1 97.94 215 GLU B C 1
ATOM 5371 O O . GLU B 1 215 ? 17.844 33.688 7.5 1 97.94 215 GLU B O 1
ATOM 5376 N N . ASP B 1 216 ? 16.359 34.219 5.926 1 97 216 ASP B N 1
ATOM 5377 C CA . ASP B 1 216 ? 15.68 35.25 6.73 1 97 216 ASP B CA 1
ATOM 5378 C C . ASP B 1 216 ? 15.039 34.625 7.969 1 97 216 ASP B C 1
ATOM 5380 O O . ASP B 1 216 ? 15.07 35.219 9.055 1 97 216 ASP B O 1
ATOM 5384 N N . THR B 1 217 ? 14.461 33.5 7.789 1 96.38 217 THR B N 1
ATOM 5385 C CA . THR B 1 217 ? 13.695 32.875 8.859 1 96.38 217 THR B CA 1
ATOM 5386 C C . THR B 1 217 ? 14.617 32.125 9.828 1 96.38 217 THR B C 1
ATOM 5388 O O . THR B 1 217 ? 14.422 32.188 11.047 1 96.38 217 THR B O 1
ATOM 5391 N N . LEU B 1 218 ? 15.602 31.422 9.289 1 97.25 218 LEU B N 1
ATOM 5392 C CA . LEU B 1 218 ? 16.359 30.484 10.125 1 97.25 218 LEU B CA 1
ATOM 5393 C C . LEU B 1 218 ? 17.719 31.078 10.492 1 97.25 218 LEU B C 1
ATOM 5395 O O . LEU B 1 218 ? 18.359 30.641 11.453 1 97.25 218 LEU B O 1
ATOM 5399 N N . GLY B 1 219 ? 18.172 32.062 9.812 1 94.31 219 GLY B N 1
ATOM 5400 C CA . GLY B 1 219 ? 19.5 32.625 9.992 1 94.31 219 GLY B CA 1
ATOM 5401 C C . GLY B 1 219 ? 19.672 33.344 11.312 1 94.31 219 GLY B C 1
ATOM 5402 O O . GLY B 1 219 ? 20.797 33.562 11.766 1 94.31 219 GLY B O 1
ATOM 5403 N N . HIS B 1 2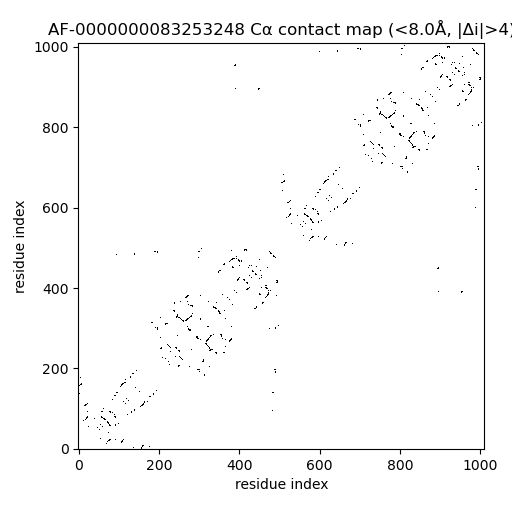20 ? 18.609 33.719 12.008 1 92.94 220 HIS B N 1
ATOM 5404 C CA . HIS B 1 220 ? 18.734 34.469 13.242 1 92.94 220 HIS B CA 1
ATOM 5405 C C . HIS B 1 220 ? 18.953 33.562 14.438 1 92.94 220 HIS B C 1
ATOM 5407 O O . HIS B 1 220 ? 19.328 34.031 15.516 1 92.94 220 HIS B O 1
ATOM 5413 N N . TYR B 1 221 ? 18.703 32.281 14.234 1 93.62 221 TYR B N 1
ATOM 5414 C CA . TYR B 1 221 ? 18.922 31.359 15.336 1 93.62 221 TYR B CA 1
ATOM 5415 C C . TYR B 1 221 ? 20.406 31.094 15.547 1 93.62 221 TYR B C 1
ATOM 5417 O O . TYR B 1 221 ? 21.125 30.75 14.594 1 93.62 221 TYR B O 1
ATOM 5425 N N . GLU B 1 222 ? 20.984 31.203 16.75 1 90.38 222 GLU B N 1
ATOM 5426 C CA . GLU B 1 222 ? 22.406 31.141 17.078 1 90.38 222 GLU B CA 1
ATOM 5427 C C . GLU B 1 222 ? 23 29.781 16.719 1 90.38 222 GLU B C 1
ATOM 5429 O O . GLU B 1 222 ? 24.156 29.703 16.281 1 90.38 222 GLU B O 1
ATOM 5434 N N . ASP B 1 223 ? 22.266 28.75 16.797 1 92.44 223 ASP B N 1
ATOM 5435 C CA . ASP B 1 223 ? 22.797 27.391 16.625 1 92.44 223 ASP B CA 1
ATOM 5436 C C . ASP B 1 223 ? 22.562 26.906 15.195 1 92.44 223 ASP B C 1
ATOM 5438 O O . ASP B 1 223 ? 22.75 25.719 14.906 1 92.44 223 ASP B O 1
ATOM 5442 N N . MET B 1 224 ? 22.125 27.844 14.305 1 96.25 224 MET B N 1
ATOM 5443 C CA . MET B 1 224 ? 21.844 27.438 12.93 1 96.25 224 MET B CA 1
ATOM 5444 C C . MET B 1 224 ? 22.719 28.188 11.938 1 96.25 224 MET B C 1
ATOM 5446 O O . MET B 1 224 ? 23 29.375 12.133 1 96.25 224 MET B O 1
ATOM 5450 N N . GLU B 1 225 ? 23.219 27.438 11.016 1 97.5 225 GLU B N 1
ATOM 5451 C CA . GLU B 1 225 ? 23.969 28.016 9.898 1 97.5 225 GLU B CA 1
ATOM 5452 C C . GLU B 1 225 ? 23.281 27.672 8.57 1 97.5 225 GLU B C 1
ATOM 5454 O O . GLU B 1 225 ? 23.047 26.5 8.266 1 97.5 225 GLU B O 1
ATOM 5459 N N . VAL B 1 226 ? 22.953 28.703 7.801 1 98.19 226 VAL B N 1
ATOM 5460 C CA . VAL B 1 226 ? 22.312 28.516 6.5 1 98.19 226 VAL B CA 1
ATOM 5461 C C . VAL B 1 226 ? 23.328 28.766 5.391 1 98.19 226 VAL B C 1
ATOM 5463 O O . VAL B 1 226 ? 23.938 29.844 5.328 1 98.19 226 VAL B O 1
ATOM 5466 N N . GLU B 1 227 ? 23.5 27.734 4.59 1 97.75 227 GLU B N 1
ATOM 5467 C CA . GLU B 1 227 ? 24.359 27.766 3.408 1 97.75 227 GLU B CA 1
ATOM 5468 C C . GLU B 1 227 ? 23.531 27.609 2.131 1 97.75 227 GLU B C 1
ATOM 5470 O O . GLU B 1 227 ? 22.734 26.672 2.004 1 97.75 227 GLU B O 1
ATOM 5475 N N . VAL B 1 228 ? 23.734 28.594 1.228 1 98.44 228 VAL B N 1
ATOM 5476 C CA . VAL B 1 228 ? 23.016 28.516 -0.041 1 98.44 228 VAL B CA 1
ATOM 5477 C C . VAL B 1 228 ? 24.016 28.375 -1.189 1 98.44 228 VAL B C 1
ATOM 5479 O O . VAL B 1 228 ? 24.891 29.234 -1.351 1 98.44 228 VAL B O 1
ATOM 5482 N N . LEU B 1 229 ? 23.906 27.328 -1.936 1 98.69 229 LEU B N 1
ATOM 5483 C CA . LEU B 1 229 ? 24.688 27.141 -3.152 1 98.69 229 LEU B CA 1
ATOM 5484 C C . LEU B 1 229 ? 23.891 27.562 -4.383 1 98.69 229 LEU B C 1
ATOM 5486 O O . LEU B 1 229 ? 22.797 27.047 -4.621 1 98.69 229 LEU B O 1
ATOM 5490 N N . ASP B 1 230 ? 24.484 28.484 -5.125 1 98.25 230 ASP B N 1
ATOM 5491 C CA . ASP B 1 230 ? 23.828 28.922 -6.355 1 98.25 230 ASP B CA 1
ATOM 5492 C C . ASP B 1 230 ? 24.156 27.969 -7.512 1 98.25 230 ASP B C 1
ATOM 5494 O O . ASP B 1 230 ? 24.75 26.906 -7.305 1 98.25 230 ASP B O 1
ATOM 5498 N N . GLU B 1 231 ? 23.656 28.312 -8.695 1 97.88 231 GLU B N 1
ATOM 5499 C CA . GLU B 1 231 ? 23.797 27.422 -9.852 1 97.88 231 GLU B CA 1
ATOM 5500 C C . GLU B 1 231 ? 25.266 27.203 -10.203 1 97.88 231 GLU B C 1
ATOM 5502 O O . GLU B 1 231 ? 25.641 26.141 -10.695 1 97.88 231 GLU B O 1
ATOM 5507 N N . PHE B 1 232 ? 26.125 28.156 -9.977 1 97.94 232 PHE B N 1
ATOM 5508 C CA . PHE B 1 232 ? 27.547 28.031 -10.305 1 97.94 232 PHE B CA 1
ATOM 5509 C C . PHE B 1 232 ? 28.234 27.062 -9.352 1 97.94 232 PHE B C 1
ATOM 5511 O O . PHE B 1 232 ? 28.969 26.172 -9.789 1 97.94 232 PHE B O 1
ATOM 5518 N N . THR B 1 233 ? 28.031 27.297 -8.078 1 98.38 233 THR B N 1
ATOM 5519 C CA . THR B 1 233 ? 28.609 26.406 -7.074 1 98.38 233 THR B CA 1
ATOM 5520 C C . THR B 1 233 ? 28.062 25 -7.211 1 98.38 233 THR B C 1
ATOM 5522 O O . THR B 1 233 ? 28.797 24.016 -7.035 1 98.38 233 THR B O 1
ATOM 5525 N N . ALA B 1 234 ? 26.766 24.859 -7.449 1 98.38 234 ALA B N 1
ATOM 5526 C CA . ALA B 1 234 ? 26.141 23.562 -7.66 1 98.38 234 ALA B CA 1
ATOM 5527 C C . ALA B 1 234 ? 26.797 22.828 -8.836 1 98.38 234 ALA B C 1
ATOM 5529 O O . ALA B 1 234 ? 27.062 21.625 -8.75 1 98.38 234 ALA B O 1
ATOM 5530 N N . ALA B 1 235 ? 27.016 23.562 -9.938 1 98.06 235 ALA B N 1
ATOM 5531 C CA . ALA B 1 235 ? 27.688 22.984 -11.102 1 98.06 235 ALA B CA 1
ATOM 5532 C C . ALA B 1 235 ? 29.094 22.547 -10.758 1 98.06 235 ALA B C 1
ATOM 5534 O O . ALA B 1 235 ? 29.547 21.469 -11.164 1 98.06 235 ALA B O 1
ATOM 5535 N N . GLU B 1 236 ? 29.797 23.328 -10.016 1 98.25 236 GLU B N 1
ATOM 5536 C CA . GLU B 1 236 ? 31.156 23.016 -9.602 1 98.25 236 GLU B CA 1
ATOM 5537 C C . GLU B 1 236 ? 31.219 21.766 -8.734 1 98.25 236 GLU B C 1
ATOM 5539 O O . GLU B 1 236 ? 32.156 20.984 -8.828 1 98.25 236 GLU B O 1
ATOM 5544 N N . GLN B 1 237 ? 30.203 21.578 -7.965 1 98.31 237 GLN B N 1
ATOM 5545 C CA . GLN B 1 237 ? 30.172 20.438 -7.055 1 98.31 237 GLN B CA 1
ATOM 5546 C C . GLN B 1 237 ? 29.578 19.203 -7.738 1 98.31 237 GLN B C 1
ATOM 5548 O O . GLN B 1 237 ? 29.406 18.156 -7.105 1 98.31 237 GLN B O 1
ATOM 5553 N N . GLY B 1 238 ? 29.203 19.344 -8.961 1 98.44 238 GLY B N 1
ATOM 5554 C CA . GLY B 1 238 ? 28.766 18.203 -9.75 1 98.44 238 GLY B CA 1
ATOM 5555 C C . GLY B 1 238 ? 27.328 17.797 -9.477 1 98.44 238 GLY B C 1
ATOM 5556 O O . GLY B 1 238 ? 26.969 16.625 -9.602 1 98.44 238 GLY B O 1
ATOM 5557 N N . MET B 1 239 ? 26.516 18.734 -9.07 1 98.75 239 MET B N 1
ATOM 5558 C CA . MET B 1 239 ? 25.109 18.438 -8.773 1 98.75 239 MET B CA 1
ATOM 5559 C C . MET B 1 239 ? 24.297 18.312 -10.062 1 98.75 239 MET B C 1
ATOM 5561 O O . MET B 1 239 ? 23.375 19.109 -10.289 1 98.75 239 MET B O 1
ATOM 5565 N N . GLY B 1 240 ? 24.547 17.219 -10.773 1 98.81 240 GLY B N 1
ATOM 5566 C CA . GLY B 1 240 ? 24 17.047 -12.109 1 98.81 240 GLY B CA 1
ATOM 5567 C C . GLY B 1 240 ? 22.484 16.938 -12.109 1 98.81 240 GLY B C 1
ATOM 5568 O O . GLY B 1 240 ? 21.828 17.375 -13.062 1 98.81 240 GLY B O 1
ATOM 5569 N N . GLY B 1 241 ? 21.891 16.281 -11.102 1 98.81 241 GLY B N 1
ATOM 5570 C CA . GLY B 1 241 ? 20.453 16.188 -11 1 98.81 241 GLY B CA 1
ATOM 5571 C C . GLY B 1 241 ? 19.781 17.531 -10.789 1 98.81 241 GLY B C 1
ATOM 5572 O O . GLY B 1 241 ? 18.828 17.891 -11.508 1 98.81 241 GLY B O 1
ATOM 5573 N N . LEU B 1 242 ? 20.266 18.312 -9.828 1 98.94 242 LEU B N 1
ATOM 5574 C CA . LEU B 1 242 ? 19.734 19.641 -9.539 1 98.94 242 LEU B CA 1
ATOM 5575 C C . LEU B 1 242 ? 19.859 20.547 -10.75 1 98.94 242 LEU B C 1
ATOM 5577 O O . LEU B 1 242 ? 18.906 21.25 -11.109 1 98.94 242 LEU B O 1
ATOM 5581 N N . MET B 1 243 ? 21 20.516 -11.422 1 98.69 243 MET B N 1
ATOM 5582 C CA . MET B 1 243 ? 21.266 21.375 -12.578 1 98.69 243 MET B CA 1
ATOM 5583 C C . MET B 1 243 ? 20.359 21 -13.742 1 98.69 243 MET B C 1
ATOM 5585 O O . MET B 1 243 ? 19.797 21.875 -14.406 1 98.69 243 MET B O 1
ATOM 5589 N N . ALA B 1 244 ? 20.234 19.703 -14.008 1 98.75 244 ALA B N 1
ATOM 5590 C CA . ALA B 1 244 ? 19.406 19.234 -15.117 1 98.75 244 ALA B CA 1
ATOM 5591 C C . ALA B 1 244 ? 17.953 19.703 -14.961 1 98.75 244 ALA B C 1
ATOM 5593 O O . ALA B 1 244 ? 17.359 20.203 -15.914 1 98.75 244 ALA B O 1
ATOM 5594 N N . VAL B 1 245 ? 17.422 19.609 -13.781 1 98.75 245 VAL B N 1
ATOM 5595 C CA . VAL B 1 245 ? 16.016 19.953 -13.531 1 98.75 245 VAL B CA 1
ATOM 5596 C C . VAL B 1 245 ? 15.844 21.469 -13.625 1 98.75 245 VAL B C 1
ATOM 5598 O O . VAL B 1 245 ? 14.867 21.953 -14.203 1 98.75 245 VAL B O 1
ATOM 5601 N N . GLY B 1 246 ? 16.781 22.219 -13.094 1 98.5 246 GLY B N 1
ATOM 5602 C CA . GLY B 1 246 ? 16.609 23.656 -12.914 1 98.5 246 GLY B CA 1
ATOM 5603 C C . GLY B 1 246 ? 17 24.453 -14.141 1 98.5 246 GLY B C 1
ATOM 5604 O O . GLY B 1 246 ? 16.641 25.625 -14.266 1 98.5 246 GLY B O 1
ATOM 5605 N N . GLN B 1 247 ? 17.734 23.859 -15.086 1 97.69 247 GLN B N 1
ATOM 5606 C CA . GLN B 1 247 ? 18.344 24.625 -16.172 1 97.69 247 GLN B CA 1
ATOM 5607 C C . GLN B 1 247 ? 17.281 25.094 -17.172 1 97.69 247 GLN B C 1
ATOM 5609 O O . GLN B 1 247 ? 17.547 26 -17.969 1 97.69 247 GLN B O 1
ATOM 5614 N N . GLY B 1 248 ? 16.094 24.516 -17.094 1 97.25 248 GLY B N 1
ATOM 5615 C CA . GLY B 1 248 ? 15.055 24.922 -18.016 1 97.25 248 GLY B CA 1
ATOM 5616 C C . GLY B 1 248 ? 14.336 26.188 -17.594 1 97.25 248 GLY B C 1
ATOM 5617 O O . GLY B 1 248 ? 13.617 26.797 -18.375 1 97.25 248 GLY B O 1
ATOM 5618 N N . SER B 1 249 ? 14.523 26.656 -16.391 1 97.56 249 SER B N 1
ATOM 5619 C CA . SER B 1 249 ? 13.805 27.797 -15.844 1 97.56 249 SER B CA 1
ATOM 5620 C C . SER B 1 249 ? 14.641 29.062 -15.906 1 97.56 249 SER B C 1
ATOM 5622 O O . SER B 1 249 ? 15.875 29 -15.898 1 97.56 249 SER B O 1
ATOM 5624 N N . ALA B 1 250 ? 13.984 30.219 -15.969 1 97.19 250 ALA B N 1
ATOM 5625 C CA . ALA B 1 250 ? 14.633 31.516 -15.852 1 97.19 250 ALA B CA 1
ATOM 5626 C C . ALA B 1 250 ? 15.109 31.766 -14.422 1 97.19 250 ALA B C 1
ATOM 5628 O O . ALA B 1 250 ? 15.906 32.656 -14.172 1 97.19 250 ALA B O 1
ATOM 5629 N N . HIS B 1 251 ? 14.602 31.078 -13.508 1 98.12 251 HIS B N 1
ATOM 5630 C CA . HIS B 1 251 ? 15.008 31.125 -12.109 1 98.12 251 HIS B CA 1
ATOM 5631 C C . HIS B 1 251 ? 15.969 29.984 -11.781 1 98.12 251 HIS B C 1
ATOM 5633 O O . HIS B 1 251 ? 15.531 28.875 -11.516 1 98.12 251 HIS B O 1
ATOM 5639 N N . PRO B 1 252 ? 17.266 30.234 -11.695 1 98.12 252 PRO B N 1
ATOM 5640 C CA . PRO B 1 252 ? 18.25 29.172 -11.484 1 98.12 252 PRO B CA 1
ATOM 5641 C C . PRO B 1 252 ? 18.016 28.406 -10.188 1 98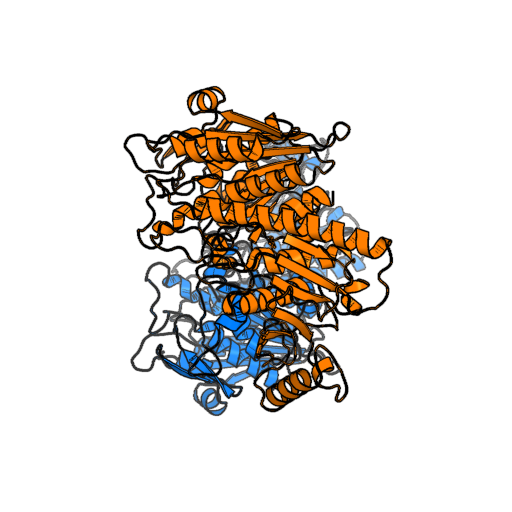.12 252 PRO B C 1
ATOM 5643 O O . PRO B 1 252 ? 17.484 28.953 -9.219 1 98.12 252 PRO B O 1
ATOM 5646 N N . PRO B 1 253 ? 18.453 27.141 -10.148 1 98.75 253 PRO B N 1
ATOM 5647 C CA . PRO B 1 253 ? 18.281 26.328 -8.945 1 98.75 253 PRO B CA 1
ATOM 5648 C C . PRO B 1 253 ? 19.156 26.797 -7.781 1 98.75 253 PRO B C 1
ATOM 5650 O O . PRO B 1 253 ? 20.078 27.578 -7.98 1 98.75 253 PRO B O 1
ATOM 5653 N N . ARG B 1 254 ? 18.797 26.422 -6.574 1 98.88 254 ARG B N 1
ATOM 5654 C CA . ARG B 1 254 ? 19.547 26.656 -5.336 1 98.88 254 ARG B CA 1
ATOM 5655 C C . ARG B 1 254 ? 19.609 25.375 -4.5 1 98.88 254 ARG B C 1
ATOM 5657 O O . ARG B 1 254 ? 18.625 24.641 -4.402 1 98.88 254 ARG B O 1
ATOM 5664 N N . MET B 1 255 ? 20.766 25.078 -4.008 1 98.94 255 MET B N 1
ATOM 5665 C CA . MET B 1 255 ? 20.875 24.094 -2.93 1 98.94 255 MET B CA 1
ATOM 5666 C C . MET B 1 255 ? 20.938 24.781 -1.572 1 98.94 255 MET B C 1
ATOM 5668 O O . MET B 1 255 ? 21.922 25.484 -1.277 1 98.94 255 MET B O 1
ATOM 5672 N N . ILE B 1 256 ? 19.906 24.641 -0.748 1 98.94 256 ILE B N 1
ATOM 5673 C CA . ILE B 1 256 ? 19.859 25.25 0.58 1 98.94 256 ILE B CA 1
ATOM 5674 C C . ILE B 1 256 ? 20.281 24.234 1.628 1 98.94 256 ILE B C 1
ATOM 5676 O O . ILE B 1 256 ? 19.703 23.141 1.715 1 98.94 256 ILE B O 1
ATOM 5680 N N . VAL B 1 257 ? 21.281 24.469 2.385 1 98.88 257 VAL B N 1
ATOM 5681 C CA . VAL B 1 257 ? 21.797 23.594 3.428 1 98.88 257 VAL B CA 1
ATOM 5682 C C . VAL B 1 257 ? 21.75 24.312 4.777 1 98.88 257 VAL B C 1
ATOM 5684 O O . VAL B 1 257 ? 22.281 25.422 4.91 1 98.88 257 VAL B O 1
ATOM 5687 N N . ILE B 1 258 ? 21.141 23.719 5.754 1 98.81 258 ILE B N 1
ATOM 5688 C CA . ILE B 1 258 ? 21.031 24.297 7.094 1 98.81 258 ILE B CA 1
ATOM 5689 C C . ILE B 1 258 ? 21.641 23.344 8.117 1 98.81 258 ILE B C 1
ATOM 5691 O O . ILE B 1 258 ? 21.234 22.172 8.211 1 98.81 258 ILE B O 1
ATOM 5695 N N . HIS B 1 259 ? 22.578 23.828 8.836 1 98.19 259 HIS B N 1
ATOM 5696 C CA . HIS B 1 259 ? 23.234 23.047 9.891 1 98.19 259 HIS B CA 1
ATOM 5697 C C . HIS B 1 259 ? 22.688 23.422 11.266 1 98.19 259 HIS B C 1
ATOM 5699 O O . HIS B 1 259 ? 22.594 24.609 11.594 1 98.19 259 HIS B O 1
ATOM 5705 N N . TYR B 1 260 ? 22.25 22.469 12.023 1 98.31 260 TYR B N 1
ATOM 5706 C CA . TYR B 1 260 ? 21.906 22.609 13.438 1 98.31 260 TYR B CA 1
ATOM 5707 C C . TYR B 1 260 ? 22.781 21.703 14.305 1 98.31 260 TYR B C 1
ATOM 5709 O O . TYR B 1 260 ? 22.734 20.484 14.18 1 98.31 260 TYR B O 1
ATOM 5717 N N . ARG B 1 261 ? 23.594 22.312 15.133 1 94.69 261 ARG B N 1
ATOM 5718 C CA . ARG B 1 261 ? 24.516 21.594 16.016 1 94.69 261 ARG B CA 1
ATOM 5719 C C . ARG B 1 261 ? 24.109 21.734 17.469 1 94.69 261 ARG B C 1
ATOM 5721 O O . ARG B 1 261 ? 24.609 22.609 18.188 1 94.69 261 ARG B O 1
ATOM 5728 N N . GLY B 1 262 ? 23.297 20.781 17.906 1 94.81 262 GLY B N 1
ATOM 5729 C CA . GLY B 1 262 ? 22.75 20.891 19.25 1 94.81 262 GLY B CA 1
ATOM 5730 C C . GLY B 1 262 ? 23.422 19.938 20.234 1 94.81 262 GLY B C 1
ATOM 5731 O O . GLY B 1 262 ? 23.219 20.047 21.438 1 94.81 262 GLY B O 1
ATOM 5732 N N . ASP B 1 263 ? 24.234 19.016 19.656 1 94.19 263 ASP B N 1
ATOM 5733 C CA . ASP B 1 263 ? 24.875 18.016 20.516 1 94.19 263 ASP B CA 1
ATOM 5734 C C . ASP B 1 263 ? 26.297 17.719 20.062 1 94.19 263 ASP B C 1
ATOM 5736 O O . ASP B 1 263 ? 26.531 16.719 19.391 1 94.19 263 ASP B O 1
ATOM 5740 N N . GLU B 1 264 ? 27.234 18.375 20.516 1 90.25 264 GLU B N 1
ATOM 5741 C CA . GLU B 1 264 ? 28.609 18.312 20.062 1 90.25 264 GLU B CA 1
ATOM 5742 C C . GLU B 1 264 ? 29.234 16.953 20.391 1 90.25 264 GLU B C 1
ATOM 5744 O O . GLU B 1 264 ? 30.141 16.5 19.688 1 90.25 264 GLU B O 1
ATOM 5749 N N . GLU B 1 265 ? 28.688 16.281 21.312 1 92.75 265 GLU B N 1
ATOM 5750 C CA . GLU B 1 265 ? 29.297 15.047 21.781 1 92.75 265 GLU B CA 1
ATOM 5751 C C . GLU B 1 265 ? 28.672 13.836 21.078 1 92.75 265 GLU B C 1
ATOM 5753 O O . GLU B 1 265 ? 29.141 12.711 21.25 1 92.75 265 GLU B O 1
ATOM 5758 N N . ASN B 1 266 ? 27.734 14.047 20.344 1 92.88 266 ASN B N 1
ATOM 5759 C CA . ASN B 1 266 ? 27.031 12.961 19.672 1 92.88 266 ASN B CA 1
ATOM 5760 C C . ASN B 1 266 ? 27.453 12.859 18.203 1 92.88 266 ASN B C 1
ATOM 5762 O O . ASN B 1 266 ? 27.422 13.852 17.469 1 92.88 266 ASN B O 1
ATOM 5766 N N . ASP B 1 267 ? 27.812 11.664 17.75 1 94.31 267 ASP B N 1
ATOM 5767 C CA . ASP B 1 267 ? 28.297 11.43 16.391 1 94.31 267 ASP B CA 1
ATOM 5768 C C . ASP B 1 267 ? 27.141 11.234 15.422 1 94.31 267 ASP B C 1
ATOM 5770 O O . ASP B 1 267 ? 27.328 11.289 14.203 1 94.31 267 ASP B O 1
ATOM 5774 N N . THR B 1 268 ? 25.984 11.047 15.984 1 96.31 268 THR B N 1
ATOM 5775 C CA . THR B 1 268 ? 24.812 10.891 15.117 1 96.31 268 THR B CA 1
ATOM 5776 C C . THR B 1 268 ? 24.375 12.242 14.547 1 96.31 268 THR B C 1
ATOM 5778 O O . THR B 1 268 ? 24.141 13.188 15.289 1 96.31 268 THR B O 1
ATOM 5781 N N . VAL B 1 269 ? 24.328 12.398 13.203 1 98.25 269 VAL B N 1
ATOM 5782 C CA . VAL B 1 269 ? 23.844 13.578 12.5 1 98.25 269 VAL B CA 1
ATOM 5783 C C . VAL B 1 269 ? 22.672 13.188 11.594 1 98.25 269 VAL B C 1
ATOM 5785 O O . VAL B 1 269 ? 22.844 12.391 10.664 1 98.25 269 VAL B O 1
ATOM 5788 N N . TRP B 1 270 ? 21.531 13.719 11.859 1 98.69 270 TRP B N 1
ATOM 5789 C CA . TRP B 1 270 ? 20.344 13.477 11.031 1 98.69 270 TRP B CA 1
ATOM 5790 C C . TRP B 1 270 ? 20.422 14.281 9.734 1 98.69 270 TRP B C 1
ATOM 5792 O O . TRP B 1 270 ? 20.703 15.484 9.758 1 98.69 270 TRP B O 1
ATOM 5802 N N . GLY B 1 271 ? 20.312 13.602 8.609 1 98.88 271 GLY B N 1
ATOM 5803 C CA . GLY B 1 271 ? 20.078 14.266 7.34 1 98.88 271 GLY B CA 1
ATOM 5804 C C . GLY B 1 271 ? 18.609 14.359 6.977 1 98.88 271 GLY B C 1
ATOM 5805 O O . GLY B 1 271 ? 17.953 13.336 6.723 1 98.88 271 GLY B O 1
ATOM 5806 N N . LEU B 1 272 ? 18.016 15.555 6.98 1 98.94 272 LEU B N 1
ATOM 5807 C CA . LEU B 1 272 ? 16.656 15.805 6.508 1 98.94 272 LEU B CA 1
ATOM 5808 C C . LEU B 1 272 ? 16.672 16.453 5.129 1 98.94 272 LEU B C 1
ATOM 5810 O O . LEU B 1 272 ? 17.203 17.547 4.965 1 98.94 272 LEU B O 1
ATOM 5814 N N . VAL B 1 273 ? 16.125 15.75 4.164 1 98.94 273 VAL B N 1
ATOM 5815 C CA . VAL B 1 273 ? 16.156 16.281 2.803 1 98.94 273 VAL B CA 1
ATOM 5816 C C . VAL B 1 273 ? 14.734 16.516 2.309 1 98.94 273 VAL B C 1
ATOM 5818 O O . VAL B 1 273 ? 13.898 15.609 2.328 1 98.94 273 VAL B O 1
ATOM 5821 N N . GLY B 1 274 ? 14.375 17.734 1.956 1 98.94 274 GLY B N 1
ATOM 5822 C CA . GLY B 1 274 ? 13.039 18.094 1.49 1 98.94 274 GLY B CA 1
ATOM 5823 C C . GLY B 1 274 ? 13.016 18.547 0.044 1 98.94 274 GLY B C 1
ATOM 5824 O O . GLY B 1 274 ? 13.805 19.406 -0.353 1 98.94 274 GLY B O 1
ATOM 5825 N N . LYS B 1 275 ? 12.141 17.922 -0.79 1 98.94 275 LYS B N 1
ATOM 5826 C CA . LYS B 1 275 ? 11.977 18.328 -2.184 1 98.94 275 LYS B CA 1
ATOM 5827 C C . LYS B 1 275 ? 11.555 19.781 -2.291 1 98.94 275 LYS B C 1
ATOM 5829 O O . LYS B 1 275 ? 10.539 20.188 -1.72 1 98.94 275 LYS B O 1
ATOM 5834 N N . GLY B 1 276 ? 12.352 20.594 -3.02 1 98.81 276 GLY B N 1
ATOM 5835 C CA . GLY B 1 276 ? 12.078 22.031 -3.125 1 98.81 276 GLY B CA 1
ATOM 5836 C C . GLY B 1 276 ? 11.734 22.469 -4.535 1 98.81 276 GLY B C 1
ATOM 5837 O O . GLY B 1 276 ? 12.227 23.5 -5.004 1 98.81 276 GLY B O 1
ATOM 5838 N N . ILE B 1 277 ? 10.953 21.688 -5.293 1 98.81 277 ILE B N 1
ATOM 5839 C CA . ILE B 1 277 ? 10.469 22.109 -6.602 1 98.81 277 ILE B CA 1
ATOM 5840 C C . ILE B 1 277 ? 9.375 23.156 -6.434 1 98.81 277 ILE B C 1
ATOM 5842 O O . ILE B 1 277 ? 8.242 22.844 -6.059 1 98.81 277 ILE B O 1
ATOM 5846 N N . THR B 1 278 ? 9.695 24.391 -6.746 1 98.5 278 THR B N 1
ATOM 5847 C CA . THR B 1 278 ? 8.789 25.5 -6.445 1 98.5 278 THR B CA 1
ATOM 5848 C C . THR B 1 278 ? 7.641 25.531 -7.449 1 98.5 278 THR B C 1
ATOM 5850 O O . THR B 1 278 ? 6.594 26.125 -7.172 1 98.5 278 THR B O 1
ATOM 5853 N N . PHE B 1 279 ? 7.82 24.969 -8.617 1 97.56 279 PHE B N 1
ATOM 5854 C CA . PHE B 1 279 ? 6.762 24.734 -9.594 1 97.56 279 PHE B CA 1
ATOM 5855 C C . PHE B 1 279 ? 7.152 23.641 -10.57 1 97.56 279 PHE B C 1
ATOM 5857 O O . PHE B 1 279 ? 8.289 23.594 -11.039 1 97.56 279 PHE B O 1
ATOM 5864 N N . ASP B 1 280 ? 6.23 22.797 -10.875 1 97.44 280 ASP B N 1
ATOM 5865 C CA . ASP B 1 280 ? 6.523 21.656 -11.727 1 97.44 280 ASP B CA 1
ATOM 5866 C C . ASP B 1 280 ? 5.562 21.594 -12.914 1 97.44 280 ASP B C 1
ATOM 5868 O O . ASP B 1 280 ? 4.383 21.281 -12.75 1 97.44 280 ASP B O 1
ATOM 5872 N N . THR B 1 281 ? 6.059 21.812 -14.078 1 96.12 281 THR B N 1
ATOM 5873 C CA . THR B 1 281 ? 5.262 21.688 -15.289 1 96.12 281 THR B CA 1
ATOM 5874 C C . THR B 1 281 ? 5.398 20.281 -15.891 1 96.12 281 THR B C 1
ATOM 5876 O O . THR B 1 281 ? 4.637 19.906 -16.781 1 96.12 281 THR B O 1
ATOM 5879 N N . GLY B 1 282 ? 6.355 19.547 -15.398 1 96.75 282 GLY B N 1
ATOM 5880 C CA . GLY B 1 282 ? 6.742 18.297 -16.016 1 96.75 282 GLY B CA 1
ATOM 5881 C C . GLY B 1 282 ? 7.906 18.438 -16.969 1 96.75 282 GLY B C 1
ATOM 5882 O O . GLY B 1 282 ? 8.445 17.438 -17.469 1 96.75 282 GLY B O 1
ATOM 5883 N N . GLY B 1 283 ? 8.359 19.656 -17.219 1 96.31 283 GLY B N 1
ATOM 5884 C CA . GLY B 1 283 ? 9.398 19.891 -18.203 1 96.31 283 GLY B CA 1
ATOM 5885 C C . GLY B 1 283 ? 8.953 19.594 -19.625 1 96.31 283 GLY B C 1
ATOM 5886 O O . GLY B 1 283 ? 7.891 20.047 -20.047 1 96.31 283 GLY B O 1
ATOM 5887 N N . ILE B 1 284 ? 9.844 18.828 -20.312 1 94.75 284 ILE B N 1
ATOM 5888 C CA . ILE B 1 284 ? 9.523 18.469 -21.688 1 94.75 284 ILE B CA 1
ATOM 5889 C C . ILE B 1 284 ? 8.406 17.422 -21.703 1 94.75 284 ILE B C 1
ATOM 5891 O O . ILE B 1 284 ? 7.562 17.422 -22.594 1 94.75 284 ILE B O 1
ATOM 5895 N N . SER B 1 285 ? 8.461 16.5 -20.75 1 94.88 285 SER B N 1
ATOM 5896 C CA . SER B 1 285 ? 7.312 15.633 -20.5 1 94.88 285 SER B CA 1
ATOM 5897 C C . SER B 1 285 ? 6.203 16.375 -19.766 1 94.88 285 SER B C 1
ATOM 5899 O O . SER B 1 285 ? 5.902 16.062 -18.609 1 94.88 285 SER B O 1
ATOM 5901 N N . LEU B 1 286 ? 5.48 17.188 -20.453 1 93.94 286 LEU B N 1
ATOM 5902 C CA . LEU B 1 286 ? 4.59 18.203 -19.891 1 93.94 286 LEU B CA 1
ATOM 5903 C C . LEU B 1 286 ? 3.373 17.562 -19.234 1 93.94 286 LEU B C 1
ATOM 5905 O O . LEU B 1 286 ? 2.764 16.656 -19.797 1 93.94 286 LEU B O 1
ATOM 5909 N N . LYS B 1 287 ? 3.016 18.047 -18 1 93.88 287 LYS B N 1
ATOM 5910 C CA . LYS B 1 287 ? 1.789 17.625 -17.328 1 93.88 287 LYS B CA 1
ATOM 5911 C C . LYS B 1 287 ? 0.556 18.109 -18.078 1 93.88 287 LYS B C 1
ATOM 5913 O O . LYS B 1 287 ? 0.621 19.109 -18.812 1 93.88 287 LYS B O 1
ATOM 5918 N N . ARG B 1 288 ? -0.612 17.531 -17.906 1 89.81 288 ARG B N 1
ATOM 5919 C CA . ARG B 1 288 ? -1.893 18.016 -18.406 1 89.81 288 ARG B CA 1
ATOM 5920 C C . ARG B 1 288 ? -2.293 19.312 -17.703 1 89.81 288 ARG B C 1
ATOM 5922 O O . ARG B 1 288 ? -1.908 19.547 -16.562 1 89.81 288 ARG B O 1
ATOM 5929 N N . ALA B 1 289 ? -3.066 20.062 -18.188 1 89.06 289 ALA B N 1
ATOM 5930 C CA . ALA B 1 289 ? -3.416 21.391 -17.703 1 89.06 289 ALA B CA 1
ATOM 5931 C C . ALA B 1 289 ? -4.242 21.312 -16.422 1 89.06 289 ALA B C 1
ATOM 5933 O O . ALA B 1 289 ? -3.965 22.031 -15.461 1 89.06 289 ALA B O 1
ATOM 5934 N N . PRO B 1 290 ? -5.309 20.484 -16.406 1 89.31 290 PRO B N 1
ATOM 5935 C CA . PRO B 1 290 ? -6.145 20.484 -15.211 1 89.31 290 PRO B CA 1
ATOM 5936 C C . PRO B 1 290 ? -5.359 20.125 -13.945 1 89.31 290 PRO B C 1
ATOM 5938 O O . PRO B 1 290 ? -4.695 19.094 -13.906 1 89.31 290 PRO B O 1
ATOM 5941 N N . GLY B 1 291 ? -5.371 21.047 -12.984 1 88.12 291 GLY B N 1
ATOM 5942 C CA . GLY B 1 291 ? -4.742 20.766 -11.703 1 88.12 291 GLY B CA 1
ATOM 5943 C C . GLY B 1 291 ? -3.312 21.266 -11.617 1 88.12 291 GLY B C 1
ATOM 5944 O O . GLY B 1 291 ? -2.707 21.25 -10.547 1 88.12 291 GLY B O 1
ATOM 5945 N N . MET B 1 292 ? -2.812 21.766 -12.766 1 89.75 292 MET B N 1
ATOM 5946 C CA . MET B 1 292 ? -1.425 22.219 -12.781 1 89.75 292 MET B CA 1
ATOM 5947 C C . MET B 1 292 ? -1.23 23.391 -11.82 1 89.75 292 MET B C 1
ATOM 5949 O O . MET B 1 292 ? -0.144 23.578 -11.273 1 89.75 292 MET B O 1
ATOM 5953 N N . GLU B 1 293 ? -2.271 24.172 -11.617 1 89.62 293 GLU B N 1
ATOM 5954 C CA . GLU B 1 293 ? -2.199 25.312 -10.711 1 89.62 293 GLU B CA 1
ATOM 5955 C C . GLU B 1 293 ? -1.825 24.875 -9.297 1 89.62 293 GLU B C 1
ATOM 5957 O O . GLU B 1 293 ? -1.278 25.656 -8.523 1 89.62 293 GLU B O 1
ATOM 5962 N N . GLU B 1 294 ? -2.053 23.625 -8.953 1 91.12 294 GLU B N 1
ATOM 5963 C CA . GLU B 1 294 ? -1.774 23.125 -7.613 1 91.12 294 GLU B CA 1
ATOM 5964 C C . GLU B 1 294 ? -0.322 22.672 -7.484 1 91.12 294 GLU B C 1
ATOM 5966 O O . GLU B 1 294 ? 0.122 22.297 -6.395 1 91.12 294 GLU B O 1
ATOM 5971 N N . MET B 1 295 ? 0.458 22.797 -8.578 1 94.12 295 MET B N 1
ATOM 5972 C CA . MET B 1 295 ? 1.846 22.344 -8.555 1 94.12 295 MET B CA 1
ATOM 5973 C C . MET B 1 295 ? 2.723 23.297 -7.758 1 94.12 295 MET B C 1
ATOM 5975 O O . MET B 1 295 ? 3.902 23.031 -7.531 1 94.12 295 MET B O 1
ATOM 5979 N N . ILE B 1 296 ? 2.166 24.406 -7.211 1 93.5 296 ILE B N 1
ATOM 5980 C CA . ILE B 1 296 ? 2.865 25.219 -6.215 1 93.5 296 ILE B CA 1
ATOM 5981 C C . ILE B 1 296 ? 3.16 24.359 -4.98 1 93.5 296 ILE B C 1
ATOM 5983 O O . ILE B 1 296 ? 4.07 24.672 -4.207 1 93.5 296 ILE B O 1
ATOM 5987 N N . SER B 1 297 ? 2.377 23.266 -4.816 1 95.88 297 SER B N 1
ATOM 5988 C CA . SER B 1 297 ? 2.508 22.406 -3.645 1 95.88 297 SER B CA 1
ATOM 5989 C C . SER B 1 297 ? 3.682 21.438 -3.793 1 95.88 297 SER B C 1
ATOM 5991 O O . SER B 1 297 ? 4.012 20.703 -2.859 1 95.88 297 SER B O 1
ATOM 5993 N N . ASP B 1 298 ? 4.363 21.484 -4.965 1 97.75 298 ASP B N 1
ATOM 5994 C CA . ASP B 1 298 ? 5.414 20.516 -5.258 1 97.75 298 ASP B CA 1
ATOM 5995 C C . ASP B 1 298 ? 6.668 20.797 -4.43 1 97.75 298 ASP B C 1
ATOM 5997 O O . ASP B 1 298 ? 7.645 20.047 -4.5 1 97.75 298 ASP B O 1
ATOM 6001 N N . MET B 1 299 ? 6.684 21.812 -3.596 1 98.44 299 MET B N 1
ATOM 6002 C CA . MET B 1 299 ? 7.758 22.125 -2.658 1 98.44 299 MET B CA 1
ATOM 6003 C C . MET B 1 299 ? 7.344 21.812 -1.228 1 98.44 299 MET B C 1
ATOM 6005 O O . MET B 1 299 ? 7.988 22.25 -0.274 1 98.44 299 MET B O 1
ATOM 6009 N N . GLY B 1 300 ? 6.254 21 -1.038 1 98.62 300 GLY B N 1
ATOM 6010 C CA . GLY B 1 300 ? 5.77 20.641 0.284 1 98.62 300 GLY B CA 1
ATOM 6011 C C . GLY B 1 300 ? 6.828 19.969 1.147 1 98.62 300 GLY B C 1
ATOM 6012 O O . GLY B 1 300 ? 6.836 20.156 2.367 1 98.62 300 GLY B O 1
ATOM 6013 N N . GLY B 1 301 ? 7.742 19.156 0.53 1 98.88 301 GLY B N 1
ATOM 6014 C CA . GLY B 1 301 ? 8.844 18.562 1.266 1 98.88 301 GLY B CA 1
ATOM 6015 C C . GLY B 1 301 ? 9.797 19.578 1.858 1 98.88 301 GLY B C 1
ATOM 6016 O O . GLY B 1 301 ? 10.211 19.453 3.014 1 98.88 301 GLY B O 1
ATOM 6017 N N . ALA B 1 302 ? 10.156 20.562 1.058 1 98.88 302 ALA B N 1
ATOM 6018 C CA . ALA B 1 302 ? 10.992 21.656 1.534 1 98.88 302 ALA B CA 1
ATOM 6019 C C . ALA B 1 302 ? 10.336 22.391 2.699 1 98.88 302 ALA B C 1
ATOM 6021 O O . ALA B 1 302 ? 10.984 22.688 3.699 1 98.88 302 ALA B O 1
ATOM 6022 N N . ALA B 1 303 ? 9.023 22.672 2.541 1 98.88 303 ALA B N 1
ATOM 6023 C CA . ALA B 1 303 ? 8.281 23.359 3.594 1 98.88 303 ALA B CA 1
ATOM 6024 C C . ALA B 1 303 ? 8.328 22.578 4.898 1 98.88 303 ALA B C 1
ATOM 6026 O O . ALA B 1 303 ? 8.516 23.141 5.973 1 98.88 303 ALA B O 1
ATOM 6027 N N . ALA B 1 304 ? 8.148 21.266 4.797 1 98.88 304 ALA B N 1
ATOM 6028 C CA . ALA B 1 304 ? 8.188 20.406 5.98 1 98.88 304 ALA B CA 1
ATOM 6029 C C . ALA B 1 304 ? 9.547 20.484 6.668 1 98.88 304 ALA B C 1
ATOM 6031 O O . ALA B 1 304 ? 9.625 20.703 7.879 1 98.88 304 ALA B O 1
ATOM 6032 N N . VAL B 1 305 ? 10.586 20.375 5.918 1 98.88 305 VAL B N 1
ATOM 6033 C CA . VAL B 1 305 ? 11.938 20.344 6.457 1 98.88 305 VAL B CA 1
ATOM 6034 C C . VAL B 1 305 ? 12.273 21.703 7.082 1 98.88 305 VAL B C 1
ATOM 6036 O O . VAL B 1 305 ? 12.828 21.766 8.18 1 98.88 305 VAL B O 1
ATOM 6039 N N . LEU B 1 306 ? 11.938 22.781 6.391 1 98.88 306 LEU B N 1
ATOM 6040 C CA . LEU B 1 306 ? 12.18 24.109 6.938 1 98.88 306 LEU B CA 1
ATOM 6041 C C . LEU B 1 306 ? 11.375 24.328 8.211 1 98.88 306 LEU B C 1
ATOM 6043 O O . LEU B 1 306 ? 11.852 24.969 9.156 1 98.88 306 LEU B O 1
ATOM 6047 N N . GLY B 1 307 ? 10.141 23.828 8.227 1 98.88 307 GLY B N 1
ATOM 6048 C CA . GLY B 1 307 ? 9.344 23.875 9.445 1 98.88 307 GLY B CA 1
ATOM 6049 C C . GLY B 1 307 ? 10 23.156 10.609 1 98.88 307 GLY B C 1
ATOM 6050 O O . GLY B 1 307 ? 10.008 23.672 11.727 1 98.88 307 GLY B O 1
ATOM 6051 N N . VAL B 1 308 ? 10.562 21.984 10.359 1 98.88 308 VAL B N 1
ATOM 6052 C CA . VAL B 1 308 ? 11.25 21.234 11.398 1 98.88 308 VAL B CA 1
ATOM 6053 C C . VAL B 1 308 ? 12.422 22.062 11.945 1 98.88 308 VAL B C 1
ATOM 6055 O O . VAL B 1 308 ? 12.625 22.125 13.156 1 98.88 308 VAL B O 1
ATOM 6058 N N . MET B 1 309 ? 13.164 22.688 11.07 1 98.81 309 MET B N 1
ATOM 6059 C CA . MET B 1 309 ? 14.32 23.453 11.5 1 98.81 309 MET B CA 1
ATOM 6060 C C . MET B 1 309 ? 13.898 24.641 12.367 1 98.81 309 MET B C 1
ATOM 6062 O O . MET B 1 309 ? 14.617 25.016 13.297 1 98.81 309 MET B O 1
ATOM 6066 N N . ARG B 1 310 ? 12.742 25.234 12.07 1 98.19 310 ARG B N 1
ATOM 6067 C CA . ARG B 1 310 ? 12.219 26.297 12.93 1 98.19 310 ARG B CA 1
ATOM 6068 C C . ARG B 1 310 ? 11.961 25.781 14.344 1 98.19 310 ARG B C 1
ATOM 6070 O O . ARG B 1 310 ? 12.273 26.453 15.32 1 98.19 310 ARG B O 1
ATOM 6077 N N . ILE B 1 311 ? 11.391 24.578 14.445 1 98.5 311 ILE B N 1
ATOM 6078 C CA . ILE B 1 311 ? 11.141 23.984 15.75 1 98.5 311 ILE B CA 1
ATOM 6079 C C . ILE B 1 311 ? 12.461 23.797 16.5 1 98.5 311 ILE B C 1
ATOM 6081 O O . ILE B 1 311 ? 12.555 24.109 17.688 1 98.5 311 ILE B O 1
ATOM 6085 N N . LEU B 1 312 ? 13.484 23.344 15.805 1 98.31 312 LEU B N 1
ATOM 6086 C CA . LEU B 1 312 ? 14.789 23.125 16.438 1 98.31 312 LEU B CA 1
ATOM 6087 C C . LEU B 1 312 ? 15.375 24.438 16.922 1 98.31 312 LEU B C 1
ATOM 6089 O O . LEU B 1 312 ? 15.984 24.5 17.984 1 98.31 312 LEU B O 1
ATOM 6093 N N . GLY B 1 313 ? 15.266 25.484 16.078 1 97.38 313 GLY B N 1
ATOM 6094 C CA . GLY B 1 313 ? 15.75 26.797 16.484 1 97.38 313 GLY B CA 1
ATOM 6095 C C . GLY B 1 313 ? 15.078 27.312 17.734 1 97.38 313 GLY B C 1
ATOM 6096 O O . GLY B 1 313 ? 15.727 27.922 18.594 1 97.38 313 GLY B O 1
ATOM 6097 N N . GLU B 1 314 ? 13.789 27.047 17.906 1 96.12 314 GLU B N 1
ATOM 6098 C CA . GLU B 1 314 ? 13 27.562 19.016 1 96.12 314 GLU B CA 1
ATOM 6099 C C . GLU B 1 314 ? 13.227 26.75 20.281 1 96.12 314 GLU B C 1
ATOM 6101 O O . GLU B 1 314 ? 13.375 27.312 21.375 1 96.12 314 GLU B O 1
ATOM 6106 N N . LEU B 1 315 ? 13.281 25.391 20.141 1 96.81 315 LEU B N 1
ATOM 6107 C CA . LEU B 1 315 ? 13.289 24.516 21.312 1 96.81 315 LEU B CA 1
ATOM 6108 C C . LEU B 1 315 ? 14.711 24.109 21.672 1 96.81 315 LEU B C 1
ATOM 6110 O O . LEU B 1 315 ? 14.961 23.609 22.781 1 96.81 315 LEU B O 1
ATOM 6114 N N . LYS B 1 316 ? 15.648 24.172 20.812 1 96.62 316 LYS B N 1
ATOM 6115 C CA . LYS B 1 316 ? 17.078 23.938 21 1 96.62 316 LYS B CA 1
ATOM 6116 C C . LYS B 1 316 ? 17.344 22.562 21.609 1 96.62 316 LYS B C 1
ATOM 6118 O O . LYS B 1 316 ? 18.047 22.453 22.609 1 96.62 316 LYS B O 1
ATOM 6123 N N . PRO B 1 317 ? 16.797 21.516 21 1 96.69 317 PRO B N 1
ATOM 6124 C CA . PRO B 1 317 ? 17.062 20.172 21.516 1 96.69 317 PRO B CA 1
ATOM 6125 C C . PRO B 1 317 ? 18.516 19.719 21.297 1 96.69 317 PRO B C 1
ATOM 6127 O O . PRO B 1 317 ? 19.219 20.297 20.469 1 96.69 317 PRO B O 1
ATOM 6130 N N . LYS B 1 318 ? 18.938 18.688 22.062 1 96.5 318 LYS B N 1
ATOM 6131 C CA . LYS B 1 318 ? 20.281 18.109 21.922 1 96.5 318 LYS B CA 1
ATOM 6132 C C . LYS B 1 318 ? 20.328 17.078 20.797 1 96.5 318 LYS B C 1
ATOM 6134 O O . LYS B 1 318 ? 20.359 15.875 21.062 1 96.5 318 LYS B O 1
ATOM 6139 N N . VAL B 1 319 ? 20.406 17.578 19.547 1 97.56 319 VAL B N 1
ATOM 6140 C CA . VAL B 1 319 ? 20.5 16.734 18.359 1 97.56 319 VAL B CA 1
ATOM 6141 C C . VAL B 1 319 ? 21.312 17.438 17.281 1 97.56 319 VAL B C 1
ATOM 6143 O O . VAL B 1 319 ? 21.469 18.672 17.328 1 97.56 319 VAL B O 1
ATOM 6146 N N . ASN B 1 320 ? 21.922 16.719 16.453 1 98 320 ASN B N 1
ATOM 6147 C CA . ASN B 1 320 ? 22.594 17.266 15.281 1 98 320 ASN B CA 1
ATOM 6148 C C . ASN B 1 320 ? 21.828 16.984 14 1 98 320 ASN B C 1
ATOM 6150 O O . ASN B 1 320 ? 21.422 15.836 13.758 1 98 320 ASN B O 1
ATOM 6154 N N . VAL B 1 321 ? 21.562 18.047 13.219 1 98.69 321 VAL B N 1
ATOM 6155 C CA . VAL B 1 321 ? 20.766 17.891 12 1 98.69 321 VAL B CA 1
ATOM 6156 C C . VAL B 1 321 ? 21.422 18.672 10.859 1 98.69 321 VAL B C 1
ATOM 6158 O O . VAL B 1 321 ? 21.891 19.797 11.062 1 98.69 321 VAL B O 1
ATOM 6161 N N . VAL B 1 322 ? 21.547 18.078 9.719 1 98.81 322 VAL B N 1
ATOM 6162 C CA . VAL B 1 322 ? 21.781 18.797 8.469 1 98.81 322 VAL B CA 1
ATOM 6163 C C . VAL B 1 322 ? 20.547 18.703 7.586 1 98.81 322 VAL B C 1
ATOM 6165 O O . VAL B 1 322 ? 20.172 17.625 7.133 1 98.81 322 VAL B O 1
ATOM 6168 N N . ALA B 1 323 ? 19.875 19.797 7.418 1 98.94 323 ALA B N 1
ATOM 6169 C CA . ALA B 1 323 ? 18.719 19.875 6.527 1 98.94 323 ALA B CA 1
ATOM 6170 C C . ALA B 1 323 ? 19.125 20.344 5.137 1 98.94 323 ALA B C 1
ATOM 6172 O O . ALA B 1 323 ? 19.938 21.266 5.004 1 98.94 323 ALA B O 1
ATOM 6173 N N . VAL B 1 324 ? 18.656 19.641 4.129 1 98.94 324 VAL B N 1
ATOM 6174 C CA . VAL B 1 324 ? 19.016 19.953 2.752 1 98.94 324 VAL B CA 1
ATOM 6175 C C . VAL B 1 324 ? 17.75 20.125 1.912 1 98.94 324 VAL B C 1
ATOM 6177 O O . VAL B 1 324 ? 16.859 19.281 1.955 1 98.94 324 VAL B O 1
ATOM 6180 N N . VAL B 1 325 ? 17.656 21.25 1.169 1 98.94 325 VAL B N 1
ATOM 6181 C CA . VAL B 1 325 ? 16.531 21.531 0.269 1 98.94 325 VAL B CA 1
ATOM 6182 C C . VAL B 1 325 ? 17.062 21.812 -1.136 1 98.94 325 VAL B C 1
ATOM 6184 O O . VAL B 1 325 ? 17.469 22.938 -1.442 1 98.94 325 VAL B O 1
ATOM 6187 N N . PRO B 1 326 ? 17.094 20.781 -1.965 1 98.94 326 PRO B N 1
ATOM 6188 C CA . PRO B 1 326 ? 17.344 21.062 -3.379 1 98.94 326 PRO B CA 1
ATOM 6189 C C . PRO B 1 326 ? 16.156 21.75 -4.062 1 98.94 326 PRO B C 1
ATOM 6191 O O . PRO B 1 326 ? 15.109 21.125 -4.262 1 98.94 326 PRO B O 1
ATOM 6194 N N . SER B 1 327 ? 16.359 23.016 -4.422 1 98.88 327 SER B N 1
ATOM 6195 C CA . SER B 1 327 ? 15.25 23.812 -4.934 1 98.88 327 SER B CA 1
ATOM 6196 C C . SER B 1 327 ? 15.438 24.125 -6.414 1 98.88 327 SER B C 1
ATOM 6198 O O . SER B 1 327 ? 16.516 24.547 -6.836 1 98.88 327 SER B O 1
ATOM 6200 N N . ALA B 1 328 ? 14.461 23.875 -7.203 1 98.81 328 ALA B N 1
ATOM 6201 C CA . ALA B 1 328 ? 14.445 24.141 -8.641 1 98.81 328 ALA B CA 1
ATOM 6202 C C . ALA B 1 328 ? 13.031 24.406 -9.133 1 98.81 328 ALA B C 1
ATOM 6204 O O . ALA B 1 328 ? 12.062 24.266 -8.375 1 98.81 328 ALA B O 1
ATOM 6205 N N . GLU B 1 329 ? 12.945 24.938 -10.25 1 98.12 329 GLU B N 1
ATOM 6206 C CA . GLU B 1 329 ? 11.711 25.047 -11.016 1 98.12 329 GLU B CA 1
ATOM 6207 C C . GLU B 1 329 ? 11.781 24.234 -12.305 1 98.12 329 GLU B C 1
ATOM 6209 O O . GLU B 1 329 ? 12.672 24.469 -13.133 1 98.12 329 GLU B O 1
ATOM 6214 N N . ASN B 1 330 ? 10.859 23.266 -12.461 1 98.38 330 ASN B N 1
ATOM 6215 C CA . ASN B 1 330 ? 10.867 22.406 -13.633 1 98.38 330 ASN B CA 1
ATOM 6216 C C . ASN B 1 330 ? 10.016 22.969 -14.758 1 98.38 330 ASN B C 1
ATOM 6218 O O . ASN B 1 330 ? 8.797 22.797 -14.773 1 98.38 330 ASN B O 1
ATOM 6222 N N . MET B 1 331 ? 10.703 23.562 -15.727 1 97.5 331 MET B N 1
ATOM 6223 C CA . MET B 1 331 ? 10.016 24.297 -16.781 1 97.5 331 MET B CA 1
ATOM 6224 C C . MET B 1 331 ? 10.453 23.797 -18.156 1 97.5 331 MET B C 1
ATOM 6226 O O . MET B 1 331 ? 11.609 23.406 -18.344 1 97.5 331 MET B O 1
ATOM 6230 N N . PRO B 1 332 ? 9.555 23.781 -19.109 1 96.62 332 PRO B N 1
ATOM 6231 C CA . PRO B 1 332 ? 9.984 23.562 -20.484 1 96.62 332 PRO B CA 1
ATOM 6232 C C . PRO B 1 332 ? 10.664 24.797 -21.094 1 96.62 332 PRO B C 1
ATOM 6234 O O . PRO B 1 332 ? 10.273 25.938 -20.781 1 96.62 332 PRO B O 1
ATOM 6237 N N . SER B 1 333 ? 11.695 24.609 -21.797 1 97.12 333 SER B N 1
ATOM 6238 C CA . SER B 1 333 ? 12.391 25.641 -22.547 1 97.12 333 SER B CA 1
ATOM 6239 C C . SER B 1 333 ? 13.414 25.047 -23.5 1 97.12 333 SER B C 1
ATOM 6241 O O . SER B 1 333 ? 13.523 23.828 -23.625 1 97.12 333 SER B O 1
ATOM 6243 N N . ASP B 1 334 ? 14.133 26 -24.141 1 94.94 334 ASP B N 1
ATOM 6244 C CA . ASP B 1 334 ? 15.172 25.578 -25.062 1 94.94 334 ASP B CA 1
ATOM 6245 C C . ASP B 1 334 ? 16.375 25.031 -24.312 1 94.94 334 ASP B C 1
ATOM 6247 O O . ASP B 1 334 ? 17.234 24.359 -24.906 1 94.94 334 ASP B O 1
ATOM 6251 N N . ARG B 1 335 ? 16.422 25.156 -22.969 1 96.88 335 ARG B N 1
ATOM 6252 C CA . ARG B 1 335 ? 17.562 24.703 -22.172 1 96.88 335 ARG B CA 1
ATOM 6253 C C . ARG B 1 335 ? 17.188 23.5 -21.328 1 96.88 335 ARG B C 1
ATOM 6255 O O . ARG B 1 335 ? 18.062 22.922 -20.656 1 96.88 335 ARG B O 1
ATOM 6262 N N . ALA B 1 336 ? 15.898 23.125 -21.391 1 97.62 336 ALA B N 1
ATOM 6263 C CA . ALA B 1 336 ? 15.406 22.062 -20.516 1 97.62 336 ALA B CA 1
ATOM 6264 C C . ALA B 1 336 ? 16.047 20.719 -20.859 1 97.62 336 ALA B C 1
ATOM 6266 O O . ALA B 1 336 ? 16.375 20.469 -22.016 1 97.62 336 ALA B O 1
ATOM 6267 N N . PHE B 1 337 ? 16.312 19.906 -19.812 1 97.12 337 PHE B N 1
ATOM 6268 C CA . PHE B 1 337 ? 16.734 18.531 -20.094 1 97.12 337 PHE B CA 1
ATOM 6269 C C . PHE B 1 337 ? 15.609 17.734 -20.75 1 97.12 337 PHE B C 1
ATOM 6271 O O . PHE B 1 337 ? 14.445 18.141 -20.688 1 97.12 337 PHE B O 1
ATOM 6278 N N . LYS B 1 338 ? 15.969 16.656 -21.484 1 97.12 338 LYS B N 1
ATOM 6279 C CA . LYS B 1 338 ? 15.008 15.906 -22.297 1 97.12 338 LYS B CA 1
ATOM 6280 C C . LYS B 1 338 ? 15.148 14.406 -22.062 1 97.12 338 LYS B C 1
ATOM 6282 O O . LYS B 1 338 ? 16.219 13.922 -21.688 1 97.12 338 LYS B O 1
ATOM 6287 N N . PRO B 1 339 ? 14.047 13.719 -22.344 1 96.12 339 PRO B N 1
ATOM 6288 C CA . PRO B 1 339 ? 14.195 12.258 -22.375 1 96.12 339 PRO B CA 1
ATOM 6289 C C . PRO B 1 339 ? 15.297 11.797 -23.328 1 96.12 339 PRO B C 1
ATOM 6291 O O . PRO B 1 339 ? 15.43 12.328 -24.438 1 96.12 339 PRO B O 1
ATOM 6294 N N . GLY B 1 340 ? 16.062 10.883 -22.844 1 95.88 340 GLY B N 1
ATOM 6295 C CA . GLY B 1 340 ? 17.188 10.398 -23.641 1 95.88 340 GLY B CA 1
ATOM 6296 C C . GLY B 1 340 ? 18.516 10.945 -23.188 1 95.88 340 GLY B C 1
ATOM 6297 O O . GLY B 1 340 ? 19.562 10.383 -23.516 1 95.88 340 GLY B O 1
ATOM 6298 N N . ASP B 1 341 ? 18.5 12.039 -22.453 1 97.62 341 ASP B N 1
ATOM 6299 C CA . ASP B 1 341 ? 19.734 12.578 -21.891 1 97.62 341 ASP B CA 1
ATOM 6300 C C . ASP B 1 341 ? 20.344 11.609 -20.875 1 97.62 341 ASP B C 1
ATOM 6302 O O . ASP B 1 341 ? 19.641 10.766 -20.312 1 97.62 341 ASP B O 1
ATOM 6306 N N . VAL B 1 342 ? 21.594 11.594 -20.75 1 98.5 342 VAL B N 1
ATOM 6307 C CA . VAL B 1 342 ? 22.297 10.961 -19.656 1 98.5 342 VAL B CA 1
ATOM 6308 C C . VAL B 1 342 ? 23.016 12.023 -18.828 1 98.5 342 VAL B C 1
ATOM 6310 O O . VAL B 1 342 ? 23.812 12.805 -19.359 1 98.5 342 VAL B O 1
ATOM 6313 N N . ILE B 1 343 ? 22.734 12.07 -17.562 1 98.62 343 ILE B N 1
ATOM 6314 C CA . ILE B 1 343 ? 23.359 13.07 -16.688 1 98.62 343 ILE B CA 1
ATOM 6315 C C . ILE B 1 343 ? 24.234 12.367 -15.656 1 98.62 343 ILE B C 1
ATOM 6317 O O . ILE B 1 343 ? 24.125 11.156 -15.453 1 98.62 343 ILE B O 1
ATOM 6321 N N . THR B 1 344 ? 25.109 13.094 -15.047 1 98.81 344 THR B N 1
ATOM 6322 C CA . THR B 1 344 ? 25.953 12.602 -13.969 1 98.81 344 THR B CA 1
ATOM 6323 C C . THR B 1 344 ? 25.594 13.281 -12.648 1 98.81 344 THR B C 1
ATOM 6325 O O . THR B 1 344 ? 25.656 14.5 -12.531 1 98.81 344 THR B O 1
ATOM 6328 N N . MET B 1 345 ? 25.219 12.469 -11.672 1 98.81 345 MET B N 1
ATOM 6329 C CA . MET B 1 345 ? 24.797 12.953 -10.367 1 98.81 345 MET B CA 1
ATOM 6330 C C . MET B 1 345 ? 25.984 13.383 -9.531 1 98.81 345 MET B C 1
ATOM 6332 O O . MET B 1 345 ? 27.141 13.102 -9.891 1 98.81 345 MET B O 1
ATOM 6336 N N . MET B 1 346 ? 25.719 13.961 -8.453 1 98.75 346 MET B N 1
ATOM 6337 C CA . MET B 1 346 ? 26.75 14.516 -7.582 1 98.75 346 MET B CA 1
ATOM 6338 C C . MET B 1 346 ? 27.703 13.422 -7.109 1 98.75 346 MET B C 1
ATOM 6340 O O . MET B 1 346 ? 28.906 13.656 -6.945 1 98.75 346 MET B O 1
ATOM 6344 N N . ASN B 1 347 ? 27.219 12.227 -6.898 1 98.38 347 ASN B N 1
ATOM 6345 C CA . ASN B 1 347 ? 28.062 11.156 -6.379 1 98.38 347 ASN B CA 1
ATOM 6346 C C . ASN B 1 347 ? 28.734 10.375 -7.504 1 98.38 347 ASN B C 1
ATOM 6348 O O . ASN B 1 347 ? 29.328 9.328 -7.266 1 98.38 347 ASN B O 1
ATOM 6352 N N . GLY B 1 348 ? 28.516 10.781 -8.719 1 98.5 348 GLY B N 1
ATOM 6353 C CA . GLY B 1 348 ? 29.188 10.156 -9.859 1 98.5 348 GLY B CA 1
ATOM 6354 C C . GLY B 1 348 ? 28.297 9.18 -10.609 1 98.5 348 GLY B C 1
ATOM 6355 O O . GLY B 1 348 ? 28.609 8.789 -11.734 1 98.5 348 GLY B O 1
ATOM 6356 N N . THR B 1 349 ? 27.172 8.812 -10.102 1 98.56 349 THR B N 1
ATOM 6357 C CA . THR B 1 349 ? 26.25 7.887 -10.75 1 98.56 349 THR B CA 1
ATOM 6358 C C . THR B 1 349 ? 25.641 8.508 -12.008 1 98.56 349 THR B C 1
ATOM 6360 O O . THR B 1 349 ? 25.203 9.664 -11.984 1 98.56 349 THR B O 1
ATOM 6363 N N . THR B 1 350 ? 25.688 7.812 -13.086 1 98.75 350 THR B N 1
ATOM 6364 C CA . THR B 1 350 ? 25.047 8.305 -14.297 1 98.75 350 THR B CA 1
ATOM 6365 C C . THR B 1 350 ? 23.594 7.855 -14.367 1 98.75 350 THR B C 1
ATOM 6367 O O . THR B 1 350 ? 23.266 6.742 -13.961 1 98.75 350 THR B O 1
ATOM 6370 N N . VAL B 1 351 ? 22.766 8.781 -14.844 1 98.81 351 VAL B N 1
ATOM 6371 C CA . VAL B 1 351 ? 21.328 8.5 -14.891 1 98.81 351 VAL B CA 1
ATOM 6372 C C . VAL B 1 351 ? 20.781 8.828 -16.281 1 98.81 351 VAL B C 1
ATOM 6374 O O . VAL B 1 351 ? 20.938 9.945 -16.766 1 98.81 351 VAL B O 1
ATOM 6377 N N . GLU B 1 352 ? 20.156 7.84 -16.922 1 98.69 352 GLU B N 1
ATOM 6378 C CA . GLU B 1 352 ? 19.375 8.047 -18.141 1 98.69 352 GLU B CA 1
ATOM 6379 C C . GLU B 1 352 ? 18.016 8.672 -17.828 1 98.69 352 GLU B C 1
ATOM 6381 O O . GLU B 1 352 ? 17.25 8.148 -17 1 98.69 352 GLU B O 1
ATOM 6386 N N . ILE B 1 353 ? 17.734 9.797 -18.5 1 98.38 353 ILE B N 1
ATOM 6387 C CA . ILE B 1 353 ? 16.453 10.453 -18.328 1 98.38 353 ILE B CA 1
ATOM 6388 C C . ILE B 1 353 ? 15.422 9.828 -19.266 1 98.38 353 ILE B C 1
ATOM 6390 O O . ILE B 1 353 ? 15.547 9.93 -20.484 1 98.38 353 ILE B O 1
ATOM 6394 N N . THR B 1 354 ? 14.414 9.25 -18.672 1 97.94 354 THR B N 1
ATOM 6395 C CA . THR B 1 354 ? 13.359 8.664 -19.484 1 97.94 354 THR B CA 1
ATOM 6396 C C . THR B 1 354 ? 12.078 9.484 -19.391 1 97.94 354 THR B C 1
ATOM 6398 O O . THR B 1 354 ? 11.18 9.359 -20.219 1 97.94 354 THR B O 1
ATOM 6401 N N . ASN B 1 355 ? 11.906 10.305 -18.391 1 98 355 ASN B N 1
ATOM 6402 C CA . ASN B 1 355 ? 10.742 11.156 -18.125 1 98 355 ASN B CA 1
ATOM 6403 C C . ASN B 1 355 ? 11.117 12.398 -17.328 1 98 355 ASN B C 1
ATOM 6405 O O . ASN B 1 355 ? 11.578 12.289 -16.188 1 98 355 ASN B O 1
ATOM 6409 N N . THR B 1 356 ? 10.945 13.578 -17.844 1 97.94 356 THR B N 1
ATOM 6410 C CA . THR B 1 356 ? 11.367 14.82 -17.203 1 97.94 356 THR B CA 1
ATOM 6411 C C . THR B 1 356 ? 10.367 15.242 -16.125 1 97.94 356 THR B C 1
ATOM 6413 O O . THR B 1 356 ? 10.617 16.188 -15.375 1 97.94 356 THR B O 1
ATOM 6416 N N . ASP B 1 357 ? 9.156 14.547 -16.047 1 97.06 357 ASP B N 1
ATOM 6417 C CA . ASP B 1 357 ? 8.195 14.75 -14.961 1 97.06 357 ASP B CA 1
ATOM 6418 C C . ASP B 1 357 ? 8.562 13.922 -13.734 1 97.06 357 ASP B C 1
ATOM 6420 O O . ASP B 1 357 ? 7.871 13.969 -12.719 1 97.06 357 ASP B O 1
ATOM 6424 N N . ALA B 1 358 ? 9.602 13.156 -13.828 1 97.81 358 ALA B N 1
ATOM 6425 C CA . ALA B 1 358 ? 10.219 12.492 -12.68 1 97.81 358 ALA B CA 1
ATOM 6426 C C . ALA B 1 358 ? 11.43 13.273 -12.172 1 97.81 358 ALA B C 1
ATOM 6428 O O . ALA B 1 358 ? 12.5 12.703 -11.977 1 97.81 358 ALA B O 1
ATOM 6429 N N . GLU B 1 359 ? 11.266 14.547 -12 1 97.69 359 GLU B N 1
ATOM 6430 C CA . GLU B 1 359 ? 12.336 15.484 -11.68 1 97.69 359 GLU B CA 1
ATOM 6431 C C . GLU B 1 359 ? 12.664 15.461 -10.188 1 97.69 359 GLU B C 1
ATOM 6433 O O . GLU B 1 359 ? 13.812 15.672 -9.797 1 97.69 359 GLU B O 1
ATOM 6438 N N . GLY B 1 360 ? 11.672 15.25 -9.258 1 98.5 360 GLY B N 1
ATOM 6439 C CA . GLY B 1 360 ? 11.844 15.328 -7.816 1 98.5 360 GLY B CA 1
ATOM 6440 C C . GLY B 1 360 ? 12.906 14.383 -7.289 1 98.5 360 GLY B C 1
ATOM 6441 O O . GLY B 1 360 ? 13.719 14.766 -6.445 1 98.5 360 GLY B O 1
ATOM 6442 N N . ARG B 1 361 ? 12.852 13.125 -7.793 1 98.62 361 ARG B N 1
ATOM 6443 C CA . ARG B 1 361 ? 13.805 12.141 -7.289 1 98.62 361 ARG B CA 1
ATOM 6444 C C . ARG B 1 361 ? 15.234 12.5 -7.695 1 98.62 361 ARG B C 1
ATOM 6446 O O . ARG B 1 361 ? 16.188 12.172 -6.992 1 98.62 361 ARG B O 1
ATOM 6453 N N . LEU B 1 362 ? 15.445 13.234 -8.812 1 98.81 362 LEU B N 1
ATOM 6454 C CA . LEU B 1 362 ? 16.781 13.656 -9.25 1 98.81 362 LEU B CA 1
ATOM 6455 C C . LEU B 1 362 ? 17.359 14.703 -8.312 1 98.81 362 LEU B C 1
ATOM 6457 O O . LEU B 1 362 ? 18.5 14.594 -7.887 1 98.81 362 LEU B O 1
ATOM 6461 N N . VAL B 1 363 ? 16.562 15.75 -8 1 98.94 363 VAL B N 1
ATOM 6462 C CA . VAL B 1 363 ? 17.062 16.781 -7.113 1 98.94 363 VAL B CA 1
ATOM 6463 C C . VAL B 1 363 ? 17.281 16.219 -5.715 1 98.94 363 VAL B C 1
ATOM 6465 O O . VAL B 1 363 ? 18.234 16.594 -5.027 1 98.94 363 VAL B O 1
ATOM 6468 N N . LEU B 1 364 ? 16.422 15.305 -5.262 1 98.94 364 LEU B N 1
ATOM 6469 C CA . LEU B 1 364 ? 16.562 14.695 -3.943 1 98.94 364 LEU B CA 1
ATOM 6470 C C . LEU B 1 364 ? 17.812 13.844 -3.867 1 98.94 364 LEU B C 1
ATOM 6472 O O . LEU B 1 364 ? 18.469 13.781 -2.822 1 98.94 364 LEU B O 1
ATOM 6476 N N . ALA B 1 365 ? 18.141 13.133 -4.969 1 98.88 365 ALA B N 1
ATOM 6477 C CA . ALA B 1 365 ? 19.359 12.336 -4.988 1 98.88 365 ALA B CA 1
ATOM 6478 C C . ALA B 1 365 ? 20.578 13.195 -4.695 1 98.88 365 ALA B C 1
ATOM 6480 O O . ALA B 1 365 ? 21.406 12.844 -3.848 1 98.88 365 ALA B O 1
ATOM 6481 N N . ASP B 1 366 ? 20.703 14.289 -5.395 1 98.88 366 ASP B N 1
ATOM 6482 C CA . ASP B 1 366 ? 21.797 15.227 -5.113 1 98.88 366 ASP B CA 1
ATOM 6483 C C . ASP B 1 366 ? 21.688 15.773 -3.691 1 98.88 366 ASP B C 1
ATOM 6485 O O . ASP B 1 366 ? 22.703 16.031 -3.041 1 98.88 366 ASP B O 1
ATOM 6489 N N . GLY B 1 367 ? 20.422 16.047 -3.219 1 98.94 367 GLY B N 1
ATOM 6490 C CA . GLY B 1 367 ? 20.219 16.469 -1.845 1 98.94 367 GLY B CA 1
ATOM 6491 C C . GLY B 1 367 ? 20.719 15.469 -0.823 1 98.94 367 GLY B C 1
ATOM 6492 O O . GLY B 1 367 ? 21.375 15.844 0.154 1 98.94 367 GLY B O 1
ATOM 6493 N N . VAL B 1 368 ? 20.406 14.195 -1.034 1 98.94 368 VAL B N 1
ATOM 6494 C CA . VAL B 1 368 ? 20.844 13.125 -0.144 1 98.94 368 VAL B CA 1
ATOM 6495 C C . VAL B 1 368 ? 22.375 13.062 -0.121 1 98.94 368 VAL B C 1
ATOM 6497 O O . VAL B 1 368 ? 22.984 12.992 0.949 1 98.94 368 VAL B O 1
ATOM 6500 N N . THR B 1 369 ? 22.984 13.102 -1.272 1 98.94 369 THR B N 1
ATOM 6501 C CA . THR B 1 369 ? 24.438 13.109 -1.352 1 98.94 369 THR B CA 1
ATOM 6502 C C . THR B 1 369 ? 25.016 14.312 -0.618 1 98.94 369 THR B C 1
ATOM 6504 O O . THR B 1 369 ? 26.031 14.195 0.09 1 98.94 369 THR B O 1
ATOM 6507 N N . THR B 1 370 ? 24.422 15.469 -0.827 1 98.94 370 THR B N 1
ATOM 6508 C CA . THR B 1 370 ? 24.859 16.672 -0.139 1 98.94 370 THR B CA 1
ATOM 6509 C C . THR B 1 370 ? 24.812 16.484 1.374 1 98.94 370 THR B C 1
ATOM 6511 O O . THR B 1 370 ? 25.75 16.859 2.078 1 98.94 370 THR B O 1
ATOM 6514 N N . ALA B 1 371 ? 23.703 15.938 1.92 1 98.88 371 ALA B N 1
ATOM 6515 C CA . ALA B 1 371 ? 23.578 15.672 3.352 1 98.88 371 ALA B CA 1
ATOM 6516 C C . ALA B 1 371 ? 24.703 14.758 3.834 1 98.88 371 ALA B C 1
ATOM 6518 O O . ALA B 1 371 ? 25.312 15.008 4.879 1 98.88 371 ALA B O 1
ATOM 6519 N N . ILE B 1 372 ? 25 13.719 3.066 1 98.88 372 ILE B N 1
ATOM 6520 C CA . ILE B 1 372 ? 26.031 12.75 3.424 1 98.88 372 ILE B CA 1
ATOM 6521 C C . ILE B 1 372 ? 27.391 13.438 3.461 1 98.88 372 ILE B C 1
ATOM 6523 O O . ILE B 1 372 ? 28.172 13.242 4.406 1 98.88 372 ILE B O 1
ATOM 6527 N N . ARG B 1 373 ? 27.688 14.227 2.477 1 98.44 373 ARG B N 1
ATOM 6528 C CA . ARG B 1 373 ? 28.969 14.93 2.404 1 98.44 373 ARG B CA 1
ATOM 6529 C C . ARG B 1 373 ? 29.109 15.922 3.555 1 98.44 373 ARG B C 1
ATOM 6531 O O . ARG B 1 373 ? 30.234 16.312 3.912 1 98.44 373 ARG B O 1
ATOM 6538 N N . ARG B 1 374 ? 28 16.328 4.102 1 98 374 ARG B N 1
ATOM 6539 C CA . ARG B 1 374 ? 28.031 17.234 5.234 1 98 374 ARG B CA 1
ATOM 6540 C C . ARG B 1 374 ? 27.953 16.484 6.555 1 98 374 ARG B C 1
ATOM 6542 O O . ARG B 1 374 ? 27.703 17.078 7.605 1 98 374 ARG B O 1
ATOM 6549 N N . GLY B 1 375 ? 28.016 15.18 6.527 1 97.69 375 GLY B N 1
ATOM 6550 C CA . GLY B 1 375 ? 28.25 14.406 7.734 1 97.69 375 GLY B CA 1
ATOM 6551 C C . GLY B 1 375 ? 27.031 13.633 8.195 1 97.69 375 GLY B C 1
ATOM 6552 O O . GLY B 1 375 ? 27.062 12.953 9.227 1 97.69 375 GLY B O 1
ATOM 6553 N N . ALA B 1 376 ? 25.922 13.586 7.496 1 98.69 376 ALA B N 1
ATOM 6554 C CA . ALA B 1 376 ? 24.719 12.875 7.914 1 98.69 376 ALA B CA 1
ATOM 6555 C C . ALA B 1 376 ? 24.984 11.383 8.07 1 98.69 376 ALA B C 1
ATOM 6557 O O . ALA B 1 376 ? 25.641 10.773 7.223 1 98.69 376 ALA B O 1
ATOM 6558 N N . THR B 1 377 ? 24.469 10.766 9.156 1 98.44 377 THR B N 1
ATOM 6559 C CA . THR B 1 377 ? 24.656 9.344 9.422 1 98.44 377 THR B CA 1
ATOM 6560 C C . THR B 1 377 ? 23.344 8.586 9.305 1 98.44 377 THR B C 1
ATOM 6562 O O . THR B 1 377 ? 23.344 7.355 9.211 1 98.44 377 THR B O 1
ATOM 6565 N N . LYS B 1 378 ? 22.203 9.266 9.375 1 98.12 378 LYS B N 1
ATOM 6566 C CA . LYS B 1 378 ? 20.844 8.789 9.117 1 98.12 378 LYS B CA 1
ATOM 6567 C C . LYS B 1 378 ? 20.094 9.758 8.219 1 98.12 378 LYS B C 1
ATOM 6569 O O . LYS B 1 378 ? 20.281 10.977 8.305 1 98.12 378 LYS B O 1
ATOM 6574 N N . LEU B 1 379 ? 19.25 9.18 7.414 1 98.88 379 LEU B N 1
ATOM 6575 C CA . LEU B 1 379 ? 18.625 10.031 6.406 1 98.88 379 LEU B CA 1
ATOM 6576 C C . LEU B 1 379 ? 17.109 9.844 6.398 1 98.88 379 LEU B C 1
ATOM 6578 O O . LEU B 1 379 ? 16.625 8.719 6.512 1 98.88 379 LEU B O 1
ATOM 6582 N N . VAL B 1 380 ? 16.344 10.938 6.34 1 98.94 380 VAL B N 1
ATOM 6583 C CA . VAL B 1 380 ? 14.93 10.953 5.996 1 98.94 380 VAL B CA 1
ATOM 6584 C C . VAL B 1 380 ? 14.672 12 4.914 1 98.94 380 VAL B C 1
ATOM 6586 O O . VAL B 1 380 ? 15.094 13.156 5.047 1 98.94 380 VAL B O 1
ATOM 6589 N N . ASP B 1 381 ? 14.125 11.609 3.848 1 98.94 381 ASP B N 1
ATOM 6590 C CA . ASP B 1 381 ? 13.711 12.609 2.867 1 98.94 381 ASP B CA 1
ATOM 6591 C C . ASP B 1 381 ? 12.188 12.633 2.73 1 98.94 381 ASP B C 1
ATOM 6593 O O . ASP B 1 381 ? 11.516 11.633 2.979 1 98.94 381 ASP B O 1
ATOM 6597 N N . VAL B 1 382 ? 11.656 13.789 2.449 1 98.88 382 VAL B N 1
ATOM 6598 C CA . VAL B 1 382 ? 10.227 14.055 2.336 1 98.88 382 VAL B CA 1
ATOM 6599 C C . VAL B 1 382 ? 9.938 14.781 1.023 1 98.88 382 VAL B C 1
ATOM 6601 O O . VAL B 1 382 ? 10.602 15.766 0.691 1 98.88 382 VAL B O 1
ATOM 6604 N N . ALA B 1 383 ? 8.945 14.227 0.282 1 98.88 383 ALA B N 1
ATOM 6605 C CA . ALA B 1 383 ? 8.727 14.82 -1.035 1 98.88 383 ALA B CA 1
ATOM 6606 C C . ALA B 1 383 ? 7.301 14.562 -1.518 1 98.88 383 ALA B C 1
ATOM 6608 O O . ALA B 1 383 ? 6.75 13.484 -1.295 1 98.88 383 ALA B O 1
ATOM 6609 N N . THR B 1 384 ? 6.68 15.578 -2.102 1 98.44 384 THR B N 1
ATOM 6610 C CA . THR B 1 384 ? 5.582 15.297 -3.021 1 98.44 384 THR B CA 1
ATOM 6611 C C . THR B 1 384 ? 6.094 14.594 -4.273 1 98.44 384 THR B C 1
ATOM 6613 O O . THR B 1 384 ? 6.445 15.242 -5.262 1 98.44 384 THR B O 1
ATOM 6616 N N . LEU B 1 385 ? 6.078 13.266 -4.25 1 98.12 385 LEU B N 1
ATOM 6617 C CA . LEU B 1 385 ? 6.918 12.57 -5.219 1 98.12 385 LEU B CA 1
ATOM 6618 C C . LEU B 1 385 ? 6.07 11.914 -6.301 1 98.12 385 LEU B C 1
ATOM 6620 O O . LEU B 1 385 ? 6.371 12.039 -7.492 1 98.12 385 LEU B O 1
ATOM 6624 N N . THR B 1 386 ? 5.023 11.203 -5.906 1 97.31 386 THR B N 1
ATOM 6625 C CA . THR B 1 386 ? 4.383 10.406 -6.945 1 97.31 386 THR B CA 1
ATOM 6626 C C . THR B 1 386 ? 2.863 10.5 -6.832 1 97.31 386 THR B C 1
ATOM 6628 O O . THR B 1 386 ? 2.316 10.516 -5.727 1 97.31 386 THR B O 1
ATOM 6631 N N . GLY B 1 387 ? 2.205 10.609 -8.023 1 96 387 GLY B N 1
ATOM 6632 C CA . GLY B 1 387 ? 0.766 10.398 -8.055 1 96 387 GLY B CA 1
ATOM 6633 C C . GLY B 1 387 ? 0.362 8.984 -7.668 1 96 387 GLY B C 1
ATOM 6634 O O . GLY B 1 387 ? -0.742 8.766 -7.164 1 96 387 GLY B O 1
ATOM 6635 N N . ALA B 1 388 ? 1.204 8.047 -7.816 1 97.56 388 ALA B N 1
ATOM 6636 C CA . ALA B 1 388 ? 0.935 6.633 -7.559 1 97.56 388 ALA B CA 1
ATOM 6637 C C . ALA B 1 388 ? 0.584 6.398 -6.094 1 97.56 388 ALA B C 1
ATOM 6639 O O . ALA B 1 388 ? -0.232 5.527 -5.777 1 97.56 388 ALA B O 1
ATOM 6640 N N . VAL B 1 389 ? 1.224 7.145 -5.176 1 98.25 389 VAL B N 1
ATOM 6641 C CA . VAL B 1 389 ? 0.945 6.949 -3.758 1 98.25 389 VAL B CA 1
ATOM 6642 C C . VAL B 1 389 ? -0.499 7.34 -3.455 1 98.25 389 VAL B C 1
ATOM 6644 O O . VAL B 1 389 ? -1.133 6.762 -2.568 1 98.25 389 VAL B O 1
ATOM 6647 N N . LEU B 1 390 ? -1.077 8.328 -4.184 1 97.69 390 LEU B N 1
ATOM 6648 C CA . LEU B 1 390 ? -2.479 8.703 -4.023 1 97.69 390 LEU B CA 1
ATOM 6649 C C . LEU B 1 390 ? -3.396 7.547 -4.41 1 97.69 390 LEU B C 1
ATOM 6651 O O . LEU B 1 390 ? -4.414 7.312 -3.756 1 97.69 390 LEU B O 1
ATOM 6655 N N . VAL B 1 391 ? -3.037 6.895 -5.473 1 97.81 391 VAL B N 1
ATOM 6656 C CA . VAL B 1 391 ? -3.836 5.762 -5.93 1 97.81 391 VAL B CA 1
ATOM 6657 C C . VAL B 1 391 ? -3.873 4.688 -4.844 1 97.81 391 VAL B C 1
ATOM 6659 O O . VAL B 1 391 ? -4.887 4.008 -4.668 1 97.81 391 VAL B O 1
ATOM 6662 N N . ALA B 1 392 ? -2.811 4.547 -4.105 1 97.81 392 ALA B N 1
ATOM 6663 C CA . ALA B 1 392 ? -2.711 3.514 -3.078 1 97.81 392 ALA B CA 1
ATOM 6664 C C . ALA B 1 392 ? -3.336 3.984 -1.768 1 97.81 392 ALA B C 1
ATOM 6666 O O . ALA B 1 392 ? -4.027 3.217 -1.092 1 97.81 392 ALA B O 1
ATOM 6667 N N . LEU B 1 393 ? -3.084 5.32 -1.394 1 98.38 393 LEU B N 1
ATOM 6668 C CA . LEU B 1 393 ? -3.328 5.711 -0.009 1 98.38 393 LEU B CA 1
ATOM 6669 C C . LEU B 1 393 ? -4.219 6.945 0.061 1 98.38 393 LEU B C 1
ATOM 6671 O O . LEU B 1 393 ? -4.602 7.383 1.149 1 98.38 393 LEU B O 1
ATOM 6675 N N . GLY B 1 394 ? -4.578 7.52 -1.096 1 97.5 394 GLY B N 1
ATOM 6676 C CA . GLY B 1 394 ? -5.352 8.75 -1.088 1 97.5 394 GLY B CA 1
ATOM 6677 C C . GLY B 1 394 ? -4.652 9.891 -0.366 1 97.5 394 GLY B C 1
ATOM 6678 O O . GLY B 1 394 ? -3.428 10.008 -0.429 1 97.5 394 GLY B O 1
ATOM 6679 N N . ASP B 1 395 ? -5.422 10.789 0.183 1 97.12 395 ASP B N 1
ATOM 6680 C CA . ASP B 1 395 ? -4.891 11.891 0.975 1 97.12 395 ASP B CA 1
ATOM 6681 C C . ASP B 1 395 ? -4.926 11.57 2.467 1 97.12 395 ASP B C 1
ATOM 6683 O O . ASP B 1 395 ? -4.898 12.469 3.305 1 97.12 395 ASP B O 1
ATOM 6687 N N . VAL B 1 396 ? -4.973 10.266 2.771 1 96.5 396 VAL B N 1
ATOM 6688 C CA . VAL B 1 396 ? -5.262 9.82 4.133 1 96.5 396 VAL B CA 1
ATOM 6689 C C . VAL B 1 396 ? -3.963 9.445 4.84 1 96.5 396 VAL B C 1
ATOM 6691 O O . VAL B 1 396 ? -3.865 9.547 6.066 1 96.5 396 VAL B O 1
ATOM 6694 N N . ALA B 1 397 ? -2.99 8.977 4.043 1 98.31 397 ALA B N 1
ATOM 6695 C CA . ALA B 1 397 ? -1.74 8.547 4.664 1 98.31 397 ALA B CA 1
ATOM 6696 C C . ALA B 1 397 ? -0.546 8.867 3.77 1 98.31 397 ALA B C 1
ATOM 6698 O O . ALA B 1 397 ? -0.671 8.898 2.543 1 98.31 397 ALA B O 1
ATOM 6699 N N . THR B 1 398 ? 0.583 9.102 4.473 1 98.75 398 THR B N 1
ATOM 6700 C CA . THR B 1 398 ? 1.87 9.266 3.807 1 98.75 398 THR B CA 1
ATOM 6701 C C . THR B 1 398 ? 2.51 7.91 3.521 1 98.75 398 THR B C 1
ATOM 6703 O O . THR B 1 398 ? 2.48 7.012 4.367 1 98.75 398 THR B O 1
ATOM 6706 N N . GLY B 1 399 ? 2.957 7.758 2.258 1 98.81 399 GLY B N 1
ATOM 6707 C CA . GLY B 1 399 ? 3.695 6.543 1.946 1 98.81 399 GLY B CA 1
ATOM 6708 C C . GLY B 1 399 ? 5.141 6.594 2.4 1 98.81 399 GLY B C 1
ATOM 6709 O O . GLY B 1 399 ? 5.793 7.633 2.305 1 98.81 399 GLY B O 1
ATOM 6710 N N . ALA B 1 400 ? 5.703 5.422 2.863 1 98.81 400 ALA B N 1
ATOM 6711 C CA . ALA B 1 400 ? 7.09 5.375 3.326 1 98.81 400 ALA B CA 1
ATOM 6712 C C . ALA B 1 400 ? 7.828 4.184 2.719 1 98.81 400 ALA B C 1
ATOM 6714 O O . ALA B 1 400 ? 7.266 3.094 2.594 1 98.81 400 ALA B O 1
ATOM 6715 N N . ILE B 1 401 ? 9.008 4.445 2.262 1 98.5 401 ILE B N 1
ATOM 6716 C CA . ILE B 1 401 ? 9.914 3.416 1.764 1 98.5 401 ILE B CA 1
ATOM 6717 C C . ILE B 1 401 ? 11.281 3.582 2.41 1 98.5 401 ILE B C 1
ATOM 6719 O O . ILE B 1 401 ? 11.742 4.707 2.625 1 98.5 401 ILE B O 1
ATOM 6723 N N . GLY B 1 402 ? 11.945 2.494 2.801 1 98.25 402 GLY B N 1
ATOM 6724 C CA . GLY B 1 402 ? 13.25 2.623 3.43 1 98.25 402 GLY B CA 1
ATOM 6725 C C . GLY B 1 402 ? 14.078 1.354 3.352 1 98.25 402 GLY B C 1
ATOM 6726 O O . GLY B 1 402 ? 13.641 0.353 2.783 1 98.25 402 GLY B O 1
ATOM 6727 N N . ASN B 1 403 ? 15.289 1.418 3.854 1 98 403 ASN B N 1
ATOM 6728 C CA . ASN B 1 403 ? 16.219 0.293 3.812 1 98 403 ASN B CA 1
ATOM 6729 C C . ASN B 1 403 ? 16.594 -0.181 5.215 1 98 403 ASN B C 1
ATOM 6731 O O . ASN B 1 403 ? 17.5 -0.999 5.379 1 98 403 ASN B O 1
ATOM 6735 N N . ASP B 1 404 ? 15.914 0.398 6.23 1 98 404 ASP B N 1
ATOM 6736 C CA . ASP B 1 404 ? 16.25 0.103 7.621 1 98 404 ASP B CA 1
ATOM 6737 C C . ASP B 1 404 ? 14.992 -0.056 8.469 1 98 404 ASP B C 1
ATOM 6739 O O . ASP B 1 404 ? 14.297 0.922 8.742 1 98 404 ASP B O 1
ATOM 6743 N N . ASP B 1 405 ? 14.758 -1.253 8.969 1 96.94 405 ASP B N 1
ATOM 6744 C CA . ASP B 1 405 ? 13.523 -1.579 9.68 1 96.94 405 ASP B CA 1
ATOM 6745 C C . ASP B 1 405 ? 13.414 -0.79 10.984 1 96.94 405 ASP B C 1
ATOM 6747 O O . ASP B 1 405 ? 12.328 -0.355 11.359 1 96.94 405 ASP B O 1
ATOM 6751 N N . GLN B 1 406 ? 14.523 -0.683 11.641 1 97.88 406 GLN B N 1
ATOM 6752 C CA . GLN B 1 406 ? 14.492 0.043 12.906 1 97.88 406 GLN B CA 1
ATOM 6753 C C . GLN B 1 406 ? 14.141 1.513 12.695 1 97.88 406 GLN B C 1
ATOM 6755 O O . GLN B 1 406 ? 13.297 2.066 13.398 1 97.88 406 GLN B O 1
ATOM 6760 N N . LEU B 1 407 ? 14.789 2.164 11.742 1 98.31 407 LEU B N 1
ATOM 6761 C CA . LEU B 1 407 ? 14.484 3.562 11.461 1 98.31 407 LEU B CA 1
ATOM 6762 C C . LEU B 1 407 ? 13.031 3.727 11.016 1 98.31 407 LEU B C 1
ATOM 6764 O O . LEU B 1 407 ? 12.359 4.68 11.422 1 98.31 407 LEU B O 1
ATOM 6768 N N . MET B 1 408 ? 12.547 2.803 10.195 1 98.5 408 MET B N 1
ATOM 6769 C CA . MET B 1 408 ? 11.156 2.836 9.758 1 98.5 408 MET B CA 1
ATOM 6770 C C . MET B 1 408 ? 10.211 2.805 10.953 1 98.5 408 MET B C 1
ATOM 6772 O O . MET B 1 408 ? 9.25 3.58 11.023 1 98.5 408 MET B O 1
ATOM 6776 N N . GLN B 1 409 ? 10.484 1.945 11.867 1 98.06 409 GLN B N 1
ATOM 6777 C CA . GLN B 1 409 ? 9.648 1.84 13.055 1 98.06 409 GLN B CA 1
ATOM 6778 C C . GLN B 1 409 ? 9.703 3.121 13.891 1 98.06 409 GLN B C 1
ATOM 6780 O O . GLN B 1 409 ? 8.688 3.559 14.43 1 98.06 409 GLN B O 1
ATOM 6785 N N . ASP B 1 410 ? 10.891 3.699 14 1 98.19 410 ASP B N 1
ATOM 6786 C CA . ASP B 1 410 ? 11.039 4.957 14.719 1 98.19 410 ASP B CA 1
ATOM 6787 C C . ASP B 1 410 ? 10.195 6.059 14.086 1 98.19 410 ASP B C 1
ATOM 6789 O O . ASP B 1 410 ? 9.547 6.84 14.781 1 98.19 410 ASP B O 1
ATOM 6793 N N . VAL B 1 411 ? 10.219 6.098 12.75 1 98.62 411 VAL B N 1
ATOM 6794 C CA . VAL B 1 411 ? 9.461 7.105 12.016 1 98.62 411 VAL B CA 1
ATOM 6795 C C . VAL B 1 411 ? 7.965 6.867 12.219 1 98.62 411 VAL B C 1
ATOM 6797 O O . VAL B 1 411 ? 7.203 7.812 12.438 1 98.62 411 VAL B O 1
ATOM 6800 N N . ILE B 1 412 ? 7.527 5.637 12.164 1 98.06 412 ILE B N 1
ATOM 6801 C CA . ILE B 1 412 ? 6.121 5.289 12.336 1 98.06 412 ILE B CA 1
ATOM 6802 C C . ILE B 1 412 ? 5.668 5.664 13.75 1 98.06 412 ILE B C 1
ATOM 6804 O O . ILE B 1 412 ? 4.59 6.227 13.93 1 98.06 412 ILE B O 1
ATOM 6808 N N . LEU B 1 413 ? 6.496 5.367 14.75 1 96.94 413 LEU B N 1
ATOM 6809 C CA . LEU B 1 413 ? 6.164 5.703 16.125 1 96.94 413 LEU B CA 1
ATOM 6810 C C . LEU B 1 413 ? 6.027 7.215 16.297 1 96.94 413 LEU B C 1
ATOM 6812 O O . LEU B 1 413 ? 5.094 7.688 16.953 1 96.94 413 LEU B O 1
ATOM 6816 N N . ALA B 1 414 ? 6.953 7.953 15.727 1 97.88 414 ALA B N 1
ATOM 6817 C CA . ALA B 1 414 ? 6.883 9.414 15.773 1 97.88 414 ALA B CA 1
ATOM 6818 C C . ALA B 1 414 ? 5.598 9.922 15.125 1 97.88 414 ALA B C 1
ATOM 6820 O O . ALA B 1 414 ? 4.973 10.859 15.617 1 97.88 414 ALA B O 1
ATOM 6821 N N . SER B 1 415 ? 5.219 9.305 14.008 1 97.88 415 SER B N 1
ATOM 6822 C CA . SER B 1 415 ? 4.023 9.711 13.281 1 97.88 415 SER B CA 1
ATOM 6823 C C . SER B 1 415 ? 2.766 9.477 14.109 1 97.88 415 SER B C 1
ATOM 6825 O O . SER B 1 415 ? 1.815 10.266 14.039 1 97.88 415 SER B O 1
ATOM 6827 N N . LYS B 1 416 ? 2.75 8.43 14.938 1 94.75 416 LYS B N 1
ATOM 6828 C CA . LYS B 1 416 ? 1.616 8.164 15.812 1 94.75 416 LYS B CA 1
ATOM 6829 C C . LYS B 1 416 ? 1.477 9.25 16.875 1 94.75 416 LYS B C 1
ATOM 6831 O O . LYS B 1 416 ? 0.364 9.68 17.188 1 94.75 416 LYS B O 1
ATOM 6836 N N . HIS B 1 417 ? 2.578 9.734 17.328 1 92.5 417 HIS B N 1
ATOM 6837 C CA . HIS B 1 417 ? 2.555 10.805 18.312 1 92.5 417 HIS B CA 1
ATOM 6838 C C . HIS B 1 417 ? 2.064 12.109 17.703 1 92.5 417 HIS B C 1
ATOM 6840 O O . HIS B 1 417 ? 1.382 12.898 18.375 1 92.5 417 HIS B O 1
ATOM 6846 N N . ALA B 1 418 ? 2.434 12.281 16.484 1 95.75 418 ALA B N 1
ATOM 6847 C CA . ALA B 1 418 ? 2.078 13.516 15.805 1 95.75 418 ALA B CA 1
ATOM 6848 C C . ALA B 1 418 ? 0.678 13.438 15.211 1 95.75 418 ALA B C 1
ATOM 6850 O O . ALA B 1 418 ? 0.117 14.445 14.781 1 95.75 418 ALA B O 1
ATOM 6851 N N . ASP B 1 419 ? 0.078 12.242 15.219 1 94.94 419 ASP B N 1
ATOM 6852 C CA . ASP B 1 419 ? -1.223 12.023 14.594 1 94.94 419 ASP B CA 1
ATOM 6853 C C . ASP B 1 419 ? -1.18 12.336 13.102 1 94.94 419 ASP B C 1
ATOM 6855 O O . ASP B 1 419 ? -2.033 13.062 12.594 1 94.94 419 ASP B O 1
ATOM 6859 N N . GLU B 1 420 ? -0.152 11.906 12.398 1 97.12 420 GLU B N 1
ATOM 6860 C CA . GLU B 1 420 ? 0.052 11.969 10.953 1 97.12 420 GLU B CA 1
ATOM 6861 C C . GLU B 1 420 ? 0.347 10.586 10.383 1 97.12 420 GLU B C 1
ATOM 6863 O O . GLU B 1 420 ? 1.494 10.133 10.398 1 97.12 420 GLU B O 1
ATOM 6868 N N . ARG B 1 421 ? -0.61 9.977 9.766 1 97.12 421 ARG B N 1
ATOM 6869 C CA . ARG B 1 421 ? -0.555 8.562 9.398 1 97.12 421 ARG B CA 1
ATOM 6870 C C . ARG B 1 421 ? 0.52 8.305 8.352 1 97.12 421 ARG B C 1
ATOM 6872 O O . ARG B 1 421 ? 0.639 9.062 7.379 1 97.12 421 ARG B O 1
ATOM 6879 N N . ILE B 1 422 ? 1.322 7.305 8.562 1 98.44 422 ILE B N 1
ATOM 6880 C CA . ILE B 1 422 ? 2.303 6.785 7.617 1 98.44 422 ILE B CA 1
ATOM 6881 C C . ILE B 1 422 ? 1.988 5.324 7.301 1 98.44 422 ILE B C 1
ATOM 6883 O O . ILE B 1 422 ? 1.598 4.559 8.188 1 98.44 422 ILE B O 1
ATOM 6887 N N . TRP B 1 423 ? 2.076 4.941 6.039 1 98.5 423 TRP B N 1
ATOM 6888 C CA . TRP B 1 423 ? 1.921 3.551 5.625 1 98.5 423 TRP B CA 1
ATOM 6889 C C . TRP B 1 423 ? 3.141 3.074 4.844 1 98.5 423 TRP B C 1
ATOM 6891 O O . TRP B 1 423 ? 3.484 3.648 3.809 1 98.5 423 TRP B O 1
ATOM 6901 N N . PRO B 1 424 ? 3.844 1.992 5.305 1 98.06 424 PRO B N 1
ATOM 6902 C CA . PRO B 1 424 ? 5.004 1.479 4.57 1 98.06 424 PRO B CA 1
ATOM 6903 C C . PRO B 1 424 ? 4.621 0.86 3.227 1 98.06 424 PRO B C 1
ATOM 6905 O O . PRO B 1 424 ? 3.582 0.207 3.117 1 98.06 424 PRO B O 1
ATOM 6908 N N . MET B 1 425 ? 5.387 1.129 2.219 1 98.19 425 MET B N 1
ATOM 6909 C CA . MET B 1 425 ? 5.328 0.492 0.906 1 98.19 425 MET B CA 1
ATOM 6910 C C . MET B 1 425 ? 6.453 -0.525 0.745 1 98.19 425 MET B C 1
ATOM 6912 O O . MET B 1 425 ? 7.496 -0.414 1.394 1 98.19 425 MET B O 1
ATOM 6916 N N . PRO B 1 426 ? 6.293 -1.511 -0.116 1 96.56 426 PRO B N 1
ATOM 6917 C CA . PRO B 1 426 ? 7.309 -2.561 -0.211 1 96.56 426 PRO B CA 1
ATOM 6918 C C . PRO B 1 426 ? 8.562 -2.102 -0.954 1 96.56 426 PRO B C 1
ATOM 6920 O O . PRO B 1 426 ? 8.469 -1.315 -1.899 1 96.56 426 PRO B O 1
ATOM 6923 N N . ASN B 1 427 ? 9.695 -2.623 -0.592 1 97.5 427 ASN B N 1
ATOM 6924 C CA . ASN B 1 427 ? 10.977 -2.371 -1.248 1 97.5 427 ASN B CA 1
ATOM 6925 C C . ASN B 1 427 ? 11.516 -3.629 -1.925 1 97.5 427 ASN B C 1
ATOM 6927 O O . ASN B 1 427 ? 12.688 -3.965 -1.772 1 97.5 427 ASN B O 1
ATOM 6931 N N . TYR B 1 428 ? 10.758 -4.305 -2.711 1 96.19 428 TYR B N 1
ATOM 6932 C CA . TYR B 1 428 ? 11.117 -5.555 -3.367 1 96.19 428 TYR B CA 1
ATOM 6933 C C . TYR B 1 428 ? 12.234 -5.344 -4.375 1 96.19 428 TYR B C 1
ATOM 6935 O O . TYR B 1 428 ? 12.266 -4.332 -5.078 1 96.19 428 TYR B O 1
ATOM 6943 N N . PRO B 1 429 ? 13.148 -6.355 -4.516 1 95.44 429 PRO B N 1
ATOM 6944 C CA . PRO B 1 429 ? 14.242 -6.238 -5.477 1 95.44 429 PRO B CA 1
ATOM 6945 C C . PRO B 1 429 ? 13.75 -6.051 -6.91 1 95.44 429 PRO B C 1
ATOM 6947 O O . PRO B 1 429 ? 14.414 -5.391 -7.711 1 95.44 429 PRO B O 1
ATOM 6950 N N . GLU B 1 430 ? 12.578 -6.57 -7.227 1 95.88 430 GLU B N 1
ATOM 6951 C CA . GLU B 1 430 ? 12.008 -6.438 -8.562 1 95.88 430 GLU B CA 1
ATOM 6952 C C . GLU B 1 430 ? 11.742 -4.973 -8.906 1 95.88 430 GLU B C 1
ATOM 6954 O O . GLU B 1 430 ? 11.867 -4.57 -10.062 1 95.88 430 GLU B O 1
ATOM 6959 N N . PHE B 1 431 ? 11.391 -4.148 -7.891 1 97.19 431 PHE B N 1
ATOM 6960 C CA . PHE B 1 431 ? 11.148 -2.729 -8.109 1 97.19 431 PHE B CA 1
ATOM 6961 C C . PHE B 1 431 ? 12.461 -2 -8.406 1 97.19 431 PHE B C 1
ATOM 6963 O O . PHE B 1 431 ? 12.523 -1.161 -9.305 1 97.19 431 PHE B O 1
ATOM 6970 N N . ARG B 1 432 ? 13.516 -2.336 -7.664 1 96.38 432 ARG B N 1
ATOM 6971 C CA . ARG B 1 432 ? 14.82 -1.741 -7.914 1 96.38 432 ARG B CA 1
ATOM 6972 C C . ARG B 1 432 ? 15.312 -2.066 -9.32 1 96.38 432 ARG B C 1
ATOM 6974 O O . ARG B 1 432 ? 15.922 -1.224 -9.984 1 96.38 432 ARG B O 1
ATOM 6981 N N . LYS B 1 433 ? 15.07 -3.27 -9.805 1 96.06 433 LYS B N 1
ATOM 6982 C CA . LYS B 1 433 ? 15.516 -3.736 -11.117 1 96.06 433 LYS B CA 1
ATOM 6983 C C . LYS B 1 433 ? 14.922 -2.889 -12.234 1 96.06 433 LYS B C 1
ATOM 6985 O O . LYS B 1 433 ? 15.539 -2.723 -13.289 1 96.06 433 LYS B O 1
ATOM 6990 N N . GLN B 1 434 ? 13.781 -2.299 -11.961 1 96.38 434 GLN B N 1
ATOM 6991 C CA . GLN B 1 434 ? 13.117 -1.469 -12.961 1 96.38 434 GLN B CA 1
ATOM 6992 C C . GLN B 1 434 ? 13.922 -0.202 -13.242 1 96.38 434 GLN B C 1
ATOM 6994 O O . GLN B 1 434 ? 13.695 0.478 -14.242 1 96.38 434 GLN B O 1
ATOM 6999 N N . LEU B 1 435 ? 14.914 0.098 -12.414 1 98 435 LEU B N 1
ATOM 7000 C CA . LEU B 1 435 ? 15.719 1.306 -12.562 1 98 435 LEU B CA 1
ATOM 7001 C C . LEU B 1 435 ? 17 1.013 -13.336 1 98 435 LEU B C 1
ATOM 7003 O O . LEU B 1 435 ? 17.812 1.915 -13.57 1 98 435 LEU B O 1
ATOM 7007 N N . ASP B 1 436 ? 17.188 -0.207 -13.773 1 96.81 436 ASP B N 1
ATOM 7008 C CA . ASP B 1 436 ? 18.344 -0.543 -14.586 1 96.81 436 ASP B CA 1
ATOM 7009 C C . ASP B 1 436 ? 18.281 0.137 -15.953 1 96.81 436 ASP B C 1
ATOM 7011 O O . ASP B 1 436 ? 17.188 0.385 -16.469 1 96.81 436 ASP B O 1
ATOM 7015 N N . SER B 1 437 ? 19.438 0.495 -16.422 1 96.31 437 SER B N 1
ATOM 7016 C CA . SER B 1 437 ? 19.562 1.168 -17.719 1 96.31 437 SER B CA 1
ATOM 7017 C C . SER B 1 437 ? 20.656 0.53 -18.562 1 96.31 437 SER B C 1
ATOM 7019 O O . SER B 1 437 ? 21.672 0.063 -18.047 1 96.31 437 SER B O 1
ATOM 7021 N N . ASP B 1 438 ? 20.438 0.487 -19.875 1 94.5 438 ASP B N 1
ATOM 7022 C CA . ASP B 1 438 ? 21.453 0.009 -20.797 1 94.5 438 ASP B CA 1
ATOM 7023 C C . ASP B 1 438 ? 22.453 1.118 -21.141 1 94.5 438 ASP B C 1
ATOM 7025 O O . ASP B 1 438 ? 23.531 0.848 -21.656 1 94.5 438 ASP B O 1
ATOM 7029 N N . GLN B 1 439 ? 22.094 2.318 -20.859 1 95.75 439 GLN B N 1
ATOM 7030 C CA . GLN B 1 439 ? 22.859 3.467 -21.328 1 95.75 439 GLN B CA 1
ATOM 7031 C C . GLN B 1 439 ? 23.609 4.133 -20.172 1 95.75 439 GLN B C 1
ATOM 7033 O O . GLN B 1 439 ? 24.562 4.875 -20.391 1 95.75 439 GLN B O 1
ATOM 7038 N N . ALA B 1 440 ? 23.109 4.016 -18.984 1 98.12 440 ALA B N 1
ATOM 7039 C CA . ALA B 1 440 ? 23.656 4.645 -17.797 1 98.12 440 ALA B CA 1
ATOM 7040 C C . ALA B 1 440 ? 23.656 3.676 -16.609 1 98.12 440 ALA B C 1
ATOM 7042 O O . ALA B 1 440 ? 23.297 2.504 -16.766 1 98.12 440 ALA B O 1
ATOM 7043 N N . ASP B 1 441 ? 24.156 4.148 -15.445 1 98.19 441 ASP B N 1
ATOM 7044 C CA . ASP B 1 441 ? 24.109 3.311 -14.25 1 98.19 441 ASP B CA 1
ATOM 7045 C C . ASP B 1 441 ? 22.656 3.031 -13.844 1 98.19 441 ASP B C 1
ATOM 7047 O O . ASP B 1 441 ? 22.359 1.963 -13.305 1 98.19 441 ASP B O 1
ATOM 7051 N N . MET B 1 442 ? 21.781 4.012 -14.031 1 98.25 442 MET B N 1
ATOM 7052 C CA . MET B 1 442 ? 20.359 3.885 -13.711 1 98.25 442 MET B CA 1
ATOM 7053 C C . MET B 1 442 ? 19.516 4.727 -14.664 1 98.25 442 MET B C 1
ATOM 7055 O O . MET B 1 442 ? 20.047 5.555 -15.406 1 98.25 442 MET B O 1
ATOM 7059 N N . ARG B 1 443 ? 18.234 4.492 -14.711 1 98.38 443 ARG B N 1
ATOM 7060 C CA . ARG B 1 443 ? 17.266 5.402 -15.32 1 98.38 443 ARG B CA 1
ATOM 7061 C C . ARG B 1 443 ? 16.359 6.031 -14.258 1 98.38 443 ARG B C 1
ATOM 7063 O O . ARG B 1 443 ? 16.188 5.469 -13.18 1 98.38 443 ARG B O 1
ATOM 7070 N N . ASN B 1 444 ? 15.766 7.176 -14.555 1 98.06 444 ASN B N 1
ATOM 7071 C CA . ASN B 1 444 ? 15.125 7.934 -13.484 1 98.06 444 ASN B CA 1
ATOM 7072 C C . ASN B 1 444 ? 13.672 7.52 -13.305 1 98.06 444 ASN B C 1
ATOM 7074 O O . ASN B 1 444 ? 13.008 7.957 -12.359 1 98.06 444 ASN B O 1
ATOM 7078 N N . LYS B 1 445 ? 13.156 6.715 -14.148 1 96.62 445 LYS B N 1
ATOM 7079 C CA . LYS B 1 445 ? 11.773 6.25 -14.008 1 96.62 445 LYS B CA 1
ATOM 7080 C C . LYS B 1 445 ? 11.625 4.816 -14.5 1 96.62 445 LYS B C 1
ATOM 7082 O O . LYS B 1 445 ? 12.234 4.434 -15.508 1 96.62 445 LYS B O 1
ATOM 7087 N N . GLY B 1 446 ? 10.898 4.055 -13.695 1 95.44 446 GLY B N 1
ATOM 7088 C CA . GLY B 1 446 ? 10.562 2.695 -14.094 1 95.44 446 GLY B CA 1
ATOM 7089 C C . GLY B 1 446 ? 9.109 2.541 -14.523 1 95.44 446 GLY B C 1
ATOM 7090 O O . GLY B 1 446 ? 8.562 3.424 -15.18 1 95.44 446 GLY B O 1
ATOM 7091 N N . SER B 1 447 ? 8.539 1.428 -14.266 1 94.25 447 SER B N 1
ATOM 7092 C CA . SER B 1 447 ? 7.172 1.066 -14.617 1 94.25 447 SER B CA 1
ATOM 7093 C C . SER B 1 447 ? 6.164 1.884 -13.82 1 94.25 447 SER B C 1
ATOM 7095 O O . SER B 1 447 ? 6.492 2.434 -12.766 1 94.25 447 SER B O 1
ATOM 7097 N N . GLN B 1 448 ? 4.93 2.029 -14.477 1 95.06 448 GLN B N 1
ATOM 7098 C CA . GLN B 1 448 ? 3.828 2.625 -13.727 1 95.06 448 GLN B CA 1
ATOM 7099 C C . GLN B 1 448 ? 3.34 1.688 -12.625 1 95.06 448 GLN B C 1
ATOM 7101 O O . GLN B 1 448 ? 2.656 2.119 -11.695 1 95.06 448 GLN B O 1
ATOM 7106 N N . TYR B 1 449 ? 3.582 0.462 -12.758 1 96.25 449 TYR B N 1
ATOM 7107 C CA . TYR B 1 449 ? 3.211 -0.524 -11.75 1 96.25 449 TYR B CA 1
ATOM 7108 C C . TYR B 1 449 ? 4.277 -0.621 -10.664 1 96.25 449 TYR B C 1
ATOM 7110 O O . TYR B 1 449 ? 5.426 -0.962 -10.945 1 96.25 449 TYR B O 1
ATOM 7118 N N . GLY B 1 450 ? 3.854 -0.387 -9.391 1 97.38 450 GLY B N 1
ATOM 7119 C CA . GLY B 1 450 ? 4.801 -0.267 -8.289 1 97.38 450 GLY B CA 1
ATOM 7120 C C . GLY B 1 450 ? 5.52 1.069 -8.266 1 97.38 450 GLY B C 1
ATOM 7121 O O . GLY B 1 450 ? 6.625 1.177 -7.73 1 97.38 450 GLY B O 1
ATOM 7122 N N . ALA B 1 451 ? 4.922 2.076 -8.805 1 97.81 451 ALA B N 1
ATOM 7123 C CA . ALA B 1 451 ? 5.605 3.316 -9.156 1 97.81 451 ALA B CA 1
ATOM 7124 C C . ALA B 1 451 ? 6.102 4.047 -7.914 1 97.81 451 ALA B C 1
ATOM 7126 O O . ALA B 1 451 ? 7.199 4.605 -7.914 1 97.81 451 ALA B O 1
ATOM 7127 N N . ALA B 1 452 ? 5.285 4.113 -6.84 1 98.38 452 ALA B N 1
ATOM 7128 C CA . ALA B 1 452 ? 5.699 4.82 -5.633 1 98.38 452 ALA B CA 1
ATOM 7129 C C . ALA B 1 452 ? 6.945 4.184 -5.023 1 98.38 452 ALA B C 1
ATOM 7131 O O . ALA B 1 452 ? 7.883 4.887 -4.637 1 98.38 452 ALA B O 1
ATOM 7132 N N . SER B 1 453 ? 6.961 2.855 -4.984 1 98.62 453 SER B N 1
ATOM 7133 C CA . SER B 1 453 ? 8.109 2.129 -4.453 1 98.62 453 SER B CA 1
ATOM 7134 C C . SER B 1 453 ? 9.352 2.354 -5.312 1 98.62 453 SER B C 1
ATOM 7136 O O . SER B 1 453 ? 10.43 2.625 -4.789 1 98.62 453 SER B O 1
ATOM 7138 N N . ILE B 1 454 ? 9.18 2.264 -6.613 1 98.56 454 ILE B N 1
ATOM 7139 C CA . ILE B 1 454 ? 10.289 2.426 -7.547 1 98.56 454 ILE B CA 1
ATOM 7140 C C . ILE B 1 454 ? 10.898 3.814 -7.387 1 98.56 454 ILE B C 1
ATOM 7142 O O . ILE B 1 454 ? 12.125 3.957 -7.328 1 98.56 454 ILE B O 1
ATOM 7146 N N . ALA B 1 455 ? 10.039 4.816 -7.27 1 98.62 455 ALA B N 1
ATOM 7147 C CA . ALA B 1 455 ? 10.508 6.191 -7.125 1 98.62 455 ALA B CA 1
ATOM 7148 C C . ALA B 1 455 ? 11.312 6.367 -5.84 1 98.62 455 ALA B C 1
ATOM 7150 O O . ALA B 1 455 ? 12.375 6.992 -5.848 1 98.62 455 ALA B O 1
ATOM 7151 N N . GLY B 1 456 ? 10.812 5.879 -4.73 1 98.69 456 GLY B N 1
ATOM 7152 C CA . GLY B 1 456 ? 11.555 5.93 -3.482 1 98.69 456 GLY B CA 1
ATOM 7153 C C . GLY B 1 456 ? 12.898 5.223 -3.557 1 98.69 456 GLY B C 1
ATOM 7154 O O . GLY B 1 456 ? 13.898 5.73 -3.061 1 98.69 456 GLY B O 1
ATOM 7155 N N . LEU B 1 457 ? 12.906 4.082 -4.211 1 98.5 457 LEU B N 1
ATOM 7156 C CA . LEU B 1 457 ? 14.117 3.279 -4.281 1 98.5 457 LEU B CA 1
ATOM 7157 C C . LEU B 1 457 ? 15.18 3.971 -5.129 1 98.5 457 LEU B C 1
ATOM 7159 O O . LEU B 1 457 ? 16.375 3.768 -4.922 1 98.5 457 LEU B O 1
ATOM 7163 N N . PHE B 1 458 ? 14.766 4.754 -6.102 1 98.75 458 PHE B N 1
ATOM 7164 C CA . PHE B 1 458 ? 15.734 5.574 -6.824 1 98.75 458 PHE B CA 1
ATOM 7165 C C . PHE B 1 458 ? 16.531 6.453 -5.863 1 98.75 458 PHE B C 1
ATOM 7167 O O . PHE B 1 458 ? 17.75 6.484 -5.914 1 98.75 458 PHE B O 1
ATOM 7174 N N . ILE B 1 459 ? 15.805 7.176 -4.941 1 98.88 459 ILE B N 1
ATOM 7175 C CA . ILE B 1 459 ? 16.453 8.047 -3.965 1 98.88 459 ILE B CA 1
ATOM 7176 C C . ILE B 1 459 ? 17.344 7.211 -3.043 1 98.88 459 ILE B C 1
ATOM 7178 O O . ILE B 1 459 ? 18.469 7.605 -2.732 1 98.88 459 ILE B O 1
ATOM 7182 N N . GLY B 1 460 ? 16.828 6.059 -2.643 1 98.56 460 GLY B N 1
ATOM 7183 C CA . GLY B 1 460 ? 17.547 5.176 -1.741 1 98.56 460 GLY B CA 1
ATOM 7184 C C . GLY B 1 460 ? 18.906 4.746 -2.285 1 98.56 460 GLY B C 1
ATOM 7185 O O . GLY B 1 460 ? 19.828 4.477 -1.519 1 98.56 460 GLY B O 1
ATOM 7186 N N . ALA B 1 461 ? 19 4.684 -3.604 1 98.19 461 ALA B N 1
ATOM 7187 C CA . ALA B 1 461 ? 20.25 4.277 -4.234 1 98.19 461 ALA B CA 1
ATOM 7188 C C . ALA B 1 461 ? 21.375 5.258 -3.9 1 98.19 461 ALA B C 1
ATOM 7190 O O . ALA B 1 461 ? 22.562 4.922 -4.02 1 98.19 461 ALA B O 1
ATOM 7191 N N . PHE B 1 462 ? 21.047 6.418 -3.432 1 98.69 462 PHE B N 1
ATOM 7192 C CA . PHE B 1 462 ? 22.047 7.453 -3.168 1 98.69 462 PHE B CA 1
ATOM 7193 C C . PHE B 1 462 ? 22.312 7.586 -1.673 1 98.69 462 PHE B C 1
ATOM 7195 O O . PHE B 1 462 ? 23.062 8.453 -1.245 1 98.69 462 PHE B O 1
ATOM 7202 N N . ALA B 1 463 ? 21.688 6.738 -0.812 1 98.5 463 ALA B N 1
ATOM 7203 C CA . ALA B 1 463 ? 21.828 6.801 0.641 1 98.5 463 ALA B CA 1
ATOM 7204 C C . ALA B 1 463 ? 23.141 6.164 1.092 1 98.5 463 ALA B C 1
ATOM 7206 O O . ALA B 1 463 ? 23.531 6.285 2.256 1 98.5 463 ALA B O 1
ATOM 7207 N N . GLU B 1 464 ? 23.906 5.465 0.171 1 96.56 464 GLU B N 1
ATOM 7208 C CA . GLU B 1 464 ? 25.219 4.871 0.424 1 96.56 464 GLU B CA 1
ATOM 7209 C C . GLU B 1 464 ? 25.188 3.984 1.666 1 96.56 464 GLU B C 1
ATOM 7211 O O . GLU B 1 464 ? 26.031 4.137 2.561 1 96.56 464 GLU B O 1
ATOM 7216 N N . GLU B 1 465 ? 24.219 3.129 1.84 1 93.94 465 GLU B N 1
ATOM 7217 C CA . GLU B 1 465 ? 24.062 2.07 2.832 1 93.94 465 GLU B CA 1
ATOM 7218 C C . GLU B 1 465 ? 23.703 2.646 4.199 1 93.94 465 GLU B C 1
ATOM 7220 O O . GLU B 1 465 ? 23.594 1.907 5.18 1 93.94 465 GLU B O 1
ATOM 7225 N N . ARG B 1 466 ? 23.578 3.994 4.332 1 98.06 466 ARG B N 1
ATOM 7226 C CA . ARG B 1 466 ? 23.094 4.59 5.57 1 98.06 466 ARG B CA 1
ATOM 7227 C C . ARG B 1 466 ? 21.625 4.258 5.801 1 98.06 466 ARG B C 1
ATOM 7229 O O . ARG B 1 466 ? 20.875 4.062 4.844 1 98.06 466 ARG B O 1
ATOM 7236 N N . PRO B 1 467 ? 21.203 4.145 7.113 1 98.69 467 PRO B N 1
ATOM 7237 C CA . PRO B 1 467 ? 19.766 4.043 7.352 1 98.69 467 PRO B CA 1
ATOM 7238 C C . PRO B 1 467 ? 18.969 5.18 6.703 1 98.69 467 PRO B C 1
ATOM 7240 O O . PRO B 1 467 ? 19.344 6.348 6.84 1 98.69 467 PRO B O 1
ATOM 7243 N N . TRP B 1 468 ? 17.969 4.809 5.984 1 98.75 468 TRP B N 1
ATOM 7244 C CA . TRP B 1 468 ? 17.266 5.777 5.152 1 98.75 468 TRP B CA 1
ATOM 7245 C C . TRP B 1 468 ? 15.773 5.461 5.094 1 98.75 468 TRP B C 1
ATOM 7247 O O . TRP B 1 468 ? 15.383 4.293 5.02 1 98.75 468 TRP B O 1
ATOM 7257 N N . VAL B 1 469 ? 14.867 6.52 5.195 1 98.88 469 VAL B N 1
ATOM 7258 C CA . VAL B 1 469 ? 13.43 6.426 4.969 1 98.88 469 VAL B CA 1
ATOM 7259 C C . VAL B 1 469 ? 12.977 7.57 4.062 1 98.88 469 VAL B C 1
ATOM 7261 O O . VAL B 1 469 ? 13.344 8.727 4.281 1 98.88 469 VAL B O 1
ATOM 7264 N N . HIS B 1 470 ? 12.297 7.262 2.982 1 98.94 470 HIS B N 1
ATOM 7265 C CA . HIS B 1 470 ? 11.625 8.219 2.111 1 98.94 470 HIS B CA 1
ATOM 7266 C C . HIS B 1 470 ? 10.148 8.352 2.475 1 98.94 470 HIS B C 1
ATOM 7268 O O . HIS B 1 470 ? 9.453 7.344 2.631 1 98.94 470 HIS B O 1
ATOM 7274 N N . LEU B 1 471 ? 9.711 9.562 2.643 1 98.94 471 LEU B N 1
ATOM 7275 C CA . LEU B 1 471 ? 8.305 9.859 2.898 1 98.94 471 LEU B CA 1
ATOM 7276 C C . LEU B 1 471 ? 7.664 10.547 1.697 1 98.94 471 LEU B C 1
ATOM 7278 O O . LEU B 1 471 ? 8.008 11.688 1.375 1 98.94 471 LEU B O 1
ATOM 7282 N N . ASP B 1 472 ? 6.766 9.859 1.019 1 98.88 472 ASP B N 1
ATOM 7283 C CA . ASP B 1 472 ? 6 10.414 -0.092 1 98.88 472 ASP B CA 1
ATOM 7284 C C . ASP B 1 472 ? 4.723 11.086 0.406 1 98.88 472 ASP B C 1
ATOM 7286 O O . ASP B 1 472 ? 3.746 10.414 0.74 1 98.88 472 ASP B O 1
ATOM 7290 N N . ILE B 1 473 ? 4.711 12.422 0.358 1 98.81 473 ILE B N 1
ATOM 7291 C CA . ILE B 1 473 ? 3.607 13.172 0.947 1 98.81 473 ILE B CA 1
ATOM 7292 C C . ILE B 1 473 ? 2.729 13.758 -0.159 1 98.81 473 ILE B C 1
ATOM 7294 O O . ILE B 1 473 ? 1.999 14.727 0.064 1 98.81 473 ILE B O 1
ATOM 7298 N N . ALA B 1 474 ? 2.791 13.211 -1.376 1 98.25 474 ALA B N 1
ATOM 7299 C CA . ALA B 1 474 ? 2.045 13.75 -2.506 1 98.25 474 ALA B CA 1
ATOM 7300 C C . ALA B 1 474 ? 0.554 13.836 -2.191 1 98.25 474 ALA B C 1
ATOM 7302 O O . ALA B 1 474 ? -0.12 14.789 -2.596 1 98.25 474 ALA B O 1
ATOM 7303 N N . GLY B 1 475 ? 0.032 12.891 -1.513 1 97.31 475 GLY B N 1
ATOM 7304 C CA . GLY B 1 475 ? -1.385 12.883 -1.188 1 97.31 475 GLY B CA 1
ATOM 7305 C C . GLY B 1 475 ? -1.72 13.703 0.045 1 97.31 475 GLY B C 1
ATOM 7306 O O . GLY B 1 475 ? -2.836 14.211 0.175 1 97.31 475 GLY B O 1
ATOM 7307 N N . THR B 1 476 ? -0.765 13.938 0.924 1 98.19 476 THR B N 1
ATOM 7308 C CA . THR B 1 476 ? -1.083 14.469 2.244 1 98.19 476 THR B CA 1
ATOM 7309 C C . THR B 1 476 ? -0.601 15.914 2.375 1 98.19 476 THR B C 1
ATOM 7311 O O . THR B 1 476 ? -0.995 16.625 3.303 1 98.19 476 THR B O 1
ATOM 7314 N N . ALA B 1 477 ? 0.169 16.422 1.451 1 98.31 477 ALA B N 1
ATOM 7315 C CA . ALA B 1 477 ? 0.762 17.75 1.569 1 98.31 477 ALA B CA 1
ATOM 7316 C C . ALA B 1 477 ? -0.22 18.828 1.124 1 98.31 477 ALA B C 1
ATOM 7318 O O . ALA B 1 477 ? -0.013 20.016 1.393 1 98.31 477 ALA B O 1
ATOM 7319 N N . TRP B 1 478 ? -1.32 18.5 0.458 1 97.56 478 TRP B N 1
ATOM 7320 C CA . TRP B 1 478 ? -2.307 19.422 -0.078 1 97.56 478 TRP B CA 1
ATOM 7321 C C . TRP B 1 478 ? -3.715 18.844 0.022 1 97.56 478 TRP B C 1
ATOM 7323 O O . TRP B 1 478 ? -3.955 17.719 -0.401 1 97.56 478 TRP B O 1
ATOM 7333 N N . LEU B 1 479 ? -4.621 19.625 0.571 1 96.81 479 LEU B N 1
ATOM 7334 C CA . LEU B 1 479 ? -5.996 19.172 0.7 1 96.81 479 LEU B CA 1
ATOM 7335 C C . LEU B 1 479 ? -6.938 20.016 -0.146 1 96.81 479 LEU B C 1
ATOM 7337 O O . LEU B 1 479 ? -6.781 21.234 -0.219 1 96.81 479 LEU B O 1
ATOM 7341 N N . GLU B 1 480 ? -7.953 19.375 -0.731 1 94.25 480 GLU B N 1
ATOM 7342 C CA . GLU B 1 480 ? -8.953 20.062 -1.538 1 94.25 480 GLU B CA 1
ATOM 7343 C C . GLU B 1 480 ? -10.07 20.625 -0.667 1 94.25 480 GLU B C 1
ATOM 7345 O O . GLU B 1 480 ? -10.812 21.516 -1.098 1 94.25 480 GLU B O 1
ATOM 7350 N N . ARG B 1 481 ? -10.227 20.078 0.52 1 93.5 481 ARG B N 1
ATOM 7351 C CA . ARG B 1 481 ? -11.195 20.516 1.517 1 93.5 481 ARG B CA 1
ATOM 7352 C C . ARG B 1 481 ? -10.617 20.422 2.924 1 93.5 481 ARG B C 1
ATOM 7354 O O . ARG B 1 481 ? -9.75 19.594 3.189 1 93.5 481 ARG B O 1
ATOM 7361 N N . GLU B 1 482 ? -11.125 21.297 3.732 1 93.75 482 GLU B N 1
ATOM 7362 C CA . GLU B 1 482 ? -10.672 21.297 5.121 1 93.75 482 GLU B CA 1
ATOM 7363 C C . GLU B 1 482 ? -11 19.969 5.801 1 93.75 482 GLU B C 1
ATOM 7365 O O . GLU B 1 482 ? -12.023 19.344 5.508 1 93.75 482 GLU B O 1
ATOM 7370 N N . ARG B 1 483 ? -10.164 19.547 6.66 1 91.75 483 ARG B N 1
ATOM 7371 C CA . ARG B 1 483 ? -10.328 18.328 7.449 1 91.75 483 ARG B CA 1
ATOM 7372 C C . ARG B 1 483 ? -9.711 18.484 8.836 1 91.75 483 ARG B C 1
ATOM 7374 O O . ARG B 1 483 ? -8.508 18.719 8.961 1 91.75 483 ARG B O 1
ATOM 7381 N N . ARG B 1 484 ? -10.516 18.359 9.984 1 89.38 484 ARG B N 1
ATOM 7382 C CA . ARG B 1 484 ? -10.047 18.516 11.359 1 89.38 484 ARG B CA 1
ATOM 7383 C C . ARG B 1 484 ? -9.383 19.875 11.562 1 89.38 484 ARG B C 1
ATOM 7385 O O . ARG B 1 484 ? -10.023 20.906 11.406 1 89.38 484 ARG B O 1
ATOM 7392 N N . TRP B 1 485 ? -8.086 19.812 11.773 1 94.38 485 TRP B N 1
ATOM 7393 C CA . TRP B 1 485 ? -7.371 21.062 12.008 1 94.38 485 TRP B CA 1
ATOM 7394 C C . TRP B 1 485 ? -6.598 21.484 10.766 1 94.38 485 TRP B C 1
ATOM 7396 O O . TRP B 1 485 ? -5.898 22.5 10.773 1 94.38 485 TRP B O 1
ATOM 7406 N N . GLU B 1 486 ? -6.691 20.703 9.664 1 95.31 486 GLU B N 1
ATOM 7407 C CA . GLU B 1 486 ? -5.977 21.016 8.43 1 95.31 486 GLU B CA 1
ATOM 7408 C C . GLU B 1 486 ? -6.855 21.797 7.461 1 95.31 486 GLU B C 1
ATOM 7410 O O . GLU B 1 486 ? -7.957 21.375 7.121 1 95.31 486 GLU B O 1
ATOM 7415 N N . PRO B 1 487 ? -6.406 22.922 6.973 1 93.44 487 PRO B N 1
ATOM 7416 C CA . PRO B 1 487 ? -7.188 23.734 6.039 1 93.44 487 PRO B CA 1
ATOM 7417 C C . PRO B 1 487 ? -7.09 23.234 4.598 1 93.44 487 PRO B C 1
ATOM 7419 O O . PRO B 1 487 ? -6.285 22.344 4.305 1 93.44 487 PRO B O 1
ATOM 7422 N N . LYS B 1 488 ? -8.008 23.797 3.74 1 95.19 488 LYS B N 1
ATOM 7423 C CA . LYS B 1 488 ? -7.762 23.641 2.309 1 95.19 488 LYS B CA 1
ATOM 7424 C C . LYS B 1 488 ? -6.418 24.234 1.913 1 95.19 488 LYS B C 1
ATOM 7426 O O . LYS B 1 488 ? -6.043 25.312 2.398 1 95.19 488 LYS B O 1
ATOM 7431 N N . GLY B 1 489 ? -5.66 23.547 1.024 1 96.69 489 GLY B N 1
ATOM 7432 C CA . GLY B 1 489 ? -4.336 24 0.627 1 96.69 489 GLY B CA 1
ATOM 7433 C C . GLY B 1 489 ? -3.217 23.234 1.32 1 96.69 489 GLY B C 1
ATOM 7434 O O . GLY B 1 489 ? -3.33 22.031 1.563 1 96.69 489 GLY B O 1
ATOM 7435 N N . GLY B 1 490 ? -2.107 23.938 1.517 1 97.88 490 GLY B N 1
ATOM 7436 C CA . GLY B 1 490 ? -0.96 23.312 2.16 1 97.88 490 GLY B CA 1
ATOM 7437 C C . GLY B 1 490 ? -1.249 22.844 3.574 1 97.88 490 GLY B C 1
ATOM 7438 O O . GLY B 1 490 ? -1.879 23.562 4.352 1 97.88 490 GLY B O 1
ATOM 7439 N N . THR B 1 491 ? -0.75 21.641 3.945 1 98.19 491 THR B N 1
ATOM 7440 C CA . THR B 1 491 ? -1.118 21.047 5.227 1 98.19 491 THR B CA 1
ATOM 7441 C C . THR B 1 491 ? 0.02 21.188 6.234 1 98.19 491 THR B C 1
ATOM 7443 O O . THR B 1 491 ? -0.204 21.125 7.445 1 98.19 491 THR B O 1
ATOM 7446 N N . GLY B 1 492 ? 1.269 21.297 5.695 1 98.56 492 GLY B N 1
ATOM 7447 C CA . GLY B 1 492 ? 2.428 21.25 6.574 1 98.56 492 GLY B CA 1
ATOM 7448 C C . GLY B 1 492 ? 2.701 19.875 7.137 1 98.56 492 GLY B C 1
ATOM 7449 O O . GLY B 1 492 ? 3.402 19.734 8.141 1 98.56 492 GLY B O 1
ATOM 7450 N N . VAL B 1 493 ? 2.191 18.812 6.457 1 98.62 493 VAL B N 1
ATOM 7451 C CA . VAL B 1 493 ? 2.309 17.438 6.938 1 98.62 493 VAL B CA 1
ATOM 7452 C C . VAL B 1 493 ? 3.781 17.078 7.117 1 98.62 493 VAL B C 1
ATOM 7454 O O . VAL B 1 493 ? 4.641 17.562 6.387 1 98.62 493 VAL B O 1
ATOM 7457 N N . MET B 1 494 ? 4.066 16.203 8.172 1 98.81 494 MET B N 1
ATOM 7458 C CA . MET B 1 494 ? 5.355 15.602 8.492 1 98.81 494 MET B CA 1
ATOM 7459 C C . MET B 1 494 ? 6.23 16.578 9.273 1 98.81 494 MET B C 1
ATOM 7461 O O . MET B 1 494 ? 7.254 16.188 9.836 1 98.81 494 MET B O 1
ATOM 7465 N N . VAL B 1 495 ? 5.922 17.922 9.391 1 98.88 495 VAL B N 1
ATOM 7466 C CA . VAL B 1 495 ? 6.656 18.812 10.281 1 98.88 495 VAL B CA 1
ATOM 7467 C C . VAL B 1 495 ? 6.672 18.234 11.695 1 98.88 495 VAL B C 1
ATOM 7469 O O . VAL B 1 495 ? 7.738 18.047 12.289 1 98.88 495 VAL B O 1
ATOM 7472 N N . ARG B 1 496 ? 5.5 17.938 12.219 1 98.62 496 ARG B N 1
ATOM 7473 C CA . ARG B 1 496 ? 5.383 17.469 13.594 1 98.62 496 ARG B CA 1
ATOM 7474 C C . ARG B 1 496 ? 5.992 16.078 13.75 1 98.62 496 ARG B C 1
ATOM 7476 O O . ARG B 1 496 ? 6.68 15.797 14.734 1 98.62 496 ARG B O 1
ATOM 7483 N N . THR B 1 497 ? 5.762 15.211 12.742 1 98.69 497 THR B N 1
ATOM 7484 C CA . THR B 1 497 ? 6.305 13.859 12.797 1 98.69 497 THR B CA 1
ATOM 7485 C C . THR B 1 497 ? 7.828 13.883 12.859 1 98.69 497 THR B C 1
ATOM 7487 O O . THR B 1 497 ? 8.43 13.227 13.711 1 98.69 497 THR B O 1
ATOM 7490 N N . LEU B 1 498 ? 8.438 14.633 11.992 1 98.88 498 LEU B N 1
ATOM 7491 C CA . LEU B 1 498 ? 9.891 14.68 11.938 1 98.88 498 LEU B CA 1
ATOM 7492 C C . LEU B 1 498 ? 10.461 15.336 13.188 1 98.88 498 LEU B C 1
ATOM 7494 O O . LEU B 1 498 ? 11.508 14.922 13.695 1 98.88 498 LEU B O 1
ATOM 7498 N N . ALA B 1 499 ? 9.812 16.359 13.664 1 98.75 499 ALA B N 1
ATOM 7499 C CA . ALA B 1 499 ? 10.25 16.969 14.914 1 98.75 499 ALA B CA 1
ATOM 7500 C C . ALA B 1 499 ? 10.18 15.969 16.062 1 98.75 499 ALA B C 1
ATOM 7502 O O . ALA B 1 499 ? 11.109 15.875 16.875 1 98.75 499 ALA B O 1
ATOM 7503 N N . GLU B 1 500 ? 9.016 15.219 16.156 1 97.94 500 GLU B N 1
ATOM 7504 C CA . GLU B 1 500 ? 8.891 14.188 17.172 1 97.94 500 GLU B CA 1
ATOM 7505 C C . GLU B 1 500 ? 10.016 13.164 17.078 1 97.94 500 GLU B C 1
ATOM 7507 O O . GLU B 1 500 ? 10.555 12.719 18.094 1 97.94 500 GLU B O 1
ATOM 7512 N N . LEU B 1 501 ? 10.344 12.773 15.859 1 98.25 501 LEU B N 1
ATOM 7513 C CA . LEU B 1 501 ? 11.414 11.812 15.625 1 98.25 501 LEU B CA 1
ATOM 7514 C C . LEU B 1 501 ? 12.734 12.305 16.203 1 98.25 501 LEU B C 1
ATOM 7516 O O . LEU B 1 501 ? 13.445 11.562 16.875 1 98.25 501 LEU B O 1
ATOM 7520 N N . LEU B 1 502 ? 13.062 13.57 16 1 97.88 502 LEU B N 1
ATOM 7521 C CA . LEU B 1 502 ? 14.344 14.156 16.375 1 97.88 502 LEU B CA 1
ATOM 7522 C C . LEU B 1 502 ? 14.398 14.414 17.875 1 97.88 502 LEU B C 1
ATOM 7524 O O . LEU B 1 502 ? 15.469 14.32 18.484 1 97.88 502 LEU B O 1
ATOM 7528 N N . LEU B 1 503 ? 13.289 14.758 18.469 1 95.56 503 LEU B N 1
ATOM 7529 C CA . LEU B 1 503 ? 13.273 15.148 19.875 1 95.56 503 LEU B CA 1
ATOM 7530 C C . LEU B 1 503 ? 13.188 13.93 20.781 1 95.56 503 LEU B C 1
ATOM 7532 O O . LEU B 1 503 ? 13.469 14.016 21.984 1 95.56 503 LEU B O 1
ATOM 7536 N N . ARG B 1 504 ? 12.633 12.742 20.328 1 83.5 504 ARG B N 1
ATOM 7537 C CA . ARG B 1 504 ? 12.555 11.516 21.109 1 83.5 504 ARG B CA 1
ATOM 7538 C C . ARG B 1 504 ? 13.875 10.75 21.062 1 83.5 504 ARG B C 1
ATOM 7540 O O . ARG B 1 504 ? 14.148 9.922 21.938 1 83.5 504 ARG B O 1
ATOM 7547 N N . GLY B 1 505 ? 14.656 10.852 20.047 1 63.91 505 GLY B N 1
ATOM 7548 C CA . GLY B 1 505 ? 15.922 10.148 19.922 1 63.91 505 GLY B CA 1
ATOM 7549 C C . GLY B 1 505 ? 17.031 10.727 20.781 1 63.91 505 GLY B C 1
ATOM 7550 O O . GLY B 1 505 ? 16.906 11.859 21.266 1 63.91 505 GLY B O 1
#

Foldseek 3Di:
DQQAAEAEEADDLQDLPWQEEEWEDEQVRLVDPPDDTRDPVVNVVVNVCVVVVNFRLDFLDKDKDACVPVGSHGIYIYHHADLVPGDLVRLLRRLLSVLVVCQVVLIAEYEYEDEPSQLCADPHGHLLSSLLSNLLSNLLQLQAADDPDPDGDDRRHRYYYYHYPDDDDDPVSNVSNVNSNLLSSLLNVLLSQLQRQLQDFLVCDAQVVVLVVLCVQQVPQPQKDKDKDWLVNCVVLQAFLLQQQAQQDPGTKMKIKMKGALAPPDLAEEEEEFEAACAAQQAPLGDDDVPSSSRNNQRSRVSLLSSLSSSCSSVSARHIYMYIYTHHYGYYDPRHHDQQDWIAHSVGFIAGEHTSSQSRLSSLLNRLLVRVVVRHQAYEYEGQGDPLVCVVQAQQAKEKEWDDPVVVVLLQVLCVSVVGHYDYDDQDVVLCVQQPDPVTRGYQAGDPVSGVNNNQVSSVVSNVPGTYMYINNNRHQADCQDDSSAHHGGRSPCSSSVSSSRNVD/DQQAAEAEEADDQQDLPWQEEEEEDEQVRLVDPPDDTRDPVVNVVVNVCVVVVNFRLDFLDKDKDACVPVGSHGIYIYHHADLVPGDLQRLLRRLLSVLVVCQVVLIAEYEYEDEPSQLCADPHGHLLSSLLSNLLSNLLQLQFADDPDPD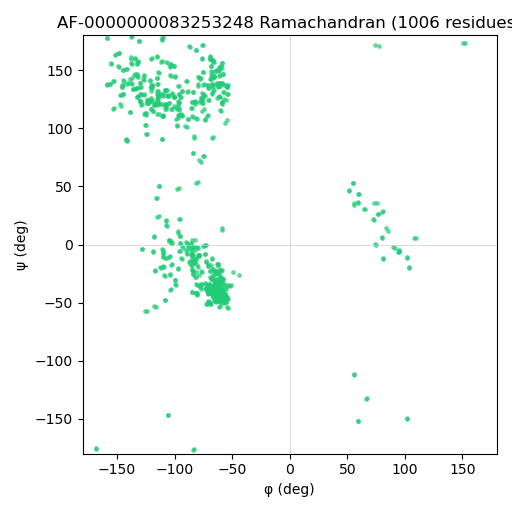GDDRRHRYYYYHYPDDDDDPVSNVSNVNSNLLSSLLNVLLSQLQRQLQDFLVCDAQVNLLVVLCVQQVVQPQKDKDKDWLVNCVVLQAFLLQQQAQQDPGTKIKIKMKGALAPPDLAEEEEEFEAACAAQQAPLGDDDVPSSSRNNQRSRVSLLSSLSSSCSSVSARHIYMYIYTHHYGYYDPRHHDQQDWIAHSVGFIAGEHTSSQSRLSSLLNRLLVSVVVRHQAYEYEGLGDPLVCVVQAQQAKEKEWDDPVVVVLLQVLCVSVVGHYDYDDQDVVLCVQQPDPVTNGYQAGDPVSGVNNNQVSSVVSNVPGTYMYINNNRHQADCQDDSSAHHGGRSPCSSSVSSSRNVD

Solvent-accessible surface area (backbone atoms only — not comparable to full-atom values): 49300 Å² total; per-residue (Å²): 127,87,72,62,46,75,48,78,47,85,63,67,86,72,47,71,78,25,38,27,37,33,41,71,35,26,56,69,56,72,69,42,87,84,65,79,86,86,43,72,70,58,46,50,52,50,49,54,38,34,75,71,65,75,45,66,30,42,76,65,33,62,48,77,43,74,37,86,74,77,43,66,23,55,29,36,33,44,16,4,30,58,78,82,83,51,43,59,62,49,43,19,39,22,27,16,27,42,32,51,54,38,48,76,68,55,25,42,24,37,35,37,46,33,53,56,65,58,62,72,23,55,98,80,41,48,36,26,52,44,29,16,26,35,37,24,13,31,53,38,39,52,59,68,85,87,65,100,51,95,76,68,87,73,76,43,54,42,32,41,34,41,22,53,70,51,91,80,75,52,70,67,54,52,50,32,31,52,52,10,34,52,50,12,45,41,48,26,54,19,26,51,51,12,18,52,57,19,58,40,53,50,93,76,31,39,23,61,51,49,48,48,50,49,40,68,68,47,47,76,33,87,60,36,46,70,43,75,33,45,56,67,56,35,57,75,61,34,27,30,28,38,48,43,42,4,49,16,30,96,50,52,24,25,41,34,35,36,39,34,68,44,30,92,87,52,84,64,21,38,15,40,28,8,25,19,30,22,31,56,45,17,24,66,50,56,58,68,68,84,69,45,84,58,23,24,41,35,17,30,12,24,22,14,48,54,16,30,50,49,33,43,60,74,67,61,52,76,42,28,36,35,38,22,27,32,18,19,25,29,27,58,50,97,59,30,52,48,63,72,40,71,44,44,30,44,86,62,52,29,34,27,32,69,46,41,56,48,41,58,51,35,20,39,28,31,20,45,39,50,25,44,78,72,54,31,54,34,39,41,34,31,23,42,66,37,74,40,42,18,29,53,38,18,62,70,30,25,36,30,36,59,81,27,71,68,59,50,50,49,48,50,53,19,13,62,75,50,69,46,55,67,43,82,50,69,79,52,70,72,44,56,58,43,27,57,40,96,87,30,72,22,29,64,56,57,56,73,48,19,28,41,39,32,50,41,46,58,35,53,69,44,47,78,88,39,48,32,37,35,35,36,28,44,26,38,32,47,35,93,54,64,52,94,44,36,48,55,37,33,44,21,53,59,16,53,21,53,40,42,40,57,69,72,97,127,87,70,63,46,75,47,79,47,87,64,66,88,73,47,72,76,27,39,28,39,33,41,70,34,25,55,69,56,72,68,42,88,85,66,79,84,86,42,71,69,60,47,50,51,50,48,54,37,32,74,71,66,76,44,68,32,41,76,66,33,63,47,76,42,74,35,85,74,78,43,67,25,56,30,36,34,42,16,5,31,58,77,80,83,52,44,60,62,47,43,18,39,23,27,18,26,42,32,52,53,40,48,76,67,55,25,40,23,37,35,36,45,33,53,56,64,58,63,71,22,56,99,81,42,48,37,26,51,46,30,16,24,35,38,25,13,31,52,38,39,52,59,69,84,84,66,101,53,96,75,69,86,73,74,44,54,41,32,41,34,40,23,52,69,51,89,81,75,53,70,66,53,52,51,32,32,52,52,11,33,52,51,13,46,42,48,26,53,20,26,50,49,12,16,52,57,19,58,38,53,49,92,76,32,40,23,62,50,49,48,47,48,49,39,69,69,46,47,77,33,90,60,35,46,68,44,76,35,45,56,66,56,33,56,73,61,33,27,31,29,40,48,43,42,4,50,16,31,94,49,52,24,26,40,34,36,36,40,34,71,44,29,92,85,52,84,64,18,37,16,40,28,9,26,19,30,24,31,57,44,17,22,67,50,56,59,68,68,86,68,45,83,58,24,26,40,34,17,32,12,23,22,14,47,53,16,30,51,49,33,43,60,75,68,60,54,74,41,27,36,34,37,24,27,31,18,19,26,30,28,59,50,98,58,30,51,47,63,73,42,73,44,44,30,45,86,62,52,31,35,27,33,68,46,40,57,48,42,58,49,35,20,41,28,31,21,44,41,50,25,43,77,71,56,32,56,34,40,40,34,32,24,43,64,38,74,40,42,18,30,52,38,16,63,70,30,26,37,30,36,60,82,29,71,68,60,48,49,47,50,48,54,18,12,60,75,50,68,45,56,68,42,81,50,71,80,52,70,72,44,57,57,43,26,58,40,95,86,30,73,23,31,63,56,56,57,74,47,19,28,42,40,32,48,40,46,58,35,54,69,43,47,77,88,39,47,32,36,33,36,35,29,44,25,38,32,48,34,94,54,65,51,92,47,36,48,56,37,33,46,20,52,59,16,54,22,53,40,43,39,58,70,72,97

Sequence (1010 aa):
MATIQFTYGVQDRGAADYDVIVAFLDREDLQQADAEWVHPQLDAALRAHAAKGLFKADAKEALALPTLGLLPASHVIYAGITHKNDTLGSLRDAASSAAKAAGKLKATAVQQLIPAAVSAGASTYTIAQAAQALTEGYALTLYKRKAAKKEQAAQTVRAVSFVPTLAAVGDEAASQWEAGMERGRAFAEAVNYARDLTNMPGNKLYPELLAMEAEDTLGHYEDMEVEVLDEFTAAEQGMGGLMAVGQGSAHPPRMIVIHYRGDEENDTVWGLVGKGITFDTGGISLKRAPGMEEMISDMGGAAAVLGVMRILGELKPKVNVVAVVPSAENMPSDRAFKPGDVITMMNGTTVEITNTDAEGRLVLADGVTTAIRRGATKLVDVATLTGAVLVALGDVATGAIGNDDQLMQDVILASKHADERIWPMPNYPEFRKQLDSDQADMRNKGSQYGAASIAGLFIGAFAEERPWVHLDIAGTAWLERERRWEPKGGTGVMVRTLAELLLRGMATIQFTYGVQDRGAADYDVIVAFLDREDLQQADAEWVHPQLDAALRAHAAKGLFKADAKEALALPTLGLLPASHVIYAGITHKNDTLGSLRDAASSAAKAAGKLKATAVQQLIPAAVSAGASTYTIAQAAQALTEGYALTLYKRKAAKKEQAAQTVRAVSFVPTLAAVGDEAASQWEAGMERGRAFAEAVNYARDLTNMPGNKLYPELLAMEAEDTLGHYEDMEVEVLDEFTAAEQGMGGLMAVGQGSAHPPRMIVIHYRGDEENDTVWGLVGKGITFDTGGISLKRAPGMEEMISDMGGAAAVLGVMRILGELKPKVNVVAVVPSAENMPSDRAFKPGDVITMMNGTTVEITNTDAEGRLVLADGVTTAIRRGATKLVDVATLTGAVLVALGDVATGAIGNDDQLMQDVILASKHADERIWPMPNYPEFRKQLDSDQADMRNKGSQYGAASIAGLFIGAFAEERPWVHLDIAGTAWLERERRWEPKGGTGVMVRTLAELLLRG

Organism: NCBI:txid582686

pLDDT: mean 94.49, std 7.2, range [50.94, 98.94]

Radius of gyration: 32.58 Å; Cα contacts (8 Å, |Δi|>4): 2502; chains: 2; bounding box: 74×90×78 Å

InterPro domains:
  IPR000819 Peptidase M17, leucyl aminopeptidase, C-terminal [PF00883] (192-498)
  IPR000819 Peptidase M17, leucyl aminopeptidase, C-terminal [PS00631] (355-362)
  IPR008283 Peptidase M17, leucyl aminopeptidase, N-terminal [PF02789] (22-151)
  IPR011356 Peptidase M17, leucine aminopeptidase/peptidase B [PR00481] (270-287)
  IPR011356 Peptidase M17, leucine aminopeptidase/peptidase B [PR00481] (292-313)
  IPR011356 Peptidase M17, leucine aminopeptidase/peptidase B [PR00481] (329-350)
  IPR011356 Peptidase M17, leucine aminopeptidase/peptidase B [PR00481] (351-371)
  IPR011356 Peptidase M17, leucine aminopeptidase/peptidase B [PR00481] (379-394)
  IPR011356 Peptidase M17, leucine aminopeptidase/peptidase B [PTHR11963] (31-503)
  IPR011356 Peptidase M17, leucine aminopeptidase/peptidase B [cd00433] (20-502)
  IPR023042 Peptidase M17, leucine aminopeptidase [MF_00181] (5-505)
  IPR043472 Macro domain-like [G3DSA:3.40.220.10] (10-197)
  IPR043472 Macro domain-like [SSF52949] (5-191)